Protein AF-0000000083552388 (afdb_homodimer)

Nearest PDB structures (foldseek):
  1rzv-assembly2_B  TM=9.692E-01  e=1.363E-58  Agrobacterium tumefaciens
  2r4t-assembly1_A  TM=9.369E-01  e=6.723E-56  unclassified
  3d1j-assembly1_A  TM=9.715E-01  e=8.612E-54  Escherichia coli
  3cx4-assembly1_A  TM=9.319E-01  e=1.803E-54  Escherichia coli
  3vuf-assembly1_A  TM=8.318E-01  e=1.193E-36  Oryza sativa Japonica Group

Solvent-accessible surface area (backbone atoms only — not comparable to full-atom values): 47084 Å² total; per-residue (Å²): 120,46,35,32,38,35,34,30,79,38,28,42,91,76,34,72,91,53,71,58,7,51,50,58,39,47,46,33,67,41,20,44,88,66,47,30,47,39,36,37,34,32,63,32,36,76,64,42,51,70,66,23,58,46,53,70,64,63,44,74,41,71,81,44,92,88,33,52,31,32,30,23,45,26,39,51,89,89,32,39,31,38,28,41,41,28,56,93,70,42,57,52,93,48,59,98,61,26,45,96,91,40,68,48,90,55,50,64,42,46,28,33,47,53,13,49,54,50,36,51,38,49,73,70,32,44,90,90,46,57,45,60,33,37,36,25,36,38,26,49,15,7,44,24,33,28,52,35,53,76,63,66,63,81,67,39,24,33,30,30,43,68,56,70,88,54,36,50,72,40,61,59,82,45,34,64,75,44,71,47,65,74,88,41,64,34,82,79,30,28,32,51,96,78,23,32,19,27,26,48,19,9,64,60,42,25,68,30,36,36,26,34,8,52,50,27,49,57,41,29,45,31,67,93,58,19,73,81,42,12,65,59,41,52,74,45,44,90,38,53,44,34,46,47,74,50,46,63,59,82,72,65,26,49,61,73,29,87,65,45,56,46,26,49,78,89,45,56,64,22,35,56,53,24,27,54,51,43,27,58,74,47,56,31,47,86,78,64,81,46,53,37,32,28,34,77,45,64,25,35,71,54,44,21,41,67,35,48,61,67,23,44,63,62,35,43,74,71,44,28,32,41,40,38,39,23,44,65,41,66,69,43,50,50,46,49,50,49,46,23,67,76,32,70,39,36,28,23,70,44,81,42,88,53,70,58,60,50,50,27,43,33,39,19,21,48,24,32,54,46,49,28,73,61,36,47,28,68,58,64,54,56,49,12,21,52,38,36,4,32,25,37,27,20,67,28,20,17,42,44,31,62,43,32,39,62,32,65,34,24,52,73,67,72,53,25,31,27,40,59,31,68,63,88,45,41,69,30,51,35,51,47,44,53,49,48,53,55,47,57,68,38,56,71,63,33,54,51,27,29,38,51,22,35,66,53,83,53,43,37,59,62,37,26,48,51,50,44,50,52,53,31,58,66,69,75,100,120,47,36,32,36,35,33,31,80,38,28,42,90,78,34,73,92,54,71,59,7,52,49,59,38,46,46,34,67,41,20,45,88,65,48,32,46,40,35,37,34,31,64,32,36,74,65,41,51,69,67,23,59,47,54,71,64,62,44,73,41,71,83,45,93,88,31,51,30,31,28,23,46,26,41,51,89,90,33,40,31,36,27,42,40,30,56,93,70,41,59,50,93,49,57,98,63,26,45,96,90,40,69,47,92,54,50,62,41,44,29,34,47,52,13,49,53,51,36,50,38,49,75,71,33,45,91,89,45,57,47,62,34,37,36,25,35,36,26,52,14,8,44,23,32,28,52,35,52,77,63,66,62,80,68,39,25,35,29,32,44,68,54,70,89,55,37,49,73,41,60,57,83,47,34,64,75,42,70,47,67,71,89,42,64,32,82,80,30,28,32,49,95,78,23,32,17,26,26,48,18,9,64,59,42,26,69,29,35,35,25,34,7,51,50,27,49,57,41,29,45,31,67,95,56,19,73,81,41,11,64,58,42,53,74,45,43,92,39,53,42,34,47,47,74,49,46,63,59,82,72,64,26,49,60,73,30,87,65,44,54,47,28,49,80,90,45,55,65,22,35,57,52,25,27,54,50,43,27,58,74,48,56,31,48,87,78,64,81,47,52,36,33,27,36,78,43,64,24,34,72,53,44,22,41,66,35,48,60,66,23,43,63,62,35,43,74,71,43,28,32,41,39,37,38,24,45,65,42,66,71,44,50,50,46,48,50,48,46,22,68,76,32,70,39,35,28,24,70,44,81,41,86,52,70,59,56,49,51,28,44,33,38,20,22,48,23,30,55,47,50,28,72,63,37,48,28,68,59,64,53,56,51,12,21,52,36,37,4,31,25,37,26,20,69,29,19,17,43,43,31,61,43,32,39,62,31,66,34,24,52,74,67,72,52,25,31,27,42,58,31,66,65,88,44,41,67,31,50,33,53,48,45,53,49,48,53,55,47,56,69,37,57,70,64,34,53,52,26,29,38,51,22,35,67,55,82,52,43,37,60,63,36,27,49,51,50,44,50,50,54,31,59,65,68,76,99

Sequence (954 aa):
MKRVLSVASEAVPLVKTGGLADVVGALPGALLPQGWHMRVMIPAYPGVLDRIGAGDPVWGADNFFGGTARVCLGQVGETSVLALDAPHLYDRPGGPYGDSRGEYWDNAERFAALSWAAAVIAREGVEGWKPEVVHAHDWQAGLLPAFLRYWNSGIPTVMTIHNIAFQGRFGPMKMGPMRLPPEWFQREGYEFWGDISTLKAGLMAADAITTVSPRYAEELMRGEFGLGLEGVMQLRSGVVEGILNGVDTAVWDPAGDRGAYPYSVSRLAGKARNRKALLAEFGLDPDLTGPLAVVVSRLTAQKGIDLVHQAIPDFVAGGGALAVLGTGDAWAEDQMRELAWRYPGRVGVRIGYDEALSHQMFAGGDAVLVPSRFEPCGLTQMYGLRYGCVPVVSAVGGLADTVIGATPASEAAGAATGIVFHPVDALGLRQALHKLLALHADRAGWQAMVRRGMKADWSWNRSAARYAALYDRLIGAMKRVLSVASEAVPLVKTGGLADVVGALPGALLPQGWHMRVMIPAYPGVLDRIGAGDPVWGADNFFGGTARVCLGQVGETSVLALDAPHLYDRPGGPYGDSRGEYWDNAERFAALSWAAAVIAREGVEGWKPEVVHAHDWQAGLLPAFLRYWNSGIPTVMTIHNIAFQGRFGPMKMGPMRLPPEWFQREGYEFWGDISTLKAGLMAADAITTVSPRYAEELMRGEFGLGLEGVMQLRSGVVEGILNGVDTAVWDPAGDRGAYPYSVSRLAGKARNRKALLAEFGLDPDLTGPLAVVVSRLTAQKGIDLVHQAIPDFVAGGGALAVLGTGDAWAEDQMRELAWRYPGRVGVRIGYDEALSHQMFAGGDAVLVPSRFEPCGLTQMYGLRYGCVPVVSAVGGLADTVIGATPASEAAGAATGIVFHPVDALGLRQALHKLLALHADRAGWQAMVRRGMKADWSWNRSAARYAALYDRLIGA

Organism: NCBI:txid2306993

Secondary structure (DSSP, 8-state):
-EEEEEE-S-BTTTB-SSHHHHHHHHHHHHHGGGTEEEEEEEE--TTHHHHTT--SEEEEEEEETTEEEEEEEEEETTEEEEEEE-HHHH--SS-SSEETTEE-TTHHHHHHHHHHHHHHHHHH-BTTB--SEEEEETGGGTHHHHHHHHTT----EEEEES-TT---EE-GGGTTTTT--GGG-STTTTEETTEEEHHHHHHHH-SEEEES-HHHHHHTTSHHHHTT-HHHHHHTGGGEEE------TTTS-TTT-TTS----SS-THHHHHHHHHHHHHTT--TT--S-EEEEES-BSTTTTHHHHHHHHHHHHHTT-EEEEEE-B-HHHHHHHHHHHHHSTTTEEEEES--HHHHHHHHHH-SEEEE--S--SS-SHHHHHHHHT-EEEEESSHHHHHH--B--HHHHHTT---BEEE-SSSHHHHHHHHHHHHHHHHSHHHHHHHHHHHHHS--SHHHHHHHHHHHHHHHTT-/-EEEEEE-S-BTTTB-SSHHHHHHHHHHHHHGGGTEEEEEEEE--TTHHHHTT--SEEEEEEEETTEEEEEEEEEETTEEEEEEE-HHHH--SS-SSEETTEE-TTHHHHHHHHHHHHHHHHHH-BTTB--SEEEEETGGGTHHHHHHHHTT----EEEEES-TT---EE-GGGTTTTT--GGG-STTTTEETTEEEHHHHHHHH-SEEEES-HHHHHHTTSHHHHTT-HHHHHHTGGGEEE------TTTS-TTT-TTS----SS-THHHHHHHHHHHHHTT--TT--S-EEEEES-BSTTTTHHHHHHHHHHHHHTT-EEEEEE-B-HHHHHHHHHHHHHSTTTEEEEES--HHHHHHHHHH-SEEEE--S--SS-SHHHHHHHHT-EEEEESSHHHHHH--B--HHHHHTT---BEEE-SSSHHHHHHHHHHHHHHHHSHHHHHHHHHHHHHS--SHHHHHHHHHHHHHHHHT-

InterPro domains:
  IPR001296 Glycosyl transferase, family 1 [PF00534] (287-443)
  IPR011835 Bacterial/plant glycogen synthase [MF_00484] (2-474)
  IPR011835 Bacterial/plant glycogen synthase [TIGR02095] (3-473)
  IPR013534 Starch synthase, catalytic domain [PF08323] (3-234)

pLDDT: mean 96.19, std 3.36, range [67.0, 98.94]

Foldseek 3Di:
DAEEEEEDAAAPPQADDDDVNVCLHALQVLQVVVPYHYAYEHEPAPPNCVQFVWDDFQDWDADQLNGIWTWTWGHDVPHIYTYIDDCVQHHDPAGSADHPVDGDPCLLLNLLRRLVVVLCCQLPNTPPDHHQEYEYEALSNLCNLLVCQVVVSLRAYEYEYAALVHFQKAAPVCCVSSVHDPVQCDPLAQPAPRIGTSNLRNLSRHPAYEYAFQQLLVVCLDCVRVVRCNVSSVVSVVRYGYFHAFDDCVALPQQPHPLFQHDALVGLVRLQVLQQVLLVVQQADSPQPFFEEEEEDAQDVQQVLVLCLLQVVLLVVLRAAYEYEYYYDPVSLVSLVVVCVVDPNRYGYDYDDDPSVLSSCLSNGQAYERLGQEDQADDSCLSNLQNLHAYAYECYHNVVVLFAADDPVCLVVLNGQHHYFDDSHNVGSNVRSVVSRVCVVPPVSSSSSSSNSNPDGRHCNRSSNVVSVSSCVSSVD/DAEEEEEDAAAPPQADDDDVNVCLHALQVLQVVVPYHYAYEHAPAPPNCVQFVWDDFQDWDADQLNGIWTWTWGHDVPHIYTYIDDCVQHHDPAGSADHPVDGDPVLLLNLLSRLVVVLCCQLPNTPPDHHQEYEYEALSNLCNLLVCQVVVSLRAYEYEYAALVQFQKAAPVCCVSSVHDPVQCDPLAQPAPRIGTSNLRNLSRHPAYEYAFQQLLVVCLDCVRVVRCNVSSVVSVVRYGYFHAFDDCVALPQQPHPLFQHDALVGLVRLQVLQQVLLVVQQADSPQPFFEEEEEDAQDVQQVLVLCLLQVVLLVVLRAAYEYEYYYDPVSLVSLVVVCVVDPNRYGYDYDDDPSVLSSCLSNGQAYERLGPEDQADCSCLSNLQNLHAYAYECYHNVVVLFAADDPVCLVVLRGQHHYFDDSHNVGSNVRSVVSRVCVVPPVSSSSSSSNSNPDGRHCNRSSNVVSVVSCVSSVD

Radius of gyration: 31.78 Å; Cα contacts (8 Å, |Δi|>4): 2124; chains: 2; bounding box: 70×100×70 Å

Structure (mmCIF, N/CA/C/O backbone):
data_AF-0000000083552388-model_v1
#
loop_
_entity.id
_entity.type
_entity.pdbx_description
1 polymer 'Glycogen synthase'
#
loop_
_atom_site.group_PDB
_atom_site.id
_atom_site.type_symbol
_atom_site.label_atom_id
_atom_site.label_alt_id
_atom_site.label_comp_id
_atom_site.label_asym_id
_atom_site.label_entity_id
_atom_site.label_seq_id
_atom_site.pdbx_PDB_ins_code
_atom_site.Cartn_x
_atom_site.Cartn_y
_atom_site.Cartn_z
_atom_site.occupancy
_atom_site.B_iso_or_equiv
_atom_site.auth_seq_id
_atom_site.auth_comp_id
_atom_site.auth_asym_id
_atom_site.auth_atom_id
_atom_site.pdbx_PDB_model_num
ATOM 1 N N . MET A 1 1 ? -1.38 -41.844 0.262 1 88.06 1 MET A N 1
ATOM 2 C CA . MET A 1 1 ? -1.103 -40.438 -0.008 1 88.06 1 MET A CA 1
ATOM 3 C C . MET A 1 1 ? -1.68 -40.031 -1.355 1 88.06 1 MET A C 1
ATOM 5 O O . MET A 1 1 ? -1.675 -40.812 -2.309 1 88.06 1 MET A O 1
ATOM 9 N N . LYS A 1 2 ? -2.203 -38.844 -1.423 1 96.25 2 LYS A N 1
ATOM 10 C CA . LYS A 1 2 ? -2.746 -38.281 -2.668 1 96.25 2 LYS A CA 1
ATOM 11 C C . LYS A 1 2 ? -1.631 -37.938 -3.645 1 96.25 2 LYS A C 1
ATOM 13 O O . LYS A 1 2 ? -0.502 -37.656 -3.232 1 96.25 2 LYS A O 1
ATOM 18 N N . ARG A 1 3 ? -1.924 -38.062 -4.848 1 97.62 3 ARG A N 1
ATOM 19 C CA . ARG A 1 3 ? -0.858 -38 -5.84 1 97.62 3 ARG A CA 1
ATOM 20 C C . ARG A 1 3 ? -1.058 -36.812 -6.773 1 97.62 3 ARG A C 1
ATOM 22 O O . ARG A 1 3 ? -2.172 -36.562 -7.234 1 97.62 3 ARG A O 1
ATOM 29 N N . VAL A 1 4 ? 0.029 -36.062 -7.008 1 98.19 4 VAL A N 1
ATOM 30 C CA . VAL A 1 4 ? -0.004 -34.938 -7.941 1 98.19 4 VAL A CA 1
ATOM 31 C C . VAL A 1 4 ? 1.194 -35 -8.883 1 98.19 4 VAL A C 1
ATOM 33 O O . VAL A 1 4 ? 2.301 -35.344 -8.469 1 98.19 4 VAL A O 1
ATOM 36 N N . LEU A 1 5 ? 0.952 -34.812 -10.172 1 98.62 5 LEU A N 1
ATOM 37 C CA . LEU A 1 5 ? 2.008 -34.719 -11.172 1 98.62 5 LEU A CA 1
ATOM 38 C C . LEU A 1 5 ? 2.314 -33.25 -11.492 1 98.62 5 LEU A C 1
ATOM 40 O O . LEU A 1 5 ? 1.433 -32.531 -11.93 1 98.62 5 LEU A O 1
ATOM 44 N N . SER A 1 6 ? 3.488 -32.875 -11.195 1 98.69 6 SER A N 1
ATOM 45 C CA . SER A 1 6 ? 3.973 -31.531 -11.5 1 98.69 6 SER A CA 1
ATOM 46 C C . SER A 1 6 ? 4.84 -31.531 -12.758 1 98.69 6 SER A C 1
ATOM 48 O O . SER A 1 6 ? 5.816 -32.281 -12.844 1 98.69 6 SER A O 1
ATOM 50 N N . VAL A 1 7 ? 4.453 -30.703 -13.727 1 98.88 7 VAL A N 1
ATOM 51 C CA . VAL A 1 7 ? 5.16 -30.719 -15 1 98.88 7 VAL A CA 1
ATOM 52 C C . VAL A 1 7 ? 5.762 -29.344 -15.273 1 98.88 7 VAL A C 1
ATOM 54 O O . VAL A 1 7 ? 5.055 -28.328 -15.25 1 98.88 7 VAL A O 1
ATOM 57 N N . ALA A 1 8 ? 7.023 -29.297 -15.5 1 98.56 8 ALA A N 1
ATOM 58 C CA . ALA A 1 8 ? 7.742 -28.047 -15.711 1 98.56 8 ALA A CA 1
ATOM 59 C C . ALA A 1 8 ? 8.953 -28.266 -16.625 1 98.56 8 ALA A C 1
ATOM 61 O O . ALA A 1 8 ? 9.32 -29.406 -16.922 1 98.56 8 ALA A O 1
ATOM 62 N N . SER A 1 9 ? 9.5 -27.156 -17.109 1 98.06 9 SER A N 1
ATOM 63 C CA . SER A 1 9 ? 10.688 -27.234 -17.953 1 98.06 9 SER A CA 1
ATOM 64 C C . SER A 1 9 ? 11.961 -27.25 -17.094 1 98.06 9 SER A C 1
ATOM 66 O O . SER A 1 9 ? 13.023 -27.656 -17.578 1 98.06 9 SER A O 1
ATOM 68 N N . GLU A 1 10 ? 11.844 -26.797 -15.867 1 96.75 10 GLU A N 1
ATOM 69 C CA . GLU A 1 10 ? 12.984 -26.641 -14.969 1 96.75 10 GLU A CA 1
ATOM 70 C C . GLU A 1 10 ? 12.648 -27.125 -13.562 1 96.75 10 GLU A C 1
ATOM 72 O O . GLU A 1 10 ? 11.5 -27.062 -13.133 1 96.75 10 GLU A O 1
ATOM 77 N N . ALA A 1 11 ? 13.703 -27.594 -12.883 1 96.44 11 ALA A N 1
ATOM 78 C CA . ALA A 1 11 ? 13.555 -28 -11.492 1 96.44 11 ALA A CA 1
ATOM 79 C C . ALA A 1 11 ? 14.906 -28.047 -10.781 1 96.44 11 ALA A C 1
ATOM 81 O O . ALA A 1 11 ? 15.805 -28.781 -11.211 1 96.44 11 ALA A O 1
ATOM 82 N N . VAL A 1 12 ? 14.945 -27.297 -9.719 1 91.69 12 VAL A N 1
ATOM 83 C CA . VAL A 1 12 ? 16.141 -27.391 -8.891 1 91.69 12 VAL A CA 1
ATOM 84 C C . VAL A 1 12 ? 16.156 -28.734 -8.164 1 91.69 12 VAL A C 1
ATOM 86 O O . VAL A 1 12 ? 15.125 -29.203 -7.695 1 91.69 12 VAL A O 1
ATOM 89 N N . PRO A 1 13 ? 17.328 -29.344 -8.164 1 92.75 13 PRO A N 1
ATOM 90 C CA . PRO A 1 13 ? 18.672 -28.875 -8.516 1 92.75 13 PRO A CA 1
ATOM 91 C C . PRO A 1 13 ? 19.109 -29.297 -9.922 1 92.75 13 PRO A C 1
ATOM 93 O O . PRO A 1 13 ? 20.281 -29.172 -10.273 1 92.75 13 PRO A O 1
ATOM 96 N N . LEU A 1 14 ? 18.266 -29.797 -10.711 1 94.88 14 LEU A N 1
ATOM 97 C CA . LEU A 1 14 ? 18.609 -30.438 -11.969 1 94.88 14 LEU A CA 1
ATOM 98 C C . LEU A 1 14 ? 18.859 -29.391 -13.062 1 94.88 14 LEU A C 1
ATOM 100 O O . LEU A 1 14 ? 19.844 -29.469 -13.789 1 94.88 14 LEU A O 1
ATOM 104 N N . VAL A 1 15 ? 17.906 -28.547 -13.188 1 94.56 15 VAL A N 1
ATOM 105 C CA . VAL A 1 15 ? 17.953 -27.516 -14.211 1 94.56 15 VAL A CA 1
ATOM 106 C C . VAL A 1 15 ? 17.344 -26.219 -13.664 1 94.56 15 VAL A C 1
ATOM 108 O O . VAL A 1 15 ? 16.25 -26.234 -13.102 1 94.56 15 VAL A O 1
ATOM 111 N N . LYS A 1 16 ? 18.094 -25.125 -13.797 1 91.12 16 LYS A N 1
ATOM 112 C CA . LYS A 1 16 ? 17.562 -23.859 -13.305 1 91.12 16 LYS A CA 1
ATOM 113 C C . LYS A 1 16 ? 17.906 -22.719 -14.25 1 91.12 16 LYS A C 1
ATOM 115 O O . LYS A 1 16 ? 19.078 -22.516 -14.602 1 91.12 16 LYS A O 1
ATOM 120 N N . THR A 1 17 ? 16.891 -22.031 -14.664 1 85.88 17 THR A N 1
ATOM 121 C CA . THR A 1 17 ? 17.078 -20.766 -15.375 1 85.88 17 THR A CA 1
ATOM 122 C C . THR A 1 17 ? 16.453 -19.609 -14.602 1 85.88 17 THR A C 1
ATOM 124 O O . THR A 1 17 ? 16.828 -18.453 -14.789 1 85.88 17 THR A O 1
ATOM 127 N N . GLY A 1 18 ? 15.438 -19.984 -13.734 1 80.88 18 GLY A N 1
ATOM 128 C CA . GLY A 1 18 ? 14.758 -18.953 -12.992 1 80.88 18 GLY A CA 1
ATOM 129 C C . GLY A 1 18 ? 14.008 -19.469 -11.773 1 80.88 18 GLY A C 1
ATOM 130 O O . GLY A 1 18 ? 14.281 -20.578 -11.305 1 80.88 18 GLY A O 1
ATOM 131 N N . GLY A 1 19 ? 13.07 -18.641 -11.289 1 83.06 19 GLY A N 1
ATOM 132 C CA . GLY A 1 19 ? 12.375 -18.922 -10.047 1 83.06 19 GLY A CA 1
ATOM 133 C C . GLY A 1 19 ? 11.445 -20.125 -10.141 1 83.06 19 GLY A C 1
ATOM 134 O O . GLY A 1 19 ? 11.18 -20.781 -9.133 1 83.06 19 GLY A O 1
ATOM 135 N N . LEU A 1 20 ? 11 -20.391 -11.312 1 91.25 20 LEU A N 1
ATOM 136 C CA . LEU A 1 20 ? 10.133 -21.547 -11.523 1 91.25 20 LEU A CA 1
ATOM 137 C C . LEU A 1 20 ? 10.812 -22.828 -11.039 1 91.25 20 LEU A C 1
ATOM 139 O O . LEU A 1 20 ? 10.164 -23.688 -10.43 1 91.25 20 LEU A O 1
ATOM 143 N N . ALA A 1 21 ? 12.141 -22.906 -11.281 1 92.5 21 ALA A N 1
ATOM 144 C CA . ALA A 1 21 ? 12.891 -24.109 -10.914 1 92.5 21 ALA A CA 1
ATOM 145 C C . ALA A 1 21 ? 12.883 -24.312 -9.406 1 92.5 21 ALA A C 1
ATOM 147 O O . ALA A 1 21 ? 12.805 -25.453 -8.93 1 92.5 21 ALA A O 1
ATOM 148 N N . ASP A 1 22 ? 12.914 -23.266 -8.688 1 89.44 22 ASP A N 1
ATOM 149 C CA . ASP A 1 22 ? 12.93 -23.328 -7.227 1 89.44 22 ASP A CA 1
ATOM 150 C C . ASP A 1 22 ? 11.617 -23.875 -6.684 1 89.44 22 ASP A C 1
ATOM 152 O O . ASP A 1 22 ? 11.609 -24.688 -5.758 1 89.44 22 ASP A O 1
ATOM 156 N N . VAL A 1 23 ? 10.57 -23.438 -7.258 1 92.12 23 VAL A N 1
ATOM 157 C CA . VAL A 1 23 ? 9.25 -23.891 -6.824 1 92.12 23 VAL A CA 1
ATOM 158 C C . VAL A 1 23 ? 9.086 -25.375 -7.109 1 92.12 23 VAL A C 1
ATOM 160 O O . VAL A 1 23 ? 8.68 -26.141 -6.23 1 92.12 23 VAL A O 1
ATOM 163 N N . VAL A 1 24 ? 9.445 -25.734 -8.305 1 95.38 24 VAL A N 1
ATOM 164 C CA . VAL A 1 24 ? 9.25 -27.125 -8.734 1 95.38 24 VAL A CA 1
ATOM 165 C C . VAL A 1 24 ? 10.125 -28.047 -7.898 1 95.38 24 VAL A C 1
ATOM 167 O O . VAL A 1 24 ? 9.734 -29.188 -7.602 1 95.38 24 VAL A O 1
ATOM 170 N N . GLY A 1 25 ? 11.25 -27.547 -7.484 1 93.69 25 GLY A N 1
ATOM 171 C CA . GLY A 1 25 ? 12.156 -28.359 -6.688 1 93.69 25 GLY A CA 1
ATOM 172 C C . GLY A 1 25 ? 11.766 -28.422 -5.227 1 93.69 25 GLY A C 1
ATOM 173 O O . GLY A 1 25 ? 12.008 -29.438 -4.562 1 93.69 25 GLY A O 1
ATOM 174 N N . ALA A 1 26 ? 11.125 -27.422 -4.711 1 92.62 26 ALA A N 1
ATOM 175 C CA . ALA A 1 26 ? 10.891 -27.312 -3.275 1 92.62 26 ALA A CA 1
ATOM 176 C C . ALA A 1 26 ? 9.516 -27.859 -2.9 1 92.62 26 ALA A C 1
ATOM 178 O O . ALA A 1 26 ? 9.344 -28.406 -1.809 1 92.62 26 ALA A O 1
ATOM 179 N N . LEU A 1 27 ? 8.602 -27.797 -3.76 1 94.62 27 LEU A N 1
ATOM 180 C CA . LEU A 1 27 ? 7.199 -28.062 -3.436 1 94.62 27 LEU A CA 1
ATOM 181 C C . LEU A 1 27 ? 6.992 -29.531 -3.088 1 94.62 27 LEU A C 1
ATOM 183 O O . LEU A 1 27 ? 6.23 -29.859 -2.172 1 94.62 27 LEU A O 1
ATOM 187 N N . PRO A 1 28 ? 7.688 -30.516 -3.824 1 95.75 28 PRO A N 1
ATOM 188 C CA . PRO A 1 28 ? 7.469 -31.922 -3.496 1 95.75 28 PRO A CA 1
ATOM 189 C C . PRO A 1 28 ? 7.758 -32.25 -2.029 1 95.75 28 PRO A C 1
ATOM 191 O O . PRO A 1 28 ? 6.941 -32.875 -1.357 1 95.75 28 PRO A O 1
ATOM 194 N N . GLY A 1 29 ? 8.875 -31.766 -1.533 1 94 29 GLY A N 1
ATOM 195 C CA . GLY A 1 29 ? 9.219 -32 -0.138 1 94 29 GLY A CA 1
ATOM 196 C C . GLY A 1 29 ? 8.258 -31.328 0.829 1 94 29 GLY A C 1
ATOM 197 O O . GLY A 1 29 ? 7.914 -31.891 1.864 1 94 29 GLY A O 1
ATOM 198 N N . ALA A 1 30 ? 7.801 -30.156 0.535 1 94.56 30 ALA A N 1
ATOM 199 C CA . ALA A 1 30 ? 6.941 -29.375 1.411 1 94.56 30 ALA A CA 1
ATOM 200 C C . ALA A 1 30 ? 5.523 -29.938 1.444 1 94.56 30 ALA A C 1
ATOM 202 O O . ALA A 1 30 ? 4.785 -29.719 2.406 1 94.56 30 ALA A O 1
ATOM 203 N N . LEU A 1 31 ? 5.133 -30.688 0.418 1 96.31 31 LEU A N 1
ATOM 204 C CA . LEU A 1 31 ? 3.77 -31.188 0.299 1 96.31 31 LEU A CA 1
ATOM 205 C C . LEU A 1 31 ? 3.613 -32.5 1.045 1 96.31 31 LEU A C 1
ATOM 207 O O . LEU A 1 31 ? 2.496 -32.906 1.374 1 96.31 31 LEU A O 1
ATOM 211 N N . LEU A 1 32 ? 4.727 -33.188 1.313 1 95.19 32 LEU A N 1
ATOM 212 C CA . LEU A 1 32 ? 4.691 -34.5 1.92 1 95.19 32 LEU A CA 1
ATOM 213 C C . LEU A 1 32 ? 3.965 -34.469 3.26 1 95.19 32 LEU A C 1
ATOM 215 O O . LEU A 1 32 ? 3.047 -35.25 3.494 1 95.19 32 LEU A O 1
ATOM 219 N N . PRO A 1 33 ? 4.359 -33.469 4.129 1 95.06 33 PRO A N 1
ATOM 220 C CA . PRO A 1 33 ? 3.66 -33.406 5.414 1 95.06 33 PRO A CA 1
ATOM 221 C C . PRO A 1 33 ? 2.188 -33.031 5.266 1 95.06 33 PRO A C 1
ATOM 223 O O . PRO A 1 33 ? 1.409 -33.188 6.211 1 95.06 33 PRO A O 1
ATOM 226 N N . GLN A 1 34 ? 1.783 -32.594 4.121 1 95.81 34 GLN A N 1
ATOM 227 C CA . GLN A 1 34 ? 0.404 -32.188 3.875 1 95.81 34 GLN A CA 1
ATOM 228 C C . GLN A 1 34 ? -0.411 -33.312 3.285 1 95.81 34 GLN A C 1
ATOM 230 O O . GLN A 1 34 ? -1.579 -33.156 2.934 1 95.81 34 GLN A O 1
ATOM 235 N N . GLY A 1 35 ? 0.242 -34.469 3.039 1 95.88 35 GLY A N 1
ATOM 236 C CA . GLY A 1 35 ? -0.474 -35.656 2.594 1 95.88 35 GLY A CA 1
ATOM 237 C C . GLY A 1 35 ? -0.469 -35.812 1.086 1 95.88 35 GLY A C 1
ATOM 238 O O . GLY A 1 35 ? -1.272 -36.562 0.537 1 95.88 35 GLY A O 1
ATOM 239 N N . TRP A 1 36 ? 0.403 -35.062 0.415 1 97.06 36 TRP A N 1
ATOM 240 C CA . TRP A 1 36 ? 0.473 -35.156 -1.04 1 97.06 36 TRP A CA 1
ATOM 241 C C . TRP A 1 36 ? 1.854 -35.625 -1.491 1 97.06 36 TRP A C 1
ATOM 243 O O . TRP A 1 36 ? 2.871 -35.156 -0.98 1 97.06 36 TRP A O 1
ATOM 253 N N . HIS A 1 37 ? 1.874 -36.562 -2.352 1 96.56 37 HIS A N 1
ATOM 254 C CA . HIS A 1 37 ? 3.092 -37.031 -3.02 1 96.56 37 HIS A CA 1
ATOM 255 C C . HIS A 1 37 ? 3.168 -36.469 -4.441 1 96.56 37 HIS A C 1
ATOM 257 O O . HIS A 1 37 ? 2.348 -36.844 -5.293 1 96.56 37 HIS A O 1
ATOM 263 N N . MET A 1 38 ? 4.164 -35.688 -4.629 1 97.19 38 MET A N 1
ATOM 264 C CA . MET A 1 38 ? 4.32 -35.031 -5.93 1 97.19 38 MET A CA 1
ATOM 265 C C . MET A 1 38 ? 5.449 -35.688 -6.723 1 97.19 38 MET A C 1
ATOM 267 O O . MET A 1 38 ? 6.562 -35.844 -6.211 1 97.19 38 MET A O 1
ATOM 271 N N . ARG A 1 39 ? 5.184 -36.125 -7.918 1 97.75 39 ARG A N 1
ATOM 272 C CA . ARG A 1 39 ? 6.215 -36.438 -8.898 1 97.75 39 ARG A CA 1
ATOM 273 C C . ARG A 1 39 ? 6.426 -35.281 -9.875 1 97.75 39 ARG A C 1
ATOM 275 O O . ARG A 1 39 ? 5.461 -34.625 -10.281 1 97.75 39 ARG A O 1
ATOM 282 N N . VAL A 1 40 ? 7.652 -35.062 -10.188 1 98.38 40 VAL A N 1
ATOM 283 C CA . VAL A 1 40 ? 7.996 -33.969 -11.102 1 98.38 40 VAL A CA 1
ATOM 284 C C . VAL A 1 40 ? 8.398 -34.531 -12.453 1 98.38 40 VAL A C 1
ATOM 286 O O . VAL A 1 40 ? 9.172 -35.5 -12.531 1 98.38 40 VAL A O 1
ATOM 289 N N . MET A 1 41 ? 7.805 -34 -13.469 1 98.56 41 MET A N 1
ATOM 290 C CA . MET A 1 41 ? 8.188 -34.406 -14.82 1 98.56 41 MET A CA 1
ATOM 291 C C . MET A 1 41 ? 8.891 -33.281 -15.547 1 98.56 41 MET A C 1
ATOM 293 O O . MET A 1 41 ? 8.375 -32.156 -15.602 1 98.56 41 MET A O 1
ATOM 297 N N . ILE A 1 42 ? 10.055 -33.5 -16.047 1 98.56 42 ILE A N 1
ATOM 298 C CA . ILE A 1 42 ? 10.828 -32.531 -16.812 1 98.56 42 ILE A CA 1
ATOM 299 C C . ILE A 1 42 ? 11.477 -33.219 -18.016 1 98.56 42 ILE A C 1
ATOM 301 O O . ILE A 1 42 ? 11.539 -34.438 -18.078 1 98.56 42 ILE A O 1
ATOM 305 N N . PRO A 1 43 ? 11.906 -32.438 -19.016 1 98.62 43 PRO A N 1
ATOM 306 C CA . PRO A 1 43 ? 12.695 -33.031 -20.094 1 98.62 43 PRO A CA 1
ATOM 307 C C . PRO A 1 43 ? 14.031 -33.594 -19.594 1 98.62 43 PRO A C 1
ATOM 309 O O . PRO A 1 43 ? 14.617 -33.062 -18.656 1 98.62 43 PRO A O 1
ATOM 312 N N . ALA A 1 44 ? 14.445 -34.625 -20.234 1 98 44 ALA A N 1
ATOM 313 C CA . ALA A 1 44 ? 15.773 -35.156 -19.953 1 98 44 ALA A CA 1
ATOM 314 C C . ALA A 1 44 ? 16.859 -34.375 -20.703 1 98 44 ALA A C 1
ATOM 316 O O . ALA A 1 44 ? 17.469 -34.906 -21.641 1 98 44 ALA A O 1
ATOM 317 N N . TYR A 1 45 ? 17.094 -33.188 -20.266 1 97.81 45 TYR A N 1
ATOM 318 C CA . TYR A 1 45 ? 18.219 -32.438 -20.797 1 97.81 45 TYR A CA 1
ATOM 319 C C . TYR A 1 45 ? 19.531 -33.188 -20.531 1 97.81 45 TYR A C 1
ATOM 321 O O . TYR A 1 45 ? 19.562 -34.125 -19.75 1 97.81 45 TYR A O 1
ATOM 329 N N . PRO A 1 46 ? 20.578 -32.75 -21.203 1 96.31 46 PRO A N 1
ATOM 330 C CA . PRO A 1 46 ? 21.859 -33.438 -20.969 1 96.31 46 PRO A CA 1
ATOM 331 C C . PRO A 1 46 ? 22.234 -33.469 -19.484 1 96.31 46 PRO A C 1
ATOM 333 O O . PRO A 1 46 ? 22.188 -32.469 -18.797 1 96.31 46 PRO A O 1
ATOM 336 N N . GLY A 1 47 ? 22.516 -34.719 -19.016 1 95.38 47 GLY A N 1
ATOM 337 C CA . GLY A 1 47 ? 22.984 -34.875 -17.641 1 95.38 47 GLY A CA 1
ATOM 338 C C . GLY A 1 47 ? 21.859 -35.219 -16.672 1 95.38 47 GLY A C 1
ATOM 339 O O . GLY A 1 47 ? 22.125 -35.719 -15.578 1 95.38 47 GLY A O 1
ATOM 340 N N . VAL A 1 48 ? 20.641 -34.969 -17.031 1 96.81 48 VAL A N 1
ATOM 341 C CA . VAL A 1 48 ? 19.516 -35.125 -16.109 1 96.81 48 VAL A CA 1
ATOM 342 C C . VAL A 1 48 ? 19.328 -36.594 -15.758 1 96.81 48 VAL A C 1
ATOM 344 O O . VAL A 1 48 ? 19.172 -36.969 -14.586 1 96.81 48 VAL A O 1
ATOM 347 N N . LEU A 1 49 ? 19.375 -37.469 -16.734 1 97 49 LEU A N 1
ATOM 348 C CA . LEU A 1 49 ? 19.141 -38.906 -16.516 1 97 49 LEU A CA 1
ATOM 349 C C . LEU A 1 49 ? 20.172 -39.469 -15.523 1 97 49 LEU A C 1
ATOM 351 O O . LEU A 1 49 ? 19.812 -40.25 -14.648 1 97 49 LEU A O 1
ATOM 355 N N . ASP A 1 50 ? 21.391 -39.031 -15.633 1 96.56 50 ASP A N 1
ATOM 356 C CA . ASP A 1 50 ? 22.453 -39.469 -14.734 1 96.56 50 ASP A CA 1
ATOM 357 C C . ASP A 1 50 ? 22.219 -38.969 -13.312 1 96.56 50 ASP A C 1
ATOM 359 O O . ASP A 1 50 ? 22.375 -39.719 -12.352 1 96.56 50 ASP A O 1
ATOM 363 N N . ARG A 1 51 ? 21.797 -37.812 -13.219 1 96.56 51 ARG A N 1
ATOM 364 C CA . ARG A 1 51 ? 21.672 -37.156 -11.922 1 96.56 51 ARG A CA 1
ATOM 365 C C . ARG A 1 51 ? 20.5 -37.719 -11.133 1 96.56 51 ARG A C 1
ATOM 367 O O . ARG A 1 51 ? 20.531 -37.719 -9.898 1 96.56 51 ARG A O 1
ATOM 374 N N . ILE A 1 52 ? 19.469 -38.219 -11.859 1 96.38 52 ILE A N 1
ATOM 375 C CA . ILE A 1 52 ? 18.312 -38.719 -11.133 1 96.38 52 ILE A CA 1
ATOM 376 C C . ILE A 1 52 ? 18.438 -40.219 -10.938 1 96.38 52 ILE A C 1
ATOM 378 O O . ILE A 1 52 ? 17.547 -40.875 -10.359 1 96.38 52 ILE A O 1
ATOM 382 N N . GLY A 1 53 ? 19.469 -40.812 -11.391 1 94.56 53 GLY A N 1
ATOM 383 C CA . GLY A 1 53 ? 19.609 -42.25 -11.297 1 94.56 53 GLY A CA 1
ATOM 384 C C . GLY A 1 53 ? 18.484 -43 -12.008 1 94.56 53 GLY A C 1
ATOM 385 O O . GLY A 1 53 ? 17.859 -43.875 -11.422 1 94.56 53 GLY A O 1
ATOM 386 N N . ALA A 1 54 ? 18.312 -42.625 -13.211 1 89.94 54 ALA A N 1
ATOM 387 C CA . ALA A 1 54 ? 17.172 -43.156 -13.969 1 89.94 54 ALA A CA 1
ATOM 388 C C . ALA A 1 54 ? 17.297 -44.656 -14.18 1 89.94 54 ALA A C 1
ATOM 390 O O . ALA A 1 54 ? 18.375 -45.156 -14.484 1 89.94 54 ALA A O 1
ATOM 391 N N . GLY A 1 55 ? 16.141 -45.312 -13.875 1 86.19 55 GLY A N 1
ATOM 392 C CA . GLY A 1 55 ? 16.047 -46.75 -14.156 1 86.19 55 GLY A CA 1
ATOM 393 C C . GLY A 1 55 ? 15.422 -47.031 -15.508 1 86.19 55 GLY A C 1
ATOM 394 O O . GLY A 1 55 ? 15.57 -46.25 -16.453 1 86.19 55 GLY A O 1
ATOM 395 N N . ASP A 1 56 ? 14.766 -48.156 -15.539 1 86.88 56 ASP A N 1
ATOM 396 C CA . ASP A 1 56 ? 14.094 -48.562 -16.766 1 86.88 56 ASP A CA 1
ATOM 397 C C . ASP A 1 56 ? 12.945 -47.625 -17.094 1 86.88 56 ASP A C 1
ATOM 399 O O . ASP A 1 56 ? 12.281 -47.094 -16.188 1 86.88 56 ASP A O 1
ATOM 403 N N . PRO A 1 57 ? 12.812 -47.469 -18.406 1 95.12 57 PRO A N 1
ATOM 404 C CA . PRO A 1 57 ? 11.703 -46.594 -18.797 1 95.12 57 PRO A CA 1
ATOM 405 C C . PRO A 1 57 ? 10.344 -47.125 -18.328 1 95.12 57 PRO A C 1
ATOM 407 O O . PRO A 1 57 ? 10.102 -48.312 -18.328 1 95.12 57 PRO A O 1
ATOM 410 N N . VAL A 1 58 ? 9.547 -46.188 -17.953 1 95.31 58 VAL A N 1
ATOM 411 C CA . VAL A 1 58 ? 8.219 -46.531 -17.453 1 95.31 58 VAL A CA 1
ATOM 412 C C . VAL A 1 58 ? 7.172 -46.25 -18.531 1 95.31 58 VAL A C 1
ATOM 414 O O . VAL A 1 58 ? 6.016 -46.688 -18.406 1 95.31 58 VAL A O 1
ATOM 417 N N . TRP A 1 59 ? 7.52 -45.562 -19.547 1 95.25 59 TRP A N 1
ATOM 418 C CA . TRP A 1 59 ? 6.699 -45.25 -20.703 1 95.25 59 TRP A CA 1
ATOM 419 C C . TRP A 1 59 ? 7.562 -45.062 -21.953 1 95.25 59 TRP A C 1
ATOM 421 O O . TRP A 1 59 ? 8.75 -44.75 -21.844 1 95.25 59 TRP A O 1
ATOM 431 N N . GLY A 1 60 ? 6.934 -45.312 -23.156 1 95.5 60 GLY A N 1
ATOM 432 C CA . GLY A 1 60 ? 7.676 -45.094 -24.391 1 95.5 60 GLY A CA 1
ATOM 433 C C . GLY A 1 60 ? 6.781 -44.938 -25.609 1 95.5 60 GLY A C 1
ATOM 434 O O . GLY A 1 60 ? 5.605 -45.312 -25.578 1 95.5 60 GLY A O 1
ATOM 435 N N . ALA A 1 61 ? 7.348 -44.344 -26.594 1 95.5 61 ALA A N 1
ATOM 436 C CA . ALA A 1 61 ? 6.691 -44.188 -27.891 1 95.5 61 ALA A CA 1
ATOM 437 C C . ALA A 1 61 ? 7.715 -44.156 -29.016 1 95.5 61 ALA A C 1
ATOM 439 O O . ALA A 1 61 ? 8.766 -43.531 -28.906 1 95.5 61 ALA A O 1
ATOM 440 N N . ASP A 1 62 ? 7.41 -44.844 -30.062 1 94.75 62 ASP A N 1
ATOM 441 C CA . ASP A 1 62 ? 8.344 -44.938 -31.188 1 94.75 62 ASP A CA 1
ATOM 442 C C . ASP A 1 62 ? 8.219 -43.75 -32.125 1 94.75 62 ASP A C 1
ATOM 444 O O . ASP A 1 62 ? 9.211 -43.281 -32.688 1 94.75 62 ASP A O 1
ATOM 448 N N . ASN A 1 63 ? 7.055 -43.25 -32.344 1 93.56 63 ASN A N 1
ATOM 449 C CA . ASN A 1 63 ? 6.812 -42.062 -33.125 1 93.56 63 ASN A CA 1
ATOM 450 C C . ASN A 1 63 ? 6.27 -40.906 -32.281 1 93.56 63 ASN A C 1
ATOM 452 O O . ASN A 1 63 ? 5.059 -40.688 -32.25 1 93.56 63 ASN A O 1
ATOM 456 N N . PHE A 1 64 ? 7.23 -40.281 -31.719 1 97.12 64 PHE A N 1
ATOM 457 C CA . PHE A 1 64 ? 6.914 -39.219 -30.766 1 97.12 64 PHE A CA 1
ATOM 458 C C . PHE A 1 64 ? 7.523 -37.906 -31.219 1 97.12 64 PHE A C 1
ATOM 460 O O . PHE A 1 64 ? 8.68 -37.594 -30.906 1 97.12 64 PHE A O 1
ATOM 467 N N . PHE A 1 65 ? 6.68 -37.062 -31.938 1 97.38 65 PHE A N 1
ATOM 468 C CA . PHE A 1 65 ? 7.07 -35.75 -32.438 1 97.38 65 PHE A CA 1
ATOM 469 C C . PHE A 1 65 ? 8.352 -35.844 -33.25 1 97.38 65 PHE A C 1
ATOM 471 O O . PHE A 1 65 ? 9.281 -35.062 -33.062 1 97.38 65 PHE A O 1
ATOM 478 N N . GLY A 1 66 ? 8.508 -36.875 -34.031 1 95.56 66 GLY A N 1
ATOM 479 C CA . GLY A 1 66 ? 9.594 -36.938 -35 1 95.56 66 GLY A CA 1
ATOM 480 C C . GLY A 1 66 ? 10.68 -37.938 -34.594 1 95.56 66 GLY A C 1
ATOM 481 O O . GLY A 1 66 ? 11.672 -38.094 -35.312 1 95.56 66 GLY A O 1
ATOM 482 N N . GLY A 1 67 ? 10.5 -38.625 -33.469 1 97.12 67 GLY A N 1
ATOM 483 C CA . GLY A 1 67 ? 11.484 -39.594 -33 1 97.12 67 GLY A CA 1
ATOM 484 C C . GLY A 1 67 ? 10.953 -40.5 -31.906 1 97.12 67 GLY A C 1
ATOM 485 O O . GLY A 1 67 ? 9.75 -40.531 -31.641 1 97.12 67 GLY A O 1
ATOM 486 N N . THR A 1 68 ? 11.906 -41.25 -31.359 1 97.19 68 THR A N 1
ATOM 487 C CA . THR A 1 68 ? 11.539 -42.125 -30.266 1 97.19 68 THR A CA 1
ATOM 488 C C . THR A 1 68 ? 11.641 -41.406 -28.922 1 97.19 68 THR A C 1
ATOM 490 O O . THR A 1 68 ? 12.492 -40.531 -28.734 1 97.19 68 THR A O 1
ATOM 493 N N . ALA A 1 69 ? 10.773 -41.719 -28.047 1 98 69 ALA A N 1
ATOM 494 C CA . ALA A 1 69 ? 10.805 -41.125 -26.719 1 98 69 ALA A CA 1
ATOM 495 C C . ALA A 1 69 ? 10.539 -42.156 -25.641 1 98 69 ALA A C 1
ATOM 497 O O . ALA A 1 69 ? 9.844 -43.156 -25.875 1 98 69 ALA A O 1
ATOM 498 N N . ARG A 1 70 ? 11.148 -41.969 -24.516 1 97.75 70 ARG A N 1
ATOM 499 C CA . ARG A 1 70 ? 10.922 -42.75 -23.312 1 97.75 70 ARG A CA 1
ATOM 500 C C . ARG A 1 70 ? 10.805 -41.812 -22.094 1 97.75 70 ARG A C 1
ATOM 502 O O . ARG A 1 70 ? 11.297 -40.688 -22.094 1 97.75 70 ARG A O 1
ATOM 509 N N . VAL A 1 71 ? 10.047 -42.25 -21.141 1 98.06 71 VAL A N 1
ATOM 510 C CA . VAL A 1 71 ? 10.016 -41.594 -19.844 1 98.06 71 VAL A CA 1
ATOM 511 C C . VAL A 1 71 ? 10.664 -42.5 -18.797 1 98.06 71 VAL A C 1
ATOM 513 O O . VAL A 1 71 ? 10.266 -43.656 -18.625 1 98.06 71 VAL A O 1
ATOM 516 N N . CYS A 1 72 ? 11.672 -41.906 -18.125 1 97.69 72 CYS A N 1
ATOM 517 C CA . CYS A 1 72 ? 12.398 -42.656 -17.094 1 97.69 72 CYS A CA 1
ATOM 518 C C . CYS A 1 72 ? 12.086 -42.094 -15.711 1 97.69 72 CYS A C 1
ATOM 520 O O . CYS A 1 72 ? 11.945 -40.906 -15.539 1 97.69 72 CYS A O 1
ATOM 522 N N . LEU A 1 73 ? 11.914 -43.031 -14.812 1 96.88 73 LEU A N 1
ATOM 523 C CA . LEU A 1 73 ? 11.688 -42.656 -13.422 1 96.88 73 LEU A CA 1
ATOM 524 C C . LEU A 1 73 ? 12.992 -42.656 -12.641 1 96.88 73 LEU A C 1
ATOM 526 O O . LEU A 1 73 ? 13.82 -43.562 -12.797 1 96.88 73 LEU A O 1
ATOM 530 N N . GLY A 1 74 ? 13.25 -41.562 -11.914 1 96.31 74 GLY A N 1
ATOM 531 C CA . GLY A 1 74 ? 14.391 -41.438 -11.016 1 96.31 74 GLY A CA 1
ATOM 532 C C . GLY A 1 74 ? 14.078 -40.656 -9.758 1 96.31 74 GLY A C 1
ATOM 533 O O . GLY A 1 74 ? 12.914 -40.5 -9.391 1 96.31 74 GLY A O 1
ATOM 534 N N . GLN A 1 75 ? 15.18 -40.375 -9.055 1 95.06 75 GLN A N 1
ATOM 535 C CA . GLN A 1 75 ? 15 -39.688 -7.789 1 95.06 75 GLN A CA 1
ATOM 536 C C . GLN A 1 75 ? 16.109 -38.656 -7.566 1 95.06 75 GLN A C 1
ATOM 538 O O . GLN A 1 75 ? 17.281 -38.938 -7.879 1 95.06 75 GLN A O 1
ATOM 543 N N . VAL A 1 76 ? 15.742 -37.562 -7.094 1 92.5 76 VAL A N 1
ATOM 544 C CA . VAL A 1 76 ? 16.688 -36.594 -6.594 1 92.5 76 VAL A CA 1
ATOM 545 C C . VAL A 1 76 ? 16.281 -36.125 -5.191 1 92.5 76 VAL A C 1
ATOM 547 O O . VAL A 1 76 ? 15.234 -35.5 -5.012 1 92.5 76 VAL A O 1
ATOM 550 N N . GLY A 1 77 ? 17.094 -36.469 -4.219 1 84.69 77 GLY A N 1
ATOM 551 C CA . GLY A 1 77 ? 16.609 -36.281 -2.855 1 84.69 77 GLY A CA 1
ATOM 552 C C . GLY A 1 77 ? 15.328 -37.031 -2.564 1 84.69 77 GLY A C 1
ATOM 553 O O . GLY A 1 77 ? 15.242 -38.219 -2.793 1 84.69 77 GLY A O 1
ATOM 554 N N . GLU A 1 78 ? 14.383 -36.281 -2.111 1 82.69 78 GLU A N 1
ATOM 555 C CA . GLU A 1 78 ? 13.102 -36.906 -1.787 1 82.69 78 GLU A CA 1
ATOM 556 C C . GLU A 1 78 ? 12.094 -36.719 -2.914 1 82.69 78 GLU A C 1
ATOM 558 O O . GLU A 1 78 ? 10.945 -37.156 -2.807 1 82.69 78 GLU A O 1
ATOM 563 N N . THR A 1 79 ? 12.562 -36.25 -4.035 1 92.19 79 THR A N 1
ATOM 564 C CA . THR A 1 79 ? 11.648 -35.938 -5.133 1 92.19 79 THR A CA 1
ATOM 565 C C . THR A 1 79 ? 11.719 -37.031 -6.219 1 92.19 79 THR A C 1
ATOM 567 O O . THR A 1 79 ? 12.805 -37.312 -6.734 1 92.19 79 THR A O 1
ATOM 570 N N . SER A 1 80 ? 10.625 -37.625 -6.484 1 95.31 80 SER A N 1
ATOM 571 C CA . SER A 1 80 ? 10.516 -38.531 -7.637 1 95.31 80 SER A CA 1
ATOM 572 C C . SER A 1 80 ? 10.414 -37.719 -8.938 1 95.31 80 SER A C 1
ATOM 574 O O . SER A 1 80 ? 9.609 -36.812 -9.047 1 95.31 80 SER A O 1
ATOM 576 N N . VAL A 1 81 ? 11.25 -38.156 -9.898 1 97.62 81 VAL A N 1
ATOM 577 C CA . VAL A 1 81 ? 11.336 -37.406 -11.133 1 97.62 81 VAL A CA 1
ATOM 578 C C . VAL A 1 81 ? 11.039 -38.281 -12.328 1 97.62 81 VAL A C 1
ATOM 580 O O . VAL A 1 81 ? 11.602 -39.375 -12.438 1 97.62 81 VAL A O 1
ATOM 583 N N . LEU A 1 82 ? 10.125 -37.906 -13.102 1 98.06 82 LEU A N 1
ATOM 584 C CA . LEU A 1 82 ? 9.906 -38.469 -14.43 1 98.06 82 LEU A CA 1
ATOM 585 C C . LEU A 1 82 ? 10.617 -37.625 -15.492 1 98.06 82 LEU A C 1
ATOM 587 O O . LEU A 1 82 ? 10.289 -36.469 -15.688 1 98.06 82 LEU A O 1
ATOM 591 N N . ALA A 1 83 ? 11.562 -38.25 -16.172 1 98.38 83 ALA A N 1
ATOM 592 C CA . ALA A 1 83 ? 12.328 -37.531 -17.188 1 98.38 83 ALA A CA 1
ATOM 593 C C . ALA A 1 83 ? 11.945 -38 -18.594 1 98.38 83 ALA A C 1
ATOM 595 O O . ALA A 1 83 ? 12.016 -39.188 -18.906 1 98.38 83 ALA A O 1
ATOM 596 N N . LEU A 1 84 ? 11.484 -37.062 -19.406 1 98.62 84 LEU A N 1
ATOM 597 C CA . LEU A 1 84 ? 11.156 -37.375 -20.781 1 98.62 84 LEU A CA 1
ATOM 598 C C . LEU A 1 84 ? 12.414 -37.406 -21.641 1 98.62 84 LEU A C 1
ATOM 600 O O . LEU A 1 84 ? 12.969 -36.375 -22 1 98.62 84 LEU A O 1
ATOM 604 N N . ASP A 1 85 ? 12.773 -38.625 -21.969 1 98.31 85 ASP A N 1
ATOM 605 C CA . ASP A 1 85 ? 13.945 -38.844 -22.797 1 98.31 85 ASP A CA 1
ATOM 606 C C . ASP A 1 85 ? 13.562 -38.906 -24.281 1 98.31 85 ASP A C 1
ATOM 608 O O . ASP A 1 85 ? 13.164 -39.969 -24.781 1 98.31 85 ASP A O 1
ATOM 612 N N . ALA A 1 86 ? 13.719 -37.812 -24.922 1 98.38 86 ALA A N 1
ATOM 613 C CA . ALA A 1 86 ? 13.57 -37.625 -26.359 1 98.38 86 ALA A CA 1
ATOM 614 C C . ALA A 1 86 ? 14.773 -36.906 -26.953 1 98.38 86 ALA A C 1
ATOM 616 O O . ALA A 1 86 ? 14.719 -35.688 -27.203 1 98.38 86 ALA A O 1
ATOM 617 N N . PRO A 1 87 ? 15.766 -37.594 -27.25 1 97.25 87 PRO A N 1
ATOM 618 C CA . PRO A 1 87 ? 17.047 -36.969 -27.578 1 97.25 87 PRO A CA 1
ATOM 619 C C . PRO A 1 87 ? 16.953 -36.031 -28.797 1 97.25 87 PRO A C 1
ATOM 621 O O . PRO A 1 87 ? 17.641 -35.031 -28.844 1 97.25 87 PRO A O 1
ATOM 624 N N . HIS A 1 88 ? 16.109 -36.375 -29.75 1 97 88 HIS A N 1
ATOM 625 C CA . HIS A 1 88 ? 15.984 -35.531 -30.938 1 97 88 HIS A CA 1
ATOM 626 C C . HIS A 1 88 ? 15.398 -34.156 -30.609 1 97 88 HIS A C 1
ATOM 628 O O . HIS A 1 88 ? 15.484 -33.25 -31.406 1 97 88 HIS A O 1
ATOM 634 N N . LEU A 1 89 ? 14.867 -34.031 -29.422 1 98 89 LEU A N 1
ATOM 635 C CA . LEU A 1 89 ? 14.258 -32.781 -29 1 98 89 LEU A CA 1
ATOM 636 C C . LEU A 1 89 ? 15.102 -32.062 -27.938 1 98 89 LEU A C 1
ATOM 638 O O . LEU A 1 89 ? 15.219 -30.844 -27.938 1 98 89 LEU A O 1
ATOM 642 N N . TYR A 1 90 ? 15.719 -32.812 -27 1 97.94 90 TYR A N 1
ATOM 643 C CA . TYR A 1 90 ? 16.188 -32.188 -25.781 1 97.94 90 TYR A CA 1
ATOM 644 C C . TYR A 1 90 ? 17.688 -32.375 -25.594 1 97.94 90 TYR A C 1
ATOM 646 O O . TYR A 1 90 ? 18.312 -31.719 -24.766 1 97.94 90 TYR A O 1
ATOM 654 N N . ASP A 1 91 ? 18.281 -33.312 -26.297 1 96.06 91 ASP A N 1
ATOM 655 C CA . ASP A 1 91 ? 19.719 -33.5 -26.188 1 96.06 91 ASP A CA 1
ATOM 656 C C . ASP A 1 91 ? 20.5 -32.469 -26.984 1 96.06 91 ASP A C 1
ATOM 658 O O . ASP A 1 91 ? 20.922 -32.75 -28.109 1 96.06 91 ASP A O 1
ATOM 662 N N . ARG A 1 92 ? 20.719 -31.391 -26.344 1 94.38 92 ARG A N 1
ATOM 663 C CA . ARG A 1 92 ? 21.391 -30.25 -26.969 1 94.38 92 ARG A CA 1
ATOM 664 C C . ARG A 1 92 ? 22.359 -29.578 -26.016 1 94.38 92 ARG A C 1
ATOM 666 O O . ARG A 1 92 ? 22.094 -29.484 -24.812 1 94.38 92 ARG A O 1
ATOM 673 N N . PRO A 1 93 ? 23.438 -29.062 -26.516 1 88.5 93 PRO A N 1
ATOM 674 C CA . PRO A 1 93 ? 24.469 -28.484 -25.641 1 88.5 93 PRO A CA 1
ATOM 675 C C . PRO A 1 93 ? 24.016 -27.172 -25.016 1 88.5 93 PRO A C 1
ATOM 677 O O . PRO A 1 93 ? 24.516 -26.781 -23.953 1 88.5 93 PRO A O 1
ATOM 680 N N . GLY A 1 94 ? 23.031 -26.516 -25.547 1 90 94 GLY A N 1
ATOM 681 C CA . GLY A 1 94 ? 22.625 -25.219 -25.031 1 90 94 GLY A CA 1
ATOM 682 C C . GLY A 1 94 ? 21.719 -25.328 -23.812 1 90 94 GLY A C 1
ATOM 683 O O . GLY A 1 94 ? 21.781 -26.312 -23.078 1 90 94 GLY A O 1
ATOM 684 N N . GLY A 1 95 ? 21.141 -24.281 -23.438 1 91.06 95 GLY A N 1
ATOM 685 C CA . GLY A 1 95 ? 20.203 -24.266 -22.328 1 91.06 95 GLY A CA 1
ATOM 686 C C . GLY A 1 95 ? 18.859 -24.875 -22.672 1 91.06 95 GLY A C 1
ATOM 687 O O . GLY A 1 95 ? 18.672 -25.391 -23.781 1 91.06 95 GLY A O 1
ATOM 688 N N . PRO A 1 96 ? 17.984 -24.828 -21.734 1 94.69 96 PRO A N 1
ATOM 689 C CA . PRO A 1 96 ? 16.688 -25.453 -21.938 1 94.69 96 PRO A CA 1
ATOM 690 C C . PRO A 1 96 ? 15.891 -24.812 -23.078 1 94.69 96 PRO A C 1
ATOM 692 O O . PRO A 1 96 ? 15.047 -25.484 -23.688 1 94.69 96 PRO A O 1
ATOM 695 N N . TYR A 1 97 ? 16.234 -23.547 -23.375 1 94.81 97 TYR A N 1
ATOM 696 C CA . TYR A 1 97 ? 15.344 -22.844 -24.297 1 94.81 97 TYR A CA 1
ATOM 697 C C . TYR A 1 97 ? 16.109 -22.359 -25.531 1 94.81 97 TYR A C 1
ATOM 699 O O . TYR A 1 97 ? 15.508 -21.891 -26.5 1 94.81 97 TYR A O 1
ATOM 707 N N . GLY A 1 98 ? 17.391 -22.406 -25.453 1 93.75 98 GLY A N 1
ATOM 708 C CA . GLY A 1 98 ? 18.219 -21.922 -26.547 1 93.75 98 GLY A CA 1
ATOM 709 C C . GLY A 1 98 ? 19.703 -22 -26.25 1 93.75 98 GLY A C 1
ATOM 710 O O . GLY A 1 98 ? 20.109 -22.594 -25.25 1 93.75 98 GLY A O 1
ATOM 711 N N . ASP A 1 99 ? 20.422 -21.469 -27.266 1 91.5 99 ASP A N 1
ATOM 712 C CA . ASP A 1 99 ? 21.875 -21.422 -27.141 1 91.5 99 ASP A CA 1
ATOM 713 C C . ASP A 1 99 ? 22.406 -20.031 -27.5 1 91.5 99 ASP A C 1
ATOM 715 O O . ASP A 1 99 ? 21.688 -19.047 -27.391 1 91.5 99 ASP A O 1
ATOM 719 N N . SER A 1 100 ? 23.625 -19.953 -27.703 1 86.44 100 SER A N 1
ATOM 720 C CA . SER A 1 100 ? 24.281 -18.672 -27.969 1 86.44 100 SER A CA 1
ATOM 721 C C . SER A 1 100 ? 23.672 -18 -29.188 1 86.44 100 SER A C 1
ATOM 723 O O . SER A 1 100 ? 23.812 -16.781 -29.359 1 86.44 100 SER A O 1
ATOM 725 N N . ARG A 1 101 ? 23.109 -18.703 -30.031 1 84.69 101 ARG A N 1
ATOM 726 C CA . ARG A 1 101 ? 22.562 -18.156 -31.266 1 84.69 101 ARG A CA 1
ATOM 727 C C . ARG A 1 101 ? 21.125 -17.719 -31.078 1 84.69 101 ARG A C 1
ATOM 729 O O . ARG A 1 101 ? 20.5 -17.172 -31.984 1 84.69 101 ARG A O 1
ATOM 736 N N . GLY A 1 102 ? 20.516 -18.016 -29.875 1 89.31 102 GLY A N 1
ATOM 737 C CA . GLY A 1 102 ? 19.156 -17.609 -29.594 1 89.31 102 GLY A CA 1
ATOM 738 C C . GLY A 1 102 ? 18.266 -18.766 -29.188 1 89.31 102 GLY A C 1
ATOM 739 O O . GLY A 1 102 ? 18.75 -19.828 -28.812 1 89.31 102 GLY A O 1
ATOM 740 N N . GLU A 1 103 ? 16.922 -18.531 -29.266 1 92.94 103 GLU A N 1
ATOM 741 C CA . GLU A 1 103 ? 15.938 -19.547 -28.891 1 92.94 103 GLU A CA 1
ATOM 742 C C . GLU A 1 103 ? 15.898 -20.688 -29.922 1 92.94 103 GLU A C 1
ATOM 744 O O . GLU A 1 103 ? 16.109 -20.453 -31.109 1 92.94 103 GLU A O 1
ATOM 749 N N . TYR A 1 104 ? 15.602 -21.859 -29.484 1 95.62 104 TYR A N 1
ATOM 750 C CA . TYR A 1 104 ? 15.461 -22.969 -30.406 1 95.62 104 TYR A CA 1
ATOM 751 C C . TYR A 1 104 ? 14.219 -22.797 -31.281 1 95.62 104 TYR A C 1
ATOM 753 O O . TYR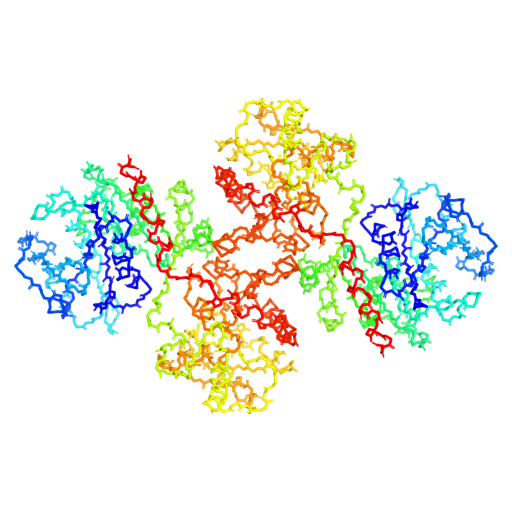 A 1 104 ? 13.148 -22.453 -30.797 1 95.62 104 TYR A O 1
ATOM 761 N N . TRP A 1 105 ? 14.336 -23.094 -32.531 1 92.75 105 TRP A N 1
ATOM 762 C CA . TRP A 1 105 ? 13.289 -22.859 -33.5 1 92.75 105 TRP A CA 1
ATOM 763 C C . TRP A 1 105 ? 12.102 -23.797 -33.281 1 92.75 105 TRP A C 1
ATOM 765 O O . TRP A 1 105 ? 10.977 -23.484 -33.688 1 92.75 105 TRP A O 1
ATOM 775 N N . ASP A 1 106 ? 12.383 -24.938 -32.594 1 96.69 106 ASP A N 1
ATOM 776 C CA . ASP A 1 106 ? 11.344 -25.953 -32.438 1 96.69 106 ASP A CA 1
ATOM 777 C C . ASP A 1 106 ? 10.867 -26.031 -31 1 96.69 106 ASP A C 1
ATOM 779 O O . ASP A 1 106 ? 10.469 -27.094 -30.516 1 96.69 106 ASP A O 1
ATOM 783 N N . ASN A 1 107 ? 11.055 -24.906 -30.234 1 97.94 107 ASN A N 1
ATOM 784 C CA . ASN A 1 107 ? 10.555 -24.875 -28.875 1 97.94 107 ASN A CA 1
ATOM 785 C C . ASN A 1 107 ? 9.07 -25.219 -28.797 1 97.94 107 ASN A C 1
ATOM 787 O O . ASN A 1 107 ? 8.609 -25.828 -27.844 1 97.94 107 ASN A O 1
ATOM 791 N N . ALA A 1 108 ? 8.359 -24.828 -29.859 1 97.88 108 ALA A N 1
ATOM 792 C CA . ALA A 1 108 ? 6.938 -25.156 -29.922 1 97.88 108 ALA A CA 1
ATOM 793 C C . ALA A 1 108 ? 6.719 -26.672 -29.828 1 97.88 108 ALA A C 1
ATOM 795 O O . ALA A 1 108 ? 5.957 -27.141 -28.984 1 97.88 108 ALA A O 1
ATOM 796 N N . GLU A 1 109 ? 7.43 -27.422 -30.641 1 98.19 109 GLU A N 1
ATOM 797 C CA . GLU A 1 109 ? 7.316 -28.875 -30.656 1 98.19 109 GLU A CA 1
ATOM 798 C C . GLU A 1 109 ? 7.871 -29.5 -29.375 1 98.19 109 GLU A C 1
ATOM 800 O O . GLU A 1 109 ? 7.301 -30.453 -28.844 1 98.19 109 GLU A O 1
ATOM 805 N N . ARG A 1 110 ? 8.938 -28.938 -28.922 1 98.56 110 ARG A N 1
ATOM 806 C CA . ARG A 1 110 ? 9.625 -29.469 -27.75 1 98.56 110 ARG A CA 1
ATOM 807 C C . ARG A 1 110 ? 8.703 -29.469 -26.531 1 98.56 110 ARG A C 1
ATOM 809 O O . ARG A 1 110 ? 8.57 -30.5 -25.859 1 98.56 110 ARG A O 1
ATOM 816 N N . PHE A 1 111 ? 8.062 -28.391 -26.359 1 98.69 111 PHE A N 1
ATOM 817 C CA . PHE A 1 111 ? 7.285 -28.281 -25.125 1 98.69 111 PHE A CA 1
ATOM 818 C C . PHE A 1 111 ? 5.859 -28.781 -25.344 1 98.69 111 PHE A C 1
ATOM 820 O O . PHE A 1 111 ? 5.18 -29.156 -24.391 1 98.69 111 PHE A O 1
ATOM 827 N N . ALA A 1 112 ? 5.406 -28.812 -26.609 1 98.75 112 ALA A N 1
ATOM 828 C CA . ALA A 1 112 ? 4.199 -29.578 -26.906 1 98.75 112 ALA A CA 1
ATOM 829 C C . ALA A 1 112 ? 4.398 -31.062 -26.578 1 98.75 112 ALA A C 1
ATOM 831 O O . ALA A 1 112 ? 3.5 -31.719 -26.047 1 98.75 112 ALA A O 1
ATOM 832 N N . ALA A 1 113 ? 5.574 -31.562 -26.906 1 98.81 113 ALA A N 1
ATOM 833 C CA . ALA A 1 113 ? 5.914 -32.938 -26.641 1 98.81 113 ALA A CA 1
ATOM 834 C C . ALA A 1 113 ? 5.906 -33.25 -25.141 1 98.81 113 ALA A C 1
ATOM 836 O O . ALA A 1 113 ? 5.379 -34.281 -24.703 1 98.81 113 ALA A O 1
ATOM 837 N N . LEU A 1 114 ? 6.504 -32.375 -24.375 1 98.81 114 LEU A N 1
ATOM 838 C CA . LEU A 1 114 ? 6.484 -32.531 -22.922 1 98.81 114 LEU A CA 1
ATOM 839 C C . LEU A 1 114 ? 5.055 -32.594 -22.391 1 98.81 114 LEU A C 1
ATOM 841 O O . LEU A 1 114 ? 4.719 -33.5 -21.625 1 98.81 114 LEU A O 1
ATOM 845 N N . SER A 1 115 ? 4.23 -31.656 -22.812 1 98.81 115 SER A N 1
ATOM 846 C CA . SER A 1 115 ? 2.84 -31.578 -22.359 1 98.81 115 SER A CA 1
ATOM 847 C C . SER A 1 115 ? 2.053 -32.812 -22.797 1 98.81 115 SER A C 1
ATOM 849 O O . SER A 1 115 ? 1.225 -33.312 -22.047 1 98.81 115 SER A O 1
ATOM 851 N N . TRP A 1 116 ? 2.311 -33.25 -24.016 1 98.56 116 TRP A N 1
ATOM 852 C CA . TRP A 1 116 ? 1.602 -34.406 -24.562 1 98.56 116 TRP A CA 1
ATOM 853 C C . TRP A 1 116 ? 1.928 -35.656 -23.766 1 98.56 116 TRP A C 1
ATOM 855 O O . TRP A 1 116 ? 1.027 -36.406 -23.391 1 98.56 116 TRP A O 1
ATOM 865 N N . ALA A 1 117 ? 3.193 -35.906 -23.594 1 98.56 117 ALA A N 1
ATOM 866 C CA . ALA A 1 117 ? 3.613 -37.094 -22.828 1 98.56 117 ALA A CA 1
ATOM 867 C C . ALA A 1 117 ? 3.031 -37.062 -21.406 1 98.56 117 ALA A C 1
ATOM 869 O O . ALA A 1 117 ? 2.576 -38.062 -20.906 1 98.56 117 ALA A O 1
ATOM 870 N N . ALA A 1 118 ? 3.107 -35.906 -20.797 1 98.75 118 ALA A N 1
ATOM 871 C CA . ALA A 1 118 ? 2.551 -35.75 -19.453 1 98.75 118 ALA A CA 1
ATOM 872 C C . ALA A 1 118 ? 1.054 -36.031 -19.438 1 98.75 118 ALA A C 1
ATOM 874 O O . ALA A 1 118 ? 0.542 -36.656 -18.5 1 98.75 118 ALA A O 1
ATOM 875 N N . ALA A 1 119 ? 0.356 -35.562 -20.453 1 98.56 119 ALA A N 1
ATOM 876 C CA . ALA A 1 119 ? -1.083 -35.781 -20.547 1 98.56 119 ALA A CA 1
ATOM 877 C C . ALA A 1 119 ? -1.391 -37.281 -20.672 1 98.56 119 ALA A C 1
ATOM 879 O O . ALA A 1 119 ? -2.322 -37.781 -20.031 1 98.56 119 ALA A O 1
ATOM 880 N N . VAL A 1 120 ? -0.621 -37.969 -21.453 1 97.75 120 VAL A N 1
ATOM 881 C CA . VAL A 1 120 ? -0.801 -39.406 -21.641 1 97.75 120 VAL A CA 1
ATOM 882 C C . VAL A 1 120 ? -0.556 -40.125 -20.312 1 97.75 120 VAL A C 1
ATOM 884 O O . VAL A 1 120 ? -1.35 -40.969 -19.906 1 97.75 120 VAL A O 1
ATOM 887 N N . ILE A 1 121 ? 0.485 -39.719 -19.703 1 97.25 121 ILE A N 1
ATOM 888 C CA . ILE A 1 121 ? 0.851 -40.344 -18.438 1 97.25 121 ILE A CA 1
ATOM 889 C C . ILE A 1 121 ? -0.225 -40.062 -17.391 1 97.25 121 ILE A C 1
ATOM 891 O O . ILE A 1 121 ? -0.577 -40.938 -16.594 1 97.25 121 ILE A O 1
ATOM 895 N N . ALA A 1 122 ? -0.714 -38.875 -17.328 1 97.88 122 ALA A N 1
ATOM 896 C CA . ALA A 1 122 ? -1.77 -38.5 -16.391 1 97.88 122 ALA A CA 1
ATOM 897 C C . ALA A 1 122 ? -3.029 -39.344 -16.641 1 97.88 122 ALA A C 1
ATOM 899 O O . ALA A 1 122 ? -3.674 -39.781 -15.688 1 97.88 122 ALA A O 1
ATOM 900 N N . ARG A 1 123 ? -3.395 -39.469 -17.859 1 96.31 123 ARG A N 1
ATOM 901 C CA . ARG A 1 123 ? -4.633 -40.156 -18.219 1 96.31 123 ARG A CA 1
ATOM 902 C C . ARG A 1 123 ? -4.516 -41.656 -18.016 1 96.31 123 ARG A C 1
ATOM 904 O O . ARG A 1 123 ? -5.434 -42.281 -17.5 1 96.31 123 ARG A O 1
ATOM 911 N N . GLU A 1 124 ? -3.354 -42.25 -18.391 1 95.44 124 GLU A N 1
ATOM 912 C CA . GLU A 1 124 ? -3.221 -43.688 -18.453 1 95.44 124 GLU A CA 1
ATOM 913 C C . GLU A 1 124 ? -2.484 -44.25 -17.219 1 95.44 124 GLU A C 1
ATOM 915 O O . GLU A 1 124 ? -2.619 -45.406 -16.875 1 95.44 124 GLU A O 1
ATOM 920 N N . GLY A 1 125 ? -1.703 -43.438 -16.625 1 94.94 125 GLY A N 1
ATOM 921 C CA . GLY A 1 125 ? -0.857 -43.844 -15.523 1 94.94 125 GLY A CA 1
ATOM 922 C C . GLY A 1 125 ? 0.424 -44.531 -15.984 1 94.94 125 GLY A C 1
ATOM 923 O O . GLY A 1 125 ? 0.612 -44.781 -17.172 1 94.94 125 GLY A O 1
ATOM 924 N N . VAL A 1 126 ? 1.322 -44.656 -15 1 92.56 126 VAL A N 1
ATOM 925 C CA . VAL A 1 126 ? 2.574 -45.344 -15.258 1 92.56 126 VAL A CA 1
ATOM 926 C C . VAL A 1 126 ? 2.885 -46.281 -14.094 1 92.56 126 VAL A C 1
ATOM 928 O O . VAL A 1 126 ? 2.975 -45.844 -12.938 1 92.56 126 VAL A O 1
ATOM 931 N N . GLU A 1 127 ? 3.023 -47.531 -14.328 1 89.62 127 GLU A N 1
ATOM 932 C CA . GLU A 1 127 ? 3.385 -48.531 -13.336 1 89.62 127 GLU A CA 1
ATOM 933 C C . GLU A 1 127 ? 2.475 -48.469 -12.117 1 89.62 127 GLU A C 1
ATOM 935 O O . GLU A 1 127 ? 2.953 -48.406 -10.984 1 89.62 127 GLU A O 1
ATOM 940 N N . GLY A 1 128 ? 1.301 -48.375 -12.297 1 89.44 128 GLY A N 1
ATOM 941 C CA . GLY A 1 128 ? 0.313 -48.375 -11.234 1 89.44 128 GLY A CA 1
ATOM 942 C C . GLY A 1 128 ? 0.168 -47.031 -10.547 1 89.44 128 GLY A C 1
ATOM 943 O O . GLY A 1 128 ? -0.683 -46.844 -9.672 1 89.44 128 GLY A O 1
ATOM 944 N N . TRP A 1 129 ? 0.972 -46.094 -10.945 1 94.69 129 TRP A N 1
ATOM 945 C CA . TRP A 1 129 ? 0.89 -44.75 -10.398 1 94.69 129 TRP A CA 1
ATOM 946 C C . TRP A 1 129 ? 0.081 -43.812 -11.32 1 94.69 129 TRP A C 1
ATOM 948 O O . TRP A 1 129 ? 0.381 -43.719 -12.516 1 94.69 129 TRP A O 1
ATOM 958 N N . LYS A 1 130 ? -0.959 -43.219 -10.75 1 96.31 130 LYS A N 1
ATOM 959 C CA . LYS A 1 130 ? -1.792 -42.281 -11.492 1 96.31 130 LYS A CA 1
ATOM 960 C C . LYS A 1 130 ? -2.082 -41.031 -10.656 1 96.31 130 LYS A C 1
ATOM 962 O O . LYS A 1 130 ? -2.547 -41.125 -9.516 1 96.31 130 LYS A O 1
ATOM 967 N N . PRO A 1 131 ? -1.796 -39.906 -11.188 1 97.88 131 PRO A N 1
ATOM 968 C CA . PRO A 1 131 ? -2.053 -38.688 -10.398 1 97.88 131 PRO A CA 1
ATOM 969 C C . PRO A 1 131 ? -3.539 -38.375 -10.281 1 97.88 131 PRO A C 1
ATOM 971 O O . PRO A 1 131 ? -4.316 -38.688 -11.18 1 97.88 131 PRO A O 1
ATOM 974 N N . GLU A 1 132 ? -3.908 -37.781 -9.188 1 97.75 132 GLU A N 1
ATOM 975 C CA . GLU A 1 132 ? -5.27 -37.312 -8.969 1 97.75 132 GLU A CA 1
ATOM 976 C C . GLU A 1 132 ? -5.414 -35.844 -9.414 1 97.75 132 GLU A C 1
ATOM 978 O O . GLU A 1 132 ? -6.523 -35.375 -9.68 1 97.75 132 GLU A O 1
ATOM 983 N N . VAL A 1 133 ? -4.32 -35.094 -9.438 1 98.5 133 VAL A N 1
ATOM 984 C CA . VAL A 1 133 ? -4.23 -33.719 -9.906 1 98.5 133 VAL A CA 1
ATOM 985 C C . VAL A 1 133 ? -2.984 -33.562 -10.773 1 98.5 133 VAL A C 1
ATOM 987 O O . VAL A 1 133 ? -1.975 -34.219 -10.555 1 98.5 133 VAL A O 1
ATOM 990 N N . VAL A 1 134 ? -3.111 -32.719 -11.758 1 98.69 134 VAL A N 1
ATOM 991 C CA . VAL A 1 134 ? -1.967 -32.344 -12.586 1 98.69 134 VAL A CA 1
ATOM 992 C C . VAL A 1 134 ? -1.675 -30.875 -12.43 1 98.69 134 VAL A C 1
ATOM 994 O O . VAL A 1 134 ? -2.592 -30.047 -12.445 1 98.69 134 VAL A O 1
ATOM 997 N N . HIS A 1 135 ? -0.429 -30.547 -12.219 1 98.88 135 HIS A N 1
ATOM 998 C CA . HIS A 1 135 ? 0.017 -29.172 -12.008 1 98.88 135 HIS A CA 1
ATOM 999 C C . HIS A 1 135 ? 1.03 -28.766 -13.07 1 98.88 135 HIS A C 1
ATOM 1001 O O . HIS A 1 135 ? 2.164 -29.25 -13.078 1 98.88 135 HIS A O 1
ATOM 1007 N N . ALA A 1 136 ? 0.571 -27.875 -13.938 1 98.81 136 ALA A N 1
ATOM 1008 C CA . ALA A 1 136 ? 1.41 -27.391 -15.031 1 98.81 136 ALA A CA 1
ATOM 1009 C C . ALA A 1 136 ? 2.014 -26.031 -14.703 1 98.81 136 ALA A C 1
ATOM 1011 O O . ALA A 1 136 ? 1.351 -25.188 -14.102 1 98.81 136 ALA A O 1
ATOM 1012 N N . HIS A 1 137 ? 3.268 -25.844 -15.109 1 98.56 137 HIS A N 1
ATOM 1013 C CA . HIS A 1 137 ? 3.961 -24.594 -14.82 1 98.56 137 HIS A CA 1
ATOM 1014 C C . HIS A 1 137 ? 4.344 -23.859 -16.094 1 98.56 137 HIS A C 1
ATOM 1016 O O . HIS A 1 137 ? 5.121 -24.375 -16.906 1 98.56 137 HIS A O 1
ATOM 1022 N N . ASP A 1 138 ? 3.807 -22.641 -16.281 1 98.06 138 ASP A N 1
ATOM 1023 C CA . ASP A 1 138 ? 4.156 -21.688 -17.328 1 98.06 138 ASP A CA 1
ATOM 1024 C C . ASP A 1 138 ? 3.871 -22.266 -18.719 1 98.06 138 ASP A C 1
ATOM 1026 O O . ASP A 1 138 ? 3.209 -23.297 -18.844 1 98.06 138 ASP A O 1
ATOM 1030 N N . TRP A 1 139 ? 4.363 -21.531 -19.75 1 98.06 139 TRP A N 1
ATOM 1031 C CA . TRP A 1 139 ? 3.982 -21.812 -21.125 1 98.06 139 TRP A CA 1
ATOM 1032 C C . TRP A 1 139 ? 4.539 -23.156 -21.578 1 98.06 139 TRP A C 1
ATOM 1034 O O . TRP A 1 139 ? 3.971 -23.812 -22.469 1 98.06 139 TRP A O 1
ATOM 1044 N N . GLN A 1 140 ? 5.562 -23.578 -20.922 1 98.44 140 GLN A N 1
ATOM 1045 C CA . GLN A 1 140 ? 6.223 -24.812 -21.344 1 98.44 140 GLN A CA 1
ATOM 1046 C C . GLN A 1 140 ? 5.34 -26.031 -21.094 1 98.44 140 GLN A C 1
ATOM 1048 O O . GLN A 1 140 ? 5.441 -27.047 -21.797 1 98.44 140 GLN A O 1
ATOM 1053 N N . ALA A 1 141 ? 4.535 -25.938 -20.062 1 98.56 141 ALA A N 1
ATOM 1054 C CA . ALA A 1 141 ? 3.604 -27.016 -19.766 1 98.56 141 ALA A CA 1
ATOM 1055 C C . ALA A 1 141 ? 2.16 -26.578 -19.984 1 98.56 141 ALA A C 1
ATOM 1057 O O . ALA A 1 141 ? 1.223 -27.25 -19.547 1 98.56 141 ALA A O 1
ATOM 1058 N N . GLY A 1 142 ? 2.006 -25.516 -20.656 1 98.31 142 GLY A N 1
ATOM 1059 C CA . GLY A 1 142 ? 0.699 -24.906 -20.812 1 98.31 142 GLY A CA 1
ATOM 1060 C C . GLY A 1 142 ? -0.281 -25.766 -21.594 1 98.31 142 GLY A C 1
ATOM 1061 O O . GLY A 1 142 ? -1.487 -25.719 -21.344 1 98.31 142 GLY A O 1
ATOM 1062 N N . LEU A 1 143 ? 0.182 -26.562 -22.5 1 98.69 143 LEU A N 1
ATOM 1063 C CA . LEU A 1 143 ? -0.69 -27.375 -23.344 1 98.69 143 LEU A CA 1
ATOM 1064 C C . LEU A 1 143 ? -1.194 -28.594 -22.578 1 98.69 143 LEU A C 1
ATOM 1066 O O . LEU A 1 143 ? -2.129 -29.266 -23.016 1 98.69 143 LEU A O 1
ATOM 1070 N N . LEU A 1 144 ? -0.621 -28.859 -21.438 1 98.81 144 LEU A N 1
ATOM 1071 C CA . LEU A 1 144 ? -1.006 -30.031 -20.656 1 98.81 144 LEU A CA 1
ATOM 1072 C C . LEU A 1 144 ? -2.467 -29.953 -20.219 1 98.81 144 LEU A C 1
ATOM 1074 O O . LEU A 1 144 ? -3.271 -30.812 -20.562 1 98.81 144 LEU A O 1
ATOM 1078 N N . PRO A 1 145 ? -2.854 -28.875 -19.516 1 98.75 145 PRO A N 1
ATOM 1079 C CA . PRO A 1 145 ? -4.281 -28.75 -19.203 1 98.75 145 PRO A CA 1
ATOM 1080 C C . PRO A 1 145 ? -5.152 -28.734 -20.469 1 98.75 145 PRO A C 1
ATOM 1082 O O . PRO A 1 145 ? -6.266 -29.281 -20.453 1 98.75 145 PRO A O 1
ATOM 1085 N N . ALA A 1 146 ? -4.668 -28.188 -21.547 1 98.38 146 ALA A N 1
ATOM 1086 C CA . ALA A 1 146 ? -5.414 -28.094 -22.797 1 98.38 146 ALA A CA 1
ATOM 1087 C C . ALA A 1 146 ? -5.676 -29.469 -23.375 1 98.38 146 ALA A C 1
ATOM 1089 O O . ALA A 1 146 ? -6.816 -29.812 -23.703 1 98.38 146 ALA A O 1
ATOM 1090 N N . PHE A 1 147 ? -4.598 -30.266 -23.516 1 98.56 147 PHE A N 1
ATOM 1091 C CA . PHE A 1 147 ? -4.742 -31.625 -24.047 1 98.56 147 PHE A CA 1
ATOM 1092 C C . PHE A 1 147 ? -5.738 -32.438 -23.219 1 98.56 147 PHE A C 1
ATOM 1094 O O . PHE A 1 147 ? -6.621 -33.094 -23.781 1 98.56 147 PHE A O 1
ATOM 1101 N N . LEU A 1 148 ? -5.605 -32.344 -21.938 1 98.38 148 LEU A N 1
ATOM 1102 C CA . LEU A 1 148 ? -6.488 -33.125 -21.078 1 98.38 148 LEU A CA 1
ATOM 1103 C C . LEU A 1 148 ? -7.938 -32.688 -21.234 1 98.38 148 LEU A C 1
ATOM 1105 O O . LEU A 1 148 ? -8.852 -33.5 -21.219 1 98.38 148 LEU A O 1
ATOM 1109 N N . ARG A 1 149 ? -8.133 -31.391 -21.375 1 97 149 ARG A N 1
ATOM 1110 C CA . ARG A 1 149 ? -9.469 -30.859 -21.609 1 97 149 ARG A CA 1
ATOM 1111 C C . ARG A 1 149 ? -10.016 -31.344 -22.953 1 97 149 ARG A C 1
ATOM 1113 O O . ARG A 1 149 ? -11.164 -31.766 -23.062 1 97 149 ARG A O 1
ATOM 1120 N N . TYR A 1 150 ? -9.156 -31.25 -23.984 1 95.62 150 TYR A N 1
ATOM 1121 C CA . TYR A 1 150 ? -9.57 -31.625 -25.328 1 95.62 150 TYR A CA 1
ATOM 1122 C C . TYR A 1 150 ? -9.906 -33.125 -25.391 1 95.62 150 TYR A C 1
ATOM 1124 O O . TYR A 1 150 ? -10.75 -33.531 -26.203 1 95.62 150 TYR A O 1
ATOM 1132 N N . TRP A 1 151 ? -9.242 -33.875 -24.516 1 96.31 151 TRP A N 1
ATOM 1133 C CA . TRP A 1 151 ? -9.453 -35.312 -24.484 1 96.31 151 TRP A CA 1
ATOM 1134 C C . TRP A 1 151 ? -10.586 -35.688 -23.531 1 96.31 151 TRP A C 1
ATOM 1136 O O . TRP A 1 151 ? -10.883 -36.844 -23.328 1 96.31 151 TRP A O 1
ATOM 1146 N N . ASN A 1 152 ? -11.234 -34.719 -22.891 1 95.94 152 ASN A N 1
ATOM 1147 C CA . ASN A 1 152 ? -12.281 -34.938 -21.891 1 95.94 152 ASN A CA 1
ATOM 1148 C C . ASN A 1 152 ? -11.844 -35.906 -20.828 1 95.94 152 ASN A C 1
ATOM 1150 O O . ASN A 1 152 ? -12.562 -36.875 -20.516 1 95.94 152 ASN A O 1
ATOM 1154 N N . SER A 1 153 ? -10.617 -35.75 -20.359 1 95.31 153 SER A N 1
ATOM 1155 C CA . SER A 1 153 ? -10.023 -36.688 -19.422 1 95.31 153 SER A CA 1
ATOM 1156 C C . SER A 1 153 ? -10.672 -36.594 -18.047 1 95.31 153 SER A C 1
ATOM 1158 O O . SER A 1 153 ? -10.664 -37.562 -17.281 1 95.31 153 SER A O 1
ATOM 1160 N N . GLY A 1 154 ? -11.133 -35.406 -17.656 1 94.81 154 GLY A N 1
ATOM 1161 C CA . GLY A 1 154 ? -11.773 -35.188 -16.359 1 94.81 154 GLY A CA 1
ATOM 1162 C C . GLY A 1 154 ? -10.781 -35.062 -15.219 1 94.81 154 GLY A C 1
ATOM 1163 O O . GLY A 1 154 ? -11.172 -34.812 -14.078 1 94.81 154 GLY A O 1
ATOM 1164 N N . ILE A 1 155 ? -9.516 -35.188 -15.461 1 97.06 155 ILE A N 1
ATOM 1165 C CA . ILE A 1 155 ? -8.492 -35.031 -14.438 1 97.06 155 ILE A CA 1
ATOM 1166 C C . ILE A 1 155 ? -8.344 -33.562 -14.055 1 97.06 155 ILE A C 1
ATOM 1168 O O . ILE A 1 155 ? -8.133 -32.719 -14.922 1 97.06 155 ILE A O 1
ATOM 1172 N N . PRO A 1 156 ? -8.438 -33.188 -12.742 1 98.38 156 PRO A N 1
ATOM 1173 C CA . PRO A 1 156 ? -8.281 -31.797 -12.328 1 98.38 156 PRO A CA 1
ATOM 1174 C C . PRO A 1 156 ? -6.891 -31.234 -12.648 1 98.38 156 PRO A C 1
ATOM 1176 O O . PRO A 1 156 ? -5.891 -31.938 -12.477 1 98.38 156 PRO A O 1
ATOM 1179 N N . THR A 1 157 ? -6.859 -30 -13.133 1 98.69 157 THR A N 1
ATOM 1180 C CA . THR A 1 157 ? -5.594 -29.406 -13.57 1 98.69 157 THR A CA 1
ATOM 1181 C C . THR A 1 157 ? -5.379 -28.047 -12.914 1 98.69 157 THR A C 1
ATOM 1183 O O . THR A 1 157 ? -6.336 -27.297 -12.711 1 98.69 157 THR A O 1
ATOM 1186 N N . VAL A 1 158 ? -4.113 -27.75 -12.562 1 98.81 158 VAL A N 1
ATOM 1187 C CA . VAL A 1 158 ? -3.668 -26.453 -12.07 1 98.81 158 VAL A CA 1
ATOM 1188 C C . VAL A 1 158 ? -2.627 -25.859 -13.023 1 98.81 158 VAL A C 1
ATOM 1190 O O . VAL A 1 158 ? -1.713 -26.562 -13.461 1 98.81 158 VAL A O 1
ATOM 1193 N N . MET A 1 159 ? -2.811 -24.656 -13.422 1 98.69 159 MET A N 1
ATOM 1194 C CA . MET A 1 159 ? -1.835 -23.906 -14.211 1 98.69 159 MET A CA 1
ATOM 1195 C C . MET A 1 159 ? -1.219 -22.781 -13.383 1 98.69 159 MET A C 1
ATOM 1197 O O . MET A 1 159 ? -1.93 -21.891 -12.906 1 98.69 159 MET A O 1
ATOM 1201 N N . THR A 1 160 ? 0.085 -22.781 -13.219 1 98.44 160 THR A N 1
ATOM 1202 C CA . THR A 1 160 ? 0.748 -21.734 -12.453 1 98.44 160 THR A CA 1
ATOM 1203 C C . THR A 1 160 ? 1.527 -20.797 -13.375 1 98.44 160 THR A C 1
ATOM 1205 O O . THR A 1 160 ? 2.303 -21.266 -14.219 1 98.44 160 THR A O 1
ATOM 1208 N N . ILE A 1 161 ? 1.287 -19.516 -13.227 1 98 161 ILE A N 1
ATOM 1209 C CA . ILE A 1 161 ? 2.047 -18.469 -13.906 1 98 161 ILE A CA 1
ATOM 1210 C C . ILE A 1 161 ? 3.197 -18 -13.016 1 98 161 ILE A C 1
ATOM 1212 O O . ILE A 1 161 ? 2.977 -17.375 -11.984 1 98 161 ILE A O 1
ATOM 1216 N N . HIS A 1 162 ? 4.375 -18.297 -13.422 1 95.38 162 HIS A N 1
ATOM 1217 C CA . HIS A 1 162 ? 5.527 -17.781 -12.703 1 95.38 162 HIS A CA 1
ATOM 1218 C C . HIS A 1 162 ? 5.965 -16.422 -13.258 1 95.38 162 HIS A C 1
ATOM 1220 O O . HIS A 1 162 ? 6.402 -15.547 -12.5 1 95.38 162 HIS A O 1
ATOM 1226 N N . ASN A 1 163 ? 5.871 -16.266 -14.5 1 89.19 163 ASN A N 1
ATOM 1227 C CA . ASN A 1 163 ? 6.164 -15.023 -15.203 1 89.19 163 ASN A CA 1
ATOM 1228 C C . ASN A 1 163 ? 5.348 -14.906 -16.484 1 89.19 163 ASN A C 1
ATOM 1230 O O . ASN A 1 163 ? 5.641 -15.57 -17.484 1 89.19 163 ASN A O 1
ATOM 1234 N N . ILE A 1 164 ? 4.449 -13.992 -16.516 1 94.12 164 ILE A N 1
ATOM 1235 C CA . ILE A 1 164 ? 3.479 -13.922 -17.609 1 94.12 164 ILE A CA 1
ATOM 1236 C C . ILE A 1 164 ? 4.145 -13.359 -18.859 1 94.12 164 ILE A C 1
ATOM 1238 O O . ILE A 1 164 ? 3.594 -13.445 -19.953 1 94.12 164 ILE A O 1
ATOM 1242 N N . ALA A 1 165 ? 5.336 -12.789 -18.672 1 88.62 165 ALA A N 1
ATOM 1243 C CA . ALA A 1 165 ? 6.023 -12.18 -19.812 1 88.62 165 ALA A CA 1
ATOM 1244 C C . ALA A 1 165 ? 6.344 -13.227 -20.891 1 88.62 165 ALA A C 1
ATOM 1246 O O . ALA A 1 165 ? 6.488 -12.891 -22.062 1 88.62 165 ALA A O 1
ATOM 1247 N N . PHE A 1 166 ? 6.449 -14.484 -20.484 1 91.12 166 PHE A N 1
ATOM 1248 C CA . PHE A 1 166 ? 6.691 -15.586 -21.406 1 91.12 166 PHE A CA 1
ATOM 1249 C C . PHE A 1 166 ? 5.418 -16.375 -21.656 1 91.12 166 PHE A C 1
ATOM 1251 O O . PHE A 1 166 ? 4.914 -17.047 -20.75 1 91.12 166 PHE A O 1
ATOM 1258 N N . GLN A 1 167 ? 4.992 -16.328 -22.891 1 95.5 167 GLN A N 1
ATOM 1259 C CA . GLN A 1 167 ? 3.627 -16.812 -23.094 1 95.5 167 GLN A CA 1
ATOM 1260 C C . GLN A 1 167 ? 3.592 -17.969 -24.078 1 95.5 167 GLN A C 1
ATOM 1262 O O . GLN A 1 167 ? 2.521 -18.5 -24.391 1 95.5 167 GLN A O 1
ATOM 1267 N N . GLY A 1 168 ? 4.762 -18.406 -24.625 1 97.25 168 GLY A N 1
ATOM 1268 C CA . GLY A 1 168 ? 4.762 -19.484 -25.609 1 97.25 168 GLY A CA 1
ATOM 1269 C C . GLY A 1 168 ? 3.949 -19.172 -26.844 1 97.25 168 GLY A C 1
ATOM 1270 O O . GLY A 1 168 ? 3.033 -19.922 -27.203 1 97.25 168 GLY A O 1
ATOM 1271 N N . ARG A 1 169 ? 4.336 -18.062 -27.5 1 97.12 169 ARG A N 1
ATOM 1272 C CA . ARG A 1 169 ? 3.641 -17.594 -28.703 1 97.12 169 ARG A CA 1
ATOM 1273 C C . ARG A 1 169 ? 4.289 -18.172 -29.953 1 97.12 169 ARG A C 1
ATOM 1275 O O . ARG A 1 169 ? 5.508 -18.078 -30.125 1 97.12 169 ARG A O 1
ATOM 1282 N N . PHE A 1 170 ? 3.465 -18.75 -30.797 1 97.88 170 PHE A N 1
ATOM 1283 C CA . PHE A 1 170 ? 3.941 -19.375 -32.031 1 97.88 170 PHE A CA 1
ATOM 1284 C C . PHE A 1 170 ? 2.969 -19.109 -33.188 1 97.88 170 PHE A C 1
ATOM 1286 O O . PHE A 1 170 ? 1.78 -18.875 -32.938 1 97.88 170 PHE A O 1
ATOM 1293 N N . GLY A 1 171 ? 3.48 -19.188 -34.375 1 97.12 171 GLY A N 1
ATOM 1294 C CA . GLY A 1 171 ? 2.633 -19 -35.562 1 97.12 171 GLY A CA 1
ATOM 1295 C C . GLY A 1 171 ? 1.61 -20.109 -35.719 1 97.12 171 GLY A C 1
ATOM 1296 O O . GLY A 1 171 ? 1.828 -21.234 -35.281 1 97.12 171 GLY A O 1
ATOM 1297 N N . PRO A 1 172 ? 0.55 -19.797 -36.375 1 96.81 172 PRO A N 1
ATOM 1298 C CA . PRO A 1 172 ? -0.541 -20.766 -36.562 1 96.81 172 PRO A CA 1
ATOM 1299 C C . PRO A 1 172 ? -0.114 -22 -37.312 1 96.81 172 PRO A C 1
ATOM 1301 O O . PRO A 1 172 ? -0.752 -23.062 -37.219 1 96.81 172 PRO A O 1
ATOM 1304 N N . MET A 1 173 ? 0.955 -21.922 -38.062 1 96.5 173 MET A N 1
ATOM 1305 C CA . MET A 1 173 ? 1.432 -23.062 -38.844 1 96.5 173 MET A CA 1
ATOM 1306 C C . MET A 1 173 ? 1.93 -24.188 -37.906 1 96.5 173 MET A C 1
ATOM 1308 O O . MET A 1 173 ? 2.1 -25.312 -38.375 1 96.5 173 MET A O 1
ATOM 1312 N N . LYS A 1 174 ? 2.105 -23.844 -36.656 1 97.5 174 LYS A N 1
ATOM 1313 C CA . LYS A 1 174 ? 2.629 -24.828 -35.719 1 97.5 174 LYS A CA 1
ATOM 1314 C C . LYS A 1 174 ? 1.508 -25.688 -35.125 1 97.5 174 LYS A C 1
ATOM 1316 O O . LYS A 1 174 ? 1.766 -26.625 -34.375 1 97.5 174 LYS A O 1
ATOM 1321 N N . MET A 1 175 ? 0.315 -25.469 -35.5 1 97.5 175 MET A N 1
ATOM 1322 C CA . MET A 1 175 ? -0.816 -26.219 -34.969 1 97.5 175 MET A CA 1
ATOM 1323 C C . MET A 1 175 ? -0.641 -27.719 -35.188 1 97.5 175 MET A C 1
ATOM 1325 O O . MET A 1 175 ? -0.767 -28.5 -34.25 1 97.5 175 MET A O 1
ATOM 1329 N N . GLY A 1 176 ? -0.36 -28.078 -36.344 1 96.44 176 GLY A N 1
ATOM 1330 C CA . GLY A 1 176 ? -0.16 -29.484 -36.688 1 96.44 176 GLY A CA 1
ATOM 1331 C C . GLY A 1 176 ? 1.004 -30.109 -35.938 1 96.44 176 GLY A C 1
ATOM 1332 O O . GLY A 1 176 ? 0.819 -31.062 -35.188 1 96.44 176 GLY A O 1
ATOM 1333 N N . PRO A 1 177 ? 2.154 -29.547 -36.094 1 96.94 177 PRO A N 1
ATOM 1334 C CA . PRO A 1 177 ? 3.348 -30.062 -35.406 1 96.94 177 PRO A CA 1
ATOM 1335 C C . PRO A 1 177 ? 3.16 -30.188 -33.906 1 96.94 177 PRO A C 1
ATOM 1337 O O . PRO A 1 177 ? 3.768 -31.047 -33.281 1 96.94 177 PRO A O 1
ATOM 1340 N N . MET A 1 178 ? 2.287 -29.375 -33.312 1 98.06 178 MET A N 1
ATOM 1341 C CA . MET A 1 178 ? 2.074 -29.391 -31.891 1 98.06 178 MET A CA 1
ATOM 1342 C C . MET A 1 178 ? 0.895 -30.281 -31.516 1 98.06 178 MET A C 1
ATOM 1344 O O . MET A 1 178 ? 0.541 -30.391 -30.328 1 98.06 178 MET A O 1
ATOM 1348 N N . ARG A 1 179 ? 0.328 -30.906 -32.5 1 97.38 179 ARG A N 1
ATOM 1349 C CA . ARG A 1 179 ? -0.794 -31.812 -32.312 1 97.38 179 ARG A CA 1
ATOM 1350 C C . ARG A 1 179 ? -1.99 -31.094 -31.703 1 97.38 179 ARG A C 1
ATOM 1352 O O . ARG A 1 179 ? -2.666 -31.641 -30.828 1 97.38 179 ARG A O 1
ATOM 1359 N N . LEU A 1 180 ? -2.195 -29.859 -32.156 1 97.94 180 LEU A N 1
ATOM 1360 C CA . LEU A 1 180 ? -3.312 -29.078 -31.625 1 97.94 180 LEU A CA 1
ATOM 1361 C C . LEU A 1 180 ? -4.531 -29.203 -32.531 1 97.94 180 LEU A C 1
ATOM 1363 O O . LEU A 1 180 ? -4.422 -29.062 -33.75 1 97.94 180 LEU A O 1
ATOM 1367 N N . PRO A 1 181 ? -5.68 -29.484 -31.922 1 96.88 181 PRO A N 1
ATOM 1368 C CA . PRO A 1 181 ? -6.887 -29.547 -32.75 1 96.88 181 PRO A CA 1
ATOM 1369 C C . PRO A 1 181 ? -7.309 -28.188 -33.281 1 96.88 181 PRO A C 1
ATOM 1371 O O . PRO A 1 181 ? -7.469 -27.234 -32.5 1 96.88 181 PRO A O 1
ATOM 1374 N N . PRO A 1 182 ? -7.539 -28.078 -34.562 1 95.88 182 PRO A N 1
ATOM 1375 C CA . PRO A 1 182 ? -7.84 -26.781 -35.156 1 95.88 182 PRO A CA 1
ATOM 1376 C C . PRO A 1 182 ? -9.117 -26.156 -34.625 1 95.88 182 PRO A C 1
ATOM 1378 O O . PRO A 1 182 ? -9.258 -24.922 -34.625 1 95.88 182 PRO A O 1
ATOM 1381 N N . GLU A 1 183 ? -10.023 -26.938 -34.094 1 95.31 183 GLU A N 1
ATOM 1382 C CA . GLU A 1 183 ? -11.312 -26.422 -33.625 1 95.31 183 GLU A CA 1
ATOM 1383 C C . GLU A 1 183 ? -11.141 -25.531 -32.406 1 95.31 183 GLU A C 1
ATOM 1385 O O . GLU A 1 183 ? -12.031 -24.75 -32.062 1 95.31 183 GLU A O 1
ATOM 1390 N N . TRP A 1 184 ? -10.055 -25.656 -31.766 1 95.88 184 TRP A N 1
ATOM 1391 C CA . TRP A 1 184 ? -9.836 -24.875 -30.547 1 95.88 184 TRP A CA 1
ATOM 1392 C C . TRP A 1 184 ? -8.977 -23.656 -30.844 1 95.88 184 TRP A C 1
ATOM 1394 O O . TRP A 1 184 ? -8.617 -22.906 -29.922 1 95.88 184 TRP A O 1
ATOM 1404 N N . PHE A 1 185 ? -8.648 -23.422 -32.094 1 97.12 185 PHE A N 1
ATOM 1405 C CA . PHE A 1 185 ? -7.984 -22.188 -32.5 1 97.12 185 PHE A CA 1
ATOM 1406 C C . PHE A 1 185 ? -8.977 -21.031 -32.562 1 97.12 185 PHE A C 1
ATOM 1408 O O . PHE A 1 185 ? -9.297 -20.547 -33.656 1 97.12 185 PHE A O 1
ATOM 1415 N N . GLN A 1 186 ? -9.43 -20.625 -31.438 1 95.81 186 GLN A N 1
ATOM 1416 C CA . GLN A 1 186 ? -10.406 -19.562 -31.234 1 95.81 186 GLN A CA 1
ATOM 1417 C C . GLN A 1 186 ? -10.148 -18.812 -29.938 1 95.81 186 GLN A C 1
ATOM 1419 O O . GLN A 1 186 ? -9.266 -19.203 -29.156 1 95.81 186 GLN A O 1
ATOM 1424 N N . ARG A 1 187 ? -10.922 -17.781 -29.719 1 92.69 187 ARG A N 1
ATOM 1425 C CA . ARG A 1 187 ? -10.695 -16.875 -28.609 1 92.69 187 ARG A CA 1
ATOM 1426 C C . ARG A 1 187 ? -10.797 -17.594 -27.266 1 92.69 187 ARG A C 1
ATOM 1428 O O . ARG A 1 187 ? -10.039 -17.297 -26.344 1 92.69 187 ARG A O 1
ATOM 1435 N N . GLU A 1 188 ? -11.602 -18.531 -27.172 1 93.75 188 GLU A N 1
ATOM 1436 C CA . GLU A 1 188 ? -11.82 -19.266 -25.922 1 93.75 188 GLU A CA 1
ATOM 1437 C C . GLU A 1 188 ? -10.828 -20.422 -25.781 1 93.75 188 GLU A C 1
ATOM 1439 O O . GLU A 1 188 ? -10.82 -21.109 -24.766 1 93.75 188 GLU A O 1
ATOM 1444 N N . GLY A 1 189 ? -10.055 -20.594 -26.812 1 96.31 189 GLY A N 1
ATOM 1445 C CA . GLY A 1 189 ? -9.047 -21.641 -26.797 1 96.31 189 GLY A CA 1
ATOM 1446 C C . GLY A 1 189 ? -7.629 -21.094 -26.766 1 96.31 189 GLY A C 1
ATOM 1447 O O . GLY A 1 189 ? -7.297 -20.25 -25.922 1 96.31 189 GLY A O 1
ATOM 1448 N N . TYR A 1 190 ? -6.809 -21.562 -27.719 1 97.44 190 TYR A N 1
ATOM 1449 C CA . TYR A 1 190 ? -5.391 -21.25 -27.625 1 97.44 190 TYR A CA 1
ATOM 1450 C C . TYR A 1 190 ? -5.008 -20.172 -28.625 1 97.44 190 TYR A C 1
ATOM 1452 O O . TYR A 1 190 ? -3.844 -19.766 -28.719 1 97.44 190 TYR A O 1
ATOM 1460 N N . GLU A 1 191 ? -6.012 -19.594 -29.375 1 97.69 191 GLU A N 1
ATOM 1461 C CA . GLU A 1 191 ? -5.742 -18.5 -30.297 1 97.69 191 GLU A CA 1
ATOM 1462 C C . GLU A 1 191 ? -5.449 -17.203 -29.547 1 97.69 191 GLU A C 1
ATOM 1464 O O . GLU A 1 191 ? -6.125 -16.891 -28.578 1 97.69 191 GLU A O 1
ATOM 1469 N N . PHE A 1 192 ? -4.469 -16.547 -29.906 1 96.69 192 PHE A N 1
ATOM 1470 C CA . PHE A 1 192 ? -4.043 -15.305 -29.281 1 96.69 192 PHE A CA 1
ATOM 1471 C C . PHE A 1 192 ? -3.535 -14.32 -30.344 1 96.69 192 PHE A C 1
ATOM 1473 O O . PHE A 1 192 ? -2.344 -14.312 -30.656 1 96.69 192 PHE A O 1
ATOM 1480 N N . TRP A 1 193 ? -4.434 -13.414 -30.844 1 95.19 193 TRP A N 1
ATOM 1481 C CA . TRP A 1 193 ? -4.148 -12.406 -31.859 1 95.19 193 TRP A CA 1
ATOM 1482 C C . TRP A 1 193 ? -3.588 -13.047 -33.125 1 95.19 193 TRP A C 1
ATOM 1484 O O . TRP A 1 193 ? -2.594 -12.57 -33.688 1 95.19 193 TRP A O 1
ATOM 1494 N N . GLY A 1 194 ? -4.125 -14.125 -33.531 1 96.38 194 GLY A N 1
ATOM 1495 C CA . GLY A 1 194 ? -3.744 -14.797 -34.75 1 96.38 194 GLY A CA 1
ATOM 1496 C C . GLY A 1 194 ? -2.627 -15.805 -34.562 1 96.38 194 GLY A C 1
ATOM 1497 O O . GLY A 1 194 ? -2.316 -16.578 -35.469 1 96.38 194 GLY A O 1
ATOM 1498 N N . ASP A 1 195 ? -2.082 -15.789 -33.375 1 98 195 ASP A N 1
ATOM 1499 C CA . ASP A 1 195 ? -1.024 -16.734 -33.031 1 98 195 ASP A CA 1
ATOM 1500 C C . ASP A 1 195 ? -1.535 -17.812 -32.062 1 98 195 ASP A C 1
ATOM 1502 O O . ASP A 1 195 ? -2.713 -17.812 -31.703 1 98 195 ASP A O 1
ATOM 1506 N N . ILE A 1 196 ? -0.625 -18.781 -31.828 1 97.81 196 ILE A N 1
ATOM 1507 C CA . ILE A 1 196 ? -0.824 -19.75 -30.75 1 97.81 196 ILE A CA 1
ATOM 1508 C C . ILE A 1 196 ? -0.149 -19.25 -29.469 1 97.81 196 ILE A C 1
ATOM 1510 O O . ILE A 1 196 ? 0.981 -18.766 -29.516 1 97.81 196 ILE A O 1
ATOM 1514 N N . SER A 1 197 ? -0.88 -19.219 -28.406 1 98.38 197 SER A N 1
ATOM 1515 C CA . SER A 1 197 ? -0.259 -19.062 -27.094 1 98.38 197 SER A CA 1
ATOM 1516 C C . SER A 1 197 ? -0.471 -20.297 -26.234 1 98.38 197 SER A C 1
ATOM 1518 O O . SER A 1 197 ? -1.602 -20.609 -25.844 1 98.38 197 SER A O 1
ATOM 1520 N N . THR A 1 198 ? 0.668 -20.953 -25.875 1 98.56 198 THR A N 1
ATOM 1521 C CA . THR A 1 198 ? 0.537 -22.156 -25.078 1 98.56 198 THR A CA 1
ATOM 1522 C C . THR A 1 198 ? 0.168 -21.812 -23.625 1 98.56 198 THR A C 1
ATOM 1524 O O . THR A 1 198 ? -0.54 -22.578 -22.969 1 98.56 198 THR A O 1
ATOM 1527 N N . LEU A 1 199 ? 0.631 -20.688 -23.156 1 98.56 199 LEU A N 1
ATOM 1528 C CA . LEU A 1 199 ? 0.209 -20.234 -21.844 1 98.56 199 LEU A CA 1
ATOM 1529 C C . LEU A 1 199 ? -1.294 -19.969 -21.797 1 98.56 199 LEU A C 1
ATOM 1531 O O . LEU A 1 199 ? -1.985 -20.438 -20.891 1 98.56 199 LEU A O 1
ATOM 1535 N N . LYS A 1 200 ? -1.751 -19.25 -22.812 1 98.5 200 LYS A N 1
ATOM 1536 C CA . LYS A 1 200 ? -3.184 -18.984 -22.875 1 98.5 200 LYS A CA 1
ATOM 1537 C C . LYS A 1 200 ? -3.988 -20.281 -22.922 1 98.5 200 LYS A C 1
ATOM 1539 O O . 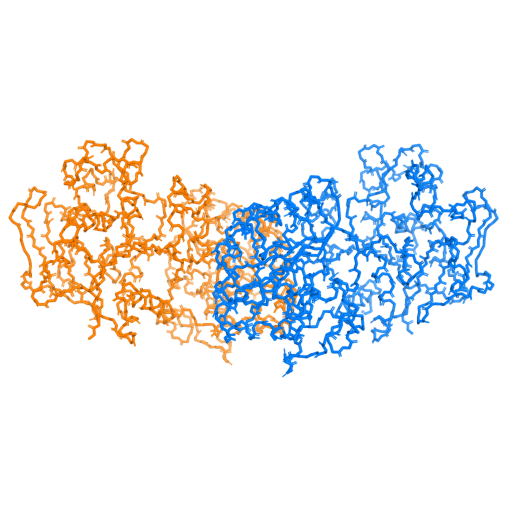LYS A 1 200 ? -5.039 -20.375 -22.281 1 98.5 200 LYS A O 1
ATOM 1544 N N . ALA A 1 201 ? -3.512 -21.25 -23.719 1 98.62 201 ALA A N 1
ATOM 1545 C CA . ALA A 1 201 ? -4.191 -22.531 -23.812 1 98.62 201 ALA A CA 1
ATOM 1546 C C . ALA A 1 201 ? -4.391 -23.156 -22.438 1 98.62 201 ALA A C 1
ATOM 1548 O O . ALA A 1 201 ? -5.484 -23.625 -22.125 1 98.62 201 ALA A O 1
ATOM 1549 N N . GLY A 1 202 ? -3.326 -23.125 -21.703 1 98.56 202 GLY A N 1
ATOM 1550 C CA . GLY A 1 202 ? -3.395 -23.672 -20.359 1 98.56 202 GLY A CA 1
ATOM 1551 C C . GLY A 1 202 ? -4.324 -22.891 -19.453 1 98.56 202 GLY A C 1
ATOM 1552 O O . GLY A 1 202 ? -5.098 -23.469 -18.688 1 98.56 202 GLY A O 1
ATOM 1553 N N . LEU A 1 203 ? -4.266 -21.547 -19.5 1 98.62 203 LEU A N 1
ATOM 1554 C CA . LEU A 1 203 ? -5.078 -20.688 -18.656 1 98.62 203 LEU A CA 1
ATOM 1555 C C . LEU A 1 203 ? -6.562 -20.875 -18.938 1 98.62 203 LEU A C 1
ATOM 1557 O O . LEU A 1 203 ? -7.383 -20.875 -18.016 1 98.62 203 LEU A O 1
ATOM 1561 N N . MET A 1 204 ? -6.875 -21.062 -20.203 1 98.31 204 MET A N 1
ATOM 1562 C CA . MET A 1 204 ? -8.273 -21.219 -20.609 1 98.31 204 MET A CA 1
ATOM 1563 C C . MET A 1 204 ? -8.797 -22.609 -20.234 1 98.31 204 MET A C 1
ATOM 1565 O O . MET A 1 204 ? -9.984 -22.766 -19.938 1 98.31 204 MET A O 1
ATOM 1569 N N . ALA A 1 205 ? -7.91 -23.562 -20.141 1 98.19 205 ALA A N 1
ATOM 1570 C CA . ALA A 1 205 ? -8.344 -24.938 -20.016 1 98.19 205 ALA A CA 1
ATOM 1571 C C . ALA A 1 205 ? -8.289 -25.406 -18.562 1 98.19 205 ALA A C 1
ATOM 1573 O O . ALA A 1 205 ? -9.016 -26.312 -18.156 1 98.19 205 ALA A O 1
ATOM 1574 N N . ALA A 1 206 ? -7.426 -24.812 -17.75 1 98.5 206 ALA A N 1
ATOM 1575 C CA . ALA A 1 206 ? -7.129 -25.328 -16.422 1 98.5 206 ALA A CA 1
ATOM 1576 C C . ALA A 1 206 ? -8.336 -25.188 -15.5 1 98.5 206 ALA A C 1
ATOM 1578 O O . ALA A 1 206 ? -9.125 -24.25 -15.648 1 98.5 206 ALA A O 1
ATOM 1579 N N . ASP A 1 207 ? -8.43 -26.078 -14.539 1 98.44 207 ASP A N 1
ATOM 1580 C CA . ASP A 1 207 ? -9.5 -26.016 -13.539 1 98.44 207 ASP A CA 1
ATOM 1581 C C . ASP A 1 207 ? -9.18 -24.984 -12.461 1 98.44 207 ASP A C 1
ATOM 1583 O O . ASP A 1 207 ? -10.094 -24.453 -11.828 1 98.44 207 ASP A O 1
ATOM 1587 N N . ALA A 1 208 ? -7.938 -24.734 -12.203 1 98.69 208 ALA A N 1
ATOM 1588 C CA . ALA A 1 208 ? -7.441 -23.703 -11.297 1 98.69 208 ALA A CA 1
ATOM 1589 C C . ALA A 1 208 ? -6.199 -23.031 -11.867 1 98.69 208 ALA A C 1
ATOM 1591 O O . ALA A 1 208 ? -5.398 -23.656 -12.555 1 98.69 208 ALA A O 1
ATOM 1592 N N . ILE A 1 209 ? -6.129 -21.766 -11.633 1 98.75 209 ILE A N 1
ATOM 1593 C CA . ILE A 1 209 ? -4.973 -20.969 -12.031 1 98.75 209 ILE A CA 1
ATOM 1594 C C . ILE A 1 209 ? -4.297 -20.391 -10.797 1 98.75 209 ILE A C 1
ATOM 1596 O O . ILE A 1 209 ? -4.961 -19.812 -9.938 1 98.75 209 ILE A O 1
ATOM 1600 N N . THR A 1 210 ? -2.982 -20.625 -10.68 1 98.38 210 THR A N 1
ATOM 1601 C CA . THR A 1 210 ? -2.246 -20.016 -9.578 1 98.38 210 THR A CA 1
ATOM 1602 C C . THR A 1 210 ? -1.112 -19.141 -10.102 1 98.38 210 THR A C 1
ATOM 1604 O O . THR A 1 210 ? -0.704 -19.266 -11.258 1 98.38 210 THR A O 1
ATOM 1607 N N . THR A 1 211 ? -0.774 -18.203 -9.367 1 97.81 211 THR A N 1
ATOM 1608 C CA . THR A 1 211 ? 0.456 -17.438 -9.547 1 97.81 211 THR A CA 1
ATOM 1609 C C . THR A 1 211 ? 1.179 -17.25 -8.219 1 97.81 211 THR A C 1
ATOM 1611 O O . THR A 1 211 ? 0.821 -17.875 -7.219 1 97.81 211 THR A O 1
ATOM 1614 N N . VAL A 1 212 ? 2.195 -16.469 -8.188 1 96.62 212 VAL A N 1
ATOM 1615 C CA . VAL A 1 212 ? 3.184 -16.609 -7.117 1 96.62 212 VAL A CA 1
ATOM 1616 C C . VAL A 1 212 ? 2.963 -15.516 -6.074 1 96.62 212 VAL A C 1
ATOM 1618 O O . VAL A 1 212 ? 3.82 -15.281 -5.219 1 96.62 212 VAL A O 1
ATOM 1621 N N . SER A 1 213 ? 1.839 -14.828 -6.07 1 96.38 213 SER A N 1
ATOM 1622 C CA . SER A 1 213 ? 1.425 -13.898 -5.027 1 96.38 213 SER A CA 1
ATOM 1623 C C . SER A 1 213 ? -0.005 -13.414 -5.25 1 96.38 213 SER A C 1
ATOM 1625 O O . SER A 1 213 ? -0.438 -13.242 -6.391 1 96.38 213 SER A O 1
ATOM 1627 N N . PRO A 1 214 ? -0.751 -13.164 -4.16 1 97.12 214 PRO A N 1
ATOM 1628 C CA . PRO A 1 214 ? -2.105 -12.625 -4.301 1 97.12 214 PRO A CA 1
ATOM 1629 C C . PRO A 1 214 ? -2.133 -11.289 -5.039 1 97.12 214 PRO A C 1
ATOM 1631 O O . PRO A 1 214 ? -2.957 -11.094 -5.934 1 97.12 214 PRO A O 1
ATOM 1634 N N . ARG A 1 215 ? -1.223 -10.438 -4.68 1 97.25 215 ARG A N 1
ATOM 1635 C CA . ARG A 1 215 ? -1.173 -9.148 -5.359 1 97.25 215 ARG A CA 1
ATOM 1636 C C . ARG A 1 215 ? -0.85 -9.32 -6.84 1 97.25 215 ARG A C 1
ATOM 1638 O O . ARG A 1 215 ? -1.407 -8.617 -7.688 1 97.25 215 ARG A O 1
ATOM 1645 N N . TYR A 1 216 ? 0.044 -10.141 -7.152 1 97.44 216 TYR A N 1
ATOM 1646 C CA . TYR A 1 216 ? 0.375 -10.375 -8.555 1 97.44 216 TYR A CA 1
ATOM 1647 C C . TYR A 1 216 ? -0.832 -10.906 -9.32 1 97.44 216 TYR A C 1
ATOM 1649 O O . TYR A 1 216 ? -1.065 -10.523 -10.469 1 97.44 216 TYR A O 1
ATOM 1657 N N . ALA A 1 217 ? -1.59 -11.828 -8.68 1 98 217 ALA A N 1
ATOM 1658 C CA . ALA A 1 217 ? -2.816 -12.328 -9.289 1 98 217 ALA A CA 1
ATOM 1659 C C . ALA A 1 217 ? -3.754 -11.18 -9.664 1 98 217 ALA A C 1
ATOM 1661 O O . ALA A 1 217 ? -4.34 -11.172 -10.742 1 98 217 ALA A O 1
ATOM 1662 N N . GLU A 1 218 ? -3.852 -10.227 -8.789 1 97.38 218 GLU A N 1
ATOM 1663 C CA . GLU A 1 218 ? -4.68 -9.055 -9.039 1 97.38 218 GLU A CA 1
ATOM 1664 C C . GLU A 1 218 ? -4.094 -8.195 -10.156 1 97.38 218 GLU A C 1
ATOM 1666 O O . GLU A 1 218 ? -4.828 -7.691 -11.016 1 97.38 218 GLU A O 1
ATOM 1671 N N . GLU A 1 219 ? -2.805 -8.039 -10.102 1 97.5 219 GLU A N 1
ATOM 1672 C CA . GLU A 1 219 ? -2.102 -7.199 -11.07 1 97.5 219 GLU A CA 1
ATOM 1673 C C . GLU A 1 219 ? -2.23 -7.766 -12.477 1 97.5 219 GLU A C 1
ATOM 1675 O O . GLU A 1 219 ? -2.34 -7.008 -13.445 1 97.5 219 GLU A O 1
ATOM 1680 N N . LEU A 1 220 ? -2.271 -9.07 -12.586 1 97.69 220 LEU A N 1
ATOM 1681 C CA . LEU A 1 220 ? -2.336 -9.734 -13.883 1 97.69 220 LEU A CA 1
ATOM 1682 C C . LEU A 1 220 ? -3.639 -9.398 -14.602 1 97.69 220 LEU A C 1
ATOM 1684 O O . LEU A 1 220 ? -3.768 -9.641 -15.805 1 97.69 220 LEU A O 1
ATOM 1688 N N . MET A 1 221 ? -4.566 -8.836 -13.914 1 97.75 221 MET A N 1
ATOM 1689 C CA . MET A 1 221 ? -5.859 -8.492 -14.492 1 97.75 221 MET A CA 1
ATOM 1690 C C . MET A 1 221 ? -5.836 -7.09 -15.086 1 97.75 221 MET A C 1
ATOM 1692 O O . MET A 1 221 ? -6.84 -6.621 -15.625 1 97.75 221 MET A O 1
ATOM 1696 N N . ARG A 1 222 ? -4.684 -6.5 -15.016 1 97 222 ARG A N 1
ATOM 1697 C CA . ARG A 1 222 ? -4.48 -5.164 -15.562 1 97 222 ARG A CA 1
ATOM 1698 C C . ARG A 1 222 ? -3.562 -5.211 -16.781 1 97 222 ARG A C 1
ATOM 1700 O O . ARG A 1 222 ? -2.617 -6.004 -16.828 1 97 222 ARG A O 1
ATOM 1707 N N . GLY A 1 223 ? -3.805 -4.27 -17.703 1 95.25 223 GLY A N 1
ATOM 1708 C CA . GLY A 1 223 ? -3.041 -4.238 -18.953 1 95.25 223 GLY A CA 1
ATOM 1709 C C . GLY A 1 223 ? -1.554 -4.039 -18.719 1 95.25 223 GLY A C 1
ATOM 1710 O O . GLY A 1 223 ? -0.733 -4.641 -19.422 1 95.25 223 GLY A O 1
ATOM 1711 N N . GLU A 1 224 ? -1.19 -3.248 -17.703 1 92.56 224 GLU A N 1
ATOM 1712 C CA . GLU A 1 224 ? 0.203 -2.932 -17.406 1 92.56 224 GLU A CA 1
ATOM 1713 C C . GLU A 1 224 ? 0.974 -4.18 -16.984 1 92.56 224 GLU A C 1
ATOM 1715 O O . GLU A 1 224 ? 2.193 -4.246 -17.141 1 92.56 224 GLU A O 1
ATOM 1720 N N . PHE A 1 225 ? 0.253 -5.238 -16.516 1 94 225 PHE A N 1
ATOM 1721 C CA . PHE A 1 225 ? 0.908 -6.41 -15.945 1 94 225 PHE A CA 1
ATOM 1722 C C . PHE A 1 225 ? 0.561 -7.664 -16.734 1 94 225 PHE A C 1
ATOM 1724 O O . PHE A 1 225 ? 1.392 -8.562 -16.891 1 94 225 PHE A O 1
ATOM 1731 N N . GLY A 1 226 ? -0.581 -7.684 -17.312 1 94.81 226 GLY A N 1
ATOM 1732 C CA . GLY A 1 226 ? -1.094 -8.875 -17.953 1 94.81 226 GLY A CA 1
ATOM 1733 C C . GLY A 1 226 ? -0.491 -9.117 -19.328 1 94.81 226 GLY A C 1
ATOM 1734 O O . GLY A 1 226 ? -0.554 -10.234 -19.859 1 94.81 226 GLY A O 1
ATOM 1735 N N . LEU A 1 227 ? 0.054 -8.086 -19.922 1 94.75 227 LEU A N 1
ATOM 1736 C CA . LEU A 1 227 ? 0.749 -8.156 -21.203 1 94.75 227 LEU A CA 1
ATOM 1737 C C . LEU A 1 227 ? -0.13 -8.82 -22.25 1 94.75 227 LEU A C 1
ATOM 1739 O O . LEU A 1 227 ? 0.307 -9.742 -22.953 1 94.75 227 LEU A O 1
ATOM 1743 N N . GLY A 1 228 ? -1.316 -8.453 -22.344 1 95.38 228 GLY A N 1
ATOM 1744 C CA . GLY A 1 228 ? -2.248 -8.93 -23.344 1 95.38 228 GLY A CA 1
ATOM 1745 C C . GLY A 1 228 ? -3.195 -10 -22.828 1 95.38 228 GLY A C 1
ATOM 1746 O O . GLY A 1 228 ? -4.227 -10.273 -23.453 1 95.38 228 GLY A O 1
ATOM 1747 N N . LEU A 1 229 ? -2.857 -10.578 -21.734 1 97.25 229 LEU A N 1
ATOM 1748 C CA . LEU A 1 229 ? -3.664 -11.68 -21.219 1 97.25 229 LEU A CA 1
ATOM 1749 C C . LEU A 1 229 ? -4.551 -11.211 -20.062 1 97.25 229 LEU A C 1
ATOM 1751 O O . LEU A 1 229 ? -5.172 -12.023 -19.375 1 97.25 229 LEU A O 1
ATOM 1755 N N . GLU A 1 230 ? -4.621 -9.883 -19.781 1 97.25 230 GLU A N 1
ATOM 1756 C CA . GLU A 1 230 ? -5.414 -9.359 -18.672 1 97.25 230 GLU A CA 1
ATOM 1757 C C . GLU A 1 230 ? -6.887 -9.727 -18.828 1 97.25 230 GLU A C 1
ATOM 1759 O O . GLU A 1 230 ? -7.578 -9.977 -17.844 1 97.25 230 GLU A O 1
ATOM 1764 N N . GLY A 1 231 ? -7.348 -9.711 -20.109 1 96.56 231 GLY A N 1
ATOM 1765 C CA 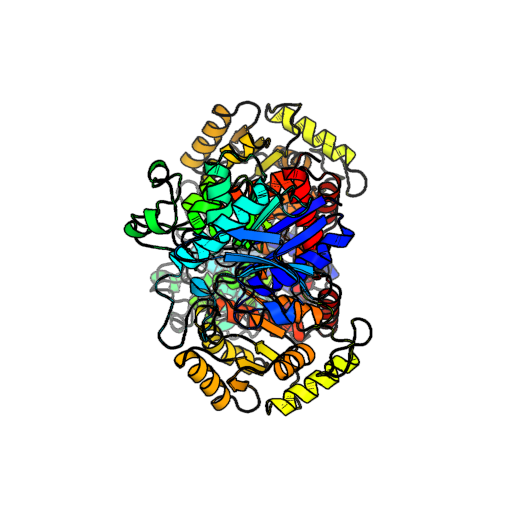. GLY A 1 231 ? -8.719 -10.117 -20.344 1 96.56 231 GLY A CA 1
ATOM 1766 C C . GLY A 1 231 ? -8.992 -11.555 -19.953 1 96.56 231 GLY A C 1
ATOM 1767 O O . GLY A 1 231 ? -10.039 -11.859 -19.375 1 96.56 231 GLY A O 1
ATOM 1768 N N . VAL A 1 232 ? -8.055 -12.461 -20.297 1 97.69 232 VAL A N 1
ATOM 1769 C CA . VAL A 1 232 ? -8.156 -13.875 -19.922 1 97.69 232 VAL A CA 1
ATOM 1770 C C . VAL A 1 232 ? -8.172 -14.008 -18.406 1 97.69 232 VAL A C 1
ATOM 1772 O O . VAL A 1 232 ? -8.984 -14.742 -17.844 1 97.69 232 VAL A O 1
ATOM 1775 N N . MET A 1 233 ? -7.312 -13.258 -17.766 1 97.88 233 MET A N 1
ATOM 1776 C CA . MET A 1 233 ? -7.215 -13.32 -16.312 1 97.88 233 MET A CA 1
ATOM 1777 C C . MET A 1 233 ? -8.492 -12.805 -15.656 1 97.88 233 MET A C 1
ATOM 1779 O O . MET A 1 233 ? -8.938 -13.344 -14.641 1 97.88 233 MET A O 1
ATOM 1783 N N . GLN A 1 234 ? -9.062 -11.797 -16.203 1 96.5 234 GLN A N 1
ATOM 1784 C CA . GLN A 1 234 ? -10.328 -11.273 -15.695 1 96.5 234 GLN A CA 1
ATOM 1785 C C . GLN A 1 234 ? -11.461 -12.289 -15.891 1 96.5 234 GLN A C 1
ATOM 1787 O O . GLN A 1 234 ? -12.25 -12.523 -14.977 1 96.5 234 GLN A O 1
ATOM 1792 N N . LEU A 1 235 ? -11.477 -12.852 -17.109 1 96.38 235 LEU A N 1
ATOM 1793 C CA . LEU A 1 235 ? -12.516 -13.828 -17.438 1 96.38 235 LEU A CA 1
ATOM 1794 C C . LEU A 1 235 ? -12.453 -15.023 -16.484 1 96.38 235 LEU A C 1
ATOM 1796 O O . LEU A 1 235 ? -13.492 -15.539 -16.062 1 96.38 235 LEU A O 1
ATOM 1800 N N . ARG A 1 236 ? -11.227 -15.406 -16.141 1 97.44 236 ARG A N 1
ATOM 1801 C CA . ARG A 1 236 ? -11.008 -16.609 -15.352 1 97.44 236 ARG A CA 1
ATOM 1802 C C . ARG A 1 236 ? -10.812 -16.266 -13.875 1 97.44 236 ARG A C 1
ATOM 1804 O O . ARG A 1 236 ? -10.367 -17.109 -13.094 1 97.44 236 ARG A O 1
ATOM 1811 N N . SER A 1 237 ? -11.148 -15.086 -13.438 1 96.12 237 SER A N 1
ATOM 1812 C CA . SER A 1 237 ? -10.812 -14.555 -12.117 1 96.12 237 SER A CA 1
ATOM 1813 C C . SER A 1 237 ? -11.375 -15.445 -11.016 1 96.12 237 SER A C 1
ATOM 1815 O O . SER A 1 237 ? -10.797 -15.531 -9.93 1 96.12 237 SER A O 1
ATOM 1817 N N . GLY A 1 238 ? -12.43 -16.203 -11.273 1 94.69 238 GLY A N 1
ATOM 1818 C CA . GLY A 1 238 ? -13.078 -17.031 -10.273 1 94.69 238 GLY A CA 1
ATOM 1819 C C . GLY A 1 238 ? -12.234 -18.219 -9.852 1 94.69 238 GLY A C 1
ATOM 1820 O O . GLY A 1 238 ? -12.469 -18.812 -8.797 1 94.69 238 GLY A O 1
ATOM 1821 N N . VAL A 1 239 ? -11.188 -18.562 -10.695 1 97.31 239 VAL A N 1
ATOM 1822 C CA . VAL A 1 239 ? -10.375 -19.734 -10.375 1 97.31 239 VAL A CA 1
ATOM 1823 C C . VAL A 1 239 ? -8.906 -19.344 -10.266 1 97.31 239 VAL A C 1
ATOM 1825 O O . VAL A 1 239 ? -8.023 -20.188 -10.375 1 97.31 239 VAL A O 1
ATOM 1828 N N . VAL A 1 240 ? -8.656 -18.016 -10.164 1 97.75 240 VAL A N 1
ATOM 1829 C CA . VAL A 1 240 ? -7.289 -17.516 -10.039 1 97.75 240 VAL A CA 1
ATOM 1830 C C . VAL A 1 240 ? -6.957 -17.281 -8.57 1 97.75 240 VAL A C 1
ATOM 1832 O O . VAL A 1 240 ? -7.742 -16.688 -7.832 1 97.75 240 VAL A O 1
ATOM 1835 N N . GLU A 1 241 ? -5.836 -17.812 -8.18 1 96.44 241 GLU A N 1
ATOM 1836 C CA . GLU A 1 241 ? -5.367 -17.578 -6.816 1 96.44 241 GLU A CA 1
ATOM 1837 C C . GLU A 1 241 ? -3.857 -17.344 -6.789 1 96.44 241 GLU A C 1
ATOM 1839 O O . GLU A 1 241 ? -3.109 -18 -7.523 1 96.44 241 GLU A O 1
ATOM 1844 N N . GLY A 1 242 ? -3.447 -16.406 -5.961 1 97.31 242 GLY A N 1
ATOM 1845 C CA . GLY A 1 242 ? -2.025 -16.203 -5.738 1 97.31 242 GLY A CA 1
ATOM 1846 C C . GLY A 1 242 ? -1.5 -16.922 -4.512 1 97.31 242 GLY A C 1
ATOM 1847 O O . GLY A 1 242 ? -2.023 -16.734 -3.41 1 97.31 242 GLY A O 1
ATOM 1848 N N . ILE A 1 243 ? -0.458 -17.719 -4.648 1 97.19 243 ILE A N 1
ATOM 1849 C CA . ILE A 1 243 ? 0.191 -18.438 -3.559 1 97.19 243 ILE A CA 1
ATOM 1850 C C . ILE A 1 243 ? 1.678 -18.094 -3.525 1 97.19 243 ILE A C 1
ATOM 1852 O O . ILE A 1 243 ? 2.42 -18.422 -4.453 1 97.19 243 ILE A O 1
ATOM 1856 N N . LEU A 1 244 ? 2.08 -17.5 -2.436 1 96.62 244 LEU A N 1
ATOM 1857 C CA . LEU A 1 244 ? 3.457 -17.047 -2.322 1 96.62 244 LEU A CA 1
ATOM 1858 C C . LEU A 1 244 ? 4.434 -18.203 -2.402 1 96.62 244 LEU A C 1
ATOM 1860 O O . LEU A 1 244 ? 4.125 -19.312 -1.947 1 96.62 244 LEU A O 1
ATOM 1864 N N . ASN A 1 245 ? 5.613 -17.875 -2.961 1 93.75 245 ASN A N 1
ATOM 1865 C CA . ASN A 1 245 ? 6.719 -18.812 -2.855 1 93.75 245 ASN A CA 1
ATOM 1866 C C . ASN A 1 245 ? 7.293 -18.844 -1.442 1 93.75 245 ASN A C 1
ATOM 1868 O O . ASN A 1 245 ? 7.047 -17.953 -0.643 1 93.75 245 ASN A O 1
ATOM 1872 N N . GLY A 1 246 ? 8.023 -19.922 -1.137 1 92.38 246 GLY A N 1
ATOM 1873 C CA . GLY A 1 246 ? 8.797 -20 0.091 1 92.38 246 GLY A CA 1
ATOM 1874 C C . GLY A 1 246 ? 10.289 -19.812 -0.13 1 92.38 246 GLY A C 1
ATOM 1875 O O . GLY A 1 246 ? 10.75 -19.797 -1.271 1 92.38 246 GLY A O 1
ATOM 1876 N N . VAL A 1 247 ? 10.883 -19.578 0.974 1 90.69 247 VAL A N 1
ATOM 1877 C CA . VAL A 1 247 ? 12.344 -19.484 0.973 1 90.69 247 VAL A CA 1
ATOM 1878 C C . VAL A 1 247 ? 12.945 -20.781 1.488 1 90.69 247 VAL A C 1
ATOM 1880 O O . VAL A 1 247 ? 12.352 -21.453 2.336 1 90.69 247 VAL A O 1
ATOM 1883 N N . ASP A 1 248 ? 14.07 -21.203 0.844 1 87.31 248 ASP A N 1
ATOM 1884 C CA . ASP A 1 248 ? 14.828 -22.328 1.385 1 87.31 248 ASP A CA 1
ATOM 1885 C C . ASP A 1 248 ? 15.547 -21.938 2.674 1 87.31 248 ASP A C 1
ATOM 1887 O O . ASP A 1 248 ? 16.656 -21.406 2.633 1 87.31 248 ASP A O 1
ATOM 1891 N N . THR A 1 249 ? 15.039 -22.391 3.75 1 89.19 249 THR A N 1
ATOM 1892 C CA . THR A 1 249 ? 15.516 -21.922 5.047 1 89.19 249 THR A CA 1
ATOM 1893 C C . THR A 1 249 ? 16.797 -22.641 5.441 1 89.19 249 THR A C 1
ATOM 1895 O O . THR A 1 249 ? 17.484 -22.234 6.383 1 89.19 249 THR A O 1
ATOM 1898 N N . ALA A 1 250 ? 17.109 -23.625 4.691 1 85.81 250 ALA A N 1
ATOM 1899 C CA . ALA A 1 250 ? 18.391 -24.281 4.945 1 85.81 250 ALA A CA 1
ATOM 1900 C C . ALA A 1 250 ? 19.547 -23.516 4.312 1 85.81 250 ALA A C 1
ATOM 1902 O O . ALA A 1 250 ? 20.656 -23.5 4.855 1 85.81 250 ALA A O 1
ATOM 1903 N N . VAL A 1 251 ? 19.234 -22.938 3.223 1 87 251 VAL A N 1
ATOM 1904 C CA . VAL A 1 251 ? 20.25 -22.172 2.508 1 87 251 VAL A CA 1
ATOM 1905 C C . VAL A 1 251 ? 20.359 -20.766 3.104 1 87 251 VAL A C 1
ATOM 1907 O O . VAL A 1 251 ? 21.453 -20.25 3.32 1 87 251 VAL A O 1
ATOM 1910 N N . TRP A 1 252 ? 19.266 -20.156 3.365 1 92 252 TRP A N 1
ATOM 1911 C CA . TRP A 1 252 ? 19.203 -18.812 3.914 1 92 252 TRP A CA 1
ATOM 1912 C C . TRP A 1 252 ? 18.906 -18.844 5.41 1 92 252 TRP A C 1
ATOM 1914 O O . TRP A 1 252 ? 17.75 -18.719 5.816 1 92 252 TRP A O 1
ATOM 1924 N N . ASP A 1 253 ? 19.938 -19 6.164 1 94 253 ASP A N 1
ATOM 1925 C CA . ASP A 1 253 ? 19.859 -19.141 7.613 1 94 253 ASP A CA 1
ATOM 1926 C C . ASP A 1 253 ? 20.984 -18.359 8.305 1 94 253 ASP A C 1
ATOM 1928 O O . ASP A 1 253 ? 22.125 -18.828 8.367 1 94 253 ASP A O 1
ATOM 1932 N N . PRO A 1 254 ? 20.594 -17.25 8.883 1 95.44 254 PRO A N 1
ATOM 1933 C CA . PRO A 1 254 ? 21.641 -16.438 9.5 1 95.44 254 PRO A CA 1
ATOM 1934 C C . PRO A 1 254 ? 22.406 -17.188 10.594 1 95.44 254 PRO A C 1
ATOM 1936 O O . PRO A 1 254 ? 23.562 -16.844 10.891 1 95.44 254 PRO A O 1
ATOM 1939 N N . ALA A 1 255 ? 21.875 -18.219 11.148 1 94.69 255 ALA A N 1
ATOM 1940 C CA . ALA A 1 255 ? 22.516 -18.969 12.227 1 94.69 255 ALA A CA 1
ATOM 1941 C C . ALA A 1 255 ? 23.516 -19.984 11.664 1 94.69 255 ALA A C 1
ATOM 1943 O O . ALA A 1 255 ? 24.484 -20.344 12.328 1 94.69 255 ALA A O 1
ATOM 1944 N N . GLY A 1 256 ? 23.281 -20.391 10.477 1 92.12 256 GLY A N 1
ATOM 1945 C CA . GLY A 1 256 ? 24.094 -21.453 9.922 1 92.12 256 GLY A CA 1
ATOM 1946 C C . GLY A 1 256 ? 24.797 -21.062 8.625 1 92.12 256 GLY A C 1
ATOM 1947 O O . GLY A 1 256 ? 25.438 -21.891 7.984 1 92.12 256 GLY A O 1
ATOM 1948 N N . ASP A 1 257 ? 24.719 -19.859 8.266 1 90 257 ASP A N 1
ATOM 1949 C CA . ASP A 1 257 ? 25.281 -19.391 7.008 1 90 257 ASP A CA 1
ATOM 1950 C C . ASP A 1 257 ? 26.797 -19.328 7.074 1 90 257 ASP A C 1
ATOM 1952 O O . ASP A 1 257 ? 27.375 -18.562 7.855 1 90 257 ASP A O 1
ATOM 1956 N N . ARG A 1 258 ? 27.469 -20.016 6.242 1 83.75 258 ARG A N 1
ATOM 1957 C CA . ARG A 1 258 ? 28.922 -20.141 6.285 1 83.75 258 ARG A CA 1
ATOM 1958 C C . ARG A 1 258 ? 29.594 -18.859 5.816 1 83.75 258 ARG A C 1
ATOM 1960 O O . ARG A 1 258 ? 30.766 -18.609 6.141 1 83.75 258 ARG A O 1
ATOM 1967 N N . GLY A 1 259 ? 28.906 -18.047 5.172 1 84.25 259 GLY A N 1
ATOM 1968 C CA . GLY A 1 259 ? 29.469 -16.828 4.633 1 84.25 259 GLY A CA 1
ATOM 1969 C C . GLY A 1 259 ? 29.328 -15.641 5.566 1 84.25 259 GLY A C 1
ATOM 1970 O O . GLY A 1 259 ? 29.734 -14.531 5.234 1 84.25 259 GLY A O 1
ATOM 1971 N N . ALA A 1 260 ? 28.812 -15.898 6.805 1 90.81 260 ALA A N 1
ATOM 1972 C CA . ALA A 1 260 ? 28.531 -14.805 7.734 1 90.81 260 ALA A CA 1
ATOM 1973 C C . ALA A 1 260 ? 28.828 -15.219 9.172 1 90.81 260 ALA A C 1
ATOM 1975 O O . ALA A 1 260 ? 28.891 -16.406 9.484 1 90.81 260 ALA A O 1
ATOM 1976 N N . TYR A 1 261 ? 29.109 -14.25 9.969 1 95.38 261 TYR A N 1
ATOM 1977 C CA . TYR A 1 261 ? 29.109 -14.508 11.406 1 95.38 261 TYR A CA 1
ATOM 1978 C C . TYR A 1 261 ? 27.703 -14.875 11.891 1 95.38 261 TYR A C 1
ATOM 1980 O O . TYR A 1 261 ? 26.75 -14.156 11.617 1 95.38 261 TYR A O 1
ATOM 1988 N N . PRO A 1 262 ? 27.625 -15.977 12.539 1 96.31 262 PRO A N 1
ATOM 1989 C CA . PRO A 1 262 ? 26.297 -16.469 12.914 1 96.31 262 PRO A CA 1
ATOM 1990 C C . PRO A 1 262 ? 25.578 -15.555 13.898 1 96.31 262 PRO A C 1
ATOM 1992 O O . PRO A 1 262 ? 26.219 -14.969 14.773 1 96.31 262 PRO A O 1
ATOM 1995 N N . TYR A 1 263 ? 24.281 -15.516 13.766 1 97.06 263 TYR A N 1
ATOM 1996 C CA . TYR A 1 263 ? 23.422 -14.781 14.688 1 97.06 263 TYR A CA 1
ATOM 1997 C C . TYR A 1 263 ? 21.984 -15.266 14.578 1 97.06 263 TYR A C 1
ATOM 1999 O O . TYR A 1 263 ? 21.672 -16.109 13.742 1 97.06 263 TYR A O 1
ATOM 2007 N N . SER A 1 264 ? 21.141 -14.812 15.469 1 95.69 264 SER A N 1
ATOM 2008 C CA . SER A 1 264 ? 19.734 -15.164 15.523 1 95.69 264 SER A CA 1
ATOM 2009 C C . SER A 1 264 ? 18.891 -14 16.047 1 95.69 264 SER A C 1
ATOM 2011 O O . SER A 1 264 ? 19.422 -12.938 16.359 1 95.69 264 SER A O 1
ATOM 2013 N N . VAL A 1 265 ? 17.594 -14.234 16.109 1 95.19 265 VAL A N 1
ATOM 2014 C CA . VAL A 1 265 ? 16.656 -13.211 16.547 1 95.19 265 VAL A CA 1
ATOM 2015 C C . VAL A 1 265 ? 16.953 -12.828 18 1 95.19 265 VAL A C 1
ATOM 2017 O O . VAL A 1 265 ? 16.797 -11.664 18.391 1 95.19 265 VAL A O 1
ATOM 2020 N N . SER A 1 266 ? 17.438 -13.719 18.734 1 94.38 266 SER A N 1
ATOM 2021 C CA . SER A 1 266 ? 17.688 -13.484 20.156 1 94.38 266 SER A CA 1
ATOM 2022 C C . SER A 1 266 ? 19.094 -12.953 20.391 1 94.38 266 SER A C 1
ATOM 2024 O O . SER A 1 266 ? 19.391 -12.383 21.453 1 94.38 266 SER A O 1
ATOM 2026 N N . ARG A 1 267 ? 20.141 -13.242 19.5 1 92.62 267 ARG A N 1
ATOM 2027 C CA . ARG A 1 267 ? 21.516 -12.805 19.625 1 92.62 267 ARG A CA 1
ATOM 2028 C C . ARG A 1 267 ? 22 -12.109 18.344 1 92.62 267 ARG A C 1
ATOM 2030 O O . ARG A 1 267 ? 22.609 -12.734 17.484 1 92.62 267 ARG A O 1
ATOM 2037 N N . LEU A 1 268 ? 21.922 -10.727 18.359 1 93.75 268 LEU A N 1
ATOM 2038 C CA . LEU A 1 268 ? 22.141 -9.969 17.125 1 93.75 268 LEU A CA 1
ATOM 2039 C C . LEU A 1 268 ? 23.578 -9.492 17.031 1 93.75 268 LEU A C 1
ATOM 2041 O O . LEU A 1 268 ? 23.953 -8.781 16.094 1 93.75 268 LEU A O 1
ATOM 2045 N N . ALA A 1 269 ? 24.406 -9.875 17.938 1 93.06 269 ALA A N 1
ATOM 2046 C CA . ALA A 1 269 ? 25.812 -9.445 17.953 1 93.06 269 ALA A CA 1
ATOM 2047 C C . ALA A 1 269 ? 26.516 -9.828 16.656 1 93.06 269 ALA A C 1
ATOM 2049 O O . ALA A 1 269 ? 27.359 -9.078 16.156 1 93.06 269 ALA A O 1
ATOM 2050 N N . GLY A 1 270 ? 26.234 -10.977 16.203 1 95.81 270 GLY A N 1
ATOM 2051 C CA . GLY A 1 270 ? 26.828 -11.414 14.938 1 95.81 270 GLY A CA 1
ATOM 2052 C C . GLY A 1 270 ? 26.469 -10.508 13.773 1 95.81 270 GLY A C 1
ATOM 2053 O O . GLY A 1 270 ? 27.281 -10.328 12.859 1 95.81 270 GLY A O 1
ATOM 2054 N N . LYS A 1 271 ? 25.281 -9.977 13.836 1 96.38 271 LYS A N 1
ATOM 2055 C CA . LYS A 1 271 ? 24.875 -9.078 12.766 1 96.38 271 LYS A CA 1
ATOM 2056 C C . LYS A 1 271 ? 25.75 -7.828 12.734 1 96.38 271 LYS A C 1
ATOM 2058 O O . LYS A 1 271 ? 26.125 -7.344 11.664 1 96.38 271 LYS A O 1
ATOM 2063 N N . ALA A 1 272 ? 26.094 -7.277 13.844 1 95.62 272 ALA A N 1
ATOM 2064 C CA . ALA A 1 272 ? 26.953 -6.109 13.93 1 95.62 272 ALA A CA 1
ATOM 2065 C C . ALA A 1 272 ? 28.344 -6.41 13.352 1 95.62 272 ALA A C 1
ATOM 2067 O O . ALA A 1 272 ? 28.938 -5.559 12.688 1 95.62 272 ALA A O 1
ATOM 2068 N N . ARG A 1 273 ? 28.797 -7.59 13.633 1 97 273 ARG A N 1
ATOM 2069 C CA . ARG A 1 273 ? 30.078 -8.008 13.086 1 97 273 ARG A CA 1
ATOM 2070 C C . ARG A 1 273 ? 30.031 -8.125 11.57 1 97 273 ARG A C 1
ATOM 2072 O O . ARG A 1 273 ? 30.969 -7.746 10.875 1 97 273 ARG A O 1
ATOM 2079 N N . ASN A 1 274 ? 28.953 -8.68 11.125 1 98.44 274 ASN A N 1
ATOM 2080 C CA . ASN A 1 274 ? 28.766 -8.789 9.68 1 98.44 274 ASN A CA 1
ATOM 2081 C C . ASN A 1 274 ? 28.703 -7.41 9.016 1 98.44 274 ASN A C 1
ATOM 2083 O O . ASN A 1 274 ? 29.188 -7.23 7.902 1 98.44 274 ASN A O 1
ATOM 2087 N N . ARG A 1 275 ? 28.031 -6.469 9.695 1 98.31 275 ARG A N 1
ATOM 2088 C CA . ARG A 1 275 ? 27.938 -5.109 9.164 1 98.31 275 ARG A CA 1
ATOM 2089 C C . ARG A 1 275 ? 29.328 -4.5 9 1 98.31 275 ARG A C 1
ATOM 2091 O O . ARG A 1 275 ? 29.641 -3.906 7.965 1 98.31 275 ARG A O 1
ATOM 2098 N N . LYS A 1 276 ? 30.156 -4.656 9.961 1 97.75 276 LYS A N 1
ATOM 2099 C CA . LYS A 1 276 ? 31.531 -4.141 9.898 1 97.75 276 LYS A CA 1
ATOM 2100 C C . LYS A 1 276 ? 32.312 -4.793 8.758 1 97.75 276 LYS A C 1
ATOM 2102 O O . LYS A 1 276 ? 33.031 -4.113 8.031 1 97.75 276 LYS A O 1
ATOM 2107 N N . ALA A 1 277 ? 32.156 -6.062 8.656 1 97.88 277 ALA A N 1
ATOM 2108 C CA . ALA A 1 277 ? 32.844 -6.801 7.59 1 97.88 277 ALA A CA 1
ATOM 2109 C C . ALA A 1 277 ? 32.375 -6.324 6.215 1 97.88 277 ALA A C 1
ATOM 2111 O O . ALA A 1 277 ? 33.188 -6.227 5.285 1 97.88 277 ALA A O 1
ATOM 2112 N N . LEU A 1 278 ? 31.094 -6.062 6.117 1 98.5 278 LEU A N 1
ATOM 2113 C CA . LEU A 1 278 ? 30.547 -5.629 4.836 1 98.5 278 LEU A CA 1
ATOM 2114 C C . LEU A 1 278 ? 31.062 -4.242 4.469 1 98.5 278 LEU A C 1
ATOM 2116 O O . LEU A 1 278 ? 31.359 -3.973 3.301 1 98.5 278 LEU A O 1
ATOM 2120 N N . LEU A 1 279 ? 31.141 -3.35 5.449 1 98.62 279 LEU A N 1
ATOM 2121 C CA . LEU A 1 279 ? 31.703 -2.025 5.215 1 98.62 279 LEU A CA 1
ATOM 2122 C C . LEU A 1 279 ? 33.125 -2.129 4.648 1 98.62 279 LEU A C 1
ATOM 2124 O O . LEU A 1 279 ? 33.469 -1.448 3.678 1 98.62 279 LEU A O 1
ATOM 2128 N N . ALA A 1 280 ? 33.875 -2.998 5.207 1 98.12 280 ALA A N 1
ATOM 2129 C CA . ALA A 1 280 ? 35.25 -3.199 4.75 1 98.12 280 ALA A CA 1
ATOM 2130 C C . ALA A 1 280 ? 35.281 -3.787 3.344 1 98.12 280 ALA A C 1
ATOM 2132 O O . ALA A 1 280 ? 36.062 -3.35 2.496 1 98.12 280 ALA A O 1
ATOM 2133 N N . GLU A 1 281 ? 34.438 -4.754 3.137 1 97.62 281 GLU A N 1
ATOM 2134 C CA . GLU A 1 281 ? 34.375 -5.453 1.857 1 97.62 281 GLU A CA 1
ATOM 2135 C C . GLU A 1 281 ? 34.094 -4.48 0.71 1 97.62 281 GLU A C 1
ATOM 2137 O O . GLU A 1 281 ? 34.656 -4.641 -0.382 1 97.62 281 GLU A O 1
ATOM 2142 N N . PHE A 1 282 ? 33.312 -3.436 0.925 1 98.44 282 PHE A N 1
ATOM 2143 C CA . PHE A 1 282 ? 32.906 -2.518 -0.134 1 98.44 282 PHE A CA 1
ATOM 2144 C C . PHE A 1 282 ? 33.688 -1.209 -0.042 1 98.44 282 PHE A C 1
ATOM 2146 O O . PHE A 1 282 ? 33.406 -0.263 -0.783 1 98.44 282 PHE A O 1
ATOM 2153 N N . GLY A 1 283 ? 34.625 -1.119 0.899 1 98.12 283 GLY A N 1
ATOM 2154 C CA . GLY A 1 283 ? 35.438 0.085 1.055 1 98.12 283 GLY A CA 1
ATOM 2155 C C . GLY A 1 283 ? 34.625 1.272 1.559 1 98.12 283 GLY A C 1
ATOM 2156 O O . GLY A 1 283 ? 34.844 2.404 1.119 1 98.12 283 GLY A O 1
ATOM 2157 N N . LEU A 1 284 ? 33.688 0.998 2.412 1 98.69 284 LEU A N 1
ATOM 2158 C CA . LEU A 1 284 ? 32.812 2.049 2.961 1 98.69 284 LEU A CA 1
ATOM 2159 C C . LEU A 1 284 ? 33.375 2.551 4.293 1 98.69 284 LEU A C 1
ATOM 2161 O O . LEU A 1 284 ? 34.25 1.909 4.895 1 98.69 284 LEU A O 1
ATOM 2165 N N . ASP A 1 285 ? 32.906 3.678 4.723 1 98.19 285 ASP A N 1
ATOM 2166 C CA . ASP A 1 285 ? 33.344 4.316 5.953 1 98.19 285 ASP A CA 1
ATOM 2167 C C . ASP A 1 285 ? 33.125 3.416 7.164 1 98.19 285 ASP A C 1
ATOM 2169 O O . ASP A 1 285 ? 31.969 3.105 7.496 1 98.19 285 ASP A O 1
ATOM 2173 N N . PRO A 1 286 ? 34.094 3.094 7.832 1 97.31 286 PRO A N 1
ATOM 2174 C CA . PRO A 1 286 ? 33.938 2.217 9 1 97.31 286 PRO A CA 1
ATOM 2175 C C . PRO A 1 286 ? 33.156 2.875 10.125 1 97.31 286 PRO A C 1
ATOM 2177 O O . PRO A 1 286 ? 32.625 2.182 10.992 1 97.31 286 PRO A O 1
ATOM 2180 N N . ASP A 1 287 ? 33.062 4.16 10.109 1 97 287 ASP A N 1
ATOM 2181 C CA . ASP A 1 287 ? 32.375 4.879 11.18 1 97 287 ASP A CA 1
ATOM 2182 C C . ASP A 1 287 ? 30.953 5.258 10.766 1 97 287 ASP A C 1
ATOM 2184 O O . ASP A 1 287 ? 30.344 6.148 11.359 1 97 287 ASP A O 1
ATOM 2188 N N . LEU A 1 288 ? 30.516 4.656 9.766 1 97.75 288 LEU A N 1
ATOM 2189 C CA . LEU A 1 288 ? 29.156 4.922 9.312 1 97.75 288 LEU A CA 1
ATOM 2190 C C . LEU A 1 288 ? 28.141 4.684 10.43 1 97.75 288 LEU A C 1
ATOM 2192 O O . LEU A 1 288 ? 28.078 3.584 10.992 1 97.75 288 LEU A O 1
ATOM 2196 N N . THR A 1 289 ? 27.359 5.699 10.789 1 96.75 289 THR A N 1
ATOM 2197 C CA . THR A 1 289 ? 26.375 5.566 11.852 1 96.75 289 THR A CA 1
ATOM 2198 C C . THR A 1 289 ? 24.969 5.398 11.266 1 96.75 289 THR A C 1
ATOM 2200 O O . THR A 1 289 ? 24.078 4.867 11.93 1 96.75 289 THR A O 1
ATOM 2203 N N . GLY A 1 290 ? 24.766 5.902 10.055 1 98.25 290 GLY A N 1
ATOM 2204 C CA . GLY A 1 290 ? 23.484 5.773 9.391 1 98.25 290 GLY A CA 1
ATOM 2205 C C . GLY A 1 290 ? 23.25 4.395 8.797 1 98.25 290 GLY A C 1
ATOM 2206 O O . GLY A 1 290 ? 24.078 3.494 8.969 1 98.25 290 GLY A O 1
ATOM 2207 N N . PRO A 1 291 ? 22.109 4.184 8.141 1 98.81 291 PRO A N 1
ATOM 2208 C CA . PRO A 1 291 ? 21.781 2.859 7.613 1 98.81 291 PRO A CA 1
ATOM 2209 C C . PRO A 1 291 ? 22.625 2.492 6.387 1 98.81 291 PRO A C 1
ATOM 2211 O O . PRO A 1 291 ? 22.844 3.336 5.512 1 98.81 291 PRO A O 1
ATOM 2214 N N . LEU A 1 292 ? 23.062 1.268 6.336 1 98.94 292 LEU A N 1
ATOM 2215 C CA . LEU A 1 292 ? 23.688 0.673 5.16 1 98.94 292 LEU A CA 1
ATOM 2216 C C . LEU A 1 292 ? 22.672 -0.086 4.324 1 98.94 292 LEU A C 1
ATOM 2218 O O . LEU A 1 292 ? 22.25 -1.182 4.695 1 98.94 292 LEU A O 1
ATOM 2222 N N . ALA A 1 293 ? 22.297 0.496 3.213 1 98.94 293 ALA A N 1
ATOM 2223 C CA . ALA A 1 293 ? 21.375 -0.159 2.297 1 98.94 293 ALA A CA 1
ATOM 2224 C C . ALA A 1 293 ? 22.109 -1.043 1.3 1 98.94 293 ALA A C 1
ATOM 2226 O O . ALA A 1 293 ? 23.234 -0.72 0.887 1 98.94 293 ALA A O 1
ATOM 2227 N N . VAL A 1 294 ? 21.469 -2.121 0.921 1 98.88 294 VAL A N 1
ATOM 2228 C CA . VAL A 1 294 ? 22.094 -3.008 -0.062 1 98.88 294 VAL A CA 1
ATOM 2229 C C . VAL A 1 294 ? 21.125 -3.242 -1.223 1 98.88 294 VAL A C 1
ATOM 2231 O O . VAL A 1 294 ? 19.906 -3.219 -1.04 1 98.88 294 VAL A O 1
ATOM 2234 N N . VAL A 1 295 ? 21.641 -3.393 -2.387 1 98.75 295 VAL A N 1
ATOM 2235 C CA . VAL A 1 295 ? 20.938 -3.826 -3.588 1 98.75 295 VAL A CA 1
ATOM 2236 C C . VAL A 1 295 ? 21.609 -5.07 -4.16 1 98.75 295 VAL A C 1
ATOM 2238 O O . VAL A 1 295 ? 22.797 -5.055 -4.469 1 98.75 295 VAL A O 1
ATOM 2241 N N . VAL A 1 296 ? 20.922 -6.129 -4.172 1 97.44 296 VAL A N 1
ATOM 2242 C CA . VAL A 1 296 ? 21.328 -7.371 -4.812 1 97.44 296 VAL A CA 1
ATOM 2243 C C . VAL A 1 296 ? 20.344 -7.75 -5.91 1 97.44 296 VAL A C 1
ATOM 2245 O O . VAL A 1 296 ? 19.25 -8.266 -5.621 1 97.44 296 VAL A O 1
ATOM 2248 N N . SER A 1 297 ? 20.688 -7.504 -7.113 1 94.62 297 SER A N 1
ATOM 2249 C CA . SER A 1 297 ? 19.703 -7.699 -8.172 1 94.62 297 SER A CA 1
ATOM 2250 C C . SER A 1 297 ? 20.344 -7.605 -9.555 1 94.62 297 SER A C 1
ATOM 2252 O O . SER A 1 297 ? 21.5 -7.199 -9.68 1 94.62 297 SER A O 1
ATOM 2254 N N . ARG A 1 298 ? 19.562 -8.062 -10.555 1 92.31 298 ARG A N 1
ATOM 2255 C CA . ARG A 1 298 ? 19.891 -7.633 -11.906 1 92.31 298 ARG A CA 1
ATOM 2256 C C . ARG A 1 298 ? 19.781 -6.117 -12.039 1 92.31 298 ARG A C 1
ATOM 2258 O O . ARG A 1 298 ? 18.891 -5.504 -11.461 1 92.31 298 ARG A O 1
ATOM 2265 N N . LEU A 1 299 ? 20.703 -5.578 -12.773 1 97.25 299 LEU A N 1
ATOM 2266 C CA . LEU A 1 299 ? 20.703 -4.129 -12.938 1 97.25 299 LEU A CA 1
ATOM 2267 C C . LEU A 1 299 ? 19.969 -3.725 -14.211 1 97.25 299 LEU A C 1
ATOM 2269 O O . LEU A 1 299 ? 20.578 -3.52 -15.258 1 97.25 299 LEU A O 1
ATOM 2273 N N . THR A 1 300 ? 18.641 -3.605 -14.086 1 96.06 300 THR A N 1
ATOM 2274 C CA . THR A 1 300 ? 17.75 -3.307 -15.203 1 96.06 300 THR A CA 1
ATOM 2275 C C . THR A 1 300 ? 16.719 -2.258 -14.805 1 96.06 300 THR A C 1
ATOM 2277 O O . THR A 1 300 ? 16.594 -1.919 -13.625 1 96.06 300 THR A O 1
ATOM 2280 N N . ALA A 1 301 ? 16.016 -1.752 -15.812 1 96.19 301 ALA A N 1
ATOM 2281 C CA . ALA A 1 301 ? 14.953 -0.79 -15.57 1 96.19 301 ALA A CA 1
ATOM 2282 C C . ALA A 1 301 ? 13.82 -1.423 -14.766 1 96.19 301 ALA A C 1
ATOM 2284 O O . ALA A 1 301 ? 13.203 -0.763 -13.922 1 96.19 301 ALA A O 1
ATOM 2285 N N . GLN A 1 302 ? 13.484 -2.656 -15 1 93.5 302 GLN A N 1
ATOM 2286 C CA . GLN A 1 302 ? 12.438 -3.381 -14.289 1 93.5 302 GLN A CA 1
ATOM 2287 C C . GLN A 1 302 ? 12.711 -3.402 -12.789 1 93.5 302 GLN A C 1
ATOM 2289 O O . GLN A 1 302 ? 11.781 -3.318 -11.977 1 93.5 302 GLN A O 1
ATOM 2294 N N . LYS A 1 303 ? 13.969 -3.441 -12.461 1 96.94 303 LYS A N 1
ATOM 2295 C CA . LYS A 1 303 ? 14.359 -3.555 -11.055 1 96.94 303 LYS A CA 1
ATOM 2296 C C . LYS A 1 303 ? 14.523 -2.176 -10.422 1 96.94 303 LYS A C 1
ATOM 2298 O O . LYS A 1 303 ? 14.883 -2.068 -9.25 1 96.94 303 LYS A O 1
ATOM 2303 N N . GLY A 1 304 ? 14.242 -1.143 -11.172 1 98 304 GLY A N 1
ATOM 2304 C CA . GLY A 1 304 ? 14.203 0.211 -10.641 1 98 304 GLY A CA 1
ATOM 2305 C C . GLY A 1 304 ? 15.586 0.794 -10.391 1 98 304 GLY A C 1
ATOM 2306 O O . GLY A 1 304 ? 15.758 1.612 -9.484 1 98 304 GLY A O 1
ATOM 2307 N N . ILE A 1 305 ? 16.578 0.381 -11.133 1 98.56 305 ILE A N 1
ATOM 2308 C CA . ILE A 1 305 ? 17.953 0.817 -10.883 1 98.56 305 ILE A CA 1
ATOM 2309 C C . ILE A 1 305 ? 18.094 2.303 -11.211 1 98.56 305 ILE A C 1
ATOM 2311 O O . ILE A 1 305 ? 18.828 3.027 -10.539 1 98.56 305 ILE A O 1
ATOM 2315 N N . ASP A 1 306 ? 17.359 2.781 -12.219 1 98.69 306 ASP A N 1
ATOM 2316 C CA . ASP A 1 306 ? 17.344 4.207 -12.523 1 98.69 306 ASP A CA 1
ATOM 2317 C C . ASP A 1 306 ? 16.797 5.016 -11.352 1 98.69 306 ASP A C 1
ATOM 2319 O O . ASP A 1 306 ? 17.266 6.125 -11.086 1 98.69 306 ASP A O 1
ATOM 2323 N N . LEU A 1 307 ? 15.789 4.512 -10.664 1 98.75 307 LEU A N 1
ATOM 2324 C CA . LEU A 1 307 ? 15.25 5.172 -9.477 1 98.75 307 LEU A CA 1
ATOM 2325 C C . LEU A 1 307 ? 16.297 5.254 -8.375 1 98.75 307 LEU A C 1
ATOM 2327 O O . LEU A 1 307 ? 16.391 6.262 -7.672 1 98.75 307 LEU A O 1
ATOM 2331 N N . VAL A 1 308 ? 17.078 4.16 -8.188 1 98.81 308 VAL A N 1
ATOM 2332 C CA . VAL A 1 308 ? 18.141 4.137 -7.191 1 98.81 308 VAL A CA 1
ATOM 2333 C C . VAL A 1 308 ? 19.141 5.25 -7.48 1 98.81 308 VAL A C 1
ATOM 2335 O O . VAL A 1 308 ? 19.516 6.008 -6.586 1 98.81 308 VAL A O 1
ATOM 2338 N N . HIS A 1 309 ? 19.516 5.332 -8.703 1 98.75 309 HIS A N 1
ATOM 2339 C CA . HIS A 1 309 ? 20.469 6.355 -9.109 1 98.75 309 HIS A CA 1
ATOM 2340 C C . HIS A 1 309 ? 19.969 7.75 -8.742 1 98.75 309 HIS A C 1
ATOM 2342 O O . HIS A 1 309 ? 20.75 8.586 -8.289 1 98.75 309 HIS A O 1
ATOM 2348 N N . GLN A 1 310 ? 18.719 7.949 -8.922 1 98.44 310 GLN A N 1
ATOM 2349 C CA . GLN A 1 310 ? 18.125 9.266 -8.719 1 98.44 310 GLN A CA 1
ATOM 2350 C C . GLN A 1 310 ? 17.938 9.562 -7.234 1 98.44 310 GLN A C 1
ATOM 2352 O O . GLN A 1 310 ? 18.016 10.719 -6.809 1 98.44 310 GLN A O 1
ATOM 2357 N N . ALA A 1 311 ? 17.703 8.57 -6.445 1 98.5 311 ALA A N 1
ATOM 2358 C CA . ALA A 1 311 ? 17.25 8.781 -5.074 1 98.5 311 ALA A CA 1
ATOM 2359 C C . ALA A 1 311 ? 18.438 8.766 -4.105 1 98.5 311 ALA A C 1
ATOM 2361 O O . ALA A 1 311 ? 18.359 9.352 -3.021 1 98.5 311 ALA A O 1
ATOM 2362 N N . ILE A 1 312 ? 19.562 8.18 -4.434 1 98.56 312 ILE A N 1
ATOM 2363 C CA . ILE A 1 312 ? 20.625 7.816 -3.504 1 98.56 312 ILE A CA 1
ATOM 2364 C C . ILE A 1 312 ? 21.359 9.07 -3.047 1 98.56 312 ILE A C 1
ATOM 2366 O O . ILE A 1 312 ? 21.812 9.148 -1.904 1 98.56 312 ILE A O 1
ATOM 2370 N N . PRO A 1 313 ? 21.531 10.094 -3.891 1 98.31 313 PRO A N 1
ATOM 2371 C CA . PRO A 1 313 ? 22.234 11.289 -3.416 1 98.31 313 PRO A CA 1
ATOM 2372 C C . PRO A 1 313 ? 21.625 11.875 -2.148 1 98.31 313 PRO A C 1
ATOM 2374 O O . PRO A 1 313 ? 22.344 12.195 -1.198 1 98.31 313 PRO A O 1
ATOM 2377 N N . ASP A 1 314 ? 20.297 11.961 -2.098 1 97.12 314 ASP A N 1
ATOM 2378 C CA . ASP A 1 314 ? 19.609 12.469 -0.911 1 97.12 314 ASP A CA 1
ATOM 2379 C C . ASP A 1 314 ? 19.812 11.539 0.281 1 97.12 314 ASP A C 1
ATOM 2381 O O . ASP A 1 314 ? 19.953 11.992 1.417 1 97.12 314 ASP A O 1
ATOM 2385 N N . PHE A 1 315 ? 19.828 10.328 0.042 1 98.56 315 PHE A N 1
ATOM 2386 C CA . PHE A 1 315 ? 20 9.32 1.079 1 98.56 315 PHE A CA 1
ATOM 2387 C C . PHE A 1 315 ? 21.391 9.414 1.701 1 98.56 315 PHE A C 1
ATOM 2389 O O . PHE A 1 315 ? 21.531 9.359 2.924 1 98.56 315 PHE A O 1
ATOM 2396 N N . VAL A 1 316 ? 22.391 9.578 0.862 1 98.75 316 VAL A N 1
ATOM 2397 C CA . VAL A 1 316 ? 23.766 9.734 1.309 1 98.75 316 VAL A CA 1
ATOM 2398 C C . VAL A 1 316 ? 23.906 11.031 2.107 1 98.75 316 VAL A C 1
ATOM 2400 O O . VAL A 1 316 ? 24.562 11.055 3.154 1 98.75 316 VAL A O 1
ATOM 2403 N N . ALA A 1 317 ? 23.266 12.062 1.627 1 97.75 317 ALA A N 1
ATOM 2404 C CA . ALA A 1 317 ? 23.297 13.344 2.324 1 97.75 317 ALA A CA 1
ATOM 2405 C C . ALA A 1 317 ? 22.703 13.227 3.723 1 97.75 317 ALA A C 1
ATOM 2407 O O . ALA A 1 317 ? 23.141 13.914 4.648 1 97.75 317 ALA A O 1
ATOM 2408 N N . GLY A 1 318 ? 21.781 12.328 3.852 1 97.44 318 GLY A N 1
ATOM 2409 C CA . GLY A 1 318 ? 21.141 12.117 5.137 1 97.44 318 GLY A CA 1
ATOM 2410 C C . GLY A 1 318 ? 21.922 11.195 6.051 1 97.44 318 GLY A C 1
ATOM 2411 O O . GLY A 1 318 ? 21.516 10.953 7.191 1 97.44 318 GLY A O 1
ATOM 2412 N N . GLY A 1 319 ? 22.969 10.641 5.559 1 98.25 319 GLY A N 1
ATOM 2413 C CA . GLY A 1 319 ? 23.828 9.828 6.402 1 98.25 319 GLY A CA 1
ATOM 2414 C C . GLY A 1 319 ? 23.812 8.359 6.023 1 98.25 319 GLY A C 1
ATOM 2415 O O . GLY A 1 319 ? 24.453 7.539 6.688 1 98.25 319 GLY A O 1
ATOM 2416 N N . GLY A 1 320 ? 23.125 7.98 4.965 1 98.69 320 GLY A N 1
ATOM 2417 C CA . GLY A 1 320 ? 23.062 6.594 4.539 1 98.69 320 GLY A CA 1
ATOM 2418 C C . GLY A 1 320 ? 24.203 6.188 3.637 1 98.69 320 GLY A C 1
ATOM 2419 O O . GLY A 1 320 ? 25 7.035 3.207 1 98.69 320 GLY A O 1
ATOM 2420 N N . ALA A 1 321 ? 24.328 4.93 3.447 1 98.88 321 ALA A N 1
ATOM 2421 C CA . ALA A 1 321 ? 25.297 4.348 2.52 1 98.88 321 ALA A CA 1
ATOM 2422 C C . ALA A 1 321 ? 24.672 3.23 1.694 1 98.88 321 ALA A C 1
ATOM 2424 O O . ALA A 1 321 ? 23.609 2.701 2.059 1 98.88 321 ALA A O 1
ATOM 2425 N N . LEU A 1 322 ? 25.281 2.926 0.527 1 98.94 322 LEU A N 1
ATOM 2426 C CA . LEU A 1 322 ? 24.719 1.948 -0.395 1 98.94 322 LEU A CA 1
ATOM 2427 C C . LEU A 1 322 ? 25.781 0.967 -0.871 1 98.94 322 LEU A C 1
ATOM 2429 O O . LEU A 1 322 ? 26.891 1.374 -1.242 1 98.94 322 LEU A O 1
ATOM 2433 N N . ALA A 1 323 ? 25.547 -0.286 -0.756 1 98.94 323 ALA A N 1
ATOM 2434 C CA . ALA A 1 323 ? 26.344 -1.344 -1.381 1 98.94 323 ALA A CA 1
ATOM 2435 C C . ALA A 1 323 ? 25.531 -2.064 -2.459 1 98.94 323 ALA A C 1
ATOM 2437 O O . ALA A 1 323 ? 24.422 -2.523 -2.205 1 98.94 323 ALA A O 1
ATOM 2438 N N . VAL A 1 324 ? 26.078 -2.172 -3.646 1 98.81 324 VAL A N 1
ATOM 2439 C CA . VAL A 1 324 ? 25.344 -2.746 -4.773 1 98.81 324 VAL A CA 1
ATOM 2440 C C . VAL A 1 324 ? 26.094 -3.951 -5.32 1 98.81 324 VAL A C 1
ATOM 2442 O O . VAL A 1 324 ? 27.312 -3.887 -5.531 1 98.81 324 VAL A O 1
ATOM 2445 N N . LEU A 1 325 ? 25.391 -5.027 -5.465 1 98.62 325 LEU A N 1
ATOM 2446 C CA . LEU A 1 325 ? 25.875 -6.207 -6.176 1 98.62 325 LEU A CA 1
ATOM 2447 C C . LEU A 1 325 ? 24.906 -6.602 -7.289 1 98.62 325 LEU A C 1
ATOM 2449 O O . LEU A 1 325 ? 23.734 -6.832 -7.035 1 98.62 325 LEU A O 1
ATOM 2453 N N . GLY A 1 326 ? 25.391 -6.602 -8.5 1 96.31 326 GLY A N 1
ATOM 2454 C CA . GLY A 1 326 ? 24.531 -7.039 -9.594 1 96.31 326 GLY A CA 1
ATOM 2455 C C . GLY A 1 326 ? 25.156 -6.809 -10.961 1 96.31 326 GLY A C 1
ATOM 2456 O O . GLY A 1 326 ? 26.234 -6.223 -11.062 1 96.31 326 GLY A O 1
ATOM 2457 N N . THR A 1 327 ? 24.531 -7.367 -11.93 1 95.62 327 THR A N 1
ATOM 2458 C CA . THR A 1 327 ? 24.891 -7.16 -13.328 1 95.62 327 THR A CA 1
ATOM 2459 C C . THR A 1 327 ? 23.641 -7.051 -14.203 1 95.62 327 THR A C 1
ATOM 2461 O O . THR A 1 327 ? 22.562 -7.457 -13.789 1 95.62 327 THR A O 1
ATOM 2464 N N . GLY A 1 328 ? 23.734 -6.312 -15.328 1 95.31 328 GLY A N 1
ATOM 2465 C CA . GLY A 1 328 ? 22.594 -6.137 -16.219 1 95.31 328 GLY A CA 1
ATOM 2466 C C . GLY A 1 328 ? 22.891 -5.195 -17.375 1 95.31 328 GLY A C 1
ATOM 2467 O O . GLY A 1 328 ? 23.906 -5.352 -18.062 1 95.31 328 GLY A O 1
ATOM 2468 N N . ASP A 1 329 ? 22.016 -4.242 -17.609 1 96.56 329 ASP A N 1
ATOM 2469 C CA . ASP A 1 329 ? 22.156 -3.301 -18.719 1 96.56 329 ASP A CA 1
ATOM 2470 C C . ASP A 1 329 ? 23.359 -2.375 -18.5 1 96.56 329 ASP A C 1
ATOM 2472 O O . ASP A 1 329 ? 23.609 -1.937 -17.375 1 96.56 329 ASP A O 1
ATOM 2476 N N . ALA A 1 330 ? 24 -2.1 -19.547 1 97.75 330 ALA A N 1
ATOM 2477 C CA . ALA A 1 330 ? 25.203 -1.269 -19.484 1 97.75 330 ALA A CA 1
ATOM 2478 C C . ALA A 1 330 ? 24.906 0.079 -18.828 1 97.75 330 ALA A C 1
ATOM 2480 O O . ALA A 1 330 ? 25.672 0.558 -18 1 97.75 330 ALA A O 1
ATOM 2481 N N . TRP A 1 331 ? 23.844 0.647 -19.281 1 98.19 331 TRP A N 1
ATOM 2482 C CA . TRP A 1 331 ? 23.5 1.958 -18.734 1 98.19 331 TRP A CA 1
ATOM 2483 C C . TRP A 1 331 ? 23.297 1.89 -17.219 1 98.19 331 TRP A C 1
ATOM 2485 O O . TRP A 1 331 ? 23.672 2.818 -16.5 1 98.19 331 TRP A O 1
ATOM 2495 N N . ALA A 1 332 ? 22.672 0.868 -16.766 1 98.44 332 ALA A N 1
ATOM 2496 C CA . ALA A 1 332 ? 22.391 0.704 -15.344 1 98.44 332 ALA A CA 1
ATOM 2497 C C . ALA A 1 332 ? 23.688 0.476 -14.562 1 98.44 332 ALA A C 1
ATOM 2499 O O . ALA A 1 332 ? 23.859 1.027 -13.469 1 98.44 332 ALA A O 1
ATOM 2500 N N . GLU A 1 333 ? 24.562 -0.364 -15.094 1 98.5 333 GLU A N 1
ATOM 2501 C CA . GLU A 1 333 ? 25.859 -0.57 -14.469 1 98.5 333 GLU A CA 1
ATOM 2502 C C . GLU A 1 333 ? 26.641 0.737 -14.375 1 98.5 333 GLU A C 1
ATOM 2504 O O . GLU A 1 333 ? 27.25 1.032 -13.352 1 98.5 333 GLU A O 1
ATOM 2509 N N . ASP A 1 334 ? 26.609 1.467 -15.422 1 98.56 334 ASP A N 1
ATOM 2510 C CA . ASP A 1 334 ? 27.312 2.744 -15.477 1 98.56 334 ASP A CA 1
ATOM 2511 C C . ASP A 1 334 ? 26.781 3.713 -14.43 1 98.56 334 ASP A C 1
ATOM 2513 O O . ASP A 1 334 ? 27.547 4.445 -13.797 1 98.56 334 ASP A O 1
ATOM 2517 N N . GLN A 1 335 ? 25.484 3.719 -14.266 1 98.62 335 GLN A N 1
ATOM 2518 C CA . GLN A 1 335 ? 24.859 4.594 -13.273 1 98.62 335 GLN A CA 1
ATOM 2519 C C . GLN A 1 335 ? 25.328 4.227 -11.867 1 98.62 335 GLN A C 1
ATOM 2521 O O . GLN A 1 335 ? 25.562 5.109 -11.039 1 98.62 335 GLN A O 1
ATOM 2526 N N . MET A 1 336 ? 25.422 2.992 -11.617 1 98.62 336 MET A N 1
ATOM 2527 C CA . MET A 1 336 ? 25.875 2.555 -10.297 1 98.62 336 MET A CA 1
ATOM 2528 C C . MET A 1 336 ? 27.344 2.893 -10.086 1 98.62 336 MET A C 1
ATOM 2530 O O . MET A 1 336 ? 27.734 3.34 -9.008 1 98.62 336 MET A O 1
ATOM 2534 N N . ARG A 1 337 ? 28.141 2.678 -11.094 1 98.38 337 ARG A N 1
ATOM 2535 C CA . ARG A 1 337 ? 29.562 3.045 -11.023 1 98.38 337 ARG A CA 1
ATOM 2536 C C . ARG A 1 337 ? 29.719 4.543 -10.789 1 98.38 337 ARG A C 1
ATOM 2538 O O . ARG A 1 337 ? 30.609 4.965 -10.047 1 98.38 337 ARG A O 1
ATOM 2545 N N . GLU A 1 338 ? 28.953 5.238 -11.469 1 98.62 338 GLU A N 1
ATOM 2546 C CA . GLU A 1 338 ? 29 6.688 -11.297 1 98.62 338 GLU A CA 1
ATOM 2547 C C . GLU A 1 338 ? 28.719 7.082 -9.852 1 98.62 338 GLU A C 1
ATOM 2549 O O . GLU A 1 338 ? 29.391 7.973 -9.312 1 98.62 338 GLU A O 1
ATOM 2554 N N . LEU A 1 339 ? 27.719 6.477 -9.281 1 98.62 339 LEU A N 1
ATOM 2555 C CA . LEU A 1 339 ? 27.406 6.762 -7.887 1 98.62 339 LEU A CA 1
ATOM 2556 C C . LEU A 1 339 ? 28.609 6.461 -6.992 1 98.62 339 LEU A C 1
ATOM 2558 O O . LEU A 1 339 ? 28.906 7.227 -6.074 1 98.62 339 LEU A O 1
ATOM 2562 N N . ALA A 1 340 ? 29.234 5.332 -7.242 1 98.5 340 ALA A N 1
ATOM 2563 C CA . ALA A 1 340 ? 30.391 4.953 -6.445 1 98.5 340 ALA A CA 1
ATOM 2564 C C . ALA A 1 340 ? 31.516 5.988 -6.578 1 98.5 340 ALA A C 1
ATOM 2566 O O . ALA A 1 340 ? 32.219 6.277 -5.609 1 98.5 340 ALA A O 1
ATOM 2567 N N . TRP A 1 341 ? 31.688 6.43 -7.734 1 98.31 341 TRP A N 1
ATOM 2568 C CA . TRP A 1 341 ? 32.719 7.441 -8.008 1 98.31 341 TRP A CA 1
ATOM 2569 C C . TRP A 1 341 ? 32.375 8.758 -7.309 1 98.31 341 TRP A C 1
ATOM 2571 O O . TRP A 1 341 ? 33.25 9.406 -6.742 1 98.31 341 TRP A O 1
ATOM 2581 N N . ARG A 1 342 ? 31.141 9.172 -7.312 1 98.38 342 ARG A N 1
ATOM 2582 C CA . ARG A 1 342 ? 30.688 10.445 -6.766 1 98.38 342 ARG A CA 1
ATOM 2583 C C . ARG A 1 342 ? 30.719 10.43 -5.242 1 98.38 342 ARG A C 1
ATOM 2585 O O . ARG A 1 342 ? 30.938 11.469 -4.609 1 98.38 342 ARG A O 1
ATOM 2592 N N . TYR A 1 343 ? 30.5 9.242 -4.707 1 98.62 343 TYR A N 1
ATOM 2593 C CA . TYR A 1 343 ? 30.375 9.18 -3.256 1 98.62 343 TYR A CA 1
ATOM 2594 C C . TYR A 1 343 ? 31.297 8.117 -2.67 1 98.62 343 TYR A C 1
ATOM 2596 O O . TYR A 1 343 ? 30.844 7.164 -2.035 1 98.62 343 TYR A O 1
ATOM 2604 N N . PRO A 1 344 ? 32.594 8.32 -2.762 1 98.06 344 PRO A N 1
ATOM 2605 C CA . PRO A 1 344 ? 33.531 7.363 -2.176 1 98.06 344 PRO A CA 1
ATOM 2606 C C . PRO A 1 344 ? 33.344 7.199 -0.669 1 98.06 344 PRO A C 1
ATOM 2608 O O . PRO A 1 344 ? 33.094 8.18 0.037 1 98.06 344 PRO A O 1
ATOM 2611 N N . GLY A 1 345 ? 33.312 5.965 -0.249 1 98.31 345 GLY A N 1
ATOM 2612 C CA . GLY A 1 345 ? 33.125 5.68 1.166 1 98.31 345 GLY A CA 1
ATOM 2613 C C . GLY A 1 345 ? 31.672 5.562 1.571 1 98.31 345 GLY A C 1
ATOM 2614 O O . GLY A 1 345 ? 31.359 5.156 2.693 1 98.31 345 GLY A O 1
ATOM 2615 N N . ARG A 1 346 ? 30.812 5.934 0.662 1 98.81 346 ARG A N 1
ATOM 2616 C CA . ARG A 1 346 ? 29.391 5.887 0.982 1 98.81 346 ARG A CA 1
ATOM 2617 C C . ARG A 1 346 ? 28.641 4.988 0.006 1 98.81 346 ARG A C 1
ATOM 2619 O O . ARG A 1 346 ? 27.547 4.512 0.31 1 98.81 346 ARG A O 1
ATOM 2626 N N . VAL A 1 347 ? 29.188 4.832 -1.183 1 98.88 347 VAL A N 1
ATOM 2627 C CA . VAL A 1 347 ? 28.594 3.926 -2.164 1 98.88 347 VAL A CA 1
ATOM 2628 C C . VAL A 1 347 ? 29.656 2.949 -2.672 1 98.88 347 VAL A C 1
ATOM 2630 O O . VAL A 1 347 ? 30.75 3.361 -3.082 1 98.88 347 VAL A O 1
ATOM 2633 N N . GLY A 1 348 ? 29.422 1.713 -2.541 1 98.75 348 GLY A N 1
ATOM 2634 C CA . GLY A 1 348 ? 30.25 0.66 -3.104 1 98.75 348 GLY A CA 1
ATOM 2635 C C . GLY A 1 348 ? 29.516 -0.211 -4.102 1 98.75 348 GLY A C 1
ATOM 2636 O O . GLY A 1 348 ? 28.344 -0.542 -3.902 1 98.75 348 GLY A O 1
ATOM 2637 N N . VAL A 1 349 ? 30.172 -0.582 -5.227 1 98.69 349 VAL A N 1
ATOM 2638 C CA . VAL A 1 349 ? 29.516 -1.318 -6.293 1 98.69 349 VAL A CA 1
ATOM 2639 C C . VAL A 1 349 ? 30.391 -2.484 -6.75 1 98.69 349 VAL A C 1
ATOM 2641 O O . VAL A 1 349 ? 31.594 -2.328 -6.918 1 98.69 349 VAL A O 1
ATOM 2644 N N . ARG A 1 350 ? 29.797 -3.594 -6.805 1 98.38 350 ARG A N 1
ATOM 2645 C CA . ARG A 1 350 ? 30.391 -4.781 -7.406 1 98.38 350 ARG A CA 1
ATOM 2646 C C . ARG A 1 350 ? 29.531 -5.297 -8.562 1 98.38 350 ARG A C 1
ATOM 2648 O O . ARG A 1 350 ? 28.406 -5.719 -8.352 1 98.38 350 ARG A O 1
ATOM 2655 N N . ILE A 1 351 ? 30.156 -5.293 -9.75 1 97.69 351 ILE A N 1
ATOM 2656 C CA . ILE A 1 351 ? 29.422 -5.75 -10.922 1 97.69 351 ILE A CA 1
ATOM 2657 C C . ILE A 1 351 ? 29.688 -7.234 -11.148 1 97.69 351 ILE A C 1
ATOM 2659 O O . ILE A 1 351 ? 30.844 -7.66 -11.242 1 97.69 351 ILE A O 1
ATOM 2663 N N . GLY A 1 352 ? 28.641 -8.039 -11.148 1 93.5 352 GLY A N 1
ATOM 2664 C CA . GLY A 1 352 ? 28.75 -9.477 -11.344 1 93.5 352 GLY A CA 1
ATOM 2665 C C . GLY A 1 352 ? 27.797 -10.266 -10.461 1 93.5 352 GLY A C 1
ATOM 2666 O O . GLY A 1 352 ? 26.875 -9.695 -9.867 1 93.5 352 GLY A O 1
ATOM 2667 N N . TYR A 1 353 ? 27.969 -11.523 -10.602 1 88.5 353 TYR A N 1
ATOM 2668 C CA . TYR A 1 353 ? 27.219 -12.445 -9.75 1 88.5 353 TYR A CA 1
ATOM 2669 C C . TYR A 1 353 ? 28.125 -13.102 -8.719 1 88.5 353 TYR A C 1
ATOM 2671 O O . TYR A 1 353 ? 29.219 -13.578 -9.055 1 88.5 353 TYR A O 1
ATOM 2679 N N . ASP A 1 354 ? 27.656 -13 -7.445 1 91.06 354 ASP A N 1
ATOM 2680 C CA . ASP A 1 354 ? 28.422 -13.602 -6.352 1 91.06 354 ASP A CA 1
ATOM 2681 C C . ASP A 1 354 ? 27.5 -14.039 -5.219 1 91.06 354 ASP A C 1
ATOM 2683 O O . ASP A 1 354 ? 27.094 -13.227 -4.387 1 91.06 354 ASP A O 1
ATOM 2687 N N . GLU A 1 355 ? 27.266 -15.328 -5.133 1 88.69 355 GLU A N 1
ATOM 2688 C CA . GLU A 1 355 ? 26.312 -15.867 -4.16 1 88.69 355 GLU A CA 1
ATOM 2689 C C . GLU A 1 355 ? 26.812 -15.648 -2.732 1 88.69 355 GLU A C 1
ATOM 2691 O O . GLU A 1 355 ? 26.031 -15.273 -1.854 1 88.69 355 GLU A O 1
ATOM 2696 N N . ALA A 1 356 ? 28.047 -15.93 -2.543 1 92 356 ALA A N 1
ATOM 2697 C CA . ALA A 1 356 ? 28.609 -15.75 -1.207 1 92 356 ALA A CA 1
ATOM 2698 C C . ALA A 1 356 ? 28.516 -14.297 -0.755 1 92 356 ALA A C 1
ATOM 2700 O O . ALA A 1 356 ? 28.156 -14.023 0.393 1 92 356 ALA A O 1
ATOM 2701 N N . LEU A 1 357 ? 28.844 -13.445 -1.661 1 96.06 357 LEU A N 1
ATOM 2702 C CA . LEU A 1 357 ? 28.766 -12.023 -1.342 1 96.06 357 LEU A CA 1
ATOM 2703 C C . LEU A 1 357 ? 27.328 -11.602 -1.086 1 96.06 357 LEU A C 1
ATOM 2705 O O . LEU A 1 357 ? 27.062 -10.734 -0.244 1 96.06 357 LEU A O 1
ATOM 2709 N N . SER A 1 358 ? 26.406 -12.156 -1.82 1 95.62 358 SER A N 1
ATOM 2710 C CA . SER A 1 358 ? 25 -11.883 -1.593 1 95.62 358 SER A CA 1
ATOM 2711 C C . SER A 1 358 ? 24.594 -12.203 -0.158 1 95.62 358 SER A C 1
ATOM 2713 O O . SER A 1 358 ? 23.891 -11.422 0.49 1 95.62 358 SER A O 1
ATOM 2715 N N . HIS A 1 359 ? 25.016 -13.344 0.277 1 95.69 359 HIS A N 1
ATOM 2716 C CA . HIS A 1 359 ? 24.719 -13.734 1.65 1 95.69 359 HIS A CA 1
ATOM 2717 C C . HIS A 1 359 ? 25.312 -12.734 2.646 1 95.69 359 HIS A C 1
ATOM 2719 O O . HIS A 1 359 ? 24.641 -12.344 3.602 1 95.69 359 HIS A O 1
ATOM 2725 N N . GLN A 1 360 ? 26.531 -12.328 2.385 1 97.06 360 GLN A N 1
ATOM 2726 C CA . GLN A 1 360 ? 27.188 -11.359 3.256 1 97.06 360 GLN A CA 1
ATOM 2727 C C . GLN A 1 360 ? 26.438 -10.031 3.27 1 97.06 360 GLN A C 1
ATOM 2729 O O . GLN A 1 360 ? 26.375 -9.359 4.301 1 97.06 360 GLN A O 1
ATOM 2734 N N . MET A 1 361 ? 25.938 -9.695 2.193 1 98.25 361 MET A N 1
ATOM 2735 C CA . MET A 1 361 ? 25.234 -8.422 2.066 1 98.25 361 MET A CA 1
ATOM 2736 C C . MET A 1 361 ? 23.938 -8.422 2.863 1 98.25 361 MET A C 1
ATOM 2738 O O . MET A 1 361 ? 23.609 -7.445 3.531 1 98.25 361 MET A O 1
ATOM 2742 N N . PHE A 1 362 ? 23.203 -9.508 2.793 1 98.06 362 PHE A N 1
ATOM 2743 C CA . PHE A 1 362 ? 21.984 -9.602 3.604 1 98.06 362 PHE A CA 1
ATOM 2744 C C . PHE A 1 362 ? 22.344 -9.664 5.086 1 98.06 362 PHE A C 1
ATOM 2746 O O . PHE A 1 362 ? 21.625 -9.102 5.922 1 98.06 362 PHE A O 1
ATOM 2753 N N . ALA A 1 363 ? 23.422 -10.312 5.406 1 98.19 363 ALA A N 1
ATOM 2754 C CA . ALA A 1 363 ? 23.828 -10.477 6.797 1 98.19 363 ALA A CA 1
ATOM 2755 C C . ALA A 1 363 ? 24.312 -9.156 7.387 1 98.19 363 ALA A C 1
ATOM 2757 O O . ALA A 1 363 ? 24.062 -8.859 8.555 1 98.19 363 ALA A O 1
ATOM 2758 N N . GLY A 1 364 ? 24.969 -8.43 6.594 1 98.31 364 GLY A N 1
ATOM 2759 C CA . GLY A 1 364 ? 25.594 -7.219 7.109 1 98.31 364 GLY A CA 1
ATOM 2760 C C . GLY A 1 364 ? 24.781 -5.965 6.844 1 98.31 364 GLY A C 1
ATOM 2761 O O . GLY A 1 364 ? 24.969 -4.949 7.516 1 98.31 364 GLY A O 1
ATOM 2762 N N . GLY A 1 365 ? 23.922 -5.973 5.863 1 98.62 365 GLY A N 1
ATOM 2763 C CA . GLY A 1 365 ? 23.141 -4.805 5.504 1 98.62 365 GLY A CA 1
ATOM 2764 C C . GLY A 1 365 ? 22.062 -4.477 6.52 1 98.62 365 GLY A C 1
ATOM 2765 O O . GLY A 1 365 ? 21.562 -5.367 7.211 1 98.62 365 GLY A O 1
ATOM 2766 N N . ASP A 1 366 ? 21.75 -3.158 6.652 1 98.81 366 ASP A N 1
ATOM 2767 C CA . ASP A 1 366 ? 20.641 -2.727 7.5 1 98.81 366 ASP A CA 1
ATOM 2768 C C . ASP A 1 366 ? 19.312 -2.805 6.75 1 98.81 366 ASP A C 1
ATOM 2770 O O . ASP A 1 366 ? 18.281 -3.117 7.344 1 98.81 366 ASP A O 1
ATOM 2774 N N . ALA A 1 367 ? 19.375 -2.504 5.473 1 98.88 367 ALA A N 1
ATOM 2775 C CA . ALA A 1 367 ? 18.156 -2.488 4.656 1 98.88 367 ALA A CA 1
ATOM 2776 C C . ALA A 1 367 ? 18.438 -3.008 3.248 1 98.88 367 ALA A C 1
ATOM 2778 O O . ALA A 1 367 ? 19.516 -2.785 2.699 1 98.88 367 ALA A O 1
ATOM 2779 N N . VAL A 1 368 ? 17.516 -3.684 2.682 1 98.88 368 VAL A N 1
ATOM 2780 C CA . VAL A 1 368 ? 17.625 -4.121 1.294 1 98.88 368 VAL A CA 1
ATOM 2781 C C . VAL A 1 368 ? 16.625 -3.354 0.434 1 98.88 368 VAL A C 1
ATOM 2783 O O . VAL A 1 368 ? 15.445 -3.254 0.784 1 98.88 368 VAL A O 1
ATOM 2786 N N . LEU A 1 369 ? 17.094 -2.744 -0.651 1 98.81 369 LEU A N 1
ATOM 2787 C CA . LEU A 1 369 ? 16.25 -1.972 -1.561 1 98.81 369 LEU A CA 1
ATOM 2788 C C . LEU A 1 369 ? 15.758 -2.838 -2.717 1 98.81 369 LEU A C 1
ATOM 2790 O O . LEU A 1 369 ? 16.562 -3.441 -3.43 1 98.81 369 LEU A O 1
ATOM 2794 N N . VAL A 1 370 ? 14.438 -2.924 -2.857 1 98.56 370 VAL A N 1
ATOM 2795 C CA . VAL A 1 370 ? 13.82 -3.641 -3.971 1 98.56 370 VAL A CA 1
ATOM 2796 C C . VAL A 1 370 ? 12.773 -2.754 -4.641 1 98.56 370 VAL A C 1
ATOM 2798 O O . VAL A 1 370 ? 11.578 -3.043 -4.582 1 98.56 370 VAL A O 1
ATOM 2801 N N . PRO A 1 371 ? 13.25 -1.745 -5.332 1 98.44 371 PRO A N 1
ATOM 2802 C CA . PRO A 1 371 ? 12.344 -0.785 -5.965 1 98.44 371 PRO A CA 1
ATOM 2803 C C . PRO A 1 371 ? 11.859 -1.244 -7.34 1 98.44 371 PRO A C 1
ATOM 2805 O O . PRO A 1 371 ? 11.844 -0.454 -8.289 1 98.44 371 PRO A O 1
ATOM 2808 N N . SER A 1 372 ? 11.406 -2.492 -7.453 1 97.44 372 SER A N 1
ATOM 2809 C CA . SER A 1 372 ? 11.047 -3.107 -8.727 1 97.44 372 SER A CA 1
ATOM 2810 C C . SER A 1 372 ? 9.719 -2.553 -9.25 1 97.44 372 SER A C 1
ATOM 2812 O O . SER A 1 372 ? 8.773 -2.359 -8.477 1 97.44 372 SER A O 1
ATOM 2814 N N . ARG A 1 373 ? 9.664 -2.285 -10.539 1 95.88 373 ARG A N 1
ATOM 2815 C CA . ARG A 1 373 ? 8.414 -1.883 -11.18 1 95.88 373 ARG A CA 1
ATOM 2816 C C . ARG A 1 373 ? 7.48 -3.074 -11.352 1 95.88 373 ARG A C 1
ATOM 2818 O O . ARG A 1 373 ? 6.266 -2.906 -11.469 1 95.88 373 ARG A O 1
ATOM 2825 N N . PHE A 1 374 ? 8.062 -4.176 -11.406 1 91.31 374 PHE A N 1
ATOM 2826 C CA . PHE A 1 374 ? 7.363 -5.449 -11.547 1 91.31 374 PHE A CA 1
ATOM 2827 C C . PHE A 1 374 ? 8.102 -6.559 -10.812 1 91.31 374 PHE A C 1
ATOM 2829 O O . PHE A 1 374 ? 9.32 -6.695 -10.953 1 91.31 374 PHE A O 1
ATOM 2836 N N . GLU A 1 375 ? 7.402 -7.223 -9.891 1 93.25 375 GLU A N 1
ATOM 2837 C CA . GLU A 1 375 ? 7.984 -8.328 -9.133 1 93.25 375 GLU A CA 1
ATOM 2838 C C . GLU A 1 375 ? 6.926 -9.359 -8.766 1 93.25 375 GLU A C 1
ATOM 2840 O O . GLU A 1 375 ? 6.188 -9.18 -7.793 1 93.25 375 GLU A O 1
ATOM 2845 N N . PRO A 1 376 ? 6.84 -10.492 -9.492 1 93.69 376 PRO A N 1
ATOM 2846 C CA . PRO A 1 376 ? 5.793 -11.477 -9.203 1 93.69 376 PRO A CA 1
ATOM 2847 C C . PRO A 1 376 ? 5.77 -11.898 -7.734 1 93.69 376 PRO A C 1
ATOM 2849 O O . PRO A 1 376 ? 4.793 -11.641 -7.031 1 93.69 376 PRO A O 1
ATOM 2852 N N . CYS A 1 377 ? 6.785 -12.398 -7.184 1 92.81 377 CYS A N 1
ATOM 2853 C CA . CYS A 1 377 ? 6.875 -12.781 -5.777 1 92.81 377 CYS A CA 1
ATOM 2854 C C . CYS A 1 377 ? 8.047 -12.078 -5.094 1 92.81 377 CYS A C 1
ATOM 2856 O O . CYS A 1 377 ? 7.875 -11.461 -4.047 1 92.81 377 CYS A O 1
ATOM 2858 N N . GLY A 1 378 ? 9.141 -12.102 -5.707 1 88.69 378 GLY A N 1
ATOM 2859 C CA . GLY A 1 378 ? 10.352 -11.594 -5.078 1 88.69 378 GLY A CA 1
ATOM 2860 C C . GLY A 1 378 ? 10.852 -12.477 -3.953 1 88.69 378 GLY A C 1
ATOM 2861 O O . GLY A 1 378 ? 10.062 -13.016 -3.174 1 88.69 378 GLY A O 1
ATOM 2862 N N . LEU A 1 379 ? 12.141 -12.703 -3.922 1 90.44 379 LEU A N 1
ATOM 2863 C CA . LEU A 1 379 ? 12.75 -13.492 -2.857 1 90.44 379 LEU A CA 1
ATOM 2864 C C . LEU A 1 379 ? 13.711 -12.641 -2.027 1 90.44 379 LEU A C 1
ATOM 2866 O O . LEU A 1 379 ? 13.977 -12.953 -0.866 1 90.44 379 LEU A O 1
ATOM 2870 N N . THR A 1 380 ? 14.148 -11.578 -2.637 1 94.56 380 THR A N 1
ATOM 2871 C CA . THR A 1 380 ? 15.156 -10.727 -2.016 1 94.56 380 THR A CA 1
ATOM 2872 C C . THR A 1 380 ? 14.617 -10.094 -0.732 1 94.56 380 THR A C 1
ATOM 2874 O O . THR A 1 380 ? 15.328 -10.031 0.275 1 94.56 380 THR A O 1
ATOM 2877 N N . GLN A 1 381 ? 13.344 -9.633 -0.807 1 97.44 381 GLN A N 1
ATOM 2878 C CA . GLN A 1 381 ? 12.758 -9.039 0.389 1 97.44 381 GLN A CA 1
ATOM 2879 C C . GLN A 1 381 ? 12.57 -10.086 1.487 1 97.44 381 GLN A C 1
ATOM 2881 O O . GLN A 1 381 ? 12.672 -9.773 2.674 1 97.44 381 GLN A O 1
ATOM 2886 N N . MET A 1 382 ? 12.32 -11.305 1.112 1 96.44 382 MET A N 1
ATOM 2887 C CA . MET A 1 382 ? 12.141 -12.367 2.092 1 96.44 382 MET A CA 1
ATOM 2888 C C . MET A 1 382 ? 13.477 -12.75 2.725 1 96.44 382 MET A C 1
ATOM 2890 O O . MET A 1 382 ? 13.547 -13.023 3.924 1 96.44 382 MET A O 1
ATOM 2894 N N . TYR A 1 383 ? 14.57 -12.789 1.877 1 96.06 383 TYR A N 1
ATOM 2895 C CA . TYR A 1 383 ? 15.906 -12.961 2.441 1 96.06 383 TYR A CA 1
ATOM 2896 C C . TYR A 1 383 ? 16.219 -11.859 3.449 1 96.06 383 TYR A C 1
ATOM 2898 O O . TYR A 1 383 ? 16.75 -12.133 4.531 1 96.06 383 TYR A O 1
ATOM 2906 N N . GLY A 1 384 ? 15.906 -10.648 3.02 1 97.81 384 GLY A N 1
ATOM 2907 C CA . GLY A 1 384 ? 16.125 -9.523 3.914 1 97.81 384 GLY A CA 1
ATOM 2908 C C . GLY A 1 384 ? 15.438 -9.695 5.258 1 97.81 384 GLY A C 1
ATOM 2909 O O . GLY A 1 384 ? 16.062 -9.5 6.305 1 97.81 384 GLY A O 1
ATOM 2910 N N . LEU A 1 385 ? 14.18 -10.047 5.195 1 98.06 385 LEU A N 1
ATOM 2911 C CA . LEU A 1 385 ? 13.43 -10.258 6.43 1 98.06 385 LEU A CA 1
ATOM 2912 C C . LEU A 1 385 ? 14.102 -11.32 7.293 1 98.06 385 LEU A C 1
ATOM 2914 O O . LEU A 1 385 ? 14.305 -11.109 8.492 1 98.06 385 LEU A O 1
ATOM 2918 N N . ARG A 1 386 ? 14.516 -12.414 6.691 1 96.69 386 ARG A N 1
ATOM 2919 C CA . ARG A 1 386 ? 15.109 -13.531 7.422 1 96.69 386 ARG A CA 1
ATOM 2920 C C . ARG A 1 386 ? 16.422 -13.117 8.07 1 96.69 386 ARG A C 1
ATOM 2922 O O . ARG A 1 386 ? 16.75 -13.578 9.172 1 96.69 386 ARG A O 1
ATOM 2929 N N . TYR A 1 387 ? 17.141 -12.281 7.469 1 97.88 387 TYR A N 1
ATOM 2930 C CA . TYR A 1 387 ? 18.484 -11.922 7.93 1 97.88 387 TYR A CA 1
ATOM 2931 C C . TYR A 1 387 ? 18.453 -10.641 8.758 1 97.88 387 TYR A C 1
ATOM 2933 O O . TYR A 1 387 ? 19.484 -10.156 9.203 1 97.88 387 TYR A O 1
ATOM 2941 N N . GLY A 1 388 ? 17.297 -10.07 8.953 1 98.19 388 GLY A N 1
ATOM 2942 C CA . GLY A 1 388 ? 17.188 -8.812 9.672 1 98.19 388 GLY A CA 1
ATOM 2943 C C . GLY A 1 388 ? 17.688 -7.625 8.867 1 98.19 388 GLY A C 1
ATOM 2944 O O . GLY A 1 388 ? 18.234 -6.668 9.43 1 98.19 388 GLY A O 1
ATOM 2945 N N . CYS A 1 389 ? 17.719 -7.746 7.66 1 98.56 389 CYS A N 1
ATOM 2946 C CA . CYS A 1 389 ? 17.922 -6.68 6.688 1 98.56 389 CYS A CA 1
ATOM 2947 C C . CYS A 1 389 ? 16.594 -6.102 6.215 1 98.56 389 CYS A C 1
ATOM 2949 O O . CYS A 1 389 ? 15.969 -6.645 5.305 1 98.56 389 CYS A O 1
ATOM 2951 N N . VAL A 1 390 ? 16.141 -4.965 6.734 1 98.81 390 VAL A N 1
ATOM 2952 C CA . VAL A 1 390 ? 14.789 -4.43 6.605 1 98.81 390 VAL A CA 1
ATOM 2953 C C . VAL A 1 390 ? 14.508 -4.09 5.145 1 98.81 390 VAL A C 1
ATOM 2955 O O . VAL A 1 390 ? 15.242 -3.309 4.531 1 98.81 390 VAL A O 1
ATOM 2958 N N . PRO A 1 391 ? 13.453 -4.602 4.602 1 98.88 391 PRO A N 1
ATOM 2959 C CA . PRO A 1 391 ? 13.188 -4.344 3.186 1 98.88 391 PRO A CA 1
ATOM 2960 C C . PRO A 1 391 ? 12.562 -2.973 2.943 1 98.88 391 PRO A C 1
ATOM 2962 O O . PRO A 1 391 ? 11.688 -2.549 3.707 1 98.88 391 PRO A O 1
ATOM 2965 N N . VAL A 1 392 ? 13.023 -2.252 2.02 1 98.94 392 VAL A N 1
ATOM 2966 C CA . VAL A 1 392 ? 12.406 -1.099 1.378 1 98.94 392 VAL A CA 1
ATOM 2967 C C . VAL A 1 392 ? 11.953 -1.473 -0.032 1 98.94 392 VAL A C 1
ATOM 2969 O O . VAL A 1 392 ? 12.773 -1.578 -0.946 1 98.94 392 VAL A O 1
ATOM 2972 N N . VAL A 1 393 ? 10.633 -1.623 -0.185 1 98.88 393 VAL A N 1
ATOM 2973 C CA . VAL A 1 393 ? 10.172 -2.264 -1.413 1 98.88 393 VAL A CA 1
ATOM 2974 C C . VAL A 1 393 ? 9.055 -1.433 -2.043 1 98.88 393 VAL A C 1
ATOM 2976 O O . VAL A 1 393 ? 8.375 -0.674 -1.353 1 98.88 393 VAL A O 1
ATOM 2979 N N . SER A 1 394 ? 8.93 -1.568 -3.4 1 98.31 394 SER A N 1
ATOM 2980 C CA . SER A 1 394 ? 7.77 -1.018 -4.086 1 98.31 394 SER A CA 1
ATOM 2981 C C . SER A 1 394 ? 6.516 -1.84 -3.795 1 98.31 394 SER A C 1
ATOM 2983 O O . SER A 1 394 ? 6.609 -3.029 -3.482 1 98.31 394 SER A O 1
ATOM 2985 N N . ALA A 1 395 ? 5.391 -1.221 -3.902 1 97.62 395 ALA A N 1
ATOM 2986 C CA . ALA A 1 395 ? 4.117 -1.885 -3.635 1 97.62 395 ALA A CA 1
ATOM 2987 C C . ALA A 1 395 ? 3.662 -2.699 -4.84 1 97.62 395 ALA A C 1
ATOM 2989 O O . ALA A 1 395 ? 2.598 -2.438 -5.41 1 97.62 395 ALA A O 1
ATOM 2990 N N . VAL A 1 396 ? 4.453 -3.75 -5.18 1 96.62 396 VAL A N 1
ATOM 2991 C CA . VAL A 1 396 ? 4.102 -4.574 -6.332 1 96.62 396 VAL A CA 1
ATOM 2992 C C . VAL A 1 396 ? 4.262 -6.051 -5.98 1 96.62 396 VAL A C 1
ATOM 2994 O O . VAL A 1 396 ? 5.152 -6.422 -5.215 1 96.62 396 VAL A O 1
ATOM 2997 N N . GLY A 1 397 ? 3.383 -6.848 -6.469 1 96.75 397 GLY A N 1
ATOM 2998 C CA . GLY A 1 397 ? 3.459 -8.297 -6.398 1 96.75 397 GLY A CA 1
ATOM 2999 C C . GLY A 1 397 ? 3.793 -8.812 -5.012 1 96.75 397 GLY A C 1
ATOM 3000 O O . GLY A 1 397 ? 3.178 -8.406 -4.027 1 96.75 397 GLY A O 1
ATOM 3001 N N . GLY A 1 398 ? 4.719 -9.734 -4.988 1 97.12 398 GLY A N 1
ATOM 3002 C CA . GLY A 1 398 ? 5.07 -10.391 -3.738 1 97.12 398 GLY A CA 1
ATOM 3003 C C . GLY A 1 398 ? 5.758 -9.461 -2.752 1 97.12 398 GLY A C 1
ATOM 3004 O O . GLY A 1 398 ? 5.809 -9.75 -1.555 1 97.12 398 GLY A O 1
ATOM 3005 N N . LEU A 1 399 ? 6.312 -8.336 -3.227 1 98.12 399 LEU A N 1
ATOM 3006 C CA . LEU A 1 399 ? 6.914 -7.359 -2.32 1 98.12 399 LEU A CA 1
ATOM 3007 C C . LEU A 1 399 ? 5.871 -6.801 -1.356 1 98.12 399 LEU A C 1
ATOM 3009 O O . LEU A 1 399 ? 6.09 -6.781 -0.143 1 98.12 399 LEU A O 1
ATOM 3013 N N . ALA A 1 400 ? 4.73 -6.461 -1.958 1 97.44 400 ALA A N 1
ATOM 3014 C CA . ALA A 1 400 ? 3.637 -5.895 -1.174 1 97.44 400 ALA A CA 1
ATOM 3015 C C . ALA A 1 400 ? 3.004 -6.949 -0.271 1 97.44 400 ALA A C 1
ATOM 3017 O O . ALA A 1 400 ? 2.443 -6.625 0.777 1 97.44 400 ALA A O 1
ATOM 3018 N N . ASP A 1 401 ? 3.133 -8.172 -0.614 1 98 401 ASP A N 1
ATOM 3019 C CA . ASP A 1 401 ? 2.453 -9.258 0.088 1 98 401 ASP A CA 1
ATOM 3020 C C . ASP A 1 401 ? 3.287 -9.758 1.265 1 98 401 ASP A C 1
ATOM 3022 O O . ASP A 1 401 ? 2.77 -10.438 2.152 1 98 401 ASP A O 1
ATOM 3026 N N . THR A 1 402 ? 4.562 -9.398 1.274 1 98.06 402 THR A N 1
ATOM 3027 C CA . THR 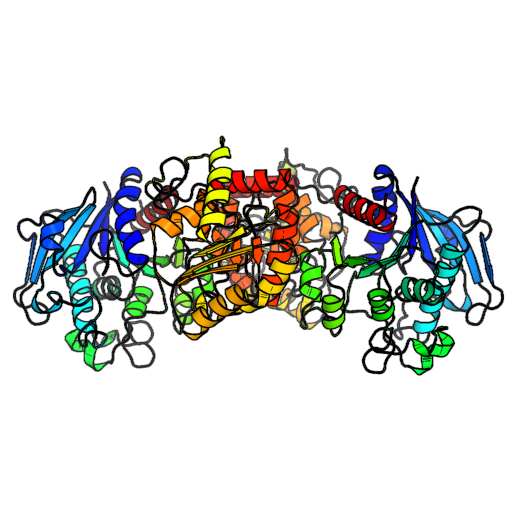A 1 402 ? 5.418 -10.055 2.254 1 98.06 402 THR A CA 1
ATOM 3028 C C . THR A 1 402 ? 5.965 -9.047 3.26 1 98.06 402 THR A C 1
ATOM 3030 O O . THR A 1 402 ? 6.516 -9.422 4.293 1 98.06 402 THR A O 1
ATOM 3033 N N . VAL A 1 403 ? 5.789 -7.754 2.965 1 98.69 403 VAL A N 1
ATOM 3034 C CA . VAL A 1 403 ? 6.324 -6.711 3.83 1 98.69 403 VAL A CA 1
ATOM 3035 C C . VAL A 1 403 ? 5.18 -5.902 4.434 1 98.69 403 VAL A C 1
ATOM 3037 O O . VAL A 1 403 ? 4.266 -5.477 3.721 1 98.69 403 VAL A O 1
ATOM 3040 N N . ILE A 1 404 ? 5.141 -5.801 5.738 1 98.69 404 ILE A N 1
ATOM 3041 C CA . ILE A 1 404 ? 4.219 -4.883 6.391 1 98.69 404 ILE A CA 1
ATOM 3042 C C . ILE A 1 404 ? 4.859 -3.5 6.5 1 98.69 404 ILE A C 1
ATOM 3044 O O . ILE A 1 404 ? 5.738 -3.281 7.336 1 98.69 404 ILE A O 1
ATOM 3048 N N . GLY A 1 405 ? 4.41 -2.607 5.672 1 98.69 405 GLY A N 1
ATOM 3049 C CA . GLY A 1 405 ? 4.996 -1.278 5.617 1 98.69 405 GLY A CA 1
ATOM 3050 C C . GLY A 1 405 ? 4.812 -0.49 6.898 1 98.69 405 GLY A C 1
ATOM 3051 O O . GLY A 1 405 ? 3.773 -0.595 7.555 1 98.69 405 GLY A O 1
ATOM 3052 N N . ALA A 1 406 ? 5.793 0.299 7.195 1 98.5 406 ALA A N 1
ATOM 3053 C CA . ALA A 1 406 ? 5.723 1.179 8.359 1 98.5 406 ALA A CA 1
ATOM 3054 C C . ALA A 1 406 ? 4.75 2.33 8.125 1 98.5 406 ALA A C 1
ATOM 3056 O O . ALA A 1 406 ? 4.945 3.139 7.211 1 98.5 406 ALA A O 1
ATOM 3057 N N . THR A 1 407 ? 3.701 2.416 8.773 1 97.56 407 THR A N 1
ATOM 3058 C CA . THR A 1 407 ? 2.689 3.463 8.867 1 97.56 407 THR A CA 1
ATOM 3059 C C . THR A 1 407 ? 2.346 3.758 10.32 1 97.56 407 THR A C 1
ATOM 3061 O O . THR A 1 407 ? 2.725 3.004 11.219 1 97.56 407 THR A O 1
ATOM 3064 N N . PRO A 1 408 ? 1.644 4.859 10.586 1 96.56 408 PRO A N 1
ATOM 3065 C CA . PRO A 1 408 ? 1.239 5.094 11.969 1 96.56 408 PRO A CA 1
ATOM 3066 C C . PRO A 1 408 ? 0.484 3.914 12.578 1 96.56 408 PRO A C 1
ATOM 3068 O O . PRO A 1 408 ? 0.729 3.543 13.727 1 96.56 408 PRO A O 1
ATOM 3071 N N . ALA A 1 409 ? -0.303 3.264 11.805 1 97.5 409 ALA A N 1
ATOM 3072 C CA . ALA A 1 409 ? -1.097 2.143 12.305 1 97.5 409 ALA A CA 1
ATOM 3073 C C . ALA A 1 409 ? -0.211 0.939 12.617 1 97.5 409 ALA A C 1
ATOM 3075 O O . ALA A 1 409 ? -0.312 0.347 13.695 1 97.5 409 ALA A O 1
ATOM 3076 N N . SER A 1 410 ? 0.662 0.572 11.672 1 98.12 410 SER A N 1
ATOM 3077 C CA . SER A 1 410 ? 1.475 -0.625 11.859 1 98.12 410 SER A CA 1
ATOM 3078 C C . SER A 1 410 ? 2.543 -0.407 12.922 1 98.12 410 SER A C 1
ATOM 3080 O O . SER A 1 410 ? 2.914 -1.34 13.641 1 98.12 410 SER A O 1
ATOM 3082 N N . GLU A 1 411 ? 3.033 0.827 13.031 1 96.38 411 GLU A N 1
ATOM 3083 C CA . GLU A 1 411 ? 3.99 1.143 14.086 1 96.38 411 GLU A CA 1
ATOM 3084 C C . GLU A 1 411 ? 3.334 1.072 15.469 1 96.38 411 GLU A C 1
ATOM 3086 O O . GLU A 1 411 ? 3.904 0.512 16.406 1 96.38 411 GLU A O 1
ATOM 3091 N N . ALA A 1 412 ? 2.148 1.614 15.562 1 94.94 412 ALA A N 1
ATOM 3092 C CA . ALA A 1 412 ? 1.428 1.583 16.844 1 94.94 412 ALA A CA 1
ATOM 3093 C C . ALA A 1 412 ? 1.115 0.149 17.25 1 94.94 412 ALA A C 1
ATOM 3095 O O . ALA A 1 412 ? 1.124 -0.173 18.438 1 94.94 412 ALA A O 1
ATOM 3096 N N . ALA A 1 413 ? 0.875 -0.704 16.297 1 96.69 413 ALA A N 1
ATOM 3097 C CA . ALA A 1 413 ? 0.518 -2.096 16.562 1 96.69 413 ALA A CA 1
ATOM 3098 C C . ALA A 1 413 ? 1.765 -2.951 16.766 1 96.69 413 ALA A C 1
ATOM 3100 O O . ALA A 1 413 ? 1.666 -4.137 17.094 1 96.69 413 ALA A O 1
ATOM 3101 N N . GLY A 1 414 ? 2.949 -2.369 16.578 1 97.06 414 GLY A N 1
ATOM 3102 C CA . GLY A 1 414 ? 4.168 -3.164 16.594 1 97.06 414 GLY A CA 1
ATOM 3103 C C . GLY A 1 414 ? 4.195 -4.246 15.539 1 97.06 414 GLY A C 1
ATOM 3104 O O . GLY A 1 414 ? 4.578 -5.383 15.812 1 97.06 414 GLY A O 1
ATOM 3105 N N . ALA A 1 415 ? 3.787 -3.895 14.336 1 98.12 415 ALA A N 1
ATOM 3106 C CA . ALA A 1 415 ? 3.605 -4.918 13.312 1 98.12 415 ALA A CA 1
ATOM 3107 C C . ALA A 1 415 ? 4.504 -4.656 12.102 1 98.12 415 ALA A C 1
ATOM 3109 O O . ALA A 1 415 ? 4.734 -5.551 11.289 1 98.12 415 ALA A O 1
ATOM 3110 N N . ALA A 1 416 ? 5.059 -3.438 11.93 1 98.62 416 ALA A N 1
ATOM 3111 C CA . ALA A 1 416 ? 5.828 -3.057 10.75 1 98.62 416 ALA A CA 1
ATOM 3112 C C . ALA A 1 416 ? 7.082 -3.914 10.609 1 98.62 416 ALA A C 1
ATOM 3114 O O . ALA A 1 416 ? 7.785 -4.164 11.594 1 98.62 416 ALA A O 1
ATOM 3115 N N . THR A 1 417 ? 7.379 -4.375 9.344 1 98.81 417 THR A N 1
ATOM 3116 C CA . THR A 1 417 ? 8.57 -5.176 9.102 1 98.81 417 THR A CA 1
ATOM 3117 C C . THR A 1 417 ? 9.453 -4.531 8.031 1 98.81 417 THR A C 1
ATOM 3119 O O . THR A 1 417 ? 10.516 -5.051 7.699 1 98.81 417 THR A O 1
ATOM 3122 N N . GLY A 1 418 ? 9.016 -3.461 7.52 1 98.81 418 GLY A N 1
ATOM 3123 C CA . GLY A 1 418 ? 9.773 -2.76 6.496 1 98.81 418 GLY A CA 1
ATOM 3124 C C . GLY A 1 418 ? 9.086 -1.507 5.992 1 98.81 418 GLY A C 1
ATOM 3125 O O . GLY A 1 418 ? 8.344 -0.858 6.734 1 98.81 418 GLY A O 1
ATOM 3126 N N . ILE A 1 419 ? 9.484 -1.062 4.812 1 98.81 419 ILE A N 1
ATOM 3127 C CA . ILE A 1 419 ? 8.938 0.132 4.18 1 98.81 419 ILE A CA 1
ATOM 3128 C C . ILE A 1 419 ? 8.391 -0.222 2.797 1 98.81 419 ILE A C 1
ATOM 3130 O O . ILE A 1 419 ? 9.07 -0.894 2.012 1 98.81 419 ILE A O 1
ATOM 3134 N N . VAL A 1 420 ? 7.164 0.067 2.531 1 98.69 420 VAL A N 1
ATOM 3135 C CA . VAL A 1 420 ? 6.52 -0.134 1.24 1 98.69 420 VAL A CA 1
ATOM 3136 C C . VAL A 1 420 ? 6.133 1.216 0.638 1 98.69 420 VAL A C 1
ATOM 3138 O O . VAL A 1 420 ? 5.523 2.051 1.311 1 98.69 420 VAL A O 1
ATOM 3141 N N . PHE A 1 421 ? 6.523 1.444 -0.642 1 98 421 PHE A N 1
ATOM 3142 C CA . PHE A 1 421 ? 6.23 2.766 -1.187 1 98 421 PHE A CA 1
ATOM 3143 C C . PHE A 1 421 ? 5.5 2.65 -2.52 1 98 421 PHE A C 1
ATOM 3145 O O . PHE A 1 421 ? 5.598 1.627 -3.201 1 98 421 PHE A O 1
ATOM 3152 N N . HIS A 1 422 ? 4.785 3.592 -2.863 1 96.25 422 HIS A N 1
ATOM 3153 C CA . HIS A 1 422 ? 4.082 3.834 -4.117 1 96.25 422 HIS A CA 1
ATOM 3154 C C . HIS A 1 422 ? 3.77 5.316 -4.293 1 96.25 422 HIS A C 1
ATOM 3156 O O . HIS A 1 422 ? 3.652 6.055 -3.312 1 96.25 422 HIS A O 1
ATOM 3162 N N . PRO A 1 423 ? 3.709 5.801 -5.539 1 95.88 423 PRO A N 1
ATOM 3163 C CA . PRO A 1 423 ? 3.973 5.16 -6.828 1 95.88 423 PRO A CA 1
ATOM 3164 C C . PRO A 1 423 ? 5.438 4.773 -7.008 1 95.88 423 PRO A C 1
ATOM 3166 O O . PRO A 1 423 ? 6.305 5.262 -6.273 1 95.88 423 PRO A O 1
ATOM 3169 N N . VAL A 1 424 ? 5.688 3.955 -7.953 1 97.06 424 VAL A N 1
ATOM 3170 C CA . VAL A 1 424 ? 7.035 3.445 -8.18 1 97.06 424 VAL A CA 1
ATOM 3171 C C . VAL A 1 424 ? 7.812 4.414 -9.07 1 97.06 424 VAL A C 1
ATOM 3173 O O . VAL A 1 424 ? 8 4.156 -10.266 1 97.06 424 VAL A O 1
ATOM 3176 N N . ASP A 1 425 ? 8.289 5.465 -8.445 1 97.56 425 ASP A N 1
ATOM 3177 C CA . ASP A 1 425 ? 9.086 6.48 -9.125 1 97.56 425 ASP A CA 1
ATOM 3178 C C . ASP A 1 425 ? 10.156 7.055 -8.195 1 97.56 425 ASP A C 1
ATOM 3180 O O . ASP A 1 425 ? 10.305 6.602 -7.059 1 97.56 425 ASP A O 1
ATOM 3184 N N . ALA A 1 426 ? 10.93 7.949 -8.711 1 97.88 426 ALA A N 1
ATOM 3185 C CA . ALA A 1 426 ? 12.086 8.453 -7.977 1 97.88 426 ALA A CA 1
ATOM 3186 C C . ALA A 1 426 ? 11.656 9.172 -6.699 1 97.88 426 ALA A C 1
ATOM 3188 O O . ALA A 1 426 ? 12.281 9.008 -5.648 1 97.88 426 ALA A O 1
ATOM 3189 N N . LEU A 1 427 ? 10.633 9.984 -6.742 1 97.62 427 LEU A N 1
ATOM 3190 C CA . LEU A 1 427 ? 10.141 10.688 -5.559 1 97.62 427 LEU A CA 1
ATOM 3191 C C . LEU A 1 427 ? 9.688 9.703 -4.488 1 97.62 427 LEU A C 1
ATOM 3193 O O . LEU A 1 427 ? 9.984 9.883 -3.307 1 97.62 427 LEU A O 1
ATOM 3197 N N . GLY A 1 428 ? 8.93 8.703 -4.957 1 98 428 GLY A N 1
ATOM 3198 C CA . GLY A 1 428 ? 8.492 7.676 -4.023 1 98 428 GLY A CA 1
ATOM 3199 C C . GLY A 1 428 ? 9.648 6.996 -3.312 1 98 428 GLY A C 1
ATOM 3200 O O . GLY A 1 428 ? 9.602 6.793 -2.096 1 98 428 GLY A O 1
ATOM 3201 N N . LEU A 1 429 ? 10.664 6.621 -4.059 1 98.75 429 LEU A N 1
ATOM 3202 C CA . LEU A 1 429 ? 11.812 5.969 -3.453 1 98.75 429 LEU A CA 1
ATOM 3203 C C . LEU A 1 429 ? 12.555 6.922 -2.52 1 98.75 429 LEU A C 1
ATOM 3205 O O . LEU A 1 429 ? 13.016 6.52 -1.448 1 98.75 429 LEU A O 1
ATOM 3209 N N . ARG A 1 430 ? 12.703 8.211 -2.906 1 98.25 430 ARG A N 1
ATOM 3210 C CA . ARG A 1 430 ? 13.336 9.203 -2.045 1 98.25 430 ARG A CA 1
ATOM 3211 C C . ARG A 1 430 ? 12.609 9.32 -0.709 1 98.25 430 ARG A C 1
ATOM 3213 O O . ARG A 1 430 ? 13.242 9.367 0.346 1 98.25 430 ARG A O 1
ATOM 3220 N N . GLN A 1 431 ? 11.312 9.375 -0.784 1 98.06 431 GLN A N 1
ATOM 3221 C CA . GLN A 1 431 ? 10.5 9.477 0.427 1 98.06 431 GLN A CA 1
ATOM 3222 C C . GLN A 1 431 ? 10.648 8.227 1.289 1 98.06 431 GLN A C 1
ATOM 3224 O O . GLN A 1 431 ? 10.719 8.312 2.518 1 98.06 431 GLN A O 1
ATOM 3229 N N . ALA A 1 432 ? 10.703 7.051 0.66 1 98.69 432 ALA A N 1
ATOM 3230 C CA . ALA A 1 432 ? 10.914 5.801 1.381 1 98.69 432 ALA A CA 1
ATOM 3231 C C . ALA A 1 432 ? 12.266 5.789 2.088 1 98.69 432 ALA A C 1
ATOM 3233 O O . ALA A 1 432 ? 12.375 5.309 3.219 1 98.69 432 ALA A O 1
ATOM 3234 N N . LEU A 1 433 ? 13.273 6.32 1.437 1 98.69 433 LEU A N 1
ATOM 3235 C CA . LEU A 1 433 ? 14.609 6.336 2.012 1 98.69 433 LEU A CA 1
ATOM 3236 C C . LEU A 1 433 ? 14.703 7.348 3.152 1 98.69 433 LEU A C 1
ATOM 3238 O O . LEU A 1 433 ? 15.43 7.129 4.125 1 98.69 433 LEU A O 1
ATOM 3242 N N . HIS A 1 434 ? 13.992 8.453 3.023 1 97.75 434 HIS A N 1
ATOM 3243 C CA . HIS A 1 434 ? 13.898 9.383 4.145 1 97.75 434 HIS A CA 1
ATOM 3244 C C . HIS A 1 434 ? 13.266 8.711 5.359 1 97.75 434 HIS A C 1
ATOM 3246 O O . HIS A 1 434 ? 13.711 8.922 6.492 1 97.75 434 HIS A O 1
ATOM 3252 N N . LYS A 1 435 ? 12.25 7.98 5.098 1 97.94 435 LYS A N 1
ATOM 3253 C CA . LYS A 1 435 ? 11.625 7.215 6.168 1 97.94 435 LYS A CA 1
ATOM 3254 C C . LYS A 1 435 ? 12.594 6.207 6.773 1 97.94 435 LYS A C 1
ATOM 3256 O O . LYS A 1 435 ? 12.602 5.988 7.984 1 97.94 435 LYS A O 1
ATOM 3261 N N . LEU A 1 436 ? 13.391 5.578 5.906 1 98.75 436 LEU A N 1
ATOM 3262 C CA . LEU A 1 436 ? 14.391 4.625 6.375 1 98.75 436 LEU A CA 1
ATOM 3263 C C . LEU A 1 436 ? 15.359 5.289 7.348 1 98.75 436 LEU A C 1
ATOM 3265 O O . LEU A 1 436 ? 15.68 4.73 8.398 1 98.75 436 LEU A O 1
ATOM 3269 N N . LEU A 1 437 ? 15.836 6.492 7 1 98.5 437 LEU A N 1
ATOM 3270 C CA . LEU A 1 437 ? 16.75 7.238 7.859 1 98.5 437 LEU A CA 1
ATOM 3271 C C . LEU A 1 437 ? 16.109 7.52 9.219 1 98.5 437 LEU A C 1
ATOM 3273 O O . LEU A 1 437 ? 16.75 7.32 10.258 1 98.5 437 LEU A O 1
ATOM 3277 N N . ALA A 1 438 ? 14.883 7.891 9.219 1 97 438 ALA A N 1
ATOM 3278 C CA . ALA A 1 438 ? 14.18 8.234 10.453 1 97 438 ALA A CA 1
ATOM 3279 C C . ALA A 1 438 ? 13.969 6.996 11.32 1 97 438 ALA A C 1
ATOM 3281 O O . ALA A 1 438 ? 14.164 7.043 12.539 1 97 438 ALA A O 1
ATOM 3282 N N . LEU A 1 439 ? 13.516 5.91 10.719 1 98.31 439 LEU A N 1
ATOM 3283 C CA . LEU A 1 439 ? 13.266 4.676 11.461 1 98.31 439 LEU A CA 1
ATOM 3284 C C . LEU A 1 439 ? 14.562 4.137 12.062 1 98.31 439 LEU A C 1
ATOM 3286 O O . LEU A 1 439 ? 14.57 3.668 13.203 1 98.31 439 LEU A O 1
ATOM 3290 N N . HIS A 1 440 ? 15.633 4.227 11.289 1 98.62 440 HIS A N 1
ATOM 3291 C CA . HIS A 1 440 ? 16.922 3.713 11.742 1 98.62 440 HIS A CA 1
ATOM 3292 C C . HIS A 1 440 ? 17.453 4.531 12.914 1 98.62 440 HIS A C 1
ATOM 3294 O O . HIS A 1 440 ? 18.125 3.99 13.797 1 98.62 440 HIS A O 1
ATOM 3300 N N . ALA A 1 441 ? 17.141 5.797 12.953 1 97.38 441 ALA A N 1
ATOM 3301 C CA . ALA A 1 441 ? 17.625 6.688 14.008 1 97.38 441 ALA A CA 1
ATOM 3302 C C . ALA A 1 441 ? 16.984 6.34 15.352 1 97.38 441 ALA A C 1
ATOM 3304 O O . ALA A 1 441 ? 17.562 6.598 16.406 1 97.38 441 ALA A O 1
ATOM 3305 N N . ASP A 1 442 ? 15.812 5.785 15.32 1 96.31 442 ASP A N 1
ATOM 3306 C CA . ASP A 1 442 ? 15.164 5.27 16.531 1 96.31 442 ASP A CA 1
ATOM 3307 C C . ASP A 1 442 ? 15.664 3.863 16.859 1 96.31 442 ASP A C 1
ATOM 3309 O O . ASP A 1 442 ? 15.047 2.871 16.469 1 96.31 442 ASP A O 1
ATOM 3313 N N . ARG A 1 443 ? 16.625 3.762 17.688 1 96 443 ARG A N 1
ATOM 3314 C CA . ARG A 1 443 ? 17.375 2.523 17.906 1 96 443 ARG A CA 1
ATOM 3315 C C . ARG A 1 443 ? 16.453 1.425 18.438 1 96 443 ARG A C 1
ATOM 3317 O O . ARG A 1 443 ? 16.453 0.303 17.922 1 96 443 ARG A O 1
ATOM 3324 N N . ALA A 1 444 ? 15.68 1.751 19.422 1 96.56 444 ALA A N 1
ATOM 3325 C CA . ALA A 1 444 ? 14.805 0.748 20.031 1 96.56 444 ALA A CA 1
ATOM 3326 C C . ALA A 1 444 ? 13.75 0.264 19.031 1 96.56 444 ALA A C 1
ATOM 3328 O O . ALA A 1 444 ? 13.523 -0.94 18.906 1 96.56 444 ALA A O 1
ATOM 3329 N N . GLY A 1 445 ? 13.094 1.208 18.344 1 97.19 445 GLY A N 1
ATOM 3330 C CA . GLY A 1 445 ? 12.094 0.858 17.359 1 97.19 445 GLY A CA 1
ATOM 3331 C C . GLY A 1 445 ? 12.664 0.07 16.188 1 97.19 445 GLY A C 1
ATOM 3332 O O . GLY A 1 445 ? 12.023 -0.851 15.68 1 97.19 445 GLY A O 1
ATOM 3333 N N . TRP A 1 446 ? 13.875 0.402 15.828 1 97.88 446 TRP A N 1
ATOM 3334 C CA . TRP A 1 446 ? 14.547 -0.259 14.711 1 97.88 446 TRP A CA 1
ATOM 3335 C C . TRP A 1 446 ? 14.844 -1.718 15.039 1 97.88 446 TRP A C 1
ATOM 3337 O O . TRP A 1 446 ? 14.531 -2.613 14.258 1 97.88 446 TRP A O 1
ATOM 3347 N N . GLN A 1 447 ? 15.383 -1.943 16.203 1 97.56 447 GLN A N 1
ATOM 3348 C CA . GLN A 1 447 ? 15.719 -3.305 16.609 1 97.56 447 GLN A CA 1
ATOM 3349 C C . GLN A 1 447 ? 14.469 -4.172 16.703 1 97.56 447 GLN A C 1
ATOM 3351 O O . GLN A 1 447 ? 14.492 -5.348 16.344 1 97.56 447 GLN A O 1
ATOM 3356 N N . ALA A 1 448 ? 13.43 -3.572 17.203 1 97.94 448 ALA A N 1
ATOM 3357 C CA . ALA A 1 448 ? 12.164 -4.305 17.297 1 97.94 448 ALA A CA 1
ATOM 3358 C C . ALA A 1 448 ? 11.664 -4.699 15.914 1 97.94 448 ALA A C 1
ATOM 3360 O O . ALA A 1 448 ? 11.164 -5.812 15.719 1 97.94 448 ALA A O 1
ATOM 3361 N N . MET A 1 449 ? 11.75 -3.799 14.953 1 98.31 449 MET A N 1
ATOM 3362 C CA . MET A 1 449 ? 11.32 -4.07 13.578 1 98.31 449 MET A CA 1
ATOM 3363 C C . MET A 1 449 ? 12.164 -5.18 12.961 1 98.31 449 MET A C 1
ATOM 3365 O O . MET A 1 449 ? 11.633 -6.07 12.297 1 98.31 449 MET A O 1
ATOM 3369 N N . VAL A 1 450 ? 13.484 -5.148 13.18 1 98.38 450 VAL A N 1
ATOM 3370 C CA . VAL A 1 450 ? 14.414 -6.172 12.703 1 98.38 450 VAL A CA 1
ATOM 3371 C C . VAL A 1 450 ? 14 -7.535 13.25 1 98.38 450 VAL A C 1
ATOM 3373 O O . VAL A 1 450 ? 13.875 -8.508 12.5 1 98.38 450 VAL A O 1
ATOM 3376 N N . ARG A 1 451 ? 13.719 -7.602 14.523 1 98.12 451 ARG A N 1
ATOM 3377 C CA . ARG A 1 451 ? 13.367 -8.859 15.172 1 98.12 451 ARG A CA 1
ATOM 3378 C C . ARG A 1 451 ? 12.047 -9.398 14.633 1 98.12 451 ARG A C 1
ATOM 3380 O O . ARG A 1 451 ? 11.891 -10.609 14.438 1 98.12 451 ARG A O 1
ATOM 3387 N N . ARG A 1 452 ? 11.078 -8.516 14.43 1 97.81 452 ARG A N 1
ATOM 3388 C CA . ARG A 1 452 ? 9.805 -8.945 13.867 1 97.81 452 ARG A CA 1
ATOM 3389 C C . ARG A 1 452 ? 9.992 -9.586 12.5 1 97.81 452 ARG A C 1
ATOM 3391 O O . ARG A 1 452 ? 9.383 -10.617 12.203 1 97.81 452 ARG A O 1
ATOM 3398 N N . GLY A 1 453 ? 10.82 -8.93 11.672 1 97.88 453 GLY A N 1
ATOM 3399 C CA . GLY A 1 453 ? 11.109 -9.492 10.359 1 97.88 453 GLY A CA 1
ATOM 3400 C C . GLY A 1 453 ? 11.75 -10.867 10.438 1 97.88 453 GLY A C 1
ATOM 3401 O O . GLY A 1 453 ? 11.344 -11.781 9.711 1 97.88 453 GLY A O 1
ATOM 3402 N N . MET A 1 454 ? 12.664 -11.031 11.312 1 97.44 454 MET A N 1
ATOM 3403 C CA . MET A 1 454 ? 13.414 -12.273 11.43 1 97.44 454 MET A CA 1
ATOM 3404 C C . MET A 1 454 ? 12.531 -13.398 11.961 1 97.44 454 MET A C 1
ATOM 3406 O O . MET A 1 454 ? 12.797 -14.57 11.727 1 97.44 454 MET A O 1
ATOM 3410 N N . LYS A 1 455 ? 11.469 -13.047 12.656 1 96.38 455 LYS A N 1
ATOM 3411 C CA . LYS A 1 455 ? 10.594 -14.039 13.281 1 96.38 455 LYS A CA 1
ATOM 3412 C C . LYS A 1 455 ? 9.562 -14.555 12.281 1 96.38 455 LYS A C 1
ATOM 3414 O O . LYS A 1 455 ? 8.953 -15.602 12.508 1 96.38 455 LYS A O 1
ATOM 3419 N N . ALA A 1 456 ? 9.328 -13.82 11.219 1 94.12 456 ALA A N 1
ATOM 3420 C CA . ALA A 1 456 ? 8.328 -14.227 10.234 1 94.12 456 ALA A CA 1
ATOM 3421 C C . ALA A 1 456 ? 8.719 -15.539 9.555 1 94.12 456 ALA A C 1
ATOM 3423 O O . ALA A 1 456 ? 9.898 -15.758 9.258 1 94.12 456 ALA A O 1
ATOM 3424 N N . ASP A 1 457 ? 7.793 -16.391 9.32 1 91.88 457 ASP A N 1
ATOM 3425 C CA . ASP A 1 457 ? 8.047 -17.672 8.656 1 91.88 457 ASP A CA 1
ATOM 3426 C C . ASP A 1 457 ? 7.719 -17.594 7.168 1 91.88 457 ASP A C 1
ATOM 3428 O O . ASP A 1 457 ? 6.547 -17.641 6.781 1 91.88 457 ASP A O 1
ATOM 3432 N N . TRP A 1 458 ? 8.742 -17.578 6.391 1 91.88 458 TRP A N 1
ATOM 3433 C CA . TRP A 1 458 ? 8.547 -17.547 4.941 1 91.88 458 TRP A CA 1
ATOM 3434 C C . TRP A 1 458 ? 9.039 -18.844 4.305 1 91.88 458 TRP A C 1
ATOM 3436 O O . TRP A 1 458 ? 9.477 -18.844 3.152 1 91.88 458 TRP A O 1
ATOM 3446 N N . SER A 1 459 ? 9.023 -19.922 5.117 1 92.25 459 SER A N 1
ATOM 3447 C CA . SER A 1 459 ? 9.328 -21.234 4.562 1 92.25 459 SER A CA 1
ATOM 3448 C C . SER A 1 459 ? 8.227 -21.703 3.619 1 92.25 459 SER A C 1
ATOM 3450 O O . SER A 1 459 ? 7.23 -21 3.424 1 92.25 459 SER A O 1
ATOM 3452 N N . TRP A 1 460 ? 8.406 -22.844 3.053 1 93.38 460 TRP A N 1
ATOM 3453 C CA . TRP A 1 460 ? 7.449 -23.406 2.104 1 93.38 460 TRP A CA 1
ATOM 3454 C C . TRP A 1 460 ? 6.25 -24 2.826 1 93.38 460 TRP A C 1
ATOM 3456 O O . TRP A 1 460 ? 5.262 -24.391 2.195 1 93.38 460 TRP A O 1
ATOM 3466 N N . ASN A 1 461 ? 6.242 -24.016 4.113 1 91.94 461 ASN A N 1
ATOM 3467 C CA . ASN A 1 461 ? 5.188 -24.672 4.871 1 91.94 461 ASN A CA 1
ATOM 3468 C C . ASN A 1 461 ? 3.822 -24.047 4.586 1 91.94 461 ASN A C 1
ATOM 3470 O O . ASN A 1 461 ? 2.857 -24.766 4.305 1 91.94 461 ASN A O 1
ATOM 3474 N N . ARG A 1 462 ? 3.76 -22.844 4.57 1 90.88 462 ARG A N 1
ATOM 3475 C CA . ARG A 1 462 ? 2.488 -22.172 4.344 1 90.88 462 ARG A CA 1
ATOM 3476 C C . ARG A 1 462 ? 2.035 -22.312 2.896 1 90.88 462 ARG A C 1
ATOM 3478 O O . ARG A 1 462 ? 0.848 -22.516 2.627 1 90.88 462 ARG A O 1
ATOM 3485 N N . SER A 1 463 ? 2.945 -22.094 2.004 1 94.06 463 SER A N 1
ATOM 3486 C CA . SER A 1 463 ? 2.633 -22.234 0.587 1 94.06 463 SER A CA 1
ATOM 3487 C C . SER A 1 463 ? 2.148 -23.656 0.267 1 94.06 463 SER A C 1
ATOM 3489 O O . SER A 1 463 ? 1.175 -23.828 -0.468 1 94.06 463 SER A O 1
ATOM 3491 N N . ALA A 1 464 ? 2.82 -24.625 0.84 1 96.44 464 ALA A N 1
ATOM 3492 C CA . ALA A 1 464 ? 2.455 -26.016 0.608 1 96.44 464 ALA A CA 1
ATOM 3493 C C . ALA A 1 464 ? 1.055 -26.312 1.14 1 96.44 464 ALA A C 1
ATOM 3495 O O . ALA A 1 464 ? 0.29 -27.062 0.517 1 96.44 464 ALA A O 1
ATOM 3496 N N . ALA A 1 465 ? 0.808 -25.781 2.262 1 96.31 465 ALA A N 1
ATOM 3497 C CA . ALA A 1 465 ? -0.522 -25.969 2.836 1 96.31 465 ALA A CA 1
ATOM 3498 C C . ALA A 1 465 ? -1.601 -25.391 1.922 1 96.31 465 ALA A C 1
ATOM 3500 O O . ALA A 1 465 ? -2.676 -25.969 1.773 1 96.31 465 ALA A O 1
ATOM 3501 N N . ARG A 1 466 ? -1.324 -24.312 1.329 1 96.12 466 ARG A N 1
ATOM 3502 C CA . ARG A 1 466 ? -2.277 -23.672 0.423 1 96.12 466 ARG A CA 1
ATOM 3503 C C . ARG A 1 466 ? -2.459 -24.5 -0.846 1 96.12 466 ARG A C 1
ATOM 3505 O O . ARG A 1 466 ? -3.582 -24.672 -1.329 1 96.12 466 ARG A O 1
ATOM 3512 N N . TYR A 1 467 ? -1.395 -24.984 -1.378 1 97.75 467 TYR A N 1
ATOM 3513 C CA . TYR A 1 467 ? -1.484 -25.859 -2.549 1 97.75 467 TYR A CA 1
ATOM 3514 C C . TYR A 1 467 ? -2.264 -27.125 -2.229 1 97.75 467 TYR A C 1
ATOM 3516 O O . TYR A 1 467 ? -3.109 -27.547 -3.016 1 97.75 467 TYR A O 1
ATOM 3524 N N . ALA A 1 468 ? -1.923 -27.688 -1.053 1 98.06 468 ALA A N 1
ATOM 3525 C CA . ALA A 1 468 ? -2.621 -28.891 -0.643 1 98.06 468 ALA A CA 1
ATOM 3526 C C . ALA A 1 468 ? -4.125 -28.656 -0.552 1 98.06 468 ALA A C 1
ATOM 3528 O O . ALA A 1 468 ? -4.918 -29.484 -1.017 1 98.06 468 ALA A O 1
ATOM 3529 N N . ALA A 1 469 ? -4.48 -27.562 0.027 1 97.25 469 ALA A N 1
ATOM 3530 C CA . ALA A 1 469 ? -5.895 -27.219 0.145 1 97.25 469 ALA A CA 1
ATOM 3531 C C . ALA A 1 469 ? -6.535 -27.047 -1.229 1 97.25 469 ALA A C 1
ATOM 3533 O O . ALA A 1 469 ? -7.684 -27.453 -1.439 1 97.25 469 ALA A O 1
ATOM 3534 N N . LEU A 1 470 ? -5.82 -26.422 -2.117 1 97.88 470 LEU A N 1
ATOM 3535 C CA . LEU A 1 470 ? -6.305 -26.25 -3.482 1 97.88 470 LEU A CA 1
ATOM 3536 C C . LEU A 1 470 ? -6.527 -27.594 -4.16 1 97.88 470 LEU A C 1
ATOM 3538 O O . LEU A 1 470 ? -7.574 -27.828 -4.773 1 97.88 470 LEU A O 1
ATOM 3542 N N . TYR A 1 471 ? -5.539 -28.484 -4.035 1 98.38 471 TYR A N 1
ATOM 3543 C CA . TYR A 1 471 ? -5.66 -29.828 -4.613 1 98.38 471 TYR A CA 1
ATOM 3544 C C . TYR A 1 471 ? -6.859 -30.562 -4.031 1 98.38 471 TYR A C 1
ATOM 3546 O O . TYR A 1 471 ? -7.625 -31.188 -4.766 1 98.38 471 TYR A O 1
ATOM 3554 N N . ASP A 1 472 ? -7 -30.438 -2.734 1 98.12 472 ASP A N 1
ATOM 3555 C CA . ASP A 1 472 ? -8.109 -31.094 -2.057 1 98.12 472 ASP A CA 1
ATOM 3556 C C . ASP A 1 472 ? -9.453 -30.594 -2.588 1 98.12 472 ASP A C 1
ATOM 3558 O O . ASP A 1 472 ? -10.367 -31.391 -2.82 1 98.12 472 ASP A O 1
ATOM 3562 N N . ARG A 1 473 ? -9.531 -29.312 -2.779 1 97 473 ARG A N 1
ATOM 3563 C CA . ARG A 1 473 ? -10.758 -28.734 -3.307 1 97 473 ARG A CA 1
ATOM 3564 C C . ARG A 1 473 ? -11.055 -29.25 -4.711 1 97 473 ARG A C 1
ATOM 3566 O O . ARG A 1 473 ? -12.211 -29.5 -5.059 1 97 473 ARG A O 1
ATOM 3573 N N . LEU A 1 474 ? -10.062 -29.406 -5.492 1 97.56 474 LEU A N 1
ATOM 3574 C CA . LEU A 1 474 ? -10.211 -29.812 -6.887 1 97.56 474 LEU A CA 1
ATOM 3575 C C . LEU A 1 474 ? -10.672 -31.266 -6.977 1 97.56 474 LEU A C 1
ATOM 3577 O O . LEU A 1 474 ? -11.383 -31.641 -7.91 1 97.56 474 LEU A O 1
ATOM 3581 N N . ILE A 1 475 ? -10.32 -32.094 -6 1 96.5 475 ILE A N 1
ATOM 3582 C CA . ILE A 1 475 ? -10.68 -33.5 -6.086 1 96.5 475 ILE A CA 1
ATOM 3583 C C . ILE A 1 475 ? -11.906 -33.781 -5.211 1 96.5 475 ILE A C 1
ATOM 3585 O O . ILE A 1 475 ? -12.359 -34.938 -5.109 1 96.5 475 ILE A O 1
ATOM 3589 N N . GLY A 1 476 ? -12.656 -32.719 -4.602 1 88 476 GLY A N 1
ATOM 3590 C CA . GLY A 1 476 ? -13.836 -32.875 -3.777 1 88 476 GLY A CA 1
ATOM 3591 C C . GLY A 1 476 ? -13.547 -33.5 -2.426 1 88 476 GLY A C 1
ATOM 3592 O O . GLY A 1 476 ? -14.367 -34.25 -1.885 1 88 476 GLY A O 1
ATOM 3593 N N . ALA A 1 477 ? -12.398 -33.375 -1.873 1 67.5 477 ALA A N 1
ATOM 3594 C CA . ALA A 1 477 ? -12.008 -34.062 -0.636 1 67.5 477 ALA A CA 1
ATOM 3595 C C . ALA A 1 477 ? -12.008 -33.094 0.54 1 67.5 477 ALA A C 1
ATOM 3597 O O . ALA A 1 477 ? -11.812 -31.891 0.358 1 67.5 477 ALA A O 1
ATOM 3598 N N . MET B 1 1 ? 3.613 26.078 32.375 1 87.88 1 MET B N 1
ATOM 3599 C CA . MET B 1 1 ? 3.234 25.391 31.156 1 87.88 1 MET B CA 1
ATOM 3600 C C . MET B 1 1 ? 3.629 26.188 29.922 1 87.88 1 MET B C 1
ATOM 3602 O O . MET B 1 1 ? 3.564 27.422 29.938 1 87.88 1 MET B O 1
ATOM 3606 N N . LYS B 1 2 ? 4.082 25.516 28.922 1 96.06 2 LYS B N 1
ATOM 3607 C CA . LYS B 1 2 ? 4.449 26.172 27.672 1 96.06 2 LYS B CA 1
ATOM 3608 C C . LYS B 1 2 ? 3.213 26.641 26.906 1 96.06 2 LYS B C 1
ATOM 3610 O O . LYS B 1 2 ? 2.127 26.078 27.078 1 96.06 2 LYS B O 1
ATOM 3615 N N . ARG B 1 3 ? 3.377 27.688 26.234 1 97.62 3 ARG B N 1
ATOM 3616 C CA . ARG B 1 3 ? 2.205 28.359 25.688 1 97.62 3 ARG B CA 1
ATOM 3617 C C . ARG B 1 3 ? 2.236 28.344 24.156 1 97.62 3 ARG B C 1
ATOM 3619 O O . ARG B 1 3 ? 3.279 28.594 23.547 1 97.62 3 ARG B O 1
ATOM 3626 N N . VAL B 1 4 ? 1.077 28 23.547 1 98.19 4 VAL B N 1
ATOM 3627 C CA . VAL B 1 4 ? 0.948 28.016 22.094 1 98.19 4 VAL B CA 1
ATOM 3628 C C . VAL B 1 4 ? -0.342 28.734 21.703 1 98.19 4 VAL B C 1
ATOM 3630 O O . VAL B 1 4 ? -1.376 28.562 22.344 1 98.19 4 VAL B O 1
ATOM 3633 N N . LEU B 1 5 ? -0.25 29.625 20.719 1 98.62 5 LEU B N 1
ATOM 3634 C CA . LEU B 1 5 ? -1.413 30.281 20.141 1 98.62 5 LEU B CA 1
ATOM 3635 C C . LEU B 1 5 ? -1.832 29.609 18.844 1 98.62 5 LEU B C 1
ATOM 3637 O O . LEU B 1 5 ? -1.043 29.516 17.906 1 98.62 5 LEU B O 1
ATOM 3641 N N . SER B 1 6 ? -2.99 29.062 18.859 1 98.69 6 SER B N 1
ATOM 3642 C CA . SER B 1 6 ? -3.576 28.438 17.688 1 98.69 6 SER B CA 1
ATOM 3643 C C . SER B 1 6 ? -4.578 29.359 17 1 98.69 6 SER B C 1
ATOM 3645 O O . SER B 1 6 ? -5.516 29.859 17.641 1 98.69 6 SER B O 1
ATOM 3647 N N . VAL B 1 7 ? -4.348 29.609 15.711 1 98.88 7 VAL B N 1
ATOM 3648 C CA . VAL B 1 7 ? -5.184 30.578 15.008 1 98.88 7 VAL B CA 1
ATOM 3649 C C . VAL B 1 7 ? -5.891 29.891 13.836 1 98.88 7 VAL B C 1
ATOM 3651 O O . VAL B 1 7 ? -5.242 29.281 12.992 1 98.88 7 VAL B O 1
ATOM 3654 N N . ALA B 1 8 ? -7.168 29.984 13.797 1 98.56 8 ALA B N 1
ATOM 3655 C CA . ALA B 1 8 ? -7.973 29.328 12.781 1 98.56 8 ALA B CA 1
ATOM 3656 C C . ALA B 1 8 ? -9.266 30.094 12.516 1 98.56 8 ALA B C 1
ATOM 3658 O O . ALA B 1 8 ? -9.602 31.016 13.258 1 98.56 8 ALA B O 1
ATOM 3659 N N . SER B 1 9 ? -9.922 29.75 11.414 1 98.06 9 SER B N 1
ATOM 3660 C CA . SER B 1 9 ? -11.195 30.391 11.078 1 98.06 9 SER B CA 1
ATOM 3661 C C . SER B 1 9 ? -12.359 29.672 11.766 1 98.06 9 SER B C 1
ATOM 3663 O O . SER B 1 9 ? -13.445 30.25 11.898 1 98.06 9 SER B O 1
ATOM 3665 N N . GLU B 1 10 ? -12.133 28.438 12.172 1 96.75 10 GLU B N 1
ATOM 3666 C CA . GLU B 1 10 ? -13.172 27.594 12.742 1 96.75 10 GLU B CA 1
ATOM 3667 C C . GLU B 1 10 ? -12.656 26.812 13.953 1 96.75 10 GLU B C 1
ATOM 3669 O O . GLU B 1 10 ? -11.469 26.484 14.023 1 96.75 10 GLU B O 1
ATOM 3674 N N . ALA B 1 11 ? -13.602 26.531 14.852 1 96.44 11 ALA B N 1
ATOM 3675 C CA . ALA B 1 11 ? -13.273 25.703 16.016 1 96.44 11 ALA B CA 1
ATOM 3676 C C . ALA B 1 11 ? -14.539 25.109 16.641 1 96.44 11 ALA B C 1
ATOM 3678 O O . ALA B 1 11 ? -15.445 25.859 17.031 1 96.44 11 ALA B O 1
ATOM 3679 N N . VAL B 1 12 ? -14.5 23.828 16.719 1 91.81 12 VAL B N 1
ATOM 3680 C CA . VAL B 1 12 ? -15.594 23.188 17.438 1 91.81 12 VAL B CA 1
ATOM 3681 C C . VAL B 1 12 ? -15.453 23.453 18.938 1 91.81 12 VAL B C 1
ATOM 3683 O O . VAL B 1 12 ? -14.352 23.438 19.469 1 91.81 12 VAL B O 1
ATOM 3686 N N . PRO B 1 13 ? -16.594 23.781 19.531 1 92.75 13 PRO B N 1
ATOM 3687 C CA . PRO B 1 13 ? -17.984 23.672 19.094 1 92.75 13 PRO B CA 1
ATOM 3688 C C . PRO B 1 13 ? -18.547 25.016 18.609 1 92.75 13 PRO B C 1
ATOM 3690 O O . PRO B 1 13 ? -19.75 25.156 18.422 1 92.75 13 PRO B O 1
ATOM 3693 N N . LEU B 1 14 ? -17.781 25.984 18.422 1 94.81 14 LEU B N 1
ATOM 3694 C CA . LEU B 1 14 ? -18.234 27.344 18.172 1 94.81 14 LEU B CA 1
ATOM 3695 C C . LEU B 1 14 ? -18.641 27.516 16.703 1 94.81 14 LEU B C 1
ATOM 3697 O O . LEU B 1 14 ? -19.703 28.078 16.422 1 94.81 14 LEU B O 1
ATOM 3701 N N . VAL B 1 15 ? -17.766 27.156 15.875 1 94.62 15 VAL B N 1
ATOM 3702 C CA . VAL B 1 15 ? -17.969 27.281 14.438 1 94.62 15 VAL B CA 1
ATOM 3703 C C . VAL B 1 15 ? -17.375 26.078 13.711 1 94.62 15 VAL B C 1
ATOM 3705 O O . VAL B 1 15 ? -16.219 25.703 13.953 1 94.62 15 VAL B O 1
ATOM 3708 N N . LYS B 1 16 ? -18.188 25.453 12.859 1 90.75 16 LYS B N 1
ATOM 3709 C CA . LYS B 1 16 ? -17.672 24.297 12.125 1 90.75 16 LYS B CA 1
ATOM 3710 C C . LYS B 1 16 ? -18.188 24.297 10.688 1 90.75 16 LYS B C 1
ATOM 3712 O O . LYS B 1 16 ? -19.391 24.391 10.445 1 90.75 16 LYS B O 1
ATOM 3717 N N . THR B 1 17 ? -17.25 24.234 9.789 1 86 17 THR B N 1
ATOM 3718 C CA . THR B 1 17 ? -17.594 23.984 8.391 1 86 17 THR B CA 1
ATOM 3719 C C . THR B 1 17 ? -16.938 22.703 7.898 1 86 17 THR B C 1
ATOM 3721 O O . THR B 1 17 ? -17.406 22.094 6.926 1 86 17 THR B O 1
ATOM 3724 N N . GLY B 1 18 ? -15.828 22.312 8.609 1 81.06 18 GLY B N 1
ATOM 3725 C CA . GLY B 1 18 ? -15.125 21.109 8.18 1 81.06 18 GLY B CA 1
ATOM 3726 C C . GLY B 1 18 ? -14.219 20.547 9.258 1 81.06 18 GLY B C 1
ATOM 3727 O O . GLY B 1 18 ? -14.375 20.844 10.438 1 81.06 18 GLY B O 1
ATOM 3728 N N . GLY B 1 19 ? -13.266 19.703 8.812 1 83.06 19 GLY B N 1
ATOM 3729 C CA . GLY B 1 19 ? -12.422 18.953 9.727 1 83.06 19 GLY B CA 1
ATOM 3730 C C . GLY B 1 19 ? -11.445 19.828 10.492 1 83.06 19 GLY B C 1
ATOM 3731 O O . GLY B 1 19 ? -11.031 19.484 11.602 1 83.06 19 GLY B O 1
ATOM 3732 N N . LEU B 1 20 ? -11.125 20.938 9.922 1 91.44 20 LEU B N 1
ATOM 3733 C CA . LEU B 1 20 ? -10.227 21.875 10.594 1 91.44 20 LEU B CA 1
ATOM 3734 C C . LEU B 1 20 ? -10.773 22.266 11.969 1 91.44 20 LEU B C 1
ATOM 3736 O O . LEU B 1 20 ? -10.016 22.359 12.938 1 91.44 20 LEU B O 1
ATOM 3740 N N . ALA B 1 21 ? -12.117 22.438 12.031 1 92.62 21 ALA B N 1
ATOM 3741 C CA . ALA B 1 21 ? -12.75 22.859 13.273 1 92.62 21 ALA B CA 1
ATOM 3742 C C . ALA B 1 21 ? -12.57 21.812 14.367 1 92.62 21 ALA B C 1
ATOM 3744 O O . ALA B 1 21 ? -12.375 22.156 15.539 1 92.62 21 ALA B O 1
ATOM 3745 N N . ASP B 1 22 ? -12.578 20.594 14.008 1 89.56 22 ASP B N 1
ATOM 3746 C CA . ASP B 1 22 ? -12.43 19.5 14.953 1 89.56 22 ASP B CA 1
ATOM 3747 C C . ASP B 1 22 ? -11.031 19.484 15.57 1 89.56 22 ASP B C 1
ATOM 3749 O O . ASP B 1 22 ? -10.883 19.266 16.781 1 89.56 22 ASP B O 1
ATOM 3753 N N . VAL B 1 23 ? -10.078 19.719 14.773 1 92.19 23 VAL B N 1
ATOM 3754 C CA . VAL B 1 23 ? -8.703 19.734 15.242 1 92.19 23 VAL B CA 1
ATOM 3755 C C . VAL B 1 23 ? -8.492 20.891 16.203 1 92.19 23 VAL B C 1
ATOM 3757 O O . VAL B 1 23 ? -7.945 20.719 17.297 1 92.19 23 VAL B O 1
ATOM 3760 N N . VAL B 1 24 ? -8.953 22.031 15.781 1 95.5 24 VAL B N 1
ATOM 3761 C CA . VAL B 1 24 ? -8.734 23.25 16.562 1 95.5 24 VAL B CA 1
ATOM 3762 C C . VAL B 1 24 ? -9.461 23.141 17.891 1 95.5 24 VAL B C 1
ATOM 3764 O O . VAL B 1 24 ? -8.984 23.641 18.922 1 95.5 24 VAL B O 1
ATOM 3767 N N . GLY B 1 25 ? -10.562 22.438 17.891 1 93.75 25 GLY B N 1
ATOM 3768 C CA . GLY B 1 25 ? -11.336 22.281 19.109 1 93.75 25 GLY B CA 1
ATOM 3769 C C . GLY B 1 25 ? -10.781 21.219 20.031 1 93.75 25 GLY B C 1
ATOM 3770 O O . GLY B 1 25 ? -10.898 21.328 21.266 1 93.75 25 GLY B O 1
ATOM 3771 N N . ALA B 1 26 ? -10.141 20.219 19.5 1 92.75 26 ALA B N 1
ATOM 3772 C CA . ALA B 1 26 ? -9.75 19.047 20.281 1 92.75 26 ALA B CA 1
ATOM 3773 C C . ALA B 1 26 ? -8.32 19.172 20.797 1 92.75 26 ALA B C 1
ATOM 3775 O O . ALA B 1 26 ? -7.996 18.688 21.875 1 92.75 26 ALA B O 1
ATOM 3776 N N . LEU B 1 27 ? -7.5 19.844 20.109 1 94.75 27 LEU B N 1
ATOM 3777 C CA . LEU B 1 27 ? -6.066 19.828 20.359 1 94.75 27 LEU B CA 1
ATOM 3778 C C . LEU B 1 27 ? -5.746 20.5 21.703 1 94.75 27 LEU B C 1
ATOM 3780 O O . LEU B 1 27 ? -4.875 20.031 22.438 1 94.75 27 LEU B O 1
ATOM 3784 N N . PRO B 1 28 ? -6.473 21.656 22.078 1 95.81 28 PRO B N 1
ATOM 3785 C CA . PRO B 1 28 ? -6.145 22.297 23.344 1 95.81 28 PRO B CA 1
ATOM 3786 C C . PRO B 1 28 ? -6.254 21.344 24.531 1 95.81 28 PRO B C 1
ATOM 3788 O O . PRO B 1 28 ? -5.336 21.266 25.359 1 95.81 28 PRO B O 1
ATOM 3791 N N . GLY B 1 29 ? -7.336 20.609 24.594 1 94.06 29 GLY B N 1
ATOM 3792 C CA . GLY B 1 29 ? -7.508 19.656 25.672 1 94.06 29 GLY B CA 1
ATOM 3793 C C . GLY B 1 29 ? -6.488 18.531 25.656 1 94.06 29 GLY B C 1
ATOM 3794 O O . GLY B 1 29 ? -6.004 18.094 26.703 1 94.06 29 GLY B O 1
ATOM 3795 N N . ALA B 1 30 ? -6.121 18.031 24.516 1 94.56 30 ALA B N 1
ATOM 3796 C CA . ALA B 1 30 ? -5.215 16.906 24.359 1 94.56 30 ALA B CA 1
ATOM 3797 C C . ALA B 1 30 ? -3.773 17.312 24.656 1 94.56 30 ALA B C 1
ATOM 3799 O O . ALA B 1 30 ? -2.945 16.469 25.016 1 94.56 30 ALA B O 1
ATOM 3800 N N . LEU B 1 31 ? -3.457 18.594 24.562 1 96.31 31 LEU B N 1
ATOM 3801 C CA . LEU B 1 31 ? -2.092 19.078 24.734 1 96.31 31 LEU B CA 1
ATOM 3802 C C . LEU B 1 31 ? -1.784 19.328 26.203 1 96.31 31 LEU B C 1
ATOM 3804 O O . LEU B 1 31 ? -0.617 19.391 26.609 1 96.31 31 LEU B O 1
ATOM 3808 N N . LEU B 1 32 ? -2.82 19.484 27.016 1 95.19 32 LEU B N 1
ATOM 3809 C CA . LEU B 1 32 ? -2.646 19.844 28.422 1 95.19 32 LEU B CA 1
ATOM 3810 C C . LEU B 1 32 ? -1.777 18.828 29.141 1 95.19 32 LEU B C 1
ATOM 3812 O O . LEU B 1 32 ? -0.801 19.188 29.797 1 95.19 32 LEU B O 1
ATOM 3816 N N . PRO B 1 33 ? -2.123 17.516 28.953 1 95.06 33 PRO B N 1
ATOM 3817 C CA . PRO B 1 33 ? -1.287 16.516 29.625 1 95.06 33 PRO B CA 1
ATOM 3818 C C . PRO B 1 33 ? 0.137 16.469 29.062 1 95.06 33 PRO B C 1
ATOM 3820 O O . PRO B 1 33 ? 1.023 15.875 29.688 1 95.06 33 PRO B O 1
ATOM 3823 N N . GLN B 1 34 ? 0.379 17.094 27.969 1 95.75 34 GLN B N 1
ATOM 3824 C CA . GLN B 1 34 ? 1.696 17.109 27.344 1 95.75 34 GLN B CA 1
ATOM 3825 C C . GLN B 1 34 ? 2.504 18.328 27.766 1 95.75 34 GLN B C 1
ATOM 3827 O O . GLN B 1 34 ? 3.613 18.547 27.281 1 95.75 34 GLN B O 1
ATOM 3832 N N . GLY B 1 35 ? 1.896 19.203 28.578 1 95.81 35 GLY B N 1
ATOM 3833 C CA . GLY B 1 35 ? 2.623 20.328 29.141 1 95.81 35 GLY B CA 1
ATOM 3834 C C . GLY B 1 35 ? 2.461 21.594 28.328 1 95.81 35 GLY B C 1
ATOM 3835 O O . GLY B 1 35 ? 3.24 22.547 28.484 1 95.81 35 GLY B O 1
ATOM 3836 N N . TRP B 1 36 ? 1.476 21.594 27.438 1 97.06 36 TRP B N 1
ATOM 3837 C CA . TRP B 1 36 ? 1.25 22.781 26.625 1 97.06 36 TRP B CA 1
ATOM 3838 C C . TRP B 1 36 ? -0.146 23.359 26.859 1 97.06 36 TRP B C 1
ATOM 3840 O O . TRP B 1 36 ? -1.125 22.609 26.922 1 97.06 36 TRP B O 1
ATOM 3850 N N . HIS B 1 37 ? -0.205 24.609 27.047 1 96.62 37 HIS B N 1
ATOM 3851 C CA . HIS B 1 37 ? -1.462 25.359 27.109 1 96.62 37 HIS B CA 1
ATOM 3852 C C . HIS B 1 37 ? -1.726 26.109 25.812 1 96.62 37 HIS B C 1
ATOM 3854 O O . HIS B 1 37 ? -0.987 27.031 25.469 1 96.62 37 HIS B O 1
ATOM 3860 N N . MET B 1 38 ? -2.781 25.703 25.203 1 97.25 38 MET B N 1
ATOM 3861 C CA . MET B 1 38 ? -3.115 26.297 23.906 1 97.25 38 MET B CA 1
ATOM 3862 C C . MET B 1 38 ? -4.289 27.266 24.047 1 97.25 38 MET B C 1
ATOM 3864 O O . MET B 1 38 ? -5.328 26.906 24.609 1 97.25 38 MET B O 1
ATOM 3868 N N . ARG B 1 39 ? -4.133 28.469 23.594 1 97.75 39 ARG B N 1
ATOM 3869 C CA . ARG B 1 39 ? -5.25 29.375 23.359 1 97.75 39 ARG B CA 1
ATOM 3870 C C . ARG B 1 39 ? -5.625 29.391 21.875 1 97.75 39 ARG B C 1
ATOM 3872 O O . ARG B 1 39 ? -4.75 29.344 21 1 97.75 39 ARG B O 1
ATOM 3879 N N . VAL B 1 40 ? -6.895 29.438 21.641 1 98.38 40 VAL B N 1
ATOM 3880 C CA . VAL B 1 40 ? -7.391 29.438 20.266 1 98.38 40 VAL B CA 1
ATOM 3881 C C . VAL B 1 40 ? -7.91 30.828 19.922 1 98.38 40 VAL B C 1
ATOM 3883 O O . VAL B 1 40 ? -8.633 31.453 20.703 1 98.38 40 VAL B O 1
ATOM 3886 N N . MET B 1 41 ? -7.457 31.312 18.812 1 98.56 41 MET B N 1
ATOM 3887 C CA . MET B 1 41 ? -7.969 32.594 18.328 1 98.56 41 MET B CA 1
ATOM 3888 C C . MET B 1 41 ? -8.805 32.406 17.062 1 98.56 41 MET B C 1
ATOM 3890 O O . MET B 1 41 ? -8.359 31.781 16.109 1 98.56 41 MET B O 1
ATOM 3894 N N . ILE B 1 42 ? -10.008 32.875 17.062 1 98.56 42 ILE B N 1
ATOM 3895 C CA . ILE B 1 42 ? -10.914 32.812 15.922 1 98.56 42 ILE B CA 1
ATOM 3896 C C . ILE B 1 42 ? -11.648 34.156 15.773 1 98.56 42 ILE B C 1
ATOM 3898 O O . ILE B 1 42 ? -11.648 34.969 16.688 1 98.56 42 ILE B O 1
ATOM 3902 N N . PRO B 1 43 ? -12.242 34.406 14.594 1 98.62 43 PRO B N 1
ATOM 3903 C CA . PRO B 1 43 ? -13.109 35.594 14.484 1 98.62 43 PRO B CA 1
ATOM 3904 C C . PRO B 1 43 ? -14.344 35.5 15.375 1 98.62 43 PRO B C 1
ATOM 3906 O O . PRO B 1 43 ? -14.859 34.375 15.609 1 98.62 43 PRO B O 1
ATOM 3909 N N . ALA B 1 44 ? -14.773 36.594 15.805 1 98 44 ALA B N 1
ATOM 3910 C CA . ALA B 1 44 ? -16.031 36.656 16.547 1 98 44 ALA B CA 1
ATOM 3911 C C . ALA B 1 44 ? -17.234 36.688 15.602 1 98 44 ALA B C 1
ATOM 3913 O O . ALA B 1 44 ? -17.922 37.719 15.516 1 98 44 ALA B O 1
ATOM 3914 N N . TYR B 1 45 ? -17.469 35.594 14.969 1 97.81 45 TYR B N 1
ATOM 3915 C CA . TYR B 1 45 ? -18.703 35.469 14.188 1 97.81 45 TYR B CA 1
ATOM 3916 C C . TYR B 1 45 ? -19.922 35.656 15.07 1 97.81 45 TYR B C 1
ATOM 3918 O O . TYR B 1 45 ? -19.828 35.656 16.297 1 97.81 45 TYR B O 1
ATOM 3926 N N . PRO B 1 46 ? -21.062 35.844 14.438 1 96.31 46 PRO B N 1
ATOM 3927 C CA . PRO B 1 46 ? -22.266 36.031 15.258 1 96.31 46 PRO B CA 1
ATOM 3928 C C . PRO B 1 46 ? -22.469 34.906 16.25 1 96.31 46 PRO B C 1
ATOM 3930 O O . PRO B 1 46 ? -22.406 33.719 15.883 1 96.31 46 PRO B O 1
ATOM 3933 N N . GLY B 1 47 ? -22.625 35.312 17.547 1 95.38 47 GLY B N 1
ATOM 3934 C CA . GLY B 1 47 ? -22.938 34.312 18.578 1 95.38 47 GLY B CA 1
ATOM 3935 C C . GLY B 1 47 ? -21.703 33.812 19.312 1 95.38 47 GLY B C 1
ATOM 3936 O O . GLY B 1 47 ? -21.812 33.281 20.406 1 95.38 47 GLY B O 1
ATOM 3937 N N . VAL B 1 48 ? -20.531 34.031 18.766 1 96.81 48 VAL B N 1
ATOM 3938 C CA . VAL B 1 48 ? -19.312 33.469 19.344 1 96.81 48 VAL B CA 1
ATOM 3939 C C . VAL B 1 48 ? -19 34.125 20.672 1 96.81 48 VAL B C 1
ATOM 3941 O O . VAL B 1 48 ? -18.703 33.438 21.656 1 96.81 48 VAL B O 1
ATOM 3944 N N . LEU B 1 49 ? -19.125 35.438 20.75 1 97.06 49 LEU B N 1
ATOM 3945 C CA . LEU B 1 49 ? -18.797 36.156 21.969 1 97.06 49 LEU B CA 1
ATOM 3946 C C . LEU B 1 49 ? -19.672 35.719 23.141 1 97.06 49 LEU B C 1
ATOM 3948 O O . LEU B 1 49 ? -19.188 35.562 24.266 1 97.06 49 LEU B O 1
ATOM 3952 N N . ASP B 1 50 ? -20.922 35.438 22.859 1 96.56 50 ASP B N 1
ATOM 3953 C CA . ASP B 1 50 ? -21.844 34.969 23.891 1 96.56 50 ASP B CA 1
ATOM 3954 C C . ASP B 1 50 ? -21.484 33.562 24.344 1 96.56 50 ASP B C 1
ATOM 3956 O O . ASP B 1 50 ? -21.484 33.281 25.547 1 96.56 50 ASP B O 1
ATOM 3960 N N . ARG B 1 51 ? -21.125 32.781 23.469 1 96.56 51 ARG B N 1
ATOM 3961 C CA . ARG B 1 51 ? -20.891 31.359 23.75 1 96.56 51 ARG B CA 1
ATOM 3962 C C . ARG B 1 51 ? -19.609 31.172 24.547 1 96.56 51 ARG B C 1
ATOM 3964 O O . ARG B 1 51 ? -19.5 30.219 25.312 1 96.56 51 ARG B O 1
ATOM 3971 N N . ILE B 1 52 ? -18.656 32.125 24.375 1 96.38 52 ILE B N 1
ATOM 3972 C CA . ILE B 1 52 ? -17.391 31.922 25.078 1 96.38 52 ILE B CA 1
ATOM 3973 C C . ILE B 1 52 ? -17.406 32.719 26.391 1 96.38 52 ILE B C 1
ATOM 3975 O O . ILE B 1 52 ? -16.438 32.719 27.141 1 96.38 52 ILE B O 1
ATOM 3979 N N . GLY B 1 53 ? -18.453 33.375 26.672 1 94.56 53 GLY B N 1
ATOM 3980 C CA . GLY B 1 53 ? -18.5 34.219 27.875 1 94.56 53 GLY B CA 1
ATOM 3981 C C . GLY B 1 53 ? -17.422 35.281 27.891 1 94.56 53 GLY B C 1
ATOM 3982 O O . GLY B 1 53 ? -16.688 35.406 28.859 1 94.56 53 GLY B O 1
ATOM 3983 N N . ALA B 1 54 ? -17.391 35.969 26.812 1 89.94 54 ALA B N 1
ATOM 3984 C CA . ALA B 1 54 ? -16.328 36.938 26.625 1 89.94 54 ALA B CA 1
ATOM 3985 C C . ALA B 1 54 ? -16.391 38.062 27.672 1 89.94 54 ALA B C 1
ATOM 3987 O O . ALA B 1 54 ? -17.484 38.562 27.984 1 89.94 54 ALA B O 1
ATOM 3988 N N . GLY B 1 55 ? -15.18 38.312 28.266 1 86.06 55 GLY B N 1
ATOM 3989 C CA . GLY B 1 55 ? -15.055 39.438 29.172 1 86.06 55 GLY B CA 1
ATOM 3990 C C . GLY B 1 55 ? -14.562 40.719 28.5 1 86.06 55 GLY B C 1
ATOM 3991 O O . GLY B 1 55 ? -14.859 40.938 27.328 1 86.06 55 GLY B O 1
ATOM 3992 N N . ASP B 1 56 ? -13.859 41.469 29.281 1 86.88 56 ASP B N 1
ATOM 3993 C CA . ASP B 1 56 ? -13.305 42.719 28.734 1 86.88 56 ASP B CA 1
ATOM 3994 C C . ASP B 1 56 ? -12.242 42.406 27.672 1 86.88 56 ASP B C 1
ATOM 3996 O O . ASP B 1 56 ? -11.523 41.438 27.766 1 86.88 56 ASP B O 1
ATOM 4000 N N . PRO B 1 57 ? -12.258 43.344 26.734 1 95.19 57 PRO B N 1
ATOM 4001 C CA . PRO B 1 57 ? -11.242 43.156 25.688 1 95.19 57 PRO B CA 1
ATOM 4002 C C . PRO B 1 57 ? -9.82 43.188 26.234 1 95.19 57 PRO B C 1
ATOM 4004 O O . PRO B 1 57 ? -9.516 43.969 27.141 1 95.19 57 PRO B O 1
ATOM 4007 N N . VAL B 1 58 ? -9.039 42.344 25.656 1 95.25 58 VAL B N 1
ATOM 4008 C CA . VAL B 1 58 ? -7.652 42.25 26.094 1 95.25 58 VAL B CA 1
ATOM 4009 C C . VAL B 1 58 ? -6.746 42.969 25.109 1 95.25 58 VAL B C 1
ATOM 4011 O O . VAL B 1 58 ? -5.566 43.188 25.375 1 95.25 58 VAL B O 1
ATOM 4014 N N . TRP B 1 59 ? -7.242 43.312 23.969 1 95.19 59 TRP B N 1
ATOM 4015 C CA . TRP B 1 59 ? -6.574 44.062 22.922 1 95.19 59 TRP B CA 1
ATOM 4016 C C . TRP B 1 59 ? -7.578 44.844 22.094 1 95.19 59 TRP B C 1
ATOM 4018 O O . TRP B 1 59 ? -8.758 44.5 22.047 1 95.19 59 TRP B O 1
ATOM 4028 N N . GLY B 1 60 ? -7.07 46 21.453 1 95.44 60 GLY B N 1
ATOM 4029 C CA . GLY B 1 60 ? -7.953 46.781 20.609 1 95.44 60 GLY B CA 1
ATOM 4030 C C . GLY B 1 60 ? -7.207 47.688 19.641 1 95.44 60 GLY B C 1
ATOM 4031 O O . GLY B 1 60 ? -6.016 47.938 19.828 1 95.44 60 GLY B O 1
ATOM 4032 N N . ALA B 1 61 ? -7.906 48.031 18.625 1 95.5 61 ALA B N 1
ATOM 4033 C CA . ALA B 1 61 ? -7.406 48.969 17.609 1 95.5 61 ALA B CA 1
ATOM 4034 C C . ALA B 1 61 ? -8.547 49.75 17 1 95.5 61 ALA B C 1
ATOM 4036 O O . ALA B 1 61 ? -9.609 49.219 16.688 1 95.5 61 ALA B O 1
ATOM 4037 N N . ASP B 1 62 ? -8.328 51.031 16.844 1 94.75 62 ASP B N 1
ATOM 4038 C CA . ASP B 1 62 ? -9.367 51.906 16.328 1 94.75 62 ASP B CA 1
ATOM 4039 C C . ASP B 1 62 ? -9.414 51.875 14.805 1 94.75 62 ASP B C 1
ATOM 4041 O O . ASP B 1 62 ? -10.484 51.969 14.203 1 94.75 62 ASP B O 1
ATOM 4045 N N . ASN B 1 63 ? -8.305 51.812 14.164 1 93.69 63 ASN B N 1
ATOM 4046 C CA . ASN B 1 63 ? -8.219 51.688 12.711 1 93.69 63 ASN B CA 1
ATOM 4047 C C . ASN B 1 63 ? -7.645 50.344 12.289 1 93.69 63 ASN B C 1
ATOM 4049 O O . ASN B 1 63 ? -6.453 50.219 12 1 93.69 63 ASN B O 1
ATOM 4053 N N . PHE B 1 64 ? -8.57 49.438 12.266 1 97.12 64 PHE B N 1
ATOM 4054 C CA . PHE B 1 64 ? -8.211 48.062 11.992 1 97.12 64 PHE B CA 1
ATOM 4055 C C . PHE B 1 64 ? -8.938 47.531 10.75 1 97.12 64 PHE B C 1
ATOM 4057 O O . PHE B 1 64 ? -10.07 47.062 10.844 1 97.12 64 PHE B O 1
ATOM 4064 N N . PHE B 1 65 ? -8.227 47.625 9.578 1 97.38 65 PHE B N 1
ATOM 4065 C CA . PHE B 1 65 ? -8.742 47.156 8.289 1 97.38 65 PHE B CA 1
ATOM 4066 C C . PHE B 1 65 ? -10.094 47.781 7.992 1 97.38 65 PHE B C 1
ATOM 4068 O O . PHE B 1 65 ? -11.031 47.094 7.594 1 97.38 65 PHE B O 1
ATOM 4075 N N . GLY B 1 66 ? -10.273 49.031 8.32 1 95.62 66 GLY B N 1
ATOM 4076 C CA . GLY B 1 66 ? -11.453 49.781 7.902 1 95.62 66 GLY B CA 1
ATOM 4077 C C . GLY B 1 66 ? -12.438 50.031 9.031 1 95.62 66 GLY B C 1
ATOM 4078 O O . GLY B 1 66 ? -13.492 50.625 8.828 1 95.62 66 GLY B O 1
ATOM 4079 N N . GLY B 1 67 ? -12.094 49.594 10.258 1 97.12 67 GLY B N 1
ATOM 4080 C CA . GLY B 1 67 ? -12.969 49.781 11.406 1 97.12 67 GLY B CA 1
ATOM 4081 C C . GLY B 1 67 ? -12.281 49.531 12.734 1 97.12 67 GLY B C 1
ATOM 4082 O O . GLY B 1 67 ? -11.055 49.406 12.781 1 97.12 67 GLY B O 1
ATOM 4083 N N . THR B 1 68 ? -13.125 49.531 13.742 1 97.25 68 THR B N 1
ATOM 4084 C CA . THR B 1 68 ? -12.602 49.25 15.078 1 97.25 68 THR B CA 1
ATOM 4085 C C . THR B 1 68 ? -12.594 47.75 15.367 1 97.25 68 THR B C 1
ATOM 4087 O O . THR B 1 68 ? -13.469 47.031 14.898 1 97.25 68 THR B O 1
ATOM 4090 N N . ALA B 1 69 ? -11.609 47.344 16.062 1 98 69 ALA B N 1
ATOM 4091 C CA . ALA B 1 69 ? -11.531 45.906 16.422 1 98 69 ALA B CA 1
ATOM 4092 C C . ALA B 1 69 ? -11.094 45.75 17.875 1 98 69 ALA B C 1
ATOM 4094 O O . ALA B 1 69 ? -10.375 46.594 18.422 1 98 69 ALA B O 1
ATOM 4095 N N . ARG B 1 70 ? -11.578 44.719 18.469 1 97.75 70 ARG B N 1
ATOM 4096 C CA . ARG B 1 70 ? -11.172 44.281 19.797 1 97.75 70 ARG B CA 1
ATOM 4097 C C . ARG B 1 70 ? -10.977 42.75 19.844 1 97.75 70 ARG B C 1
ATOM 4099 O O . ARG B 1 70 ? -11.523 42.031 19.016 1 97.75 70 ARG B O 1
ATOM 4106 N N . VAL B 1 71 ? -10.094 42.344 20.688 1 98.06 71 VAL B N 1
ATOM 4107 C CA . VAL B 1 71 ? -9.961 40.906 20.969 1 98.06 71 VAL B CA 1
ATOM 4108 C C . VAL B 1 71 ? -10.438 40.625 22.391 1 98.06 71 VAL B C 1
ATOM 4110 O O . VAL B 1 71 ? -9.969 41.25 23.344 1 98.06 71 VAL B O 1
ATOM 4113 N N . CYS B 1 72 ? -11.391 39.688 22.469 1 97.69 72 CYS B N 1
ATOM 4114 C CA . CYS B 1 72 ? -11.961 39.312 23.766 1 97.69 72 CYS B CA 1
ATOM 4115 C C . CYS B 1 72 ? -11.531 37.906 24.156 1 97.69 72 CYS B C 1
ATOM 4117 O O . CYS B 1 72 ? -11.43 37.031 23.312 1 97.69 72 CYS B O 1
ATOM 4119 N N . LEU B 1 73 ? -11.211 37.812 25.422 1 96.88 73 LEU B N 1
ATOM 4120 C CA . LEU B 1 73 ? -10.852 36.5 25.969 1 96.88 73 LEU B CA 1
ATOM 4121 C C . LEU B 1 73 ? -12.062 35.844 26.594 1 96.88 73 LEU B C 1
ATOM 4123 O O . LEU B 1 73 ? -12.852 36.469 27.297 1 96.88 73 LEU B O 1
ATOM 4127 N N . GLY B 1 74 ? -12.289 34.562 26.234 1 96.31 74 GLY B N 1
ATOM 4128 C CA . GLY B 1 74 ? -13.328 33.75 26.828 1 96.31 74 GLY B CA 1
ATOM 4129 C C . GLY B 1 74 ? -12.922 32.281 26.953 1 96.31 74 GLY B C 1
ATOM 4130 O O . GLY B 1 74 ? -11.734 31.953 26.938 1 96.31 74 GLY B O 1
ATOM 4131 N N . GLN B 1 75 ? -13.953 31.516 27.312 1 95.12 75 GLN B N 1
ATOM 4132 C CA . GLN B 1 75 ? -13.68 30.109 27.531 1 95.12 75 GLN B CA 1
ATOM 4133 C C . GLN B 1 75 ? -14.82 29.234 27 1 95.12 75 GLN B C 1
ATOM 4135 O O . GLN B 1 75 ? -15.992 29.578 27.141 1 95.12 75 GLN B O 1
ATOM 4140 N N . VAL B 1 76 ? -14.453 28.203 26.406 1 92.56 76 VAL B N 1
ATOM 4141 C CA . VAL B 1 76 ? -15.383 27.141 26.047 1 92.56 76 VAL B CA 1
ATOM 4142 C C . VAL B 1 76 ? -14.852 25.797 26.531 1 92.56 76 VAL B C 1
ATOM 4144 O O . VAL B 1 76 ? -13.836 25.297 26.031 1 92.56 76 VAL B O 1
ATOM 4147 N N . GLY B 1 77 ? -15.539 25.203 27.469 1 85.19 77 GLY B N 1
ATOM 4148 C CA . GLY B 1 77 ? -14.93 24.047 28.125 1 85.19 77 GLY B CA 1
ATOM 4149 C C . GLY B 1 77 ? -13.586 24.359 28.75 1 85.19 77 GLY B C 1
ATOM 4150 O O . GLY B 1 77 ? -13.461 25.297 29.531 1 85.19 77 GLY B O 1
ATOM 4151 N N . GLU B 1 78 ? -12.633 23.594 28.359 1 83.06 78 GLU B N 1
ATOM 4152 C CA . GLU B 1 78 ? -11.305 23.812 28.906 1 83.06 78 GLU B CA 1
ATOM 4153 C C . GLU B 1 78 ? -10.43 24.609 27.953 1 83.06 78 GLU B C 1
ATOM 4155 O O . GLU B 1 78 ? -9.258 24.859 28.234 1 83.06 78 GLU B O 1
ATOM 4160 N N . THR B 1 79 ? -11.031 25.156 26.938 1 92.31 79 THR B N 1
ATOM 4161 C CA . THR B 1 79 ? -10.258 25.859 25.922 1 92.31 79 THR B CA 1
ATOM 4162 C C . THR B 1 79 ? -10.398 27.375 26.078 1 92.31 79 THR B C 1
ATOM 4164 O O . THR B 1 79 ? -11.508 27.891 26.109 1 92.31 79 THR B O 1
ATOM 4167 N N . SER B 1 80 ? -9.305 28.016 26.266 1 95.38 80 SER B N 1
ATOM 4168 C CA . SER B 1 80 ? -9.273 29.484 26.234 1 95.38 80 SER B CA 1
ATOM 4169 C C . SER B 1 80 ? -9.359 30 24.797 1 95.38 80 SER B C 1
ATOM 4171 O O . SER B 1 80 ? -8.617 29.547 23.922 1 95.38 80 SER B O 1
ATOM 4173 N N . VAL B 1 81 ? -10.273 30.969 24.641 1 97.69 81 VAL B N 1
ATOM 4174 C CA . VAL B 1 81 ? -10.531 31.438 23.281 1 97.69 81 VAL B CA 1
ATOM 4175 C C . VAL B 1 81 ? -10.328 32.938 23.203 1 97.69 81 VAL B C 1
ATOM 4177 O O . VAL B 1 81 ? -10.836 33.688 24.047 1 97.69 81 VAL B O 1
ATOM 4180 N N . LEU B 1 82 ? -9.523 33.344 22.312 1 98.06 82 LEU B N 1
ATOM 4181 C CA . LEU B 1 82 ? -9.422 34.75 21.891 1 98.06 82 LEU B CA 1
ATOM 4182 C C . LEU B 1 82 ? -10.289 35 20.672 1 98.06 82 LEU B C 1
ATOM 4184 O O . LEU B 1 82 ? -10.047 34.438 19.609 1 98.06 82 LEU B O 1
ATOM 4188 N N . ALA B 1 83 ? -11.266 35.875 20.828 1 98.38 83 ALA B N 1
ATOM 4189 C CA . ALA B 1 83 ? -12.18 36.156 19.719 1 98.38 83 ALA B CA 1
ATOM 4190 C C . ALA B 1 83 ? -11.93 37.562 19.172 1 98.38 83 ALA B C 1
ATOM 4192 O O . ALA B 1 83 ? -11.969 38.562 19.906 1 98.38 83 ALA B O 1
ATOM 4193 N N . LEU B 1 84 ? -11.609 37.625 17.906 1 98.62 84 LEU B N 1
ATOM 4194 C CA . LEU B 1 84 ? -11.422 38.906 17.234 1 98.62 84 LEU B CA 1
ATOM 4195 C C . LEU B 1 84 ? -12.766 39.562 16.891 1 98.62 84 LEU B C 1
ATOM 4197 O O . LEU B 1 84 ? -13.414 39.156 15.922 1 98.62 84 LEU B O 1
ATOM 4201 N N . ASP B 1 85 ? -13.094 40.531 17.656 1 98.31 85 ASP B N 1
ATOM 4202 C CA . ASP B 1 85 ? -14.336 41.281 17.453 1 98.31 85 ASP B CA 1
ATOM 4203 C C . ASP B 1 85 ? -14.109 42.469 16.531 1 98.31 85 ASP B C 1
ATOM 4205 O O . ASP B 1 85 ? -13.703 43.562 16.984 1 98.31 85 ASP B O 1
ATOM 4209 N N . ALA B 1 86 ? -14.391 42.281 15.289 1 98.38 86 ALA B N 1
ATOM 4210 C CA . ALA B 1 86 ? -14.406 43.281 14.242 1 98.38 86 ALA B CA 1
ATOM 4211 C C . ALA B 1 86 ? -15.703 43.219 13.438 1 98.38 86 ALA B C 1
ATOM 4213 O O . ALA B 1 86 ? -15.742 42.656 12.344 1 98.38 86 ALA B O 1
ATOM 4214 N N . PRO B 1 87 ? -16.688 43.844 13.914 1 97.25 87 PRO B N 1
ATOM 4215 C CA . PRO B 1 87 ? -18.031 43.656 13.359 1 97.25 87 PRO B CA 1
ATOM 4216 C C . PRO B 1 87 ? -18.109 44 11.875 1 97.25 87 PRO B C 1
ATOM 4218 O O . PRO B 1 87 ? -18.875 43.375 11.133 1 97.25 87 PRO B O 1
ATOM 4221 N N . HIS B 1 88 ? -17.375 45 11.445 1 97 88 HIS B N 1
ATOM 4222 C CA . HIS B 1 88 ? -17.406 45.406 10.047 1 97 88 HIS B CA 1
ATOM 4223 C C . HIS B 1 88 ? -16.875 44.312 9.133 1 97 88 HIS B C 1
ATOM 4225 O O . HIS B 1 88 ? -17.094 44.344 7.918 1 97 88 HIS B O 1
ATOM 4231 N N . LEU B 1 89 ? -16.219 43.344 9.688 1 98 89 LEU B N 1
ATOM 4232 C CA . LEU B 1 89 ? -15.641 42.25 8.898 1 98 89 LEU B CA 1
ATOM 4233 C C . LEU B 1 89 ? -16.391 40.938 9.125 1 98 89 LEU B C 1
ATOM 4235 O O . LEU B 1 89 ? -16.578 40.156 8.188 1 98 89 LEU B O 1
ATOM 4239 N N . TYR B 1 90 ? -16.875 40.656 10.352 1 97.94 90 TYR B N 1
ATOM 4240 C CA . TYR B 1 90 ? -17.234 39.281 10.664 1 97.94 90 TYR B CA 1
ATOM 4241 C C . TYR B 1 90 ? -18.688 39.188 11.109 1 97.94 90 TYR B C 1
ATOM 4243 O O . TYR B 1 90 ? -19.25 38.094 11.195 1 97.94 90 TYR B O 1
ATOM 4251 N N . ASP B 1 91 ? -19.312 40.281 11.438 1 96.06 91 ASP B N 1
ATOM 4252 C CA . ASP B 1 91 ? -20.719 40.25 11.844 1 96.06 91 ASP B CA 1
ATOM 4253 C C . ASP B 1 91 ? -21.641 40.188 10.625 1 96.06 91 ASP B C 1
ATOM 4255 O O . ASP B 1 91 ? -22.172 41.188 10.18 1 96.06 91 ASP B O 1
ATOM 4259 N N . ARG B 1 92 ? -21.844 38.969 10.219 1 94.31 92 ARG B N 1
ATOM 4260 C CA . ARG B 1 92 ? -22.625 38.719 9.016 1 94.31 92 ARG B CA 1
ATOM 4261 C C . ARG B 1 92 ? -23.516 37.5 9.195 1 94.31 92 ARG B C 1
ATOM 4263 O O . ARG B 1 92 ? -23.125 36.531 9.844 1 94.31 92 ARG B O 1
ATOM 4270 N N . PRO B 1 93 ? -24.688 37.5 8.625 1 88.44 93 PRO B N 1
ATOM 4271 C CA . PRO B 1 93 ? -25.625 36.406 8.82 1 88.44 93 PRO B CA 1
ATOM 4272 C C . PRO B 1 93 ? -25.188 35.094 8.141 1 88.44 93 PRO B C 1
ATOM 4274 O O . PRO B 1 93 ? -25.578 34.031 8.57 1 88.44 93 PRO B O 1
ATOM 4277 N N . GLY B 1 94 ? -24.328 35.188 7.207 1 89.81 94 GLY B N 1
ATOM 4278 C CA . GLY B 1 94 ? -23.922 33.969 6.48 1 89.81 94 GLY B CA 1
ATOM 4279 C C . GLY B 1 94 ? -22.875 33.156 7.215 1 89.81 94 GLY B C 1
ATOM 4280 O O . GLY B 1 94 ? -22.797 33.188 8.445 1 89.81 94 GLY B O 1
ATOM 4281 N N . GLY B 1 95 ? -22.312 32.219 6.562 1 91.06 95 GLY B N 1
ATOM 4282 C CA . GLY B 1 95 ? -21.25 31.406 7.125 1 91.06 95 GLY B CA 1
ATOM 4283 C C . GLY B 1 95 ? -19.922 32.125 7.234 1 91.06 95 GLY B C 1
ATOM 4284 O O . GLY B 1 95 ? -19.844 33.312 6.93 1 91.06 95 GLY B O 1
ATOM 4285 N N . PRO B 1 96 ? -18.969 31.422 7.691 1 94.75 96 PRO B N 1
ATOM 4286 C CA . PRO B 1 96 ? -17.656 32.031 7.906 1 94.75 96 PRO B CA 1
ATOM 4287 C C . PRO B 1 96 ? -17.031 32.562 6.617 1 94.75 96 PRO B C 1
ATOM 4289 O O . PRO B 1 96 ? -16.234 33.5 6.652 1 94.75 96 PRO B O 1
ATOM 4292 N N . TYR B 1 97 ? -17.469 31.969 5.484 1 94.81 97 TYR B N 1
ATOM 4293 C CA . TYR B 1 97 ? -16.734 32.281 4.266 1 94.81 97 TYR B CA 1
ATOM 4294 C C . TYR B 1 97 ? -17.656 32.906 3.219 1 94.81 97 TYR B C 1
ATOM 4296 O O . TYR B 1 97 ? -17.203 33.406 2.184 1 94.81 97 TYR B O 1
ATOM 4304 N N . GLY B 1 98 ? -18.922 32.812 3.439 1 93.75 98 GLY B N 1
ATOM 4305 C CA . GLY B 1 98 ? -19.891 33.312 2.473 1 93.75 98 GLY B CA 1
ATOM 4306 C C . GLY B 1 98 ? -21.328 33.062 2.879 1 93.75 98 GLY B C 1
ATOM 4307 O O . GLY B 1 98 ? -21.594 32.625 4.008 1 93.75 98 GLY B O 1
ATOM 4308 N N . ASP B 1 99 ? -22.172 33.5 1.917 1 91.25 99 ASP B N 1
ATOM 4309 C CA . ASP B 1 99 ? -23.609 33.281 2.117 1 91.25 99 ASP B CA 1
ATOM 4310 C C . ASP B 1 99 ? -24.25 32.656 0.88 1 91.25 99 ASP B C 1
ATOM 4312 O O . ASP B 1 99 ? -23.578 31.969 0.104 1 91.25 99 ASP B O 1
ATOM 4316 N N . SER B 1 100 ? -25.484 32.688 0.821 1 86.25 100 SER B N 1
ATOM 4317 C CA . SER B 1 100 ? -26.234 32.062 -0.262 1 86.25 100 SER B CA 1
ATOM 4318 C C . SER B 1 100 ? -25.812 32.594 -1.62 1 86.25 100 SER B C 1
ATOM 4320 O O . SER B 1 100 ? -26.031 31.953 -2.65 1 86.25 100 SER B O 1
ATOM 4322 N N . ARG B 1 101 ? -25.312 33.719 -1.647 1 84.5 101 ARG B N 1
ATOM 4323 C CA . ARG B 1 101 ? -24.938 34.375 -2.9 1 84.5 101 ARG B CA 1
ATOM 4324 C C . ARG B 1 101 ? -23.5 34.031 -3.285 1 84.5 101 ARG B C 1
ATOM 4326 O O . ARG B 1 101 ? -23.031 34.406 -4.355 1 84.5 101 ARG B O 1
ATOM 4333 N N . GLY B 1 102 ? -22.75 33.312 -2.377 1 89.06 102 GLY B N 1
ATOM 4334 C CA . GLY B 1 102 ? -21.391 32.906 -2.664 1 89.06 102 GLY B CA 1
ATOM 4335 C C . GLY B 1 102 ? -20.391 33.375 -1.611 1 89.06 102 GLY B C 1
ATOM 4336 O O . GLY B 1 102 ? -20.781 33.719 -0.496 1 89.06 102 GLY B O 1
ATOM 4337 N N . GLU B 1 103 ? -19.062 33.344 -1.991 1 92.88 103 GLU B N 1
ATOM 4338 C CA . GLU B 1 103 ? -18 33.75 -1.08 1 92.88 103 GLU B CA 1
ATOM 4339 C C . GLU B 1 103 ? -18.016 35.281 -0.849 1 92.88 103 GLU B C 1
ATOM 4341 O O . GLU B 1 103 ? -18.359 36.031 -1.748 1 92.88 103 GLU B O 1
ATOM 4346 N N . TYR B 1 104 ? -17.625 35.688 0.299 1 95.56 104 TYR B N 1
ATOM 4347 C CA . TYR B 1 104 ? -17.516 37.125 0.569 1 95.56 104 TYR B CA 1
ATOM 4348 C C . TYR B 1 104 ? -16.391 37.75 -0.248 1 95.56 104 TYR B C 1
ATOM 4350 O O . TYR B 1 104 ? -15.297 37.188 -0.329 1 95.56 104 TYR B O 1
ATOM 4358 N N . TRP B 1 105 ? -16.625 38.906 -0.768 1 92.69 105 TRP B N 1
ATOM 4359 C CA . TRP B 1 105 ? -15.711 39.562 -1.68 1 92.69 105 TRP B CA 1
ATOM 4360 C C . TRP B 1 105 ? -14.461 40.031 -0.943 1 92.69 105 TRP B C 1
ATOM 4362 O O . TRP B 1 105 ? -13.406 40.219 -1.554 1 92.69 105 TRP B O 1
ATOM 4372 N N . ASP B 1 106 ? -14.609 40.219 0.396 1 96.62 106 ASP B N 1
ATOM 4373 C CA . ASP B 1 106 ? -13.5 40.781 1.161 1 96.62 106 ASP B CA 1
ATOM 4374 C C . ASP B 1 106 ? -12.867 39.719 2.068 1 96.62 106 ASP B C 1
ATOM 4376 O O . ASP B 1 106 ? -12.359 40.062 3.146 1 96.62 106 ASP B O 1
ATOM 4380 N N . ASN B 1 107 ? -13.023 38.438 1.691 1 97.94 107 ASN B N 1
ATOM 4381 C CA . ASN B 1 107 ? -12.383 37.375 2.463 1 97.94 107 ASN B CA 1
ATOM 4382 C C . ASN B 1 107 ? -10.883 37.625 2.598 1 97.94 107 ASN B C 1
ATOM 4384 O O . ASN B 1 107 ? -10.289 37.281 3.619 1 97.94 107 ASN B O 1
ATOM 4388 N N . ALA B 1 108 ? -10.32 38.219 1.562 1 97.88 108 ALA B N 1
ATOM 4389 C CA . ALA B 1 108 ? -8.898 38.562 1.617 1 97.88 108 ALA B CA 1
ATOM 4390 C C . ALA B 1 108 ? -8.586 39.438 2.828 1 97.88 108 ALA B C 1
ATOM 4392 O O . ALA B 1 108 ? -7.711 39.125 3.631 1 97.88 108 ALA B O 1
ATOM 4393 N N . GLU B 1 109 ? -9.336 40.5 2.992 1 98.19 109 GLU B N 1
ATOM 4394 C CA . GLU B 1 109 ? -9.148 41.438 4.094 1 98.19 109 GLU B CA 1
ATOM 4395 C C . GLU B 1 109 ? -9.531 40.812 5.43 1 98.19 109 GLU B C 1
ATOM 4397 O O . GLU B 1 109 ? -8.852 41.031 6.438 1 98.19 109 GLU B O 1
ATOM 4402 N N . ARG B 1 110 ? -10.57 40.062 5.395 1 98.56 110 ARG B N 1
ATOM 4403 C CA . ARG B 1 110 ? -11.086 39.438 6.613 1 98.56 110 ARG B CA 1
ATOM 4404 C C . ARG B 1 110 ? -10.039 38.562 7.27 1 98.56 110 ARG B C 1
ATOM 4406 O O . ARG B 1 110 ? -9.781 38.688 8.469 1 98.56 110 ARG B O 1
ATOM 4413 N N . PHE B 1 111 ? -9.438 37.75 6.469 1 98.69 111 PHE B N 1
ATOM 4414 C CA . PHE B 1 111 ? -8.539 36.781 7.059 1 98.69 111 PHE B CA 1
ATOM 4415 C C . PHE B 1 111 ? -7.121 37.344 7.152 1 98.69 111 PHE B C 1
ATOM 4417 O O . PHE B 1 111 ? -6.32 36.875 7.969 1 98.69 111 PHE B O 1
ATOM 4424 N N . ALA B 1 112 ? -6.809 38.375 6.344 1 98.75 112 ALA B N 1
ATOM 4425 C CA . ALA B 1 112 ? -5.602 39.125 6.621 1 98.75 112 ALA B CA 1
ATOM 4426 C C . ALA B 1 112 ? -5.684 39.812 7.992 1 98.75 112 ALA B C 1
ATOM 4428 O O . ALA B 1 112 ? -4.695 39.844 8.734 1 98.75 112 ALA B O 1
ATOM 4429 N N . ALA B 1 113 ? -6.863 40.312 8.305 1 98.81 113 ALA B N 1
ATOM 4430 C CA . ALA B 1 113 ? -7.094 40.969 9.594 1 98.81 113 ALA B CA 1
ATOM 4431 C C . ALA B 1 113 ? -6.91 40 10.75 1 98.81 113 ALA B C 1
ATOM 4433 O O . ALA B 1 113 ? -6.281 40.312 11.758 1 98.81 113 ALA B O 1
ATOM 4434 N N . LEU B 1 114 ? -7.457 38.812 10.617 1 98.81 114 LEU B N 1
ATOM 4435 C CA . LEU B 1 114 ? -7.273 37.781 11.633 1 98.81 114 LEU B CA 1
ATOM 4436 C C . LEU B 1 114 ? -5.793 37.5 11.852 1 98.81 114 LEU B C 1
ATOM 4438 O O . LEU B 1 114 ? -5.324 37.469 12.992 1 98.81 114 LEU B O 1
ATOM 4442 N N . SER B 1 115 ? -5.066 37.25 10.773 1 98.81 115 SER B N 1
ATOM 4443 C CA . SER B 1 115 ? -3.645 36.938 10.836 1 98.81 115 SER B CA 1
ATOM 4444 C C . SER B 1 115 ? -2.846 38.094 11.438 1 98.81 115 SER B C 1
ATOM 4446 O O . SER B 1 115 ? -1.912 37.875 12.211 1 98.81 115 SER B O 1
ATOM 4448 N N . TRP B 1 116 ? -3.215 39.281 11.039 1 98.56 116 TRP B N 1
ATOM 4449 C CA . TRP B 1 116 ? -2.512 40.469 11.523 1 98.56 116 TRP B CA 1
ATOM 4450 C C . TRP B 1 116 ? -2.682 40.625 13.031 1 98.56 116 TRP B C 1
ATOM 4452 O O . TRP B 1 116 ? -1.706 40.875 13.75 1 98.56 116 TRP B O 1
ATOM 4462 N N . ALA B 1 117 ? -3.898 40.594 13.477 1 98.56 117 ALA B N 1
ATOM 4463 C CA . ALA B 1 117 ? -4.172 40.719 14.914 1 98.56 117 ALA B CA 1
ATOM 4464 C C . ALA B 1 117 ? -3.439 39.625 15.695 1 98.56 117 ALA B C 1
ATOM 4466 O O . ALA B 1 117 ? -2.877 39.906 16.766 1 98.56 117 ALA B O 1
ATOM 4467 N N . ALA B 1 118 ? -3.508 38.406 15.203 1 98.75 118 ALA B N 1
ATOM 4468 C CA . ALA B 1 118 ? -2.818 3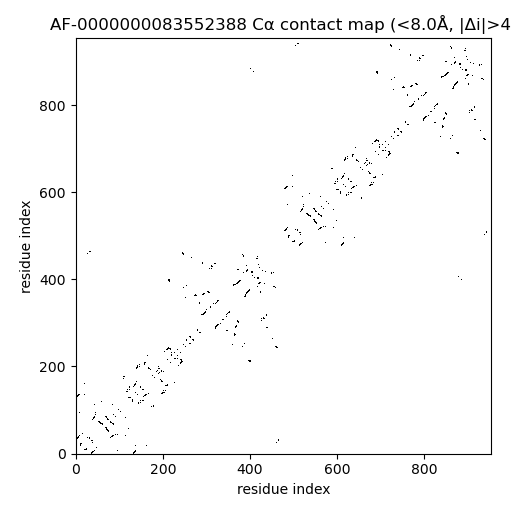7.312 15.844 1 98.75 118 ALA B CA 1
ATOM 4469 C C . ALA B 1 118 ? -1.314 37.562 15.914 1 98.75 118 ALA B C 1
ATOM 4471 O O . ALA B 1 118 ? -0.672 37.25 16.922 1 98.75 118 ALA B O 1
ATOM 4472 N N . ALA B 1 119 ? -0.76 38.094 14.828 1 98.56 119 ALA B N 1
ATOM 4473 C CA . ALA B 1 119 ? 0.67 38.375 14.797 1 98.56 119 ALA B CA 1
ATOM 4474 C C . ALA B 1 119 ? 1.04 39.406 15.844 1 98.56 119 ALA B C 1
ATOM 4476 O O . ALA B 1 119 ? 2.062 39.281 16.516 1 98.56 119 ALA B O 1
ATOM 4477 N N . VAL B 1 120 ? 0.227 40.438 15.969 1 97.69 120 VAL B N 1
ATOM 4478 C CA . VAL B 1 120 ? 0.461 41.469 16.953 1 97.69 120 VAL B CA 1
ATOM 4479 C C . VAL B 1 120 ? 0.401 40.906 18.359 1 97.69 120 VAL B C 1
ATOM 4481 O O . VAL B 1 120 ? 1.278 41.156 19.188 1 97.69 120 VAL B O 1
ATOM 4484 N N . ILE B 1 121 ? -0.581 40.125 18.562 1 97.25 121 ILE B N 1
ATOM 4485 C CA . ILE B 1 121 ? -0.771 39.5 19.875 1 97.25 121 ILE B CA 1
ATOM 4486 C C . ILE B 1 121 ? 0.396 38.562 20.172 1 97.25 121 ILE B C 1
ATOM 4488 O O . ILE B 1 121 ? 0.879 38.531 21.312 1 97.25 121 ILE B O 1
ATOM 4492 N N . ALA B 1 122 ? 0.829 37.812 19.234 1 97.88 122 ALA B N 1
ATOM 4493 C CA . ALA B 1 122 ? 1.961 36.906 19.422 1 97.88 122 ALA B CA 1
ATOM 4494 C C . ALA B 1 122 ? 3.229 37.688 19.766 1 97.88 122 ALA B C 1
ATOM 4496 O O . ALA B 1 122 ? 3.998 37.25 20.641 1 97.88 122 ALA B O 1
ATOM 4497 N N . ARG B 1 123 ? 3.467 38.719 19.078 1 96.31 123 ARG B N 1
ATOM 4498 C CA . ARG B 1 123 ? 4.691 39.5 19.25 1 96.31 123 ARG B CA 1
ATOM 4499 C C . ARG B 1 123 ? 4.672 40.281 20.562 1 96.31 123 ARG B C 1
ATOM 4501 O O . ARG B 1 123 ? 5.672 40.344 21.266 1 96.31 123 ARG B O 1
ATOM 4508 N N . GLU B 1 124 ? 3.506 40.875 20.906 1 95.38 124 GLU B N 1
ATOM 4509 C CA . GLU B 1 124 ? 3.439 41.844 22.016 1 95.38 124 GLU B CA 1
ATOM 4510 C C . GLU B 1 124 ? 2.873 41.188 23.281 1 95.38 124 GLU B C 1
ATOM 4512 O O . GLU B 1 124 ? 3.102 41.656 24.391 1 95.38 124 GLU B O 1
ATOM 4517 N N . GLY B 1 125 ? 2.117 40.156 23.109 1 94.88 125 GLY B N 1
ATOM 4518 C CA . GLY B 1 125 ? 1.423 39.531 24.219 1 94.88 125 GLY B CA 1
ATOM 4519 C C . GLY B 1 125 ? 0.135 40.25 24.594 1 94.88 125 GLY B C 1
ATOM 4520 O O . GLY B 1 125 ? -0.175 41.312 24.047 1 94.88 125 GLY B O 1
ATOM 4521 N N . VAL B 1 126 ? -0.636 39.5 25.391 1 92.5 126 VAL B N 1
ATOM 4522 C CA . VAL B 1 126 ? -1.87 40.062 25.922 1 92.5 126 VAL B CA 1
ATOM 4523 C C . VAL B 1 126 ? -1.992 39.75 27.406 1 92.5 126 VAL B C 1
ATOM 4525 O O . VAL B 1 126 ? -1.977 38.562 27.797 1 92.5 126 VAL B O 1
ATOM 4528 N N . GLU B 1 127 ? -2.092 40.688 28.234 1 89.44 127 GLU B N 1
ATOM 4529 C CA . GLU B 1 127 ? -2.277 40.562 29.672 1 89.44 127 GLU B CA 1
ATOM 4530 C C . GLU B 1 127 ? -1.238 39.594 30.266 1 89.44 127 GLU B C 1
ATOM 4532 O O . GLU B 1 127 ? -1.585 38.656 30.984 1 89.44 127 GLU B O 1
ATOM 4537 N N . GLY B 1 128 ? -0.095 39.75 29.938 1 89.44 128 GLY B N 1
ATOM 4538 C CA . GLY B 1 128 ? 1.008 38.969 30.484 1 89.44 128 GLY B CA 1
ATOM 4539 C C . GLY B 1 128 ? 1.155 37.594 29.859 1 89.44 128 GLY B C 1
ATOM 4540 O O . GLY B 1 128 ? 2.096 36.875 30.156 1 89.44 128 GLY B O 1
ATOM 4541 N N . TRP B 1 129 ? 0.254 37.281 28.969 1 94.62 129 TRP B N 1
ATOM 4542 C CA . TRP B 1 129 ? 0.323 36 28.25 1 94.62 129 TRP B CA 1
ATOM 4543 C C . TRP B 1 129 ? 0.972 36.188 26.891 1 94.62 129 TRP B C 1
ATOM 4545 O O . TRP B 1 129 ? 0.532 37.031 26.094 1 94.62 129 TRP B O 1
ATOM 4555 N N . LYS B 1 130 ? 2.033 35.438 26.656 1 96.31 130 LYS B N 1
ATOM 4556 C CA . LYS B 1 130 ? 2.727 35.469 25.375 1 96.31 130 LYS B CA 1
ATOM 4557 C C . LYS B 1 130 ? 3.043 34.031 24.891 1 96.31 130 LYS B C 1
ATOM 4559 O O . LYS B 1 130 ? 3.637 33.25 25.625 1 96.31 130 LYS B O 1
ATOM 4564 N N . PRO B 1 131 ? 2.641 33.75 23.734 1 97.88 131 PRO B N 1
ATOM 4565 C CA . PRO B 1 131 ? 2.918 32.375 23.25 1 97.88 131 PRO B CA 1
ATOM 4566 C C . PRO B 1 131 ? 4.391 32.156 22.906 1 97.88 131 PRO B C 1
ATOM 4568 O O . PRO B 1 131 ? 5.078 33.094 22.5 1 97.88 131 PRO B O 1
ATOM 4571 N N . GLU B 1 132 ? 4.852 30.969 23.094 1 97.75 132 GLU B N 1
ATOM 4572 C CA . GLU B 1 132 ? 6.199 30.578 22.703 1 97.75 132 GLU B CA 1
ATOM 4573 C C . GLU B 1 132 ? 6.215 30.016 21.281 1 97.75 132 GLU B C 1
ATOM 4575 O O . GLU B 1 132 ? 7.262 29.984 20.625 1 97.75 132 GLU B O 1
ATOM 4580 N N . VAL B 1 133 ? 5.082 29.5 20.812 1 98.44 133 VAL B N 1
ATOM 4581 C CA . VAL B 1 133 ? 4.863 29 19.453 1 98.44 133 VAL B CA 1
ATOM 4582 C C . VAL B 1 133 ? 3.523 29.5 18.922 1 98.44 133 VAL B C 1
ATOM 4584 O O . VAL B 1 133 ? 2.582 29.703 19.703 1 98.44 133 VAL B O 1
ATOM 4587 N N . VAL B 1 134 ? 3.496 29.75 17.656 1 98.69 134 VAL B N 1
ATOM 4588 C CA . VAL B 1 134 ? 2.25 30.094 17 1 98.69 134 VAL B CA 1
ATOM 4589 C C . VAL B 1 134 ? 1.895 29.031 15.961 1 98.69 134 VAL B C 1
ATOM 4591 O O . VAL B 1 134 ? 2.76 28.562 15.211 1 98.69 134 VAL B O 1
ATOM 4594 N N . HIS B 1 135 ? 0.664 28.609 15.984 1 98.88 135 HIS B N 1
ATOM 4595 C CA . HIS B 1 135 ? 0.169 27.562 15.102 1 98.88 135 HIS B CA 1
ATOM 4596 C C . HIS B 1 135 ? -0.973 28.062 14.227 1 98.88 135 HIS B C 1
ATOM 4598 O O . HIS B 1 135 ? -2.072 28.312 14.727 1 98.88 135 HIS B O 1
ATOM 4604 N N . ALA B 1 136 ? -0.655 28.219 12.961 1 98.81 136 ALA B N 1
ATOM 4605 C CA . ALA B 1 136 ? -1.634 28.719 12 1 98.81 136 ALA B CA 1
ATOM 4606 C C . ALA B 1 136 ? -2.27 27.562 11.211 1 98.81 136 ALA B C 1
ATOM 4608 O O . ALA B 1 136 ? -1.593 26.609 10.852 1 98.81 136 ALA B O 1
ATOM 4609 N N . HIS B 1 137 ? -3.578 27.688 10.953 1 98.56 137 HIS B N 1
ATOM 4610 C CA . HIS B 1 137 ? -4.301 26.641 10.242 1 98.56 137 HIS B CA 1
ATOM 4611 C C . HIS B 1 137 ? -4.859 27.156 8.922 1 98.56 137 HIS B C 1
ATOM 4613 O O . HIS B 1 137 ? -5.695 28.062 8.906 1 98.56 137 HIS B O 1
ATOM 4619 N N . ASP B 1 138 ? -4.414 26.578 7.812 1 98.06 138 ASP B N 1
ATOM 4620 C CA . ASP B 1 138 ? -4.926 26.766 6.461 1 98.06 138 ASP B CA 1
ATOM 4621 C C . ASP B 1 138 ? -4.77 28.219 6.012 1 98.06 138 ASP B C 1
ATOM 4623 O O . ASP B 1 138 ? -4.078 29 6.664 1 98.06 138 ASP B O 1
ATOM 4627 N N . TRP B 1 139 ? -5.398 28.531 4.855 1 98.06 139 TRP B N 1
ATOM 4628 C CA . TRP B 1 139 ? -5.16 29.797 4.172 1 98.06 139 TRP B CA 1
ATOM 4629 C C . TRP B 1 139 ? -5.691 30.969 4.992 1 98.06 139 TRP B C 1
ATOM 4631 O O . TRP B 1 139 ? -5.188 32.094 4.883 1 98.06 139 TRP B O 1
ATOM 4641 N N . GLN B 1 140 ? -6.609 30.656 5.836 1 98.44 140 GLN B N 1
ATOM 4642 C CA . GLN B 1 140 ? -7.25 31.719 6.598 1 98.44 140 GLN B CA 1
ATOM 4643 C C . GLN B 1 140 ? -6.281 32.344 7.609 1 98.44 140 GLN B C 1
ATOM 4645 O O . GLN B 1 140 ? -6.41 33.5 7.973 1 98.44 140 GLN B O 1
ATOM 4650 N N . ALA B 1 141 ? -5.375 31.531 8.086 1 98.56 141 ALA B N 1
ATOM 4651 C CA . ALA B 1 141 ? -4.355 32.031 9.008 1 98.56 141 ALA B CA 1
ATOM 4652 C C . ALA B 1 141 ? -2.973 32 8.367 1 98.56 141 ALA B C 1
ATOM 4654 O O . ALA B 1 141 ? -1.958 32.125 9.055 1 98.56 141 ALA B O 1
ATOM 4655 N N . GLY B 1 142 ? -2.955 31.859 7.117 1 98.31 142 GLY B N 1
ATOM 4656 C CA . GLY B 1 142 ? -1.711 31.656 6.395 1 98.31 142 GLY B CA 1
ATOM 4657 C C . GLY B 1 142 ? -0.775 32.844 6.473 1 98.31 142 GLY B C 1
ATOM 4658 O O . GLY B 1 142 ? 0.447 32.688 6.453 1 98.31 142 GLY B O 1
ATOM 4659 N N . LEU B 1 143 ? -1.285 34.031 6.574 1 98.69 143 LEU B N 1
ATOM 4660 C CA . LEU B 1 143 ? -0.466 35.25 6.59 1 98.69 143 LEU B CA 1
ATOM 4661 C C . LEU B 1 143 ? 0.185 35.438 7.953 1 98.69 143 LEU B C 1
ATOM 4663 O O . LEU B 1 143 ? 1.103 36.25 8.094 1 98.69 143 LEU B O 1
ATOM 4667 N N . LEU B 1 144 ? -0.25 34.688 8.93 1 98.81 144 LEU B N 1
ATOM 4668 C CA . LEU B 1 144 ? 0.28 34.844 10.281 1 98.81 144 LEU B CA 1
ATOM 4669 C C . LEU B 1 144 ? 1.771 34.531 10.32 1 98.81 144 LEU B C 1
ATOM 4671 O O . LEU B 1 144 ? 2.578 35.375 10.695 1 98.81 144 LEU B O 1
ATOM 4675 N N . PRO B 1 145 ? 2.18 33.312 9.883 1 98.75 145 PRO B N 1
ATOM 4676 C CA . PRO B 1 145 ? 3.625 33.094 9.828 1 98.75 145 PRO B CA 1
ATOM 4677 C C . PRO B 1 145 ? 4.352 34.094 8.938 1 98.75 145 PRO B C 1
ATOM 4679 O O . PRO B 1 145 ? 5.484 34.469 9.234 1 98.75 145 PRO B O 1
ATOM 4682 N N . ALA B 1 146 ? 3.721 34.562 7.895 1 98.38 146 ALA B N 1
ATOM 4683 C CA . ALA B 1 146 ? 4.32 35.5 6.961 1 98.38 146 ALA B CA 1
ATOM 4684 C C . ALA B 1 146 ? 4.586 36.844 7.641 1 98.38 146 ALA B C 1
ATOM 4686 O O . ALA B 1 146 ? 5.703 37.375 7.582 1 98.38 146 ALA B O 1
ATOM 4687 N N . PHE B 1 147 ? 3.545 37.406 8.289 1 98.56 147 PHE B N 1
ATOM 4688 C CA . PHE B 1 147 ? 3.701 38.656 8.984 1 98.56 147 PHE B CA 1
ATOM 4689 C C . PHE B 1 147 ? 4.824 38.594 10.008 1 98.56 147 PHE B C 1
ATOM 4691 O O . PHE B 1 147 ? 5.672 39.469 10.078 1 98.56 147 PHE B O 1
ATOM 4698 N N . LEU B 1 148 ? 4.828 37.531 10.773 1 98.38 148 LEU B N 1
ATOM 4699 C CA . LEU B 1 148 ? 5.844 37.375 11.812 1 98.38 148 LEU B CA 1
ATOM 4700 C C . LEU B 1 148 ? 7.238 37.312 11.203 1 98.38 148 LEU B C 1
ATOM 4702 O O . LEU B 1 148 ? 8.195 37.875 11.758 1 98.38 148 LEU B O 1
ATOM 4706 N N . ARG B 1 149 ? 7.344 36.625 10.094 1 96.94 149 ARG B N 1
ATOM 4707 C CA . ARG B 1 149 ? 8.625 36.562 9.398 1 96.94 149 ARG B CA 1
ATOM 4708 C C . ARG B 1 149 ? 9.039 37.906 8.875 1 96.94 149 ARG B C 1
ATOM 4710 O O . ARG B 1 149 ? 10.195 38.312 9.016 1 96.94 149 ARG B O 1
ATOM 4717 N N . TYR B 1 150 ? 8.07 38.625 8.266 1 95.56 150 TYR B N 1
ATOM 4718 C CA . TYR B 1 150 ? 8.359 39.906 7.676 1 95.56 150 TYR B CA 1
ATOM 4719 C C . TYR B 1 150 ? 8.766 40.906 8.75 1 95.56 150 TYR B C 1
ATOM 4721 O O . TYR B 1 150 ? 9.531 41.844 8.477 1 95.56 150 TYR B O 1
ATOM 4729 N N . TRP B 1 151 ? 8.25 40.656 9.953 1 96.38 151 TRP B N 1
ATOM 4730 C CA . TRP B 1 151 ? 8.531 41.562 11.07 1 96.38 151 TRP B CA 1
ATOM 4731 C C . TRP B 1 151 ? 9.781 41.125 11.82 1 96.38 151 TRP B C 1
ATOM 4733 O O . TRP B 1 151 ? 10.148 41.719 12.836 1 96.38 151 TRP B O 1
ATOM 4743 N N . ASN B 1 152 ? 10.445 40.062 11.398 1 95.94 152 ASN B N 1
ATOM 4744 C CA . ASN B 1 152 ? 11.602 39.469 12.07 1 95.94 152 ASN B CA 1
ATOM 4745 C C . ASN B 1 152 ? 11.336 39.25 13.547 1 95.94 152 ASN B C 1
ATOM 4747 O O . ASN B 1 152 ? 12.125 39.656 14.398 1 95.94 152 ASN B O 1
ATOM 4751 N N . SER B 1 153 ? 10.164 38.719 13.836 1 95.38 153 SER B N 1
ATOM 4752 C CA . SER B 1 153 ? 9.727 38.531 15.211 1 95.38 153 SER B CA 1
ATOM 4753 C C . SER B 1 153 ? 10.516 37.438 15.914 1 95.38 153 SER B C 1
ATOM 4755 O O . SER B 1 153 ? 10.648 37.469 17.141 1 95.38 153 SER B O 1
ATOM 4757 N N . GLY B 1 154 ? 10.953 36.406 15.195 1 94.88 154 GLY B N 1
ATOM 4758 C CA . GLY B 1 154 ? 11.719 35.312 15.766 1 94.88 154 GLY B CA 1
ATOM 4759 C C . GLY B 1 154 ? 10.852 34.281 16.469 1 94.88 154 GLY B C 1
ATOM 4760 O O . GLY B 1 154 ? 11.352 33.281 16.953 1 94.88 154 GLY B O 1
ATOM 4761 N N . ILE B 1 155 ? 9.57 34.5 16.547 1 97.12 155 ILE B N 1
ATOM 4762 C CA . ILE B 1 155 ? 8.656 33.562 17.188 1 97.12 155 ILE B CA 1
ATOM 4763 C C . ILE B 1 155 ? 8.477 32.312 16.297 1 97.12 155 ILE B C 1
ATOM 4765 O O . ILE B 1 155 ? 8.125 32.438 15.125 1 97.12 155 ILE B O 1
ATOM 4769 N N . PRO B 1 156 ? 8.703 31.078 16.828 1 98.38 156 PRO B N 1
ATOM 4770 C CA . PRO B 1 156 ? 8.508 29.875 16.016 1 98.38 156 PRO B CA 1
ATOM 4771 C C . PRO B 1 156 ? 7.066 29.703 15.539 1 98.38 156 PRO B C 1
ATOM 4773 O O . PRO B 1 156 ? 6.129 29.953 16.297 1 98.38 156 PRO B O 1
ATOM 4776 N N . THR B 1 157 ? 6.914 29.297 14.273 1 98.69 157 THR B N 1
ATOM 4777 C CA . THR B 1 157 ? 5.578 29.203 13.695 1 98.69 157 THR B CA 1
ATOM 4778 C C . THR B 1 157 ? 5.367 27.828 13.062 1 98.69 157 THR B C 1
ATOM 4780 O O . THR B 1 157 ? 6.297 27.25 12.5 1 98.69 157 THR B O 1
ATOM 4783 N N . VAL B 1 158 ? 4.137 27.297 13.195 1 98.81 158 VAL B N 1
ATOM 4784 C CA . VAL B 1 158 ? 3.676 26.078 12.539 1 98.81 158 VAL B CA 1
ATOM 4785 C C . VAL B 1 158 ? 2.508 26.391 11.609 1 98.81 158 VAL B C 1
ATOM 4787 O O . VAL B 1 158 ? 1.591 27.125 11.984 1 98.81 158 VAL B O 1
ATOM 4790 N N . MET B 1 159 ? 2.584 25.953 10.398 1 98.69 159 MET B N 1
ATOM 4791 C CA . MET B 1 159 ? 1.489 26.047 9.438 1 98.69 159 MET B CA 1
ATOM 4792 C C . MET B 1 159 ? 0.907 24.672 9.148 1 98.69 159 MET B C 1
ATOM 4794 O O . MET B 1 159 ? 1.617 23.766 8.68 1 98.69 159 MET B O 1
ATOM 4798 N N . THR B 1 160 ? -0.369 24.469 9.406 1 98.44 160 THR B N 1
ATOM 4799 C CA . THR B 1 160 ? -0.999 23.188 9.141 1 98.44 160 THR B CA 1
ATOM 4800 C C . THR B 1 160 ? -1.927 23.281 7.93 1 98.44 160 THR B C 1
ATOM 4802 O O . THR B 1 160 ? -2.764 24.172 7.848 1 98.44 160 THR B O 1
ATOM 4805 N N . ILE B 1 161 ? -1.742 22.359 7.004 1 98 161 ILE B N 1
ATOM 4806 C CA . ILE B 1 161 ? -2.627 22.203 5.855 1 98 161 ILE B CA 1
ATOM 4807 C C . ILE B 1 161 ? -3.695 21.156 6.172 1 98 161 ILE B C 1
ATOM 4809 O O . ILE B 1 161 ? -3.395 19.969 6.301 1 98 161 ILE B O 1
ATOM 4813 N N . HIS B 1 162 ? -4.898 21.594 6.266 1 95.44 162 HIS B N 1
ATOM 4814 C CA . HIS B 1 162 ? -5.988 20.641 6.441 1 95.44 162 HIS B CA 1
ATOM 4815 C C . HIS B 1 162 ? -6.551 20.188 5.098 1 95.44 162 HIS B C 1
ATOM 4817 O O . HIS B 1 162 ? -6.945 19.031 4.938 1 95.44 162 HIS B O 1
ATOM 4823 N N . ASN B 1 163 ? -6.609 21.062 4.191 1 89.19 163 ASN B N 1
ATOM 4824 C CA . ASN B 1 163 ? -7.043 20.812 2.82 1 89.19 163 ASN B CA 1
ATOM 4825 C C . ASN B 1 163 ? -6.379 21.766 1.839 1 89.19 163 ASN B C 1
ATOM 4827 O O . ASN B 1 163 ? -6.746 22.953 1.772 1 89.19 163 ASN B O 1
ATOM 4831 N N . ILE B 1 164 ? -5.539 21.266 1.019 1 94.12 164 ILE B N 1
ATOM 4832 C CA . ILE B 1 164 ? -4.699 22.109 0.182 1 94.12 164 ILE B CA 1
ATOM 4833 C C . ILE B 1 164 ? -5.527 22.688 -0.965 1 94.12 164 ILE B C 1
ATOM 4835 O O . ILE B 1 164 ? -5.098 23.641 -1.635 1 94.12 164 ILE B O 1
ATOM 4839 N N . ALA B 1 165 ? -6.719 22.141 -1.159 1 88.69 165 ALA B N 1
ATOM 4840 C CA . ALA B 1 165 ? -7.559 22.609 -2.258 1 88.69 165 ALA B CA 1
ATOM 4841 C C . ALA B 1 165 ? -7.938 24.078 -2.08 1 88.69 165 ALA B C 1
ATOM 4843 O O . ALA B 1 165 ? -8.227 24.766 -3.057 1 88.69 165 ALA B O 1
ATOM 4844 N N . PHE B 1 166 ? -7.926 24.547 -0.845 1 91.19 166 PHE B N 1
ATOM 4845 C CA . PHE B 1 166 ? -8.211 25.953 -0.543 1 91.19 166 PHE B CA 1
ATOM 4846 C C . PHE B 1 166 ? -6.93 26.703 -0.219 1 91.19 166 PHE B C 1
ATOM 4848 O O . PHE B 1 166 ? -6.297 26.453 0.806 1 91.19 166 PHE B O 1
ATOM 4855 N N . GLN B 1 167 ? -6.648 27.656 -1.065 1 95.44 167 GLN B N 1
ATOM 4856 C CA . GLN B 1 167 ? -5.293 28.188 -0.971 1 95.44 167 GLN B CA 1
ATOM 4857 C C . GLN B 1 167 ? -5.305 29.688 -0.687 1 95.44 167 GLN B C 1
ATOM 4859 O O . GLN B 1 167 ? -4.246 30.312 -0.605 1 95.44 167 GLN B O 1
ATOM 4864 N N . GLY B 1 168 ? -6.504 30.3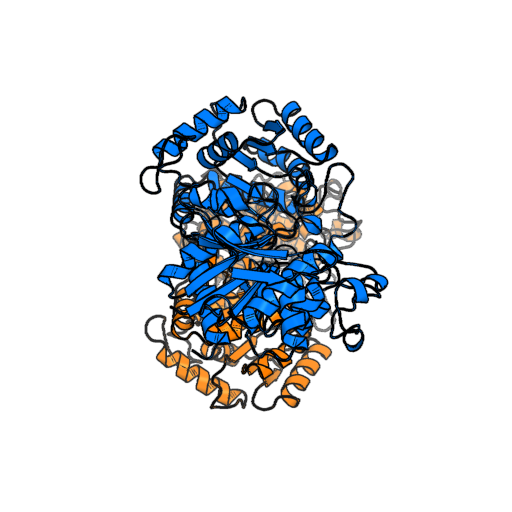28 -0.562 1 97.19 168 GLY B N 1
ATOM 4865 C CA . GLY B 1 168 ? -6.555 31.766 -0.331 1 97.19 168 GLY B CA 1
ATOM 4866 C C . GLY B 1 168 ? -5.902 32.562 -1.438 1 97.19 168 GLY B C 1
ATOM 4867 O O . GLY B 1 168 ? -4.992 33.344 -1.183 1 97.19 168 GLY B O 1
ATOM 4868 N N . ARG B 1 169 ? -6.418 32.344 -2.666 1 97.06 169 ARG B N 1
ATOM 4869 C CA . ARG B 1 169 ? -5.887 33.031 -3.844 1 97.06 169 ARG B CA 1
ATOM 4870 C C . ARG B 1 169 ? -6.641 34.312 -4.121 1 97.06 169 ARG B C 1
ATOM 4872 O O . ARG B 1 169 ? -7.871 34.312 -4.16 1 97.06 169 ARG B O 1
ATOM 4879 N N . PHE B 1 170 ? -5.887 35.375 -4.27 1 97.88 170 PHE B N 1
ATOM 4880 C CA . PHE B 1 170 ? -6.461 36.719 -4.512 1 97.88 170 PHE B CA 1
ATOM 4881 C C . PHE B 1 170 ? -5.637 37.469 -5.531 1 97.88 170 PHE B C 1
ATOM 4883 O O . PHE B 1 170 ? -4.441 37.219 -5.695 1 97.88 170 PHE B O 1
ATOM 4890 N N . GLY B 1 171 ? -6.273 38.438 -6.172 1 97.12 171 GLY B N 1
ATOM 4891 C CA . GLY B 1 171 ? -5.57 39.281 -7.137 1 97.12 171 GLY B CA 1
ATOM 4892 C C . GLY B 1 171 ? -4.52 40.156 -6.504 1 97.12 171 GLY B C 1
ATOM 4893 O O . GLY B 1 171 ? -4.625 40.5 -5.328 1 97.12 171 GLY B O 1
ATOM 4894 N N . PRO B 1 172 ? -3.557 40.531 -7.266 1 96.75 172 PRO B N 1
ATOM 4895 C CA . PRO B 1 172 ? -2.441 41.312 -6.742 1 96.75 172 PRO B CA 1
ATOM 4896 C C . PRO B 1 172 ? -2.883 42.688 -6.207 1 96.75 172 PRO B C 1
ATOM 4898 O O . PRO B 1 172 ? -2.18 43.281 -5.398 1 96.75 172 PRO B O 1
ATOM 4901 N N . MET B 1 173 ? -4.023 43.125 -6.605 1 96.5 173 MET B N 1
ATOM 4902 C CA . MET B 1 173 ? -4.523 44.438 -6.156 1 96.5 173 MET B CA 1
ATOM 4903 C C . MET B 1 173 ? -4.855 44.406 -4.668 1 96.5 173 MET B C 1
ATOM 4905 O O . MET B 1 173 ? -5.012 45.469 -4.043 1 96.5 173 MET B O 1
ATOM 4909 N N . LYS B 1 174 ? -4.914 43.219 -4.125 1 97.44 174 LYS B N 1
ATOM 4910 C CA . LYS B 1 174 ? -5.277 43.062 -2.717 1 97.44 174 LYS B CA 1
ATOM 4911 C C . LYS B 1 174 ? -4.055 43.219 -1.816 1 97.44 174 LYS B C 1
ATOM 4913 O O . LYS B 1 174 ? -4.18 43.219 -0.589 1 97.44 174 LYS B O 1
ATOM 4918 N N . MET B 1 175 ? -2.922 43.438 -2.352 1 97.5 175 MET B N 1
ATOM 4919 C CA . MET B 1 175 ? -1.698 43.531 -1.561 1 97.5 175 MET B CA 1
ATOM 4920 C C . MET B 1 175 ? -1.814 44.625 -0.512 1 97.5 175 MET B C 1
ATOM 4922 O O . MET B 1 175 ? -1.539 44.406 0.667 1 97.5 175 MET B O 1
ATOM 4926 N N . GLY B 1 176 ? -2.201 45.75 -0.909 1 96.38 176 GLY B N 1
ATOM 4927 C CA . GLY B 1 176 ? -2.361 46.875 -0.009 1 96.38 176 GLY B CA 1
ATOM 4928 C C . GLY B 1 176 ? -3.4 46.625 1.07 1 96.38 176 GLY B C 1
ATOM 4929 O O . GLY B 1 176 ? -3.082 46.656 2.262 1 96.38 176 GLY B O 1
ATOM 4930 N N . PRO B 1 177 ? -4.59 46.344 0.657 1 96.94 177 PRO B N 1
ATOM 4931 C CA . PRO B 1 177 ? -5.672 46.094 1.608 1 96.94 177 PRO B CA 1
ATOM 4932 C C . PRO B 1 177 ? -5.312 45 2.619 1 96.94 177 PRO B C 1
ATOM 4934 O O . PRO B 1 177 ? -5.797 45.031 3.754 1 96.94 177 PRO B O 1
ATOM 4937 N N . MET B 1 178 ? -4.426 44.094 2.264 1 98.06 178 MET B N 1
ATOM 4938 C CA . MET B 1 178 ? -4.055 42.969 3.139 1 98.06 178 MET B CA 1
ATOM 4939 C C . MET B 1 178 ? -2.793 43.312 3.928 1 98.06 178 MET B C 1
ATOM 4941 O O . MET B 1 178 ? -2.303 42.5 4.699 1 98.06 178 MET B O 1
ATOM 4945 N N . ARG B 1 179 ? -2.305 44.5 3.74 1 97.31 179 ARG B N 1
ATOM 4946 C CA . ARG B 1 179 ? -1.12 45 4.434 1 97.31 179 ARG B CA 1
ATOM 4947 C C . ARG B 1 179 ? 0.096 44.125 4.129 1 97.31 179 ARG B C 1
ATOM 4949 O O . ARG B 1 179 ? 0.892 43.844 5.02 1 97.31 179 ARG B O 1
ATOM 4956 N N . LEU B 1 180 ? 0.184 43.719 2.861 1 97.94 180 LEU B N 1
ATOM 4957 C CA . LEU B 1 180 ? 1.307 42.875 2.455 1 97.94 180 LEU B CA 1
ATOM 4958 C C . LEU B 1 180 ? 2.426 43.719 1.857 1 97.94 180 LEU B C 1
ATOM 4960 O O . LEU B 1 180 ? 2.178 44.562 1.005 1 97.94 180 LEU B O 1
ATOM 4964 N N . PRO B 1 181 ? 3.645 43.469 2.328 1 96.81 181 PRO B N 1
ATOM 4965 C CA . PRO B 1 181 ? 4.758 44.219 1.729 1 96.81 181 PRO B CA 1
ATOM 4966 C C . PRO B 1 181 ? 5.043 43.812 0.291 1 96.81 181 PRO B C 1
ATOM 4968 O O . PRO B 1 181 ? 5.234 42.625 0.019 1 96.81 181 PRO B O 1
ATOM 4971 N N . PRO B 1 182 ? 5.129 44.719 -0.606 1 95.88 182 PRO B N 1
ATOM 4972 C CA . PRO B 1 182 ? 5.293 44.406 -2.027 1 95.88 182 PRO B CA 1
ATOM 4973 C C . PRO B 1 182 ? 6.586 43.656 -2.316 1 95.88 182 PRO B C 1
ATOM 4975 O O . PRO B 1 182 ? 6.652 42.875 -3.283 1 95.88 182 PRO B O 1
ATOM 4978 N N . GLU B 1 183 ? 7.59 43.781 -1.479 1 95.25 183 GLU B N 1
ATOM 4979 C CA . GLU B 1 183 ? 8.891 43.156 -1.726 1 95.25 183 GLU B CA 1
ATOM 4980 C C . GLU B 1 183 ? 8.805 41.656 -1.627 1 95.25 183 GLU B C 1
ATOM 4982 O O . GLU B 1 183 ? 9.672 40.938 -2.129 1 95.25 183 GLU B O 1
ATOM 4987 N N . TRP B 1 184 ? 7.793 41.156 -1.038 1 95.75 184 TRP B N 1
ATOM 4988 C CA . TRP B 1 184 ? 7.668 39.719 -0.858 1 95.75 184 TRP B CA 1
ATOM 4989 C C . TRP B 1 184 ? 6.719 39.125 -1.892 1 95.75 184 TRP B C 1
ATOM 4991 O O . TRP B 1 184 ? 6.43 37.938 -1.859 1 95.75 184 TRP B O 1
ATOM 5001 N N . PHE B 1 185 ? 6.23 39.969 -2.805 1 97.12 185 PHE B N 1
ATOM 5002 C CA . PHE B 1 185 ? 5.465 39.469 -3.938 1 97.12 185 PHE B CA 1
ATOM 5003 C C . PHE B 1 185 ? 6.387 38.844 -4.98 1 97.12 185 PHE B C 1
ATOM 5005 O O . PHE B 1 185 ? 6.562 39.375 -6.066 1 97.12 185 PHE B O 1
ATOM 5012 N N . GLN B 1 186 ? 6.934 37.719 -4.656 1 95.75 186 GLN B N 1
ATOM 5013 C CA . GLN B 1 186 ? 7.863 36.969 -5.465 1 95.75 186 GLN B CA 1
ATOM 5014 C C . GLN B 1 186 ? 7.715 35.469 -5.199 1 95.75 186 GLN B C 1
ATOM 5016 O O . GLN B 1 186 ? 6.949 35.062 -4.324 1 95.75 186 GLN B O 1
ATOM 5021 N N . ARG B 1 187 ? 8.445 34.688 -5.953 1 92.62 187 ARG B N 1
ATOM 5022 C CA . ARG B 1 187 ? 8.305 33.219 -5.945 1 92.62 187 ARG B CA 1
ATOM 5023 C C . ARG B 1 187 ? 8.586 32.656 -4.559 1 92.62 187 ARG B C 1
ATOM 5025 O O . ARG B 1 187 ? 7.926 31.719 -4.125 1 92.62 187 ARG B O 1
ATOM 5032 N N . GLU B 1 188 ? 9.453 33.219 -3.859 1 93.75 188 GLU B N 1
ATOM 5033 C CA . GLU B 1 188 ? 9.844 32.719 -2.543 1 93.75 188 GLU B CA 1
ATOM 5034 C C . GLU B 1 188 ? 8.945 33.281 -1.449 1 93.75 188 GLU B C 1
ATOM 5036 O O . GLU B 1 188 ? 9.078 32.938 -0.278 1 93.75 188 GLU B O 1
ATOM 5041 N N . GLY B 1 189 ? 8.07 34.156 -1.873 1 96.31 189 GLY B N 1
ATOM 5042 C CA . GLY B 1 189 ? 7.129 34.75 -0.939 1 96.31 189 GLY B CA 1
ATOM 5043 C C . GLY B 1 189 ? 5.695 34.312 -1.183 1 96.31 189 GLY B C 1
ATOM 5044 O O . GLY B 1 189 ? 5.414 33.094 -1.277 1 96.31 189 GLY B O 1
ATOM 5045 N N . TYR B 1 190 ? 4.809 35.312 -1.316 1 97.44 190 TYR B N 1
ATOM 5046 C CA . TYR B 1 190 ? 3.391 34.969 -1.347 1 97.44 190 TYR B CA 1
ATOM 5047 C C . TYR B 1 190 ? 2.842 35.031 -2.768 1 97.44 190 TYR B C 1
ATOM 5049 O O . TYR B 1 190 ? 1.655 34.781 -2.994 1 97.44 190 TYR B O 1
ATOM 5057 N N . GLU B 1 191 ? 3.717 35.312 -3.783 1 97.69 191 GLU B N 1
ATOM 5058 C CA . GLU B 1 191 ? 3.285 35.312 -5.18 1 97.69 191 GLU B CA 1
ATOM 5059 C C . GLU B 1 191 ? 3.008 33.906 -5.68 1 97.69 191 GLU B C 1
ATOM 5061 O O . GLU B 1 191 ? 3.773 33 -5.395 1 97.69 191 GLU B O 1
ATOM 5066 N N . PHE B 1 192 ? 1.964 33.719 -6.305 1 96.75 192 PHE B N 1
ATOM 5067 C CA . PHE B 1 192 ? 1.543 32.438 -6.84 1 96.75 192 PHE B CA 1
ATOM 5068 C C . PHE B 1 192 ? 0.869 32.594 -8.195 1 96.75 192 PHE B C 1
ATOM 5070 O O . PHE B 1 192 ? -0.348 32.781 -8.273 1 96.75 192 PHE B O 1
ATOM 5077 N N . TRP B 1 193 ? 1.654 32.469 -9.328 1 95.19 193 TRP B N 1
ATOM 5078 C CA . TRP B 1 193 ? 1.202 32.594 -10.711 1 95.19 193 TRP B CA 1
ATOM 5079 C C . TRP B 1 193 ? 0.543 33.969 -10.938 1 95.19 193 TRP B C 1
ATOM 5081 O O . TRP B 1 193 ? -0.531 34.031 -11.539 1 95.19 193 TRP B O 1
ATOM 5091 N N . GLY B 1 194 ? 1.096 34.969 -10.398 1 96.38 194 GLY B N 1
ATOM 5092 C CA . GLY B 1 194 ? 0.622 36.344 -10.602 1 96.38 194 GLY B CA 1
ATOM 5093 C C . GLY B 1 194 ? -0.412 36.75 -9.578 1 96.38 194 GLY B C 1
ATOM 5094 O O . GLY B 1 194 ? -0.779 37.938 -9.516 1 96.38 194 GLY B O 1
ATOM 5095 N N . ASP B 1 195 ? -0.827 35.812 -8.789 1 98 195 ASP B N 1
ATOM 5096 C CA . ASP B 1 195 ? -1.786 36.094 -7.727 1 98 195 ASP B CA 1
ATOM 5097 C C . ASP B 1 195 ? -1.115 36.031 -6.355 1 98 195 ASP B C 1
ATOM 5099 O O . ASP B 1 195 ? 0.095 35.844 -6.258 1 98 195 ASP B O 1
ATOM 5103 N N . ILE B 1 196 ? -1.933 36.406 -5.336 1 97.81 196 ILE B N 1
ATOM 5104 C CA . ILE B 1 196 ? -1.565 36.188 -3.939 1 97.81 196 ILE B CA 1
ATOM 5105 C C . ILE B 1 196 ? -2.121 34.875 -3.457 1 97.81 196 ILE B C 1
ATOM 5107 O O . ILE B 1 196 ? -3.273 34.531 -3.736 1 97.81 196 ILE B O 1
ATOM 5111 N N . SER B 1 197 ? -1.286 34.062 -2.904 1 98.38 197 SER B N 1
ATOM 5112 C CA . SER B 1 197 ? -1.767 32.906 -2.15 1 98.38 197 SER B CA 1
ATOM 5113 C C . SER B 1 197 ? -1.392 33 -0.676 1 98.38 197 SER B C 1
ATOM 5115 O O . SER B 1 197 ? -0.21 32.969 -0.327 1 98.38 197 SER B O 1
ATOM 5117 N N . THR B 1 198 ? -2.447 33.094 0.182 1 98.56 198 THR B N 1
ATOM 5118 C CA . THR B 1 198 ? -2.16 33.25 1.605 1 98.56 198 THR B CA 1
ATOM 5119 C C . THR B 1 198 ? -1.654 31.938 2.193 1 98.56 198 THR B C 1
ATOM 5121 O O . THR B 1 198 ? -0.839 31.938 3.117 1 98.56 198 THR B O 1
ATOM 5124 N N . LEU B 1 199 ? -2.119 30.828 1.654 1 98.56 199 LEU B N 1
ATOM 5125 C CA . LEU B 1 199 ? -1.577 29.547 2.08 1 98.56 199 LEU B CA 1
ATOM 5126 C C . LEU B 1 199 ? -0.095 29.438 1.736 1 98.56 199 LEU B C 1
ATOM 5128 O O . LEU B 1 199 ? 0.717 29.047 2.582 1 98.56 199 LEU B O 1
ATOM 5132 N N . LYS B 1 200 ? 0.202 29.781 0.504 1 98.5 200 LYS B N 1
ATOM 5133 C CA . LYS B 1 200 ? 1.604 29.734 0.096 1 98.5 200 LYS B CA 1
ATOM 5134 C C . LYS B 1 200 ? 2.467 30.625 0.981 1 98.5 200 LYS B C 1
ATOM 5136 O O . LYS B 1 200 ? 3.584 30.25 1.345 1 98.5 200 LYS B O 1
ATOM 5141 N N . ALA B 1 201 ? 1.963 31.828 1.286 1 98.62 201 ALA B N 1
ATOM 5142 C CA . ALA B 1 201 ? 2.695 32.75 2.148 1 98.62 201 ALA B CA 1
ATOM 5143 C C . ALA B 1 201 ? 3.078 32.094 3.465 1 98.62 201 ALA B C 1
ATOM 5145 O O . ALA B 1 201 ? 4.223 32.188 3.914 1 98.62 201 ALA B O 1
ATOM 5146 N N . GLY B 1 202 ? 2.1 31.453 4.027 1 98.56 202 GLY B N 1
ATOM 5147 C CA . GLY B 1 202 ? 2.346 30.75 5.273 1 98.56 202 GLY B CA 1
ATOM 5148 C C . GLY B 1 202 ? 3.326 29.594 5.129 1 98.56 202 GLY B C 1
ATOM 5149 O O . GLY B 1 202 ? 4.207 29.422 5.969 1 98.56 202 GLY B O 1
ATOM 5150 N N . LEU B 1 203 ? 3.188 28.797 4.066 1 98.62 203 LEU B N 1
ATOM 5151 C CA . LEU B 1 203 ? 4.039 27.641 3.83 1 98.62 203 LEU B CA 1
ATOM 5152 C C . LEU B 1 203 ? 5.492 28.062 3.633 1 98.62 203 LEU B C 1
ATOM 5154 O O . LEU B 1 203 ? 6.406 27.391 4.113 1 98.62 203 LEU B O 1
ATOM 5158 N N . MET B 1 204 ? 5.676 29.172 2.963 1 98.31 204 MET B N 1
ATOM 5159 C CA . MET B 1 204 ? 7.023 29.656 2.674 1 98.31 204 MET B CA 1
ATOM 5160 C C . MET B 1 204 ? 7.664 30.266 3.918 1 98.31 204 MET B C 1
ATOM 5162 O O . MET B 1 204 ? 8.883 30.203 4.09 1 98.31 204 MET B O 1
ATOM 5166 N N . ALA B 1 205 ? 6.836 30.734 4.82 1 98.19 205 ALA B N 1
ATOM 5167 C CA . ALA B 1 205 ? 7.359 31.531 5.926 1 98.19 205 ALA B CA 1
ATOM 5168 C C . ALA B 1 205 ? 7.484 30.688 7.195 1 98.19 205 ALA B C 1
ATOM 5170 O O . ALA B 1 205 ? 8.297 30.984 8.07 1 98.19 205 ALA B O 1
ATOM 5171 N N . ALA B 1 206 ? 6.691 29.656 7.332 1 98.5 206 ALA B N 1
ATOM 5172 C CA . ALA B 1 206 ? 6.57 28.922 8.586 1 98.5 206 ALA B CA 1
ATOM 5173 C C . ALA B 1 206 ? 7.859 28.172 8.914 1 98.5 206 ALA B C 1
ATOM 5175 O O . ALA B 1 206 ? 8.586 27.75 8.016 1 98.5 206 ALA B O 1
ATOM 5176 N N . ASP B 1 207 ? 8.117 28.016 10.203 1 98.44 207 ASP B N 1
ATOM 5177 C CA . ASP B 1 207 ? 9.281 27.25 10.656 1 98.44 207 ASP B CA 1
ATOM 5178 C C . ASP B 1 207 ? 9.031 25.75 10.562 1 98.44 207 ASP B C 1
ATOM 5180 O O . ASP B 1 207 ? 9.969 24.969 10.438 1 98.44 207 ASP B O 1
ATOM 5184 N N . ALA B 1 208 ? 7.809 25.328 10.664 1 98.69 208 ALA B N 1
ATOM 5185 C CA . ALA B 1 208 ? 7.359 23.953 10.477 1 98.69 208 ALA B CA 1
ATOM 5186 C C . ALA B 1 208 ? 6.027 23.906 9.734 1 98.69 208 ALA B C 1
ATOM 5188 O O . ALA B 1 208 ? 5.191 24.797 9.883 1 98.69 208 ALA B O 1
ATOM 5189 N N . ILE B 1 209 ? 5.91 22.922 8.914 1 98.75 209 ILE B N 1
ATOM 5190 C CA . ILE B 1 209 ? 4.676 22.672 8.18 1 98.75 209 ILE B CA 1
ATOM 5191 C C . ILE B 1 209 ? 4.109 21.312 8.57 1 98.75 209 ILE B C 1
ATOM 5193 O O . ILE B 1 209 ? 4.832 20.312 8.578 1 98.75 209 ILE B O 1
ATOM 5197 N N . THR B 1 210 ? 2.836 21.297 8.969 1 98.38 210 THR B N 1
ATOM 5198 C CA . THR B 1 210 ? 2.191 20.031 9.266 1 98.38 210 THR B CA 1
ATOM 5199 C C . THR B 1 210 ? 0.961 19.828 8.383 1 98.38 210 THR B C 1
ATOM 5201 O O . THR B 1 210 ? 0.436 20.781 7.816 1 98.38 210 THR B O 1
ATOM 5204 N N . THR B 1 211 ? 0.652 18.656 8.148 1 97.88 211 THR B N 1
ATOM 5205 C CA . THR B 1 211 ? -0.63 18.25 7.586 1 97.88 211 THR B CA 1
ATOM 5206 C C . THR B 1 211 ? -1.211 17.062 8.344 1 97.88 211 THR B C 1
ATOM 5208 O O . THR B 1 211 ? -0.718 16.703 9.414 1 97.88 211 THR B O 1
ATOM 5211 N N . VAL B 1 212 ? -2.256 16.5 7.879 1 96.69 212 VAL B N 1
ATOM 5212 C CA . VAL B 1 212 ? -3.115 15.695 8.75 1 96.69 212 VAL B CA 1
ATOM 5213 C C . VAL B 1 212 ? -2.836 14.211 8.531 1 96.69 212 VAL B C 1
ATOM 5215 O O . VAL B 1 212 ? -3.607 13.359 8.977 1 96.69 212 VAL B O 1
ATOM 5218 N N . SER B 1 213 ? -1.754 13.828 7.883 1 96.38 213 SER B N 1
ATOM 5219 C CA . SER B 1 213 ? -1.279 12.453 7.762 1 96.38 213 SER B CA 1
ATOM 5220 C C . SER B 1 213 ? 0.09 12.398 7.094 1 96.38 213 SER B C 1
ATOM 5222 O O . SER B 1 213 ? 0.386 13.203 6.203 1 96.38 213 SER B O 1
ATOM 5224 N N . PRO B 1 214 ? 0.938 11.438 7.496 1 97.19 214 PRO B N 1
ATOM 5225 C CA . PRO B 1 214 ? 2.238 11.281 6.84 1 97.19 214 PRO B CA 1
ATOM 5226 C C . PRO B 1 214 ? 2.113 11.008 5.34 1 97.19 214 PRO B C 1
ATOM 5228 O O . PRO B 1 214 ? 2.82 11.617 4.539 1 97.19 214 PRO B O 1
ATOM 5231 N N . ARG B 1 215 ? 1.202 10.141 5 1 97.31 215 ARG B N 1
ATOM 5232 C CA . ARG B 1 215 ? 1.009 9.852 3.584 1 97.31 215 ARG B CA 1
ATOM 5233 C C . ARG B 1 215 ? 0.533 11.094 2.832 1 97.31 215 ARG B C 1
ATOM 5235 O O . ARG B 1 215 ? 0.954 11.344 1.701 1 97.31 215 ARG B O 1
ATOM 5242 N N . TYR B 1 216 ? -0.344 11.812 3.383 1 97.5 216 TYR B N 1
ATOM 5243 C CA . TYR B 1 216 ? -0.813 13.023 2.729 1 97.5 216 TYR B CA 1
ATOM 5244 C C . TYR B 1 216 ? 0.33 14.016 2.531 1 97.5 216 TYR B C 1
ATOM 5246 O O . TYR B 1 216 ? 0.418 14.672 1.493 1 97.5 216 TYR B O 1
ATOM 5254 N N . ALA B 1 217 ? 1.203 14.133 3.553 1 98 217 ALA B N 1
ATOM 5255 C CA . ALA B 1 217 ? 2.379 14.984 3.424 1 98 217 ALA B CA 1
ATOM 5256 C C . ALA B 1 217 ? 3.209 14.602 2.203 1 98 217 ALA B C 1
ATOM 5258 O O . ALA B 1 217 ? 3.672 15.469 1.458 1 98 217 ALA B O 1
ATOM 5259 N N . GLU B 1 218 ? 3.35 13.328 2.002 1 97.44 218 GLU B N 1
ATOM 5260 C CA . GLU B 1 218 ? 4.078 12.828 0.842 1 97.44 218 GLU B CA 1
ATOM 5261 C C . GLU B 1 218 ? 3.328 13.117 -0.454 1 97.44 218 GLU B C 1
ATOM 5263 O O . GLU B 1 218 ? 3.936 13.508 -1.454 1 97.44 218 GLU B O 1
ATOM 5268 N N . GLU B 1 219 ? 2.047 12.922 -0.401 1 97.56 219 GLU B N 1
ATOM 5269 C CA . GLU B 1 219 ? 1.198 13.109 -1.573 1 97.56 219 GLU B CA 1
ATOM 5270 C C . GLU B 1 219 ? 1.2 14.57 -2.027 1 97.56 219 GLU B C 1
ATOM 5272 O O . GLU B 1 219 ? 1.16 14.852 -3.227 1 97.56 219 GLU B O 1
ATOM 5277 N N . LEU B 1 220 ? 1.297 15.477 -1.086 1 97.75 220 LEU B N 1
ATOM 5278 C CA . LEU B 1 220 ? 1.255 16.906 -1.383 1 97.75 220 LEU B CA 1
ATOM 5279 C C . LEU B 1 220 ? 2.451 17.312 -2.232 1 97.75 220 LEU B C 1
ATOM 5281 O O . LEU B 1 220 ? 2.459 18.406 -2.811 1 97.75 220 LEU B O 1
ATOM 5285 N N . MET B 1 221 ? 3.414 16.469 -2.342 1 97.81 221 MET B N 1
ATOM 5286 C CA . MET B 1 221 ? 4.617 16.781 -3.115 1 97.81 221 MET B CA 1
ATOM 5287 C C . MET B 1 221 ? 4.453 16.344 -4.57 1 97.81 221 MET B C 1
ATOM 5289 O O . MET B 1 221 ? 5.363 16.516 -5.379 1 97.81 221 MET B O 1
ATOM 5293 N N . ARG B 1 222 ? 3.285 15.852 -4.848 1 97.06 222 ARG B N 1
ATOM 5294 C CA . ARG B 1 222 ? 2.945 15.438 -6.203 1 97.06 222 ARG B CA 1
ATOM 5295 C C . ARG B 1 222 ? 1.904 16.359 -6.82 1 97.06 222 ARG B C 1
ATOM 5297 O O . ARG B 1 222 ? 1.006 16.844 -6.129 1 97.06 222 ARG B O 1
ATOM 5304 N N . GLY B 1 223 ? 1.991 16.5 -8.156 1 95.31 223 GLY B N 1
ATOM 5305 C CA . GLY B 1 223 ? 1.096 17.406 -8.867 1 95.31 223 GLY B CA 1
ATOM 5306 C C . GLY B 1 223 ? -0.367 17.031 -8.711 1 95.31 223 GLY B C 1
ATOM 5307 O O . GLY B 1 223 ? -1.226 17.906 -8.586 1 95.31 223 GLY B O 1
ATOM 5308 N N . GLU B 1 224 ? -0.657 15.711 -8.648 1 92.62 224 GLU B N 1
ATOM 5309 C CA . GLU B 1 224 ? -2.025 15.211 -8.555 1 92.62 224 GLU B CA 1
ATOM 5310 C C . GLU B 1 224 ? -2.676 15.625 -7.238 1 92.62 224 GLU B C 1
ATOM 5312 O O . GLU B 1 224 ? -3.9 15.742 -7.156 1 92.62 224 GLU B O 1
ATOM 5317 N N . PHE B 1 225 ? -1.849 15.969 -6.211 1 94.12 225 PHE B N 1
ATOM 5318 C CA . PHE B 1 225 ? -2.371 16.234 -4.875 1 94.12 225 PHE B CA 1
ATOM 5319 C C . PHE B 1 225 ? -2.047 17.656 -4.441 1 94.12 225 PHE B C 1
ATOM 5321 O O . PHE B 1 225 ? -2.84 18.297 -3.746 1 94.12 225 PHE B O 1
ATOM 5328 N N . GLY B 1 226 ? -0.971 18.172 -4.906 1 94.94 226 GLY B N 1
ATOM 5329 C CA . GLY B 1 226 ? -0.47 19.453 -4.445 1 94.94 226 GLY B CA 1
ATOM 5330 C C . GLY B 1 226 ? -1.204 20.641 -5.051 1 94.94 226 GLY B C 1
ATOM 5331 O O . GLY B 1 226 ? -1.143 21.75 -4.527 1 94.94 226 GLY B O 1
ATOM 5332 N N . LEU B 1 227 ? -1.858 20.406 -6.156 1 94.94 227 LEU B N 1
ATOM 5333 C CA . LEU B 1 227 ? -2.688 21.406 -6.824 1 94.94 227 LEU B CA 1
ATOM 5334 C C . LEU B 1 227 ? -1.899 22.688 -7.07 1 94.94 227 LEU B C 1
ATOM 5336 O O . LEU B 1 227 ? -2.365 23.781 -6.738 1 94.94 227 LEU B O 1
ATOM 5340 N N . GLY B 1 228 ? -0.752 22.594 -7.523 1 95.44 228 GLY B N 1
ATOM 5341 C CA . GLY B 1 228 ? 0.084 23.734 -7.887 1 95.44 228 GLY B CA 1
ATOM 5342 C C . GLY B 1 228 ? 1.14 24.047 -6.844 1 95.44 228 GLY B C 1
ATOM 5343 O O . GLY B 1 228 ? 2.109 24.75 -7.129 1 95.44 228 GLY B O 1
ATOM 5344 N N . LEU B 1 229 ? 0.95 23.531 -5.672 1 97.25 229 LEU B N 1
ATOM 5345 C CA . LEU B 1 229 ? 1.866 23.875 -4.586 1 97.25 229 LEU B CA 1
ATOM 5346 C C . LEU B 1 229 ? 2.85 22.734 -4.336 1 97.25 229 LEU B C 1
ATOM 5348 O O . LEU B 1 229 ? 3.584 22.75 -3.346 1 97.25 229 LEU B O 1
ATOM 5352 N N . GLU B 1 230 ? 2.885 21.672 -5.195 1 97.25 230 GLU B N 1
ATOM 5353 C CA . GLU B 1 230 ? 3.771 20.531 -5.004 1 97.25 230 GLU B CA 1
ATOM 5354 C C . GLU B 1 230 ? 5.234 20.969 -4.98 1 97.25 230 GLU B C 1
ATOM 5356 O O . GLU B 1 230 ? 6.043 20.391 -4.246 1 97.25 230 GLU B O 1
ATOM 5361 N N . GLY B 1 231 ? 5.539 21.984 -5.832 1 96.62 231 GLY B N 1
ATOM 5362 C CA . GLY B 1 231 ? 6.898 22.484 -5.816 1 96.62 231 GLY B CA 1
ATOM 5363 C C . GLY B 1 231 ? 7.293 23.094 -4.484 1 96.62 231 GLY B C 1
ATOM 5364 O O . GLY B 1 231 ? 8.406 22.891 -4.008 1 96.62 231 GLY B O 1
ATOM 5365 N N . VAL B 1 232 ? 6.367 23.875 -3.883 1 97.69 232 VAL B N 1
ATOM 5366 C CA . VAL B 1 232 ? 6.59 24.484 -2.574 1 97.69 232 VAL B CA 1
ATOM 5367 C C . VAL B 1 232 ? 6.777 23.391 -1.524 1 97.69 232 VAL B C 1
ATOM 5369 O O . VAL B 1 232 ? 7.688 23.469 -0.696 1 97.69 232 VAL B O 1
ATOM 5372 N N . MET B 1 233 ? 5.957 22.391 -1.622 1 97.94 233 MET B N 1
ATOM 5373 C CA . MET B 1 233 ? 6.023 21.297 -0.657 1 97.94 233 MET B CA 1
ATOM 5374 C C . MET B 1 233 ? 7.336 20.531 -0.792 1 97.94 233 MET B C 1
ATOM 5376 O O . MET B 1 233 ? 7.918 20.094 0.209 1 97.94 233 MET B O 1
ATOM 5380 N N . GLN B 1 234 ? 7.789 20.344 -1.978 1 96.5 234 GLN B N 1
ATOM 5381 C CA . GLN B 1 234 ? 9.07 19.688 -2.205 1 96.5 234 GLN B CA 1
ATOM 5382 C C . GLN B 1 234 ? 10.227 20.531 -1.669 1 96.5 234 GLN B C 1
ATOM 5384 O O . GLN B 1 234 ? 11.125 20.016 -1.001 1 96.5 234 GLN B O 1
ATOM 5389 N N . LEU B 1 235 ? 10.148 21.844 -1.994 1 96.44 235 LEU B N 1
ATOM 5390 C CA . LEU B 1 235 ? 11.188 22.766 -1.554 1 96.44 235 LEU B CA 1
ATOM 5391 C C . LEU B 1 235 ? 11.297 22.766 -0.033 1 96.44 235 LEU B C 1
ATOM 5393 O O . LEU B 1 235 ? 12.406 22.828 0.513 1 96.44 235 LEU B O 1
ATOM 5397 N N . ARG B 1 236 ? 10.141 22.688 0.618 1 97.5 236 ARG B N 1
ATOM 5398 C CA . ARG B 1 236 ? 10.078 22.828 2.07 1 97.5 236 ARG B CA 1
ATOM 5399 C C . ARG B 1 236 ? 10.031 21.453 2.742 1 97.5 236 ARG B C 1
ATOM 5401 O O . ARG B 1 236 ? 9.711 21.344 3.93 1 97.5 236 ARG B O 1
ATOM 5408 N N . SER B 1 237 ? 10.352 20.375 2.059 1 96.25 237 SER B N 1
ATOM 5409 C CA . SER B 1 237 ? 10.133 19 2.508 1 96.25 237 SER B CA 1
ATOM 5410 C C . SER B 1 237 ? 10.859 18.734 3.822 1 96.25 237 SER B C 1
ATOM 5412 O O . SER B 1 237 ? 10.406 17.922 4.629 1 96.25 237 SER B O 1
ATOM 5414 N N . GLY B 1 238 ? 11.914 19.484 4.133 1 94.75 238 GLY B N 1
ATOM 5415 C CA . GLY B 1 238 ? 12.711 19.25 5.328 1 94.75 238 GLY B CA 1
ATOM 5416 C C . GLY B 1 238 ? 11.984 19.641 6.605 1 94.75 238 GLY B C 1
ATOM 5417 O O . GLY B 1 238 ? 12.359 19.203 7.695 1 94.75 238 GLY B O 1
ATOM 5418 N N . VAL B 1 239 ? 10.867 20.438 6.453 1 97.38 239 VAL B N 1
ATOM 5419 C CA . VAL B 1 239 ? 10.164 20.891 7.652 1 97.38 239 VAL B CA 1
ATOM 5420 C C . VAL B 1 239 ? 8.695 20.484 7.574 1 97.38 239 VAL B C 1
ATOM 5422 O O . VAL B 1 239 ? 7.844 21.047 8.266 1 97.38 239 VAL B O 1
ATOM 5425 N N . VAL B 1 240 ? 8.383 19.562 6.637 1 97.81 240 VAL B N 1
ATOM 5426 C CA . VAL B 1 240 ? 7.016 19.078 6.477 1 97.81 240 VAL B CA 1
ATOM 5427 C C . VAL B 1 240 ? 6.832 17.766 7.254 1 97.81 240 VAL B C 1
ATOM 5429 O O . VAL B 1 240 ? 7.66 16.859 7.156 1 97.81 240 VAL B O 1
ATOM 5432 N N . GLU B 1 241 ? 5.789 17.75 8.016 1 96.44 241 GLU B N 1
ATOM 5433 C CA . GLU B 1 241 ? 5.457 16.531 8.742 1 96.44 241 GLU B CA 1
ATOM 5434 C C . GLU B 1 241 ? 3.951 16.281 8.742 1 96.44 241 GLU B C 1
ATOM 5436 O O . GLU B 1 241 ? 3.162 17.219 8.859 1 96.44 241 GLU B O 1
ATOM 5441 N N . GLY B 1 242 ? 3.592 15.016 8.578 1 97.38 242 GLY B N 1
ATOM 5442 C CA . GLY B 1 242 ? 2.193 14.633 8.711 1 97.38 242 GLY B CA 1
ATOM 5443 C C . GLY B 1 242 ? 1.846 14.109 10.086 1 97.38 242 GLY B C 1
ATOM 5444 O O . GLY B 1 242 ? 2.479 13.172 10.578 1 97.38 242 GLY B O 1
ATOM 5445 N N . ILE B 1 243 ? 0.837 14.672 10.734 1 97.25 243 ILE B N 1
ATOM 5446 C CA . ILE B 1 243 ? 0.353 14.242 12.047 1 97.25 243 ILE B CA 1
ATOM 5447 C C . ILE B 1 243 ? -1.138 13.922 11.961 1 97.25 243 ILE B C 1
ATOM 5449 O O . ILE B 1 243 ? -1.958 14.812 11.727 1 97.25 243 ILE B O 1
ATOM 5453 N N . LEU B 1 244 ? -1.446 12.688 12.234 1 96.69 244 LEU B N 1
ATOM 5454 C CA . LEU B 1 244 ? -2.826 12.234 12.094 1 96.69 244 LEU B CA 1
ATOM 5455 C C . LEU B 1 244 ? -3.74 12.984 13.062 1 96.69 244 LEU B C 1
ATOM 5457 O O . LEU B 1 244 ? -3.324 13.352 14.164 1 96.69 244 LEU B O 1
ATOM 5461 N N . ASN B 1 245 ? -4.996 13.148 12.578 1 93.81 245 ASN B N 1
ATOM 5462 C CA . ASN B 1 245 ? -6.027 13.602 13.5 1 93.81 245 ASN B CA 1
ATOM 5463 C C . ASN B 1 245 ? -6.441 12.5 14.477 1 93.81 245 ASN B C 1
ATOM 5465 O O . ASN B 1 245 ? -6.141 11.328 14.25 1 93.81 245 ASN B O 1
ATOM 5469 N N . GLY B 1 246 ? -7.074 12.898 15.562 1 92.44 246 GLY B N 1
ATOM 5470 C CA . GLY B 1 246 ? -7.699 11.953 16.484 1 92.44 246 GLY B CA 1
ATOM 5471 C C . GLY B 1 246 ? -9.211 11.922 16.359 1 92.44 246 GLY B C 1
ATOM 5472 O O . GLY B 1 246 ? -9.805 12.766 15.688 1 92.44 246 GLY B O 1
ATOM 5473 N N . VAL B 1 247 ? -9.695 10.875 16.922 1 90.88 247 VAL B N 1
ATOM 5474 C CA . VAL B 1 247 ? -11.141 10.727 17.016 1 90.88 247 VAL B CA 1
ATOM 5475 C C . VAL B 1 247 ? -11.617 11.117 18.422 1 90.88 247 VAL B C 1
ATOM 5477 O O . VAL B 1 247 ? -10.898 10.914 19.406 1 90.88 247 VAL B O 1
ATOM 5480 N N . ASP B 1 248 ? -12.773 11.828 18.469 1 87.44 248 ASP B N 1
ATOM 5481 C CA . ASP B 1 248 ? -13.406 12.07 19.766 1 87.44 248 ASP B CA 1
ATOM 5482 C C . ASP B 1 248 ? -14 10.789 20.344 1 87.44 248 ASP B C 1
ATOM 5484 O O . ASP B 1 248 ? -15.133 10.422 20.031 1 87.44 248 ASP B O 1
ATOM 5488 N N . THR B 1 249 ? -13.344 10.258 21.297 1 89.31 249 THR B N 1
ATOM 5489 C CA . THR B 1 249 ? -13.695 8.938 21.797 1 89.31 249 THR B CA 1
ATOM 5490 C C . THR B 1 249 ? -14.891 9.016 22.75 1 89.31 249 THR B C 1
ATOM 5492 O O . THR B 1 249 ? -15.484 7.996 23.094 1 89.31 249 THR B O 1
ATOM 5495 N N . ALA B 1 250 ? -15.234 10.195 23.078 1 85.94 250 ALA B N 1
ATOM 5496 C CA . ALA B 1 250 ? -16.438 10.352 23.891 1 85.94 250 ALA B CA 1
ATOM 5497 C C . ALA B 1 250 ? -17.703 10.297 23.031 1 85.94 250 ALA B C 1
ATOM 5499 O O . ALA B 1 250 ? -18.734 9.805 23.484 1 85.94 250 ALA B O 1
ATOM 5500 N N . VAL B 1 251 ? -17.547 10.797 21.875 1 87.12 251 VAL B N 1
ATOM 5501 C CA . VAL B 1 251 ? -18.672 10.812 20.938 1 87.12 251 VAL B CA 1
ATOM 5502 C C . VAL B 1 251 ? -18.781 9.461 20.25 1 87.12 251 VAL B C 1
ATOM 5504 O O . VAL B 1 251 ? -19.875 8.914 20.109 1 87.12 251 VAL B O 1
ATOM 5507 N N . TRP B 1 252 ? -17.703 8.938 19.812 1 92.12 252 TRP B N 1
ATOM 5508 C CA . TRP B 1 252 ? -17.656 7.66 19.109 1 92.12 252 TRP B CA 1
ATOM 5509 C C . TRP B 1 252 ? -17.203 6.539 20.031 1 92.12 252 TRP B C 1
ATOM 5511 O O . TRP B 1 252 ? -16.016 6.207 20.062 1 92.12 252 TRP B O 1
ATOM 5521 N N . ASP B 1 253 ? -18.141 5.996 20.734 1 94 253 ASP B N 1
ATOM 5522 C CA . ASP B 1 253 ? -17.891 4.965 21.734 1 94 253 ASP B CA 1
ATOM 5523 C C . ASP B 1 253 ? -18.969 3.881 21.672 1 94 253 ASP B C 1
ATOM 5525 O O . ASP B 1 253 ? -20.062 4.062 22.203 1 94 253 ASP B O 1
ATOM 5529 N N . PRO B 1 254 ? -18.578 2.76 21.141 1 95.5 254 PRO B N 1
ATOM 5530 C CA . PRO B 1 254 ? -19.594 1.71 21.016 1 95.5 254 PRO B CA 1
ATOM 5531 C C . PRO B 1 254 ? -20.188 1.294 22.344 1 95.5 254 PRO B C 1
ATOM 5533 O O . PRO B 1 254 ? -21.312 0.79 22.406 1 95.5 254 PRO B O 1
ATOM 5536 N N . ALA B 1 255 ? -19.531 1.533 23.438 1 94.81 255 ALA B N 1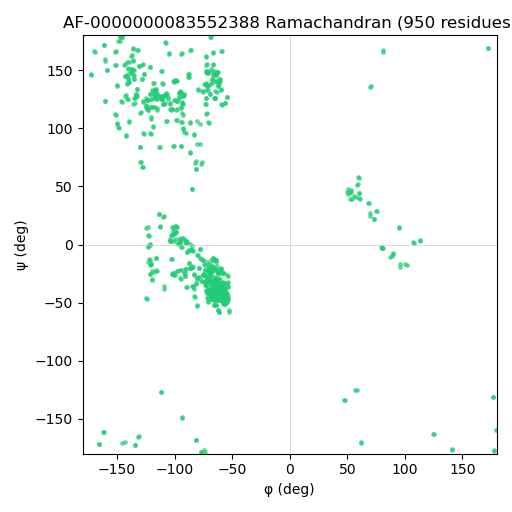
ATOM 5537 C CA . ALA B 1 255 ? -20.016 1.14 24.766 1 94.81 255 ALA B CA 1
ATOM 5538 C C . ALA B 1 255 ? -21 2.164 25.312 1 94.81 255 ALA B C 1
ATOM 5540 O O . ALA B 1 255 ? -21.875 1.825 26.109 1 94.81 255 ALA B O 1
ATOM 5541 N N . GLY B 1 256 ? -20.875 3.354 24.859 1 92.31 256 GLY B N 1
ATOM 5542 C CA . GLY B 1 256 ? -21.703 4.41 25.438 1 92.31 256 GLY B CA 1
ATOM 5543 C C . GLY B 1 256 ? -22.547 5.125 24.406 1 92.31 256 GLY B C 1
ATOM 5544 O O . GLY B 1 256 ? -23.219 6.105 24.719 1 92.31 256 GLY B O 1
ATOM 5545 N N . ASP B 1 257 ? -22.578 4.66 23.234 1 90.31 257 ASP B N 1
ATOM 5546 C CA . ASP B 1 257 ? -23.312 5.305 22.156 1 90.31 257 ASP B CA 1
ATOM 5547 C C . ASP B 1 257 ? -24.812 5.137 22.328 1 90.31 257 ASP B C 1
ATOM 5549 O O . ASP B 1 257 ? -25.328 4.02 22.297 1 90.31 257 ASP B O 1
ATOM 5553 N N . ARG B 1 258 ? -25.531 6.195 22.422 1 84.19 258 ARG B N 1
ATOM 5554 C CA . ARG B 1 258 ? -26.953 6.16 22.719 1 84.19 258 ARG B CA 1
ATOM 5555 C C . ARG B 1 258 ? -27.75 5.684 21.5 1 84.19 258 ARG B C 1
ATOM 5557 O O . ARG B 1 258 ? -28.891 5.211 21.641 1 84.19 258 ARG B O 1
ATOM 5564 N N . GLY B 1 259 ? -27.188 5.707 20.406 1 84.62 259 GLY B N 1
ATOM 5565 C CA . GLY B 1 259 ? -27.891 5.328 19.188 1 84.62 259 GLY B CA 1
ATOM 5566 C C . GLY B 1 259 ? -27.703 3.867 18.828 1 84.62 259 GLY B C 1
ATOM 5567 O O . GLY B 1 259 ? -28.219 3.406 17.797 1 84.62 259 GLY B O 1
ATOM 5568 N N . ALA B 1 260 ? -27.031 3.088 19.719 1 91.06 260 ALA B N 1
ATOM 5569 C CA . ALA B 1 260 ? -26.719 1.692 19.406 1 91.06 260 ALA B CA 1
ATOM 5570 C C . ALA B 1 260 ? -26.828 0.822 20.656 1 91.06 260 ALA B C 1
ATOM 5572 O O . ALA B 1 260 ? -26.781 1.328 21.781 1 91.06 260 ALA B O 1
ATOM 5573 N N . TYR B 1 261 ? -27.062 -0.418 20.438 1 95.5 261 TYR B N 1
ATOM 5574 C CA . TYR B 1 261 ? -26.891 -1.368 21.531 1 95.5 261 TYR B CA 1
ATOM 5575 C C . TYR B 1 261 ? -25.422 -1.44 21.953 1 95.5 261 TYR B C 1
ATOM 5577 O O . TYR B 1 261 ? -24.531 -1.625 21.125 1 95.5 261 TYR B O 1
ATOM 5585 N N . PRO B 1 262 ? -25.203 -1.248 23.203 1 96.38 262 PRO B N 1
ATOM 5586 C CA . PRO B 1 262 ? -23.828 -1.158 23.672 1 96.38 262 PRO B CA 1
ATOM 5587 C C . PRO B 1 262 ? -23.047 -2.463 23.5 1 96.38 262 PRO B C 1
ATOM 5589 O O . PRO B 1 262 ? -23.625 -3.547 23.656 1 96.38 262 PRO B O 1
ATOM 5592 N N . TYR B 1 263 ? -21.781 -2.324 23.234 1 97.06 263 TYR B N 1
ATOM 5593 C CA . TYR B 1 263 ? -20.859 -3.451 23.156 1 97.06 263 TYR B CA 1
ATOM 5594 C C . TYR B 1 263 ? -19.422 -2.99 23.281 1 97.06 263 TYR B C 1
ATOM 5596 O O . TYR B 1 263 ? -19.156 -1.791 23.406 1 97.06 263 TYR B O 1
ATOM 5604 N N . SER B 1 264 ? -18.5 -3.922 23.391 1 95.75 264 SER B N 1
ATOM 5605 C CA . SER B 1 264 ? -17.078 -3.668 23.547 1 95.75 264 SER B CA 1
ATOM 5606 C C . SER B 1 264 ? -16.25 -4.762 22.875 1 95.75 264 SER B C 1
ATOM 5608 O O . SER B 1 264 ? -16.812 -5.703 22.297 1 95.75 264 SER B O 1
ATOM 5610 N N . VAL B 1 265 ? -14.945 -4.598 22.938 1 95.25 265 VAL B N 1
ATOM 5611 C CA . VAL B 1 265 ? -14.023 -5.539 22.312 1 95.25 265 VAL B CA 1
ATOM 5612 C C . VAL B 1 265 ? -14.18 -6.918 22.953 1 95.25 265 VAL B C 1
ATOM 5614 O O . VAL B 1 265 ? -14.047 -7.938 22.266 1 95.25 265 VAL B O 1
ATOM 5617 N N . SER B 1 266 ? -14.539 -6.949 24.156 1 94.38 266 SER B N 1
ATOM 5618 C CA . SER B 1 266 ? -14.641 -8.211 24.891 1 94.38 266 SER B CA 1
ATOM 5619 C C . SER B 1 266 ? -16.047 -8.797 24.781 1 94.38 266 SER B C 1
ATOM 5621 O O . SER B 1 266 ? -16.234 -9.992 25.031 1 94.38 266 SER B O 1
ATOM 5623 N N . ARG B 1 267 ? -17.156 -7.977 24.578 1 92.62 267 ARG B N 1
ATOM 5624 C CA . ARG B 1 267 ? -18.547 -8.422 24.469 1 92.62 267 ARG B CA 1
ATOM 5625 C C . ARG B 1 267 ? -19.203 -7.895 23.203 1 92.62 267 ARG B C 1
ATOM 5627 O O . ARG B 1 267 ? -19.875 -6.867 23.219 1 92.62 267 ARG B O 1
ATOM 5634 N N . LEU B 1 268 ? -19.188 -8.766 22.109 1 93.69 268 LEU B N 1
ATOM 5635 C CA . LEU B 1 268 ? -19.578 -8.305 20.797 1 93.69 268 LEU B CA 1
ATOM 5636 C C . LEU B 1 268 ? -21.047 -8.609 20.531 1 93.69 268 LEU B C 1
ATOM 5638 O O . LEU B 1 268 ? -21.562 -8.344 19.438 1 93.69 268 LEU B O 1
ATOM 5642 N N . ALA B 1 269 ? -21.75 -9.109 21.469 1 92.94 269 ALA B N 1
ATOM 5643 C CA . ALA B 1 269 ? -23.156 -9.469 21.312 1 92.94 269 ALA B CA 1
ATOM 5644 C C . ALA B 1 269 ? -23.984 -8.258 20.875 1 92.94 269 ALA B C 1
ATOM 5646 O O . ALA B 1 269 ? -24.922 -8.383 20.078 1 92.94 269 ALA B O 1
ATOM 5647 N N . GLY B 1 270 ? -23.703 -7.164 21.453 1 95.81 270 GLY B N 1
ATOM 5648 C CA . GLY B 1 270 ? -24.391 -5.945 21.078 1 95.81 270 GLY B CA 1
ATOM 5649 C C . GLY B 1 270 ? -24.219 -5.586 19.609 1 95.81 270 GLY B C 1
ATOM 5650 O O . GLY B 1 270 ? -25.141 -5.031 18.984 1 95.81 270 GLY B O 1
ATOM 5651 N N . LYS B 1 271 ? -23.062 -5.91 19.094 1 96.38 271 LYS B N 1
ATOM 5652 C CA . LYS B 1 271 ? -22.828 -5.621 17.688 1 96.38 271 LYS B CA 1
ATOM 5653 C C . LYS B 1 271 ? -23.766 -6.434 16.797 1 96.38 271 LYS B C 1
ATOM 5655 O O . LYS B 1 271 ? -24.281 -5.922 15.797 1 96.38 271 LYS B O 1
ATOM 5660 N N . ALA B 1 272 ? -24 -7.66 17.094 1 95.62 272 ALA B N 1
ATOM 5661 C CA . ALA B 1 272 ? -24.922 -8.508 16.344 1 95.62 272 ALA B CA 1
ATOM 5662 C C . ALA B 1 272 ? -26.344 -7.938 16.359 1 95.62 272 ALA B C 1
ATOM 5664 O O . ALA B 1 272 ? -27.047 -7.996 15.367 1 95.62 272 ALA B O 1
ATOM 5665 N N . ARG B 1 273 ? -26.688 -7.445 17.516 1 97 273 ARG B N 1
ATOM 5666 C CA . ARG B 1 273 ? -28.016 -6.828 17.641 1 97 273 ARG B CA 1
ATOM 5667 C C . ARG B 1 273 ? -28.109 -5.574 16.781 1 97 273 ARG B C 1
ATOM 5669 O O . ARG B 1 273 ? -29.156 -5.324 16.156 1 97 273 ARG B O 1
ATOM 5676 N N . ASN B 1 274 ? -27.078 -4.82 16.812 1 98.5 274 ASN B N 1
ATOM 5677 C CA . ASN B 1 274 ? -27.047 -3.623 15.977 1 98.5 274 ASN B CA 1
ATOM 5678 C C . ASN B 1 274 ? -27.125 -3.969 14.492 1 98.5 274 ASN B C 1
ATOM 5680 O O . ASN B 1 274 ? -27.75 -3.242 13.711 1 98.5 274 ASN B O 1
ATOM 5684 N N . ARG B 1 275 ? -26.422 -5.055 14.109 1 98.31 275 ARG B N 1
ATOM 5685 C CA . ARG B 1 275 ? -26.469 -5.496 12.719 1 98.31 275 ARG B CA 1
ATOM 5686 C C . ARG B 1 275 ? -27.906 -5.824 12.297 1 98.31 275 ARG B C 1
ATOM 5688 O O . ARG B 1 275 ? -28.359 -5.414 11.227 1 98.31 275 ARG B O 1
ATOM 5695 N N . LYS B 1 276 ? -28.609 -6.508 13.109 1 97.75 276 LYS B N 1
ATOM 5696 C CA . LYS B 1 276 ? -30 -6.859 12.82 1 97.75 276 LYS B CA 1
ATOM 5697 C C . LYS B 1 276 ? -30.875 -5.609 12.703 1 97.75 276 LYS B C 1
ATOM 5699 O O . LYS B 1 276 ? -31.703 -5.508 11.805 1 97.75 276 LYS B O 1
ATOM 5704 N N . ALA B 1 277 ? -30.672 -4.723 13.609 1 97.88 277 ALA B N 1
ATOM 5705 C CA . ALA B 1 277 ? -31.422 -3.473 13.602 1 97.88 277 ALA B CA 1
ATOM 5706 C C . ALA B 1 277 ? -31.156 -2.682 12.32 1 97.88 277 ALA B C 1
ATOM 5708 O O . ALA B 1 277 ? -32.062 -2.066 11.758 1 97.88 277 ALA B O 1
ATOM 5709 N N . LEU B 1 278 ? -29.906 -2.695 11.906 1 98.5 278 LEU B N 1
ATOM 5710 C CA . LEU B 1 278 ? -29.516 -1.946 10.719 1 98.5 278 LEU B CA 1
ATOM 5711 C C . LEU B 1 278 ? -30.141 -2.562 9.469 1 98.5 278 LEU B C 1
ATOM 5713 O O . LEU B 1 278 ? -30.578 -1.844 8.562 1 98.5 278 LEU B O 1
ATOM 5717 N N . LEU B 1 279 ? -30.156 -3.891 9.398 1 98.62 279 LEU B N 1
ATOM 5718 C CA . LEU B 1 279 ? -30.812 -4.57 8.289 1 98.62 279 LEU B CA 1
ATOM 5719 C C . LEU B 1 279 ? -32.281 -4.145 8.172 1 98.62 279 LEU B C 1
ATOM 5721 O O . LEU B 1 279 ? -32.75 -3.836 7.074 1 98.62 279 LEU B O 1
ATOM 5725 N N . ALA B 1 280 ? -32.906 -4.078 9.273 1 98.12 280 ALA B N 1
ATOM 5726 C CA . ALA B 1 280 ? -34.312 -3.666 9.297 1 98.12 280 ALA B CA 1
ATOM 5727 C C . ALA B 1 280 ? -34.469 -2.205 8.883 1 98.12 280 ALA B C 1
ATOM 5729 O O . ALA B 1 280 ? -35.344 -1.862 8.102 1 98.12 280 ALA B O 1
ATOM 5730 N N . GLU B 1 281 ? -33.594 -1.39 9.414 1 97.69 281 GLU B N 1
ATOM 5731 C CA . GLU B 1 281 ? -33.625 0.046 9.148 1 97.69 281 GLU B CA 1
ATOM 5732 C C . GLU B 1 281 ? -33.562 0.338 7.656 1 97.69 281 GLU B C 1
ATOM 5734 O O . GLU B 1 281 ? -34.219 1.255 7.16 1 97.69 281 GLU B O 1
ATOM 5739 N N . PHE B 1 282 ? -32.812 -0.443 6.895 1 98.44 282 PHE B N 1
ATOM 5740 C CA . PHE B 1 282 ? -32.562 -0.178 5.48 1 98.44 282 PHE B CA 1
ATOM 5741 C C . PHE B 1 282 ? -33.406 -1.114 4.605 1 98.44 282 PHE B C 1
ATOM 5743 O O . PHE B 1 282 ? -33.25 -1.12 3.383 1 98.44 282 PHE B O 1
ATOM 5750 N N . GLY B 1 283 ? -34.25 -1.951 5.223 1 98.12 283 GLY B N 1
ATOM 5751 C CA . GLY B 1 283 ? -35.094 -2.871 4.477 1 98.12 283 GLY B CA 1
ATOM 5752 C C . GLY B 1 283 ? -34.281 -3.967 3.779 1 98.12 283 GLY B C 1
ATOM 5753 O O . GLY B 1 283 ? -34.625 -4.352 2.654 1 98.12 283 GLY B O 1
ATOM 5754 N N . LEU B 1 284 ? -33.219 -4.41 4.422 1 98.69 284 LEU B N 1
ATOM 5755 C CA . LEU B 1 284 ? -32.375 -5.453 3.852 1 98.69 284 LEU B CA 1
ATOM 5756 C C . LEU B 1 284 ? -32.812 -6.828 4.352 1 98.69 284 LEU B C 1
ATOM 5758 O O . LEU B 1 284 ? -33.562 -6.938 5.316 1 98.69 284 LEU B O 1
ATOM 5762 N N . ASP B 1 285 ? -32.344 -7.84 3.682 1 98.19 285 ASP B N 1
ATOM 5763 C CA . ASP B 1 285 ? -32.688 -9.219 4 1 98.19 285 ASP B CA 1
ATOM 5764 C C . ASP B 1 285 ? -32.281 -9.578 5.426 1 98.19 285 ASP B C 1
ATOM 5766 O O . ASP B 1 285 ? -31.094 -9.578 5.746 1 98.19 285 ASP B O 1
ATOM 5770 N N . PRO B 1 286 ? -33.188 -9.953 6.215 1 97.31 286 PRO B N 1
ATOM 5771 C CA . PRO B 1 286 ? -32.844 -10.297 7.598 1 97.31 286 PRO B CA 1
ATOM 5772 C C . PRO B 1 286 ? -31.953 -11.547 7.695 1 97.31 286 PRO B C 1
ATOM 5774 O O . PRO B 1 286 ? -31.297 -11.758 8.711 1 97.31 286 PRO B O 1
ATOM 5777 N N . ASP B 1 287 ? -31.938 -12.336 6.672 1 96.94 287 ASP B N 1
ATOM 5778 C CA . ASP B 1 287 ? -31.172 -13.586 6.699 1 96.94 287 ASP B CA 1
ATOM 5779 C C . ASP B 1 287 ? -29.828 -13.422 5.992 1 96.94 287 ASP B C 1
ATOM 5781 O O . ASP B 1 287 ? -29.219 -14.406 5.598 1 96.94 287 ASP B O 1
ATOM 5785 N N . LEU B 1 288 ? -29.469 -12.242 5.789 1 97.75 288 LEU B N 1
ATOM 5786 C CA . LEU B 1 288 ? -28.188 -11.984 5.152 1 97.75 288 LEU B CA 1
ATOM 5787 C C . LEU B 1 288 ? -27.047 -12.648 5.922 1 97.75 288 LEU B C 1
ATOM 5789 O O . LEU B 1 288 ? -26.859 -12.391 7.109 1 97.75 288 LEU B O 1
ATOM 5793 N N . THR B 1 289 ? -26.281 -13.523 5.266 1 96.69 289 THR B N 1
ATOM 5794 C CA . THR B 1 289 ? -25.172 -14.211 5.918 1 96.69 289 THR B CA 1
ATOM 5795 C C . THR B 1 289 ? -23.844 -13.578 5.527 1 96.69 289 THR B C 1
ATOM 5797 O O . THR B 1 289 ? -22.859 -13.711 6.25 1 96.69 289 THR B O 1
ATOM 5800 N N . GLY B 1 290 ? -23.812 -12.945 4.355 1 98.25 290 GLY B N 1
ATOM 5801 C CA . GLY B 1 290 ? -22.609 -12.273 3.9 1 98.25 290 GLY B CA 1
ATOM 5802 C C . GLY B 1 290 ? -22.359 -10.938 4.578 1 98.25 290 GLY B C 1
ATOM 5803 O O . GLY B 1 290 ? -23.125 -10.547 5.473 1 98.25 290 GLY B O 1
ATOM 5804 N N . PRO B 1 291 ? -21.297 -10.234 4.211 1 98.81 291 PRO B N 1
ATOM 5805 C CA . PRO B 1 291 ? -20.969 -8.969 4.871 1 98.81 291 PRO B CA 1
ATOM 5806 C C . PRO B 1 291 ? -21.906 -7.832 4.488 1 98.81 291 PRO B C 1
ATOM 5808 O O . PRO B 1 291 ? -22.266 -7.695 3.318 1 98.81 291 PRO B O 1
ATOM 5811 N N . LEU B 1 292 ? -22.297 -7.051 5.457 1 98.94 292 LEU B N 1
ATOM 5812 C CA . LEU B 1 292 ? -23.016 -5.801 5.262 1 98.94 292 LEU B CA 1
ATOM 5813 C C . LEU B 1 292 ? -22.047 -4.617 5.215 1 98.94 292 LEU B C 1
ATOM 5815 O O . LEU B 1 292 ? -21.531 -4.199 6.25 1 98.94 292 LEU B O 1
ATOM 5819 N N . ALA B 1 293 ? -21.844 -4.109 4.035 1 98.94 293 ALA B N 1
ATOM 5820 C CA . ALA B 1 293 ? -20.984 -2.936 3.869 1 98.94 293 ALA B CA 1
ATOM 5821 C C . ALA B 1 293 ? -21.781 -1.646 4.02 1 98.94 293 ALA B C 1
ATOM 5823 O O . ALA B 1 293 ? -22.953 -1.589 3.639 1 98.94 293 ALA B O 1
ATOM 5824 N N . VAL B 1 294 ? -21.141 -0.633 4.551 1 98.88 294 VAL B N 1
ATOM 5825 C CA . VAL B 1 294 ? -21.812 0.654 4.695 1 98.88 294 VAL B CA 1
ATOM 5826 C C . VAL B 1 294 ? -20.969 1.752 4.051 1 98.88 294 VAL B C 1
ATOM 5828 O O . VAL B 1 294 ? -19.75 1.657 4.004 1 98.88 294 VAL B O 1
ATOM 5831 N N . VAL B 1 295 ? -21.594 2.725 3.504 1 98.75 295 VAL B N 1
ATOM 5832 C CA . VAL B 1 295 ? -21.016 3.967 3.014 1 98.75 295 VAL B CA 1
ATOM 5833 C C . VAL B 1 295 ? -21.672 5.16 3.699 1 98.75 295 VAL B C 1
ATOM 5835 O O . VAL B 1 295 ? -22.891 5.324 3.627 1 98.75 295 VAL B O 1
ATOM 5838 N N . VAL B 1 296 ? -20.922 5.875 4.438 1 97.44 296 VAL B N 1
ATOM 5839 C CA . VAL B 1 296 ? -21.344 7.129 5.047 1 97.44 296 VAL B CA 1
ATOM 5840 C C . VAL B 1 296 ? -20.469 8.273 4.547 1 97.44 296 VAL B C 1
ATOM 5842 O O . VAL B 1 296 ? -19.328 8.43 5 1 97.44 296 VAL B O 1
ATOM 5845 N N . SER B 1 297 ? -20.969 9.031 3.639 1 94.69 297 SER B N 1
ATOM 5846 C CA . SER B 1 297 ? -20.094 10.023 3.023 1 94.69 297 SER B CA 1
ATOM 5847 C C . SER B 1 297 ? -20.891 11 2.166 1 94.69 297 SER B C 1
ATOM 5849 O O . SER B 1 297 ? -22.062 10.781 1.899 1 94.69 297 SER B O 1
ATOM 5851 N N . ARG B 1 298 ? -20.203 12.117 1.825 1 92.31 298 ARG B N 1
ATOM 5852 C CA . ARG B 1 298 ? -20.688 12.883 0.683 1 92.31 298 ARG B CA 1
ATOM 5853 C C . ARG B 1 298 ? -20.672 12.039 -0.588 1 92.31 298 ARG B C 1
ATOM 5855 O O . ARG B 1 298 ? -19.75 11.242 -0.801 1 92.31 298 ARG B O 1
ATOM 5862 N N . LEU B 1 299 ? -21.703 12.219 -1.365 1 97.25 299 LEU B N 1
ATOM 5863 C CA . LEU B 1 299 ? -21.812 11.438 -2.594 1 97.25 299 LEU B CA 1
ATOM 5864 C C . LEU B 1 299 ? -21.234 12.211 -3.777 1 97.25 299 LEU B C 1
ATOM 5866 O O . LEU B 1 299 ? -21.969 12.859 -4.516 1 97.25 299 LEU B O 1
ATOM 5870 N N . THR B 1 300 ? -19.906 12.102 -3.939 1 96.06 300 THR B N 1
ATOM 5871 C CA . THR B 1 300 ? -19.156 12.828 -4.961 1 96.06 300 THR B CA 1
ATOM 5872 C C . THR B 1 300 ? -18.141 11.914 -5.648 1 96.06 300 THR B C 1
ATOM 5874 O O . THR B 1 300 ? -17.906 10.797 -5.191 1 96.06 300 THR B O 1
ATOM 5877 N N . ALA B 1 301 ? -17.594 12.422 -6.742 1 96.12 301 ALA B N 1
ATOM 5878 C CA . ALA B 1 301 ? -16.547 11.688 -7.453 1 96.12 301 ALA B CA 1
ATOM 5879 C C . ALA B 1 301 ? -15.305 11.516 -6.586 1 96.12 301 ALA B C 1
ATOM 5881 O O . ALA B 1 301 ? -14.633 10.484 -6.648 1 96.12 301 ALA B O 1
ATOM 5882 N N . GLN B 1 302 ? -14.938 12.492 -5.812 1 93.5 302 GLN B N 1
ATOM 5883 C CA . GLN B 1 302 ? -13.781 12.445 -4.922 1 93.5 302 GLN B CA 1
ATOM 5884 C C . GLN B 1 302 ? -13.891 11.281 -3.947 1 93.5 302 GLN B C 1
ATOM 5886 O O . GLN B 1 302 ? -12.883 10.648 -3.613 1 93.5 302 GLN B O 1
ATOM 5891 N N . LYS B 1 303 ? -15.094 10.984 -3.582 1 96.94 303 LYS B N 1
ATOM 5892 C CA . LYS B 1 303 ? -15.32 9.945 -2.58 1 96.94 303 LYS B CA 1
ATOM 5893 C C . LYS B 1 303 ? -15.492 8.578 -3.236 1 96.94 303 LYS B C 1
ATOM 5895 O O . LYS B 1 303 ? -15.727 7.578 -2.553 1 96.94 303 LYS B O 1
ATOM 5900 N N . GLY B 1 304 ? -15.344 8.516 -4.527 1 98 304 GLY B N 1
ATOM 5901 C CA . GLY B 1 304 ? -15.32 7.258 -5.25 1 98 304 GLY B CA 1
ATOM 5902 C C . GLY B 1 304 ? -16.688 6.625 -5.391 1 98 304 GLY B C 1
ATOM 5903 O O . GLY B 1 304 ? -16.812 5.398 -5.441 1 98 304 GLY B O 1
ATOM 5904 N N . ILE B 1 305 ? -17.734 7.414 -5.426 1 98.56 305 ILE B N 1
ATOM 5905 C CA . ILE B 1 305 ? -19.094 6.875 -5.457 1 98.56 305 ILE B CA 1
ATOM 5906 C C . ILE B 1 305 ? -19.344 6.188 -6.797 1 98.56 305 ILE B C 1
ATOM 5908 O O . ILE B 1 305 ? -20.047 5.168 -6.859 1 98.56 305 ILE B O 1
ATOM 5912 N N . ASP B 1 306 ? -18.766 6.703 -7.875 1 98.69 306 ASP B N 1
ATOM 5913 C CA . ASP B 1 306 ? -18.859 6.043 -9.172 1 98.69 306 ASP B CA 1
ATOM 5914 C C . ASP B 1 306 ? -18.234 4.652 -9.125 1 98.69 306 ASP B C 1
ATOM 5916 O O . ASP B 1 306 ? -18.719 3.723 -9.773 1 98.69 306 ASP B O 1
ATOM 5920 N N . LEU B 1 307 ? -17.141 4.484 -8.422 1 98.69 307 LEU B N 1
ATOM 5921 C CA . LEU B 1 307 ? -16.5 3.18 -8.258 1 98.69 307 LEU B CA 1
ATOM 5922 C C . LEU B 1 307 ? -17.422 2.217 -7.52 1 98.69 307 LEU B C 1
ATOM 5924 O O . LEU B 1 307 ? -17.484 1.032 -7.855 1 98.69 307 LEU B O 1
ATOM 5928 N N . VAL B 1 308 ? -18.109 2.721 -6.469 1 98.81 308 VAL B N 1
ATOM 5929 C CA . VAL B 1 308 ? -19.047 1.906 -5.711 1 98.81 308 VAL B CA 1
ATOM 5930 C C . VAL B 1 308 ? -20.141 1.38 -6.645 1 98.81 308 VAL B C 1
ATOM 5932 O O . VAL B 1 308 ? -20.453 0.186 -6.637 1 98.81 308 VAL B O 1
ATOM 5935 N N . HIS B 1 309 ? -20.641 2.256 -7.422 1 98.75 309 HIS B N 1
ATOM 5936 C CA . HIS B 1 309 ? -21.688 1.88 -8.367 1 98.75 309 HIS B CA 1
ATOM 5937 C C . HIS B 1 309 ? -21.234 0.744 -9.273 1 98.75 309 HIS B C 1
ATOM 5939 O O . HIS B 1 309 ? -22 -0.18 -9.555 1 98.75 309 HIS B O 1
ATOM 5945 N N . GLN B 1 310 ? -20.031 0.824 -9.688 1 98.44 310 GLN B N 1
ATOM 5946 C CA . GLN B 1 310 ? -19.484 -0.131 -10.648 1 98.44 310 GLN B CA 1
ATOM 5947 C C . GLN B 1 310 ? -19.156 -1.458 -9.977 1 98.44 310 GLN B C 1
ATOM 5949 O O . GLN B 1 310 ? -19.25 -2.518 -10.594 1 98.44 310 GLN B O 1
ATOM 5954 N N . ALA B 1 311 ? -18.781 -1.437 -8.742 1 98.5 311 ALA B N 1
ATOM 5955 C CA . ALA B 1 311 ? -18.188 -2.611 -8.094 1 98.5 311 ALA B CA 1
ATOM 5956 C C . ALA B 1 311 ? -19.25 -3.414 -7.352 1 98.5 311 ALA B C 1
ATOM 5958 O O . ALA B 1 311 ? -19.094 -4.617 -7.141 1 98.5 311 ALA B O 1
ATOM 5959 N N . ILE B 1 312 ? -20.375 -2.852 -6.98 1 98.56 312 ILE B N 1
ATOM 5960 C CA . ILE B 1 312 ? -21.297 -3.398 -6.004 1 98.56 312 ILE B CA 1
ATOM 5961 C C . ILE B 1 312 ? -22.047 -4.582 -6.609 1 98.56 312 ILE B C 1
ATOM 5963 O O . ILE B 1 312 ? -22.391 -5.543 -5.906 1 98.56 312 ILE B O 1
ATOM 5967 N N . PRO B 1 313 ? -22.375 -4.582 -7.91 1 98.31 313 PRO B N 1
ATOM 5968 C CA . PRO B 1 313 ? -23.078 -5.738 -8.469 1 98.31 313 PRO B CA 1
ATOM 5969 C C . PRO B 1 313 ? -22.359 -7.055 -8.203 1 98.31 313 PRO B C 1
ATOM 5971 O O . PRO B 1 313 ? -22.984 -8.031 -7.777 1 98.31 313 PRO B O 1
ATOM 5974 N N . ASP B 1 314 ? -21.047 -7.074 -8.383 1 97.06 314 ASP B N 1
ATOM 5975 C CA . ASP B 1 314 ? -20.266 -8.273 -8.117 1 97.06 314 ASP B CA 1
ATOM 5976 C C . ASP B 1 314 ? -20.281 -8.625 -6.633 1 97.06 314 ASP B C 1
ATOM 5978 O O . ASP B 1 314 ? -20.328 -9.805 -6.266 1 97.06 314 ASP B O 1
ATOM 5982 N N . PHE B 1 315 ? -20.266 -7.688 -5.844 1 98.56 315 PHE B N 1
ATOM 5983 C CA . PHE B 1 315 ? -20.266 -7.867 -4.398 1 98.56 315 PHE B CA 1
ATOM 5984 C C . PHE B 1 315 ? -21.578 -8.484 -3.932 1 98.56 315 PHE B C 1
ATOM 5986 O O . PHE B 1 315 ? -21.578 -9.406 -3.113 1 98.56 315 PHE B O 1
ATOM 5993 N N . VAL B 1 316 ? -22.672 -7.988 -4.469 1 98.75 316 VAL B N 1
ATOM 5994 C CA . VAL B 1 316 ? -24 -8.508 -4.156 1 98.75 316 VAL B CA 1
ATOM 5995 C C . VAL B 1 316 ? -24.109 -9.945 -4.648 1 98.75 316 VAL B C 1
ATOM 5997 O O . VAL B 1 316 ? -24.641 -10.812 -3.941 1 98.75 316 VAL B O 1
ATOM 6000 N N . ALA B 1 317 ? -23.578 -10.188 -5.816 1 97.75 317 ALA B N 1
ATOM 6001 C CA . ALA B 1 317 ? -23.609 -11.539 -6.375 1 97.75 317 ALA B CA 1
ATOM 6002 C C . ALA B 1 317 ? -22.844 -12.516 -5.48 1 97.75 317 ALA B C 1
ATOM 6004 O O . ALA B 1 317 ? -23.203 -13.695 -5.391 1 97.75 317 ALA B O 1
ATOM 6005 N N . GLY B 1 318 ? -21.891 -12.008 -4.805 1 97.44 318 GLY B N 1
ATOM 6006 C CA . GLY B 1 318 ? -21.094 -12.844 -3.912 1 97.44 318 GLY B CA 1
ATOM 6007 C C . GLY B 1 318 ? -21.703 -13.008 -2.539 1 97.44 318 GLY B C 1
ATOM 6008 O O . GLY B 1 318 ? -21.172 -13.711 -1.686 1 97.44 318 GLY B O 1
ATOM 6009 N N . GLY B 1 319 ? -22.766 -12.336 -2.305 1 98.25 319 GLY B N 1
ATOM 6010 C CA . GLY B 1 319 ? -23.484 -12.523 -1.056 1 98.25 319 GLY B CA 1
ATOM 6011 C C . GLY B 1 319 ? -23.453 -11.305 -0.153 1 98.25 319 GLY B C 1
ATOM 6012 O O . GLY B 1 319 ? -23.953 -11.336 0.969 1 98.25 319 GLY B O 1
ATOM 6013 N N . GLY B 1 320 ? -22.859 -10.211 -0.602 1 98.69 320 GLY B N 1
ATOM 6014 C CA . GLY B 1 320 ? -22.766 -9.008 0.203 1 98.69 320 GLY B CA 1
ATOM 6015 C C . GLY B 1 320 ? -23.984 -8.109 0.086 1 98.69 320 GLY B C 1
ATOM 6016 O O . GLY B 1 320 ? -24.859 -8.352 -0.752 1 98.69 320 GLY B O 1
ATOM 6017 N N . ALA B 1 321 ? -24.062 -7.176 0.965 1 98.88 321 ALA B N 1
ATOM 6018 C CA . ALA B 1 321 ? -25.094 -6.145 0.948 1 98.88 321 ALA B CA 1
ATOM 6019 C C . ALA B 1 321 ? -24.5 -4.766 1.232 1 98.88 321 ALA B C 1
ATOM 6021 O O . ALA B 1 321 ? -23.391 -4.66 1.752 1 98.88 321 ALA B O 1
ATOM 6022 N N . LEU B 1 322 ? -25.234 -3.703 0.815 1 98.94 322 LEU B N 1
ATOM 6023 C CA . LEU B 1 322 ? -24.719 -2.344 0.938 1 98.94 322 LEU B CA 1
ATOM 6024 C C . LEU B 1 322 ? -25.781 -1.414 1.522 1 98.94 322 LEU B C 1
ATOM 6026 O O . LEU B 1 322 ? -26.938 -1.441 1.099 1 98.94 322 LEU B O 1
ATOM 6030 N N . ALA B 1 323 ? -25.453 -0.705 2.539 1 98.94 323 ALA B N 1
ATOM 6031 C CA . ALA B 1 323 ? -26.25 0.403 3.061 1 98.94 323 ALA B CA 1
ATOM 6032 C C . ALA B 1 323 ? -25.547 1.735 2.861 1 98.94 323 ALA B C 1
ATOM 6034 O O . ALA B 1 323 ? -24.375 1.888 3.254 1 98.94 323 ALA B O 1
ATOM 6035 N N . VAL B 1 324 ? -26.203 2.693 2.264 1 98.81 324 VAL B N 1
ATOM 6036 C CA . VAL B 1 324 ? -25.578 3.967 1.929 1 98.81 324 VAL B CA 1
ATOM 6037 C C . VAL B 1 324 ? -26.328 5.109 2.607 1 98.81 324 VAL B C 1
ATOM 6039 O O . VAL B 1 324 ? -27.562 5.168 2.561 1 98.81 324 VAL B O 1
ATOM 6042 N N . LEU B 1 325 ? -25.578 5.941 3.281 1 98.62 325 LEU B N 1
ATOM 6043 C CA . LEU B 1 325 ? -26.078 7.207 3.807 1 98.62 325 LEU B CA 1
ATOM 6044 C C . LEU B 1 325 ? -25.219 8.367 3.316 1 98.62 325 LEU B C 1
ATOM 6046 O O . LEU B 1 325 ? -24 8.383 3.521 1 98.62 325 LEU B O 1
ATOM 6050 N N . GLY B 1 326 ? -25.812 9.273 2.615 1 96.31 326 GLY B N 1
ATOM 6051 C CA . GLY B 1 326 ? -25.078 10.445 2.18 1 96.31 326 GLY B CA 1
ATOM 6052 C C . GLY B 1 326 ? -25.844 11.328 1.219 1 96.31 326 GLY B C 1
ATOM 6053 O O . GLY B 1 326 ? -26.969 10.984 0.816 1 96.31 326 GLY B O 1
ATOM 6054 N N . THR B 1 327 ? -25.312 12.477 0.977 1 95.62 327 THR B N 1
ATOM 6055 C CA . THR B 1 327 ? -25.828 13.406 -0.014 1 95.62 327 THR B CA 1
ATOM 6056 C C . THR B 1 327 ? -24.703 14.086 -0.774 1 95.62 327 THR B C 1
ATOM 6058 O O . THR B 1 327 ? -23.547 14.086 -0.32 1 95.62 327 THR B O 1
ATOM 6061 N N . GLY B 1 328 ? -24.938 14.484 -2.045 1 95.31 328 GLY B N 1
ATOM 6062 C CA . GLY B 1 328 ? -23.938 15.133 -2.867 1 95.31 328 GLY B CA 1
ATOM 6063 C C . GLY B 1 328 ? -24.406 15.414 -4.281 1 95.31 328 GLY B C 1
ATOM 6064 O O . GLY B 1 328 ? -25.469 15.984 -4.48 1 95.31 328 GLY B O 1
ATOM 6065 N N . ASP B 1 329 ? -23.609 15.047 -5.25 1 96.5 329 ASP B N 1
ATOM 6066 C CA . ASP B 1 329 ? -23.922 15.305 -6.652 1 96.5 329 ASP B CA 1
ATOM 6067 C C . ASP B 1 329 ? -25.125 14.492 -7.105 1 96.5 329 ASP B C 1
ATOM 6069 O O . ASP B 1 329 ? -25.281 13.336 -6.715 1 96.5 329 ASP B O 1
ATOM 6073 N N . ALA B 1 330 ? -25.906 15.102 -7.891 1 97.75 330 ALA B N 1
ATOM 6074 C CA . ALA B 1 330 ? -27.125 14.469 -8.359 1 97.75 330 ALA B CA 1
ATOM 6075 C C . ALA B 1 330 ? -26.828 13.133 -9.039 1 97.75 330 ALA B C 1
ATOM 6077 O O . ALA B 1 330 ? -27.531 12.141 -8.812 1 97.75 330 ALA B O 1
ATOM 6078 N N . TRP B 1 331 ? -25.844 13.18 -9.875 1 98.12 331 TRP B N 1
ATOM 6079 C CA . TRP B 1 331 ? -25.516 11.953 -10.594 1 98.12 331 TRP B CA 1
ATOM 6080 C C . TRP B 1 331 ? -25.156 10.836 -9.625 1 98.12 331 TRP B C 1
ATOM 6082 O O . TRP B 1 331 ? -25.484 9.672 -9.859 1 98.12 331 TRP B O 1
ATOM 6092 N N . ALA B 1 332 ? -24.438 11.148 -8.617 1 98.44 332 ALA B N 1
ATOM 6093 C CA . ALA B 1 332 ? -24 10.156 -7.641 1 98.44 332 ALA B CA 1
ATOM 6094 C C . ALA B 1 332 ? -25.188 9.625 -6.836 1 98.44 332 ALA B C 1
ATOM 6096 O O . ALA B 1 332 ? -25.266 8.422 -6.57 1 98.44 332 ALA B O 1
ATOM 6097 N N . GLU B 1 333 ? -26.062 10.523 -6.414 1 98.5 333 GLU B N 1
ATOM 6098 C CA . GLU B 1 333 ? -27.266 10.102 -5.723 1 98.5 333 GLU B CA 1
ATOM 6099 C C . GLU B 1 333 ? -28.109 9.172 -6.598 1 98.5 333 GLU B C 1
ATOM 6101 O O . GLU B 1 333 ? -28.625 8.156 -6.117 1 98.5 333 GLU B O 1
ATOM 6106 N N . ASP B 1 334 ? -28.234 9.523 -7.82 1 98.56 334 ASP B N 1
ATOM 6107 C CA . ASP B 1 334 ? -29 8.719 -8.766 1 98.56 334 ASP B CA 1
ATOM 6108 C C . ASP B 1 334 ? -28.406 7.328 -8.922 1 98.56 334 ASP B C 1
ATOM 6110 O O . ASP B 1 334 ? -29.125 6.34 -9.016 1 98.56 334 ASP B O 1
ATOM 6114 N N . GLN B 1 335 ? -27.109 7.27 -8.969 1 98.62 335 GLN B N 1
ATOM 6115 C CA . GLN B 1 335 ? -26.422 5.98 -9.094 1 98.62 335 GLN B CA 1
ATOM 6116 C C . GLN B 1 335 ? -26.703 5.094 -7.887 1 98.62 335 GLN B C 1
ATOM 6118 O O . GLN B 1 335 ? -26.906 3.885 -8.023 1 98.62 335 GLN B O 1
ATOM 6123 N N . MET B 1 336 ? -26.703 5.664 -6.77 1 98.62 336 MET B N 1
ATOM 6124 C CA . MET B 1 336 ? -26.984 4.895 -5.562 1 98.62 336 MET B CA 1
ATOM 6125 C C . MET B 1 336 ? -28.438 4.441 -5.531 1 98.62 336 MET B C 1
ATOM 6127 O O . MET B 1 336 ? -28.734 3.303 -5.164 1 98.62 336 MET B O 1
ATOM 6131 N N . ARG B 1 337 ? -29.344 5.324 -5.902 1 98.38 337 ARG B N 1
ATOM 6132 C CA . ARG B 1 337 ? -30.75 4.961 -5.98 1 98.38 337 ARG B CA 1
ATOM 6133 C C . ARG B 1 337 ? -30.969 3.826 -6.98 1 98.38 337 ARG B C 1
ATOM 6135 O O . ARG B 1 337 ? -31.797 2.941 -6.75 1 98.38 337 ARG B O 1
ATOM 6142 N N . GLU B 1 338 ? -30.312 3.963 -8.031 1 98.62 338 GLU B N 1
ATOM 6143 C CA . GLU B 1 338 ? -30.422 2.918 -9.047 1 98.62 338 GLU B CA 1
ATOM 6144 C C . GLU B 1 338 ? -30.016 1.561 -8.484 1 98.62 338 GLU B C 1
ATOM 6146 O O . GLU B 1 338 ? -30.656 0.547 -8.766 1 98.62 338 GLU B O 1
ATOM 6151 N N . LEU B 1 339 ? -28.922 1.552 -7.766 1 98.62 339 LEU B N 1
ATOM 6152 C CA . LEU B 1 339 ? -28.469 0.306 -7.152 1 98.62 339 LEU B CA 1
ATOM 6153 C C . LEU B 1 339 ? -29.547 -0.261 -6.23 1 98.62 339 LEU B C 1
ATOM 6155 O O . LEU B 1 339 ? -29.781 -1.471 -6.219 1 98.62 339 LEU B O 1
ATOM 6159 N N . ALA B 1 340 ? -30.125 0.609 -5.434 1 98.5 340 ALA B N 1
ATOM 6160 C CA . ALA B 1 340 ? -31.172 0.166 -4.52 1 98.5 340 ALA B CA 1
ATOM 6161 C C . ALA B 1 340 ? -32.344 -0.438 -5.277 1 98.5 340 ALA B C 1
ATOM 6163 O O . ALA B 1 340 ? -32.969 -1.408 -4.824 1 98.5 340 ALA B O 1
ATOM 6164 N N . TRP B 1 341 ? -32.688 0.171 -6.316 1 98.31 341 TRP B N 1
ATOM 6165 C CA . TRP B 1 341 ? -33.781 -0.306 -7.156 1 98.31 341 TRP B CA 1
ATOM 6166 C C . TRP B 1 341 ? -33.438 -1.656 -7.777 1 98.31 341 TRP B C 1
ATOM 6168 O O . TRP B 1 341 ? -34.281 -2.551 -7.836 1 98.31 341 TRP B O 1
ATOM 6178 N N . ARG B 1 342 ? -32.25 -1.852 -8.25 1 98.38 342 ARG B N 1
ATOM 6179 C CA . ARG B 1 342 ? -31.812 -3.053 -8.953 1 98.38 342 ARG B CA 1
ATOM 6180 C C . ARG B 1 342 ? -31.672 -4.227 -7.988 1 98.38 342 ARG B C 1
ATOM 6182 O O . ARG B 1 342 ? -31.859 -5.379 -8.375 1 98.38 342 ARG B O 1
ATOM 6189 N N . TYR B 1 343 ? -31.312 -3.887 -6.758 1 98.62 343 TYR B N 1
ATOM 6190 C CA . TYR B 1 343 ? -31.031 -4.965 -5.82 1 98.62 343 TYR B CA 1
ATOM 6191 C C . TYR B 1 343 ? -31.828 -4.801 -4.531 1 98.62 343 TYR B C 1
ATOM 6193 O O . TYR B 1 343 ? -31.25 -4.672 -3.449 1 98.62 343 TYR B O 1
ATOM 6201 N N . PRO B 1 344 ? -33.125 -4.93 -4.609 1 98.06 344 PRO B N 1
ATOM 6202 C CA . PRO B 1 344 ? -33.938 -4.836 -3.398 1 98.06 344 PRO B CA 1
ATOM 6203 C C . PRO B 1 344 ? -33.562 -5.891 -2.357 1 98.06 344 PRO B C 1
ATOM 6205 O O . PRO B 1 344 ? -33.312 -7.043 -2.707 1 98.06 344 PRO B O 1
ATOM 6208 N N . GLY B 1 345 ? -33.438 -5.441 -1.137 1 98.31 345 GLY B N 1
ATOM 6209 C CA . GLY B 1 345 ? -33.062 -6.352 -0.058 1 98.31 345 GLY B CA 1
ATOM 6210 C C . GLY B 1 345 ? -31.578 -6.516 0.122 1 98.31 345 GLY B C 1
ATOM 6211 O O . GLY B 1 345 ? -31.125 -7.117 1.101 1 98.31 345 GLY B O 1
ATOM 6212 N N . ARG B 1 346 ? -30.859 -6 -0.83 1 98.81 346 ARG B N 1
ATOM 6213 C CA . ARG B 1 346 ? -29.406 -6.141 -0.751 1 98.81 346 ARG B CA 1
ATOM 6214 C C . ARG B 1 346 ? -28.719 -4.781 -0.741 1 98.81 346 ARG B C 1
ATOM 6216 O O . ARG B 1 346 ? -27.578 -4.66 -0.306 1 98.81 346 ARG B O 1
ATOM 6223 N N . VAL B 1 347 ? -29.391 -3.791 -1.297 1 98.88 347 VAL B N 1
ATOM 6224 C CA . VAL B 1 347 ? -28.859 -2.43 -1.27 1 98.88 347 VAL B CA 1
ATOM 6225 C C . VAL B 1 347 ? -29.906 -1.479 -0.708 1 98.88 347 VAL B C 1
ATOM 6227 O O . VAL B 1 347 ? -31.062 -1.478 -1.161 1 98.88 347 VAL B O 1
ATOM 6230 N N . GLY B 1 348 ? -29.609 -0.787 0.314 1 98.75 348 GLY B N 1
ATOM 6231 C CA . GLY B 1 348 ? -30.438 0.267 0.875 1 98.75 348 GLY B CA 1
ATOM 6232 C C . GLY B 1 348 ? -29.766 1.63 0.849 1 98.75 348 GLY B C 1
ATOM 6233 O O . GLY B 1 348 ? -28.562 1.745 1.101 1 98.75 348 GLY B O 1
ATOM 6234 N N . VAL B 1 349 ? -30.531 2.701 0.508 1 98.69 349 VAL B N 1
ATOM 6235 C CA . VAL B 1 349 ? -29.953 4.027 0.34 1 98.69 349 VAL B CA 1
ATOM 6236 C C . VAL B 1 349 ? -30.812 5.066 1.06 1 98.69 349 VAL B C 1
ATOM 6238 O O . VAL B 1 349 ? -32.031 5.035 0.97 1 98.69 349 VAL B O 1
ATOM 6241 N N . ARG B 1 350 ? -30.172 5.84 1.826 1 98.38 350 ARG B N 1
ATOM 6242 C CA . ARG B 1 350 ? -30.766 7.023 2.439 1 98.38 350 ARG B CA 1
ATOM 6243 C C . ARG B 1 350 ? -30.016 8.289 2.025 1 98.38 350 ARG B C 1
ATOM 6245 O O . ARG B 1 350 ? -28.844 8.453 2.35 1 98.38 350 ARG B O 1
ATOM 6252 N N . ILE B 1 351 ? -30.766 9.172 1.352 1 97.62 351 ILE B N 1
ATOM 6253 C CA . ILE B 1 351 ? -30.156 10.406 0.893 1 97.62 351 ILE B CA 1
ATOM 6254 C C . ILE B 1 351 ? -30.359 11.508 1.935 1 97.62 351 ILE B C 1
ATOM 6256 O O . ILE B 1 351 ? -31.5 11.789 2.332 1 97.62 351 ILE B O 1
ATOM 6260 N N . GLY B 1 352 ? -29.266 12.07 2.447 1 93.56 352 GLY B N 1
ATOM 6261 C CA . GLY B 1 352 ? -29.312 13.117 3.453 1 93.56 352 GLY B CA 1
ATOM 6262 C C . GLY B 1 352 ? -28.234 12.984 4.504 1 93.56 352 GLY B C 1
ATOM 6263 O O . GLY B 1 352 ? -27.281 12.219 4.328 1 93.56 352 GLY B O 1
ATOM 6264 N N . TYR B 1 353 ? -28.359 13.867 5.41 1 88.62 353 TYR B N 1
ATOM 6265 C CA . TYR B 1 353 ? -27.469 13.836 6.566 1 88.62 353 TYR B CA 1
ATOM 6266 C C . TYR B 1 353 ? -28.219 13.398 7.816 1 88.62 353 TYR B C 1
ATOM 6268 O O . TYR B 1 353 ? -29.312 13.906 8.102 1 88.62 353 TYR B O 1
ATOM 6276 N N . ASP B 1 354 ? -27.609 12.375 8.469 1 91.06 354 ASP B N 1
ATOM 6277 C CA . ASP B 1 354 ? -28.219 11.859 9.703 1 91.06 354 ASP B CA 1
ATOM 6278 C C . ASP B 1 354 ? -27.141 11.305 10.641 1 91.06 354 ASP B C 1
ATOM 6280 O O . ASP B 1 354 ? -26.703 10.172 10.484 1 91.06 354 ASP B O 1
ATOM 6284 N N . GLU B 1 355 ? -26.828 12.062 11.68 1 88.81 355 GLU B N 1
ATOM 6285 C CA . GLU B 1 355 ? -25.75 11.688 12.586 1 88.81 355 GLU B CA 1
ATOM 6286 C C . GLU B 1 355 ? -26.094 10.422 13.359 1 88.81 355 GLU B C 1
ATOM 6288 O O . GLU B 1 355 ? -25.25 9.539 13.531 1 88.81 355 GLU B O 1
ATOM 6293 N N . ALA B 1 356 ? -27.297 10.391 13.836 1 92.12 356 ALA B N 1
ATOM 6294 C CA . ALA B 1 356 ? -27.719 9.219 14.594 1 92.12 356 ALA B CA 1
ATOM 6295 C C . ALA B 1 356 ? -27.656 7.953 13.742 1 92.12 356 ALA B C 1
ATOM 6297 O O . ALA B 1 356 ? -27.188 6.91 14.203 1 92.12 356 ALA B O 1
ATOM 6298 N N . LEU B 1 357 ? -28.141 8.102 12.555 1 96.06 357 LEU B N 1
ATOM 6299 C CA . LEU B 1 357 ? -28.094 6.961 11.641 1 96.06 357 LEU B CA 1
ATOM 6300 C C . LEU B 1 357 ? -26.656 6.57 11.312 1 96.06 357 LEU B C 1
ATOM 6302 O O . LEU B 1 357 ? -26.359 5.391 11.141 1 96.06 357 LEU B O 1
ATOM 6306 N N . SER B 1 358 ? -25.797 7.535 11.18 1 95.69 358 SER B N 1
ATOM 6307 C CA . SER B 1 358 ? -24.391 7.258 10.945 1 95.69 358 SER B CA 1
ATOM 6308 C C . SER B 1 358 ? -23.812 6.371 12.047 1 95.69 358 SER B C 1
ATOM 6310 O O . SER B 1 358 ? -23.094 5.414 11.766 1 95.69 358 SER B O 1
ATOM 6312 N N . HIS B 1 359 ? -24.125 6.723 13.25 1 95.81 359 HIS B N 1
ATOM 6313 C CA . HIS B 1 359 ? -23.656 5.918 14.375 1 95.81 359 HIS B CA 1
ATOM 6314 C C . HIS B 1 359 ? -24.188 4.488 14.281 1 95.81 359 HIS B C 1
ATOM 6316 O O . HIS B 1 359 ? -23.422 3.535 14.492 1 95.81 359 HIS B O 1
ATOM 6322 N N . GLN B 1 360 ? -25.438 4.375 13.938 1 97.12 360 GLN B N 1
ATOM 6323 C CA . GLN B 1 360 ? -26.047 3.057 13.805 1 97.12 360 GLN B CA 1
ATOM 6324 C C . GLN B 1 360 ? -25.375 2.25 12.695 1 97.12 360 GLN B C 1
ATOM 6326 O O . GLN B 1 360 ? -25.234 1.031 12.805 1 97.12 360 GLN B O 1
ATOM 6331 N N . MET B 1 361 ? -25.016 2.9 11.711 1 98.31 361 MET B N 1
ATOM 6332 C CA . MET B 1 361 ? -24.406 2.232 10.57 1 98.31 361 MET B CA 1
ATOM 6333 C C . MET B 1 361 ? -23.016 1.69 10.922 1 98.31 361 MET B C 1
ATOM 6335 O O . MET B 1 361 ? -22.672 0.573 10.539 1 98.31 361 MET B O 1
ATOM 6339 N N . PHE B 1 362 ? -22.234 2.459 11.641 1 98.06 362 PHE B N 1
ATOM 6340 C CA . PHE B 1 362 ? -20.953 1.95 12.078 1 98.06 362 PHE B CA 1
ATOM 6341 C C . PHE B 1 362 ? -21.125 0.823 13.086 1 98.06 362 PHE B C 1
ATOM 6343 O O . PHE B 1 362 ? -20.359 -0.141 13.094 1 98.06 362 PHE B O 1
ATOM 6350 N N . ALA B 1 363 ? -22.125 0.933 13.914 1 98.19 363 ALA B N 1
ATOM 6351 C CA . ALA B 1 363 ? -22.375 -0.065 14.953 1 98.19 363 ALA B CA 1
ATOM 6352 C C . ALA B 1 363 ? -22.859 -1.379 14.344 1 98.19 363 ALA B C 1
ATOM 6354 O O . ALA B 1 363 ? -22.5 -2.459 14.812 1 98.19 363 ALA B O 1
ATOM 6355 N N . GLY B 1 364 ? -23.641 -1.258 13.367 1 98.31 364 GLY B N 1
ATOM 6356 C CA . GLY B 1 364 ? -24.266 -2.447 12.812 1 98.31 364 GLY B CA 1
ATOM 6357 C C . GLY B 1 364 ? -23.562 -2.986 11.586 1 98.31 364 GLY B C 1
ATOM 6358 O O . GLY B 1 364 ? -23.719 -4.156 11.234 1 98.31 364 GLY B O 1
ATOM 6359 N N . GLY B 1 365 ? -22.812 -2.178 10.883 1 98.62 365 GLY B N 1
ATOM 6360 C CA . GLY B 1 365 ? -22.141 -2.59 9.672 1 98.62 365 GLY B CA 1
ATOM 6361 C C . GLY B 1 365 ? -20.969 -3.525 9.93 1 98.62 365 GLY B C 1
ATOM 6362 O O . GLY B 1 365 ? -20.344 -3.473 10.992 1 98.62 365 GLY B O 1
ATOM 6363 N N . ASP B 1 366 ? -20.719 -4.434 8.945 1 98.88 366 ASP B N 1
ATOM 6364 C CA . ASP B 1 366 ? -19.547 -5.309 9.016 1 98.88 366 ASP B CA 1
ATOM 6365 C C . ASP B 1 366 ? -18.312 -4.609 8.461 1 98.88 366 ASP B C 1
ATOM 6367 O O . ASP B 1 366 ? -17.203 -4.816 8.961 1 98.88 366 ASP B O 1
ATOM 6371 N N . ALA B 1 367 ? -18.531 -3.812 7.434 1 98.88 367 ALA B N 1
ATOM 6372 C CA . ALA B 1 367 ? -17.422 -3.125 6.781 1 98.88 367 ALA B CA 1
ATOM 6373 C C . ALA B 1 367 ? -17.828 -1.723 6.34 1 98.88 367 ALA B C 1
ATOM 6375 O O . ALA B 1 367 ? -18.969 -1.496 5.945 1 98.88 367 ALA B O 1
ATOM 6376 N N . VAL B 1 368 ? -16.938 -0.813 6.406 1 98.88 368 VAL B N 1
ATOM 6377 C CA . VAL B 1 368 ? -17.172 0.533 5.895 1 98.88 368 VAL B CA 1
ATOM 6378 C C . VAL B 1 368 ? -16.312 0.772 4.656 1 98.88 368 VAL B C 1
ATOM 6380 O O . VAL B 1 368 ? -15.109 0.499 4.664 1 98.88 368 VAL B O 1
ATOM 6383 N N . LEU B 1 369 ? -16.922 1.209 3.559 1 98.88 369 LEU B N 1
ATOM 6384 C CA . LEU B 1 369 ? -16.234 1.474 2.301 1 98.88 369 LEU B CA 1
ATOM 6385 C C . LEU B 1 369 ? -15.836 2.941 2.199 1 98.88 369 LEU B C 1
ATOM 6387 O O . LEU B 1 369 ? -16.672 3.83 2.314 1 98.88 369 LEU B O 1
ATOM 6391 N N . VAL B 1 370 ? -14.531 3.176 2.037 1 98.56 370 VAL B N 1
ATOM 6392 C CA . VAL B 1 370 ? -14.008 4.523 1.834 1 98.56 370 VAL B CA 1
ATOM 6393 C C . VAL B 1 370 ? -13.094 4.543 0.615 1 98.56 370 VAL B C 1
ATOM 6395 O O . VAL B 1 370 ? -11.883 4.75 0.745 1 98.56 370 VAL B O 1
ATOM 6398 N N . PRO B 1 371 ? -13.688 4.422 -0.547 1 98.44 371 PRO B N 1
ATOM 6399 C CA . PRO B 1 371 ? -12.906 4.355 -1.784 1 98.44 371 PRO B CA 1
ATOM 6400 C C . PRO B 1 371 ? -12.555 5.734 -2.336 1 98.44 371 PRO B C 1
ATOM 6402 O O . PRO B 1 371 ? -12.68 5.973 -3.539 1 98.44 371 PRO B O 1
ATOM 6405 N N . SER B 1 372 ? -12.062 6.637 -1.479 1 97.44 372 SER B N 1
ATOM 6406 C CA . SER B 1 372 ? -11.805 8.031 -1.831 1 97.44 372 SER B CA 1
ATOM 6407 C C . SER B 1 372 ? -10.578 8.156 -2.729 1 97.44 372 SER B C 1
ATOM 6409 O O . SER B 1 372 ? -9.57 7.484 -2.504 1 97.44 372 SER B O 1
ATOM 6411 N N . ARG B 1 373 ? -10.68 8.984 -3.748 1 95.94 373 ARG B N 1
ATOM 6412 C CA . ARG B 1 373 ? -9.523 9.297 -4.594 1 95.94 373 ARG B CA 1
ATOM 6413 C C . ARG B 1 373 ? -8.562 10.234 -3.879 1 95.94 373 ARG B C 1
ATOM 6415 O O . ARG B 1 373 ? -7.375 10.289 -4.219 1 95.94 373 ARG B O 1
ATOM 6422 N N . PHE B 1 374 ? -9.094 10.953 -3.004 1 91.31 374 PHE B N 1
ATOM 6423 C CA . PHE B 1 374 ? -8.352 11.906 -2.189 1 91.31 374 PHE B CA 1
ATOM 6424 C C . PHE B 1 374 ? -8.945 12 -0.788 1 91.31 374 PHE B C 1
ATOM 6426 O O . PHE B 1 374 ? -10.156 12.133 -0.629 1 91.31 374 PHE B O 1
ATOM 6433 N N . GLU B 1 375 ? -8.102 11.727 0.219 1 93.31 375 GLU B N 1
ATOM 6434 C CA . GLU B 1 375 ? -8.539 11.789 1.611 1 93.31 375 GLU B CA 1
ATOM 6435 C C . GLU B 1 375 ? -7.391 12.211 2.529 1 93.31 375 GLU B C 1
ATOM 6437 O O . GLU B 1 375 ? -6.562 11.383 2.916 1 93.31 375 GLU B O 1
ATOM 6442 N N . PRO B 1 376 ? -7.324 13.492 2.945 1 93.69 376 PRO B N 1
ATOM 6443 C CA . PRO B 1 376 ? -6.203 13.945 3.77 1 93.69 376 PRO B CA 1
ATOM 6444 C C . PRO B 1 376 ? -5.988 13.078 5.008 1 93.69 376 PRO B C 1
ATOM 6446 O O . PRO B 1 376 ? -4.949 12.43 5.141 1 93.69 376 PRO B O 1
ATOM 6449 N N . CYS B 1 377 ? -6.918 12.898 5.844 1 92.81 377 CYS B N 1
ATOM 6450 C CA . CYS B 1 377 ? -6.824 12.047 7.023 1 92.81 377 CYS B CA 1
ATOM 6451 C C . CYS B 1 377 ? -7.941 11.016 7.039 1 92.81 377 CYS B C 1
ATOM 6453 O O . CYS B 1 377 ? -7.688 9.82 7.215 1 92.81 377 CYS B O 1
ATOM 6455 N N . GLY B 1 378 ? -9.102 11.422 6.781 1 88.69 378 GLY B N 1
ATOM 6456 C CA . GLY B 1 378 ? -10.258 10.547 6.914 1 88.69 378 GLY B CA 1
ATOM 6457 C C . GLY B 1 378 ? -10.578 10.211 8.359 1 88.69 378 GLY B C 1
ATOM 6458 O O . GLY B 1 378 ? -9.68 9.977 9.164 1 88.69 378 GLY B O 1
ATOM 6459 N N . LEU B 1 379 ? -11.852 10.273 8.695 1 90.38 379 LEU B N 1
ATOM 6460 C CA . LEU B 1 379 ? -12.297 9.922 10.039 1 90.38 379 LEU B CA 1
ATOM 6461 C C . LEU B 1 379 ? -13.195 8.688 10 1 90.38 379 LEU B C 1
ATOM 6463 O O . LEU B 1 379 ? -13.305 7.965 10.992 1 90.38 379 LEU B O 1
ATOM 6467 N N . THR B 1 380 ? -13.758 8.469 8.852 1 94.62 380 THR B N 1
ATOM 6468 C CA . THR B 1 380 ? -14.734 7.398 8.688 1 94.62 380 THR B CA 1
ATOM 6469 C C . THR B 1 380 ? -14.094 6.039 8.945 1 94.62 380 THR B C 1
ATOM 6471 O O . THR B 1 380 ? -14.688 5.176 9.594 1 94.62 380 THR B O 1
ATOM 6474 N N . GLN B 1 381 ? -12.867 5.867 8.398 1 97.5 381 GLN B N 1
ATOM 6475 C CA . GLN B 1 381 ? -12.18 4.594 8.617 1 97.5 381 GLN B CA 1
ATOM 6476 C C . GLN B 1 381 ? -11.82 4.41 10.086 1 97.5 381 GLN B C 1
ATOM 6478 O O . GLN B 1 381 ? -11.805 3.283 10.586 1 97.5 381 GLN B O 1
ATOM 6483 N N . MET B 1 382 ? -11.547 5.477 10.766 1 96.44 382 MET B N 1
ATOM 6484 C CA . MET B 1 382 ? -11.211 5.398 12.188 1 96.44 382 MET B CA 1
ATOM 6485 C C . MET B 1 382 ? -12.438 5.074 13.023 1 96.44 382 MET B C 1
ATOM 6487 O O . MET B 1 382 ? -12.359 4.312 13.992 1 96.44 382 MET B O 1
ATOM 6491 N N . TYR B 1 383 ? -13.617 5.703 12.648 1 96.19 383 TYR B N 1
ATOM 6492 C CA . TYR B 1 383 ? -14.867 5.301 13.281 1 96.19 383 TYR B CA 1
ATOM 6493 C C . TYR B 1 383 ? -15.125 3.812 13.086 1 96.19 383 TYR B C 1
ATOM 6495 O O . TYR B 1 383 ? -15.516 3.117 14.031 1 96.19 383 TYR B O 1
ATOM 6503 N N . GLY B 1 384 ? -14.93 3.398 11.844 1 97.88 384 GLY B N 1
ATOM 6504 C CA . GLY B 1 384 ? -15.102 1.985 11.555 1 97.88 384 GLY B CA 1
ATOM 6505 C C . GLY B 1 384 ? -14.266 1.085 12.445 1 97.88 384 GLY B C 1
ATOM 6506 O O . GLY B 1 384 ? -14.781 0.12 13.016 1 97.88 384 GLY B O 1
ATOM 6507 N N . LEU B 1 385 ? -13 1.423 12.539 1 98.06 385 LEU B N 1
ATOM 6508 C CA . LEU B 1 385 ? -12.109 0.641 13.391 1 98.06 385 LEU B CA 1
ATOM 6509 C C . LEU B 1 385 ? -12.617 0.601 14.828 1 98.06 385 LEU B C 1
ATOM 6511 O O . LEU B 1 385 ? -12.703 -0.471 15.43 1 98.06 385 LEU B O 1
ATOM 6515 N N . ARG B 1 386 ? -13.039 1.734 15.344 1 96.75 386 ARG B N 1
ATOM 6516 C CA . ARG B 1 386 ? -13.492 1.837 16.734 1 96.75 386 ARG B CA 1
ATOM 6517 C C . ARG B 1 386 ? -14.742 1.004 16.953 1 96.75 386 ARG B C 1
ATOM 6519 O O . ARG B 1 386 ? -14.922 0.426 18.031 1 96.75 386 ARG B O 1
ATOM 6526 N N . TYR B 1 387 ? -15.578 0.908 16.016 1 97.94 387 TYR B N 1
ATOM 6527 C CA . TYR B 1 387 ? -16.875 0.255 16.172 1 97.94 387 TYR B CA 1
ATOM 6528 C C . TYR B 1 387 ? -16.812 -1.19 15.688 1 97.94 387 TYR B C 1
ATOM 6530 O O . TYR B 1 387 ? -17.828 -1.895 15.695 1 97.94 387 TYR B O 1
ATOM 6538 N N . GLY B 1 388 ? -15.68 -1.646 15.242 1 98.19 388 GLY B N 1
ATOM 6539 C CA . GLY B 1 388 ? -15.562 -2.99 14.703 1 98.19 388 GLY B CA 1
ATOM 6540 C C . GLY B 1 388 ? -16.203 -3.137 13.336 1 98.19 388 GLY B C 1
ATOM 6541 O O . GLY B 1 388 ? -16.734 -4.199 13 1 98.19 388 GLY B O 1
ATOM 6542 N N . CYS B 1 389 ? -16.359 -2.121 12.68 1 98.56 389 CYS B N 1
ATOM 6543 C CA . CYS B 1 389 ? -16.734 -2.053 11.273 1 98.56 389 CYS B CA 1
ATOM 6544 C C . CYS B 1 389 ? -15.5 -1.976 10.383 1 98.56 389 CYS B C 1
ATOM 6546 O O . CYS B 1 389 ? -14.945 -0.896 10.172 1 98.56 389 CYS B O 1
ATOM 6548 N N . VAL B 1 390 ? -15.047 -3.066 9.766 1 98.81 390 VAL B N 1
ATOM 6549 C CA . VAL B 1 390 ? -13.75 -3.229 9.125 1 98.81 390 VAL B CA 1
ATOM 6550 C C . VAL B 1 390 ? -13.648 -2.297 7.918 1 98.81 390 VAL B C 1
ATOM 6552 O O . VAL B 1 390 ? -14.484 -2.348 7.012 1 98.81 390 VAL B O 1
ATOM 6555 N N . PRO B 1 391 ? -12.641 -1.5 7.863 1 98.88 391 PRO B N 1
ATOM 6556 C CA . PRO B 1 391 ? -12.547 -0.55 6.754 1 98.88 391 PRO B CA 1
ATOM 6557 C C . PRO B 1 391 ? -12.016 -1.189 5.473 1 98.88 391 PRO B C 1
ATOM 6559 O O . PRO B 1 391 ? -11.094 -2.002 5.52 1 98.88 391 PRO B O 1
ATOM 6562 N N . VAL B 1 392 ? -12.625 -0.955 4.391 1 98.94 392 VAL B N 1
ATOM 6563 C CA . VAL B 1 392 ? -12.141 -1.151 3.027 1 98.94 392 VAL B CA 1
ATOM 6564 C C . VAL B 1 392 ? -11.828 0.201 2.389 1 98.94 392 VAL B C 1
ATOM 6566 O O . VAL B 1 392 ? -12.742 0.933 1.997 1 98.94 392 VAL B O 1
ATOM 6569 N N . VAL B 1 393 ? -10.523 0.49 2.268 1 98.88 393 VAL B N 1
ATOM 6570 C CA . VAL B 1 393 ? -10.172 1.87 1.948 1 98.88 393 VAL B CA 1
ATOM 6571 C C . VAL B 1 393 ? -9.172 1.895 0.79 1 98.88 393 VAL B C 1
ATOM 6573 O O . VAL B 1 393 ? -8.453 0.919 0.562 1 98.88 393 VAL B O 1
ATOM 6576 N N . SER B 1 394 ? -9.195 3.033 0.034 1 98.31 394 SER B N 1
ATOM 6577 C CA . SER B 1 394 ? -8.141 3.277 -0.945 1 98.31 394 SER B CA 1
ATOM 6578 C C . SER B 1 394 ? -6.824 3.635 -0.264 1 98.31 394 SER B C 1
ATOM 6580 O O . SER B 1 394 ? -6.82 4.133 0.863 1 98.31 394 SER B O 1
ATOM 6582 N N . ALA B 1 395 ? -5.754 3.387 -0.937 1 97.62 395 ALA B N 1
ATOM 6583 C CA . ALA B 1 395 ? -4.426 3.666 -0.395 1 97.62 395 ALA B CA 1
ATOM 6584 C C . ALA B 1 395 ? -4.066 5.141 -0.562 1 97.62 395 ALA B C 1
ATOM 6586 O O . ALA B 1 395 ? -3.088 5.473 -1.237 1 97.62 395 ALA B O 1
ATOM 6587 N N . VAL B 1 396 ? -4.832 6.035 0.135 1 96.69 396 VAL B N 1
ATOM 6588 C CA . VAL B 1 396 ? -4.566 7.465 0.018 1 96.69 396 VAL B CA 1
ATOM 6589 C C . VAL B 1 396 ? -4.605 8.109 1.4 1 96.69 396 VAL B C 1
ATOM 6591 O O . VAL B 1 396 ? -5.383 7.699 2.264 1 96.69 396 VAL B O 1
ATOM 6594 N N . GLY B 1 397 ? -3.752 9.039 1.618 1 96.81 397 GLY B N 1
ATOM 6595 C CA . GLY B 1 397 ? -3.742 9.891 2.793 1 96.81 397 GLY B CA 1
ATOM 6596 C C . GLY B 1 397 ? -3.891 9.125 4.094 1 96.81 397 GLY B C 1
ATOM 6597 O O . GLY B 1 397 ? -3.188 8.141 4.32 1 96.81 397 GLY B O 1
ATOM 6598 N N . GLY B 1 398 ? -4.766 9.641 4.922 1 97.19 398 GLY B N 1
ATOM 6599 C CA . GLY B 1 398 ? -4.941 9.062 6.246 1 97.19 398 GLY B CA 1
ATOM 6600 C C . GLY B 1 398 ? -5.562 7.676 6.215 1 97.19 398 GLY B C 1
ATOM 6601 O O . GLY B 1 398 ? -5.461 6.926 7.188 1 97.19 398 GLY B O 1
ATOM 6602 N N . LEU B 1 399 ? -6.223 7.301 5.105 1 98.12 399 LEU B N 1
ATOM 6603 C CA . LEU B 1 399 ? -6.766 5.953 4.984 1 98.12 399 LEU B CA 1
ATOM 6604 C C . LEU B 1 399 ? -5.656 4.91 5.031 1 98.12 399 LEU B C 1
ATOM 6606 O O . LEU B 1 399 ? -5.738 3.943 5.793 1 98.12 399 LEU B O 1
ATOM 6610 N N . ALA B 1 400 ? -4.609 5.215 4.266 1 97.5 400 ALA B N 1
ATOM 6611 C CA . ALA B 1 400 ? -3.469 4.309 4.191 1 97.5 400 ALA B CA 1
ATOM 6612 C C . ALA B 1 400 ? -2.684 4.305 5.5 1 97.5 400 ALA B C 1
ATOM 6614 O O . ALA B 1 400 ? -2.029 3.316 5.836 1 97.5 400 ALA B O 1
ATOM 6615 N N . ASP B 1 401 ? -2.791 5.336 6.246 1 98 401 ASP B N 1
ATOM 6616 C CA . ASP B 1 401 ? -1.981 5.508 7.445 1 98 401 ASP B CA 1
ATOM 6617 C C . ASP B 1 401 ? -2.652 4.863 8.656 1 98 401 ASP B C 1
ATOM 6619 O O . ASP B 1 401 ? -2.004 4.625 9.68 1 98 401 ASP B O 1
ATOM 6623 N N . THR B 1 402 ? -3.928 4.57 8.531 1 98.06 402 THR B N 1
ATOM 6624 C CA . THR B 1 402 ? -4.637 4.176 9.742 1 98.06 402 THR B CA 1
ATOM 6625 C C . THR B 1 402 ? -5.125 2.734 9.641 1 98.06 402 THR B C 1
ATOM 6627 O O . THR B 1 402 ? -5.539 2.143 10.641 1 98.06 402 THR B O 1
ATOM 6630 N N . VAL B 1 403 ? -5.051 2.16 8.445 1 98.69 403 VAL B N 1
ATOM 6631 C CA . VAL B 1 403 ? -5.543 0.802 8.234 1 98.69 403 VAL B CA 1
ATOM 6632 C C . VAL B 1 403 ? -4.383 -0.115 7.855 1 98.69 403 VAL B C 1
ATOM 6634 O O . VAL B 1 403 ? -3.576 0.22 6.984 1 98.69 403 VAL B O 1
ATOM 6637 N N . ILE B 1 404 ? -4.207 -1.19 8.586 1 98.69 404 ILE B N 1
ATOM 6638 C CA . ILE B 1 404 ? -3.266 -2.227 8.18 1 98.69 404 ILE B CA 1
ATOM 6639 C C . ILE B 1 404 ? -3.959 -3.217 7.242 1 98.69 404 ILE B C 1
ATOM 6641 O O . ILE B 1 404 ? -4.75 -4.051 7.688 1 98.69 404 ILE B O 1
ATOM 6645 N N . GLY B 1 405 ? -3.652 -3.113 5.988 1 98.69 405 GLY B N 1
ATOM 6646 C CA . GLY B 1 405 ? -4.309 -3.938 4.984 1 98.69 405 GLY B CA 1
ATOM 6647 C C . GLY B 1 405 ? -4.027 -5.418 5.152 1 98.69 405 GLY B C 1
ATOM 6648 O O . GLY B 1 405 ? -2.918 -5.809 5.523 1 98.69 405 GLY B O 1
ATOM 6649 N N . ALA B 1 406 ? -5.008 -6.191 4.828 1 98.5 406 ALA B N 1
ATOM 6650 C CA . ALA B 1 406 ? -4.855 -7.645 4.859 1 98.5 406 ALA B CA 1
ATOM 6651 C C . ALA B 1 406 ? -3.979 -8.133 3.709 1 98.5 406 ALA B C 1
ATOM 6653 O O . ALA B 1 406 ? -4.316 -7.945 2.539 1 98.5 406 ALA B O 1
ATOM 6654 N N . THR B 1 407 ? -2.865 -8.625 3.93 1 97.56 407 THR B N 1
ATOM 6655 C CA . THR B 1 407 ? -1.908 -9.305 3.062 1 97.56 407 THR B CA 1
ATOM 6656 C C . THR B 1 407 ? -1.423 -10.602 3.701 1 97.56 407 THR B C 1
ATOM 6658 O O . THR B 1 407 ? -1.658 -10.844 4.887 1 97.56 407 THR B O 1
ATOM 6661 N N . PRO B 1 408 ? -0.759 -11.461 2.936 1 96.5 408 PRO B N 1
ATOM 6662 C CA . PRO B 1 408 ? -0.218 -12.664 3.57 1 96.5 408 PRO B CA 1
ATOM 6663 C C . PRO B 1 408 ? 0.661 -12.352 4.777 1 96.5 408 PRO B C 1
ATOM 6665 O O . PRO B 1 408 ? 0.565 -13.023 5.809 1 96.5 408 PRO B O 1
ATOM 6668 N N . ALA B 1 409 ? 1.39 -11.305 4.719 1 97.44 409 ALA B N 1
ATOM 6669 C CA . ALA B 1 409 ? 2.291 -10.945 5.809 1 97.44 409 ALA B CA 1
ATOM 6670 C C . ALA B 1 409 ? 1.511 -10.477 7.031 1 97.44 409 ALA B C 1
ATOM 6672 O O . ALA B 1 409 ? 1.762 -10.938 8.148 1 97.44 409 ALA B O 1
ATOM 6673 N N . SER B 1 410 ? 0.566 -9.562 6.82 1 98.12 410 SER B N 1
ATOM 6674 C CA . SER B 1 410 ? -0.156 -8.992 7.957 1 98.12 410 SER B CA 1
ATOM 6675 C C . SER B 1 410 ? -1.11 -10.016 8.57 1 98.12 410 SER B C 1
ATOM 6677 O O . SER B 1 410 ? -1.35 -10 9.773 1 98.12 410 SER B O 1
ATOM 6679 N N . GLU B 1 411 ? -1.648 -10.898 7.742 1 96.38 411 GLU B N 1
ATOM 6680 C CA . GLU B 1 411 ? -2.496 -11.969 8.258 1 96.38 411 GLU B CA 1
ATOM 6681 C C . GLU B 1 411 ? -1.689 -12.961 9.094 1 96.38 411 GLU B C 1
ATOM 6683 O O . GLU B 1 411 ? -2.123 -13.367 10.172 1 96.38 411 GLU B O 1
ATOM 6688 N N . ALA B 1 412 ? -0.532 -13.32 8.602 1 94.88 412 ALA B N 1
ATOM 6689 C CA . ALA B 1 412 ? 0.325 -14.242 9.336 1 94.88 412 ALA B CA 1
ATOM 6690 C C . ALA B 1 412 ? 0.759 -13.648 10.672 1 94.88 412 ALA B C 1
ATOM 6692 O O . ALA B 1 412 ? 0.899 -14.375 11.664 1 94.88 412 ALA B O 1
ATOM 6693 N N . ALA B 1 413 ? 0.934 -12.352 10.703 1 96.62 413 ALA B N 1
ATOM 6694 C CA . ALA B 1 413 ? 1.393 -11.672 11.906 1 96.62 413 ALA B CA 1
ATOM 6695 C C . ALA B 1 413 ? 0.224 -11.352 12.836 1 96.62 413 ALA B C 1
ATOM 6697 O O . ALA B 1 413 ? 0.424 -10.867 13.953 1 96.62 413 ALA B O 1
ATOM 6698 N N . GLY B 1 414 ? -1.001 -11.641 12.398 1 97.12 414 GLY B N 1
ATOM 6699 C CA . GLY B 1 414 ? -2.162 -11.227 13.172 1 97.12 414 GLY B CA 1
ATOM 6700 C C . GLY B 1 414 ? -2.25 -9.719 13.352 1 97.12 414 GLY B C 1
ATOM 6701 O O . GLY B 1 414 ? -2.535 -9.234 14.453 1 97.12 414 GLY B O 1
ATOM 6702 N N . ALA B 1 415 ? -2.006 -8.984 12.281 1 98.12 415 ALA B N 1
ATOM 6703 C CA . ALA B 1 415 ? -1.886 -7.539 12.422 1 98.12 415 ALA B CA 1
ATOM 6704 C C . ALA B 1 415 ? -2.926 -6.816 11.57 1 98.12 415 ALA B C 1
ATOM 6706 O O . ALA B 1 415 ? -3.195 -5.633 11.773 1 98.12 415 ALA B O 1
ATOM 6707 N N . ALA B 1 416 ? -3.559 -7.48 10.578 1 98.62 416 ALA B N 1
ATOM 6708 C CA . ALA B 1 416 ? -4.473 -6.844 9.633 1 98.62 416 ALA B CA 1
ATOM 6709 C C . ALA B 1 416 ? -5.688 -6.262 10.352 1 98.62 416 ALA B C 1
ATOM 6711 O O . ALA B 1 416 ? -6.258 -6.902 11.234 1 98.62 416 ALA B O 1
ATOM 6712 N N . THR B 1 417 ? -6.094 -5.004 9.961 1 98.81 417 THR B N 1
ATOM 6713 C CA . THR B 1 417 ? -7.262 -4.371 10.562 1 98.81 417 THR B CA 1
ATOM 6714 C C . THR B 1 417 ? -8.289 -3.998 9.492 1 98.81 417 THR B C 1
ATOM 6716 O O . THR B 1 417 ? -9.359 -3.473 9.805 1 98.81 417 THR B O 1
ATOM 6719 N N . GLY B 1 418 ? -7.973 -4.242 8.297 1 98.81 418 GLY B N 1
ATOM 6720 C CA . GLY B 1 418 ? -8.875 -3.934 7.203 1 98.81 418 GLY B CA 1
ATOM 6721 C C . GLY B 1 418 ? -8.312 -4.293 5.84 1 98.81 418 GLY B C 1
ATOM 6722 O O . GLY B 1 418 ? -7.52 -5.227 5.719 1 98.81 418 GLY B O 1
ATOM 6723 N N . ILE B 1 419 ? -8.867 -3.684 4.805 1 98.81 419 ILE B N 1
ATOM 6724 C CA . ILE B 1 419 ? -8.453 -3.914 3.426 1 98.81 419 ILE B CA 1
ATOM 6725 C C . ILE B 1 419 ? -8.047 -2.59 2.781 1 98.81 419 ILE B C 1
ATOM 6727 O O . ILE B 1 419 ? -8.766 -1.594 2.891 1 98.81 419 ILE B O 1
ATOM 6731 N N . VAL B 1 420 ? -6.871 -2.504 2.256 1 98.69 420 VAL B N 1
ATOM 6732 C CA . VAL B 1 420 ? -6.363 -1.339 1.541 1 98.69 420 VAL B CA 1
ATOM 6733 C C . VAL B 1 420 ? -6.117 -1.699 0.077 1 98.69 420 VAL B C 1
ATOM 6735 O O . VAL B 1 420 ? -5.473 -2.709 -0.221 1 98.69 420 VAL B O 1
ATOM 6738 N N . PHE B 1 421 ? -6.66 -0.872 -0.846 1 97.94 421 PHE B N 1
ATOM 6739 C CA . PHE B 1 421 ? -6.5 -1.264 -2.24 1 97.94 421 PHE B CA 1
ATOM 6740 C C . PHE B 1 421 ? -5.914 -0.119 -3.061 1 97.94 421 PHE B C 1
ATOM 6742 O O . PHE B 1 421 ? -6.031 1.047 -2.678 1 97.94 421 PHE B O 1
ATOM 6749 N N . HIS B 1 422 ? -5.305 -0.399 -4.09 1 96.19 422 HIS B N 1
ATOM 6750 C CA . HIS B 1 422 ? -4.758 0.458 -5.133 1 96.19 422 HIS B CA 1
ATOM 6751 C C . HIS B 1 422 ? -4.559 -0.316 -6.434 1 96.19 422 HIS B C 1
ATOM 6753 O O . HIS B 1 422 ? -4.371 -1.535 -6.41 1 96.19 422 HIS B O 1
ATOM 6759 N N . PRO B 1 423 ? -4.66 0.331 -7.594 1 95.88 423 PRO B N 1
ATOM 6760 C CA . PRO B 1 423 ? -5.023 1.725 -7.859 1 95.88 423 PRO B CA 1
ATOM 6761 C C . PRO B 1 423 ? -6.473 2.035 -7.504 1 95.88 423 PRO B C 1
ATOM 6763 O O . PRO B 1 423 ? -7.277 1.117 -7.32 1 95.88 423 PRO B O 1
ATOM 6766 N N . VAL B 1 424 ? -6.781 3.268 -7.434 1 97.06 424 VAL B N 1
ATOM 6767 C CA . VAL B 1 424 ? -8.117 3.699 -7.031 1 97.06 424 VAL B CA 1
ATOM 6768 C C . VAL B 1 424 ? -9.039 3.734 -8.25 1 97.06 424 VAL B C 1
ATOM 6770 O O . VAL B 1 424 ? -9.344 4.809 -8.773 1 97.06 424 VAL B O 1
ATOM 6773 N N . ASP B 1 425 ? -9.492 2.566 -8.617 1 97.56 425 ASP B N 1
ATOM 6774 C CA . ASP B 1 425 ? -10.414 2.408 -9.742 1 97.56 425 ASP B CA 1
ATOM 6775 C C . ASP B 1 425 ? -11.398 1.27 -9.484 1 97.56 425 ASP B C 1
ATOM 6777 O O . ASP B 1 425 ? -11.391 0.663 -8.414 1 97.56 425 ASP B O 1
ATOM 6781 N N . ALA B 1 426 ? -12.273 1.068 -10.406 1 97.88 426 ALA B N 1
ATOM 6782 C CA . ALA B 1 426 ? -13.367 0.12 -10.219 1 97.88 426 ALA B CA 1
ATOM 6783 C C . ALA B 1 426 ? -12.836 -1.298 -10.023 1 97.88 426 ALA B C 1
ATOM 6785 O O . ALA B 1 426 ? -13.328 -2.045 -9.18 1 97.88 426 ALA B O 1
ATOM 6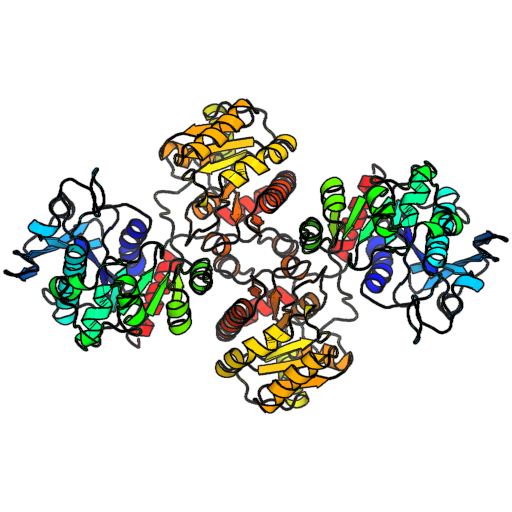786 N N . LEU B 1 427 ? -11.875 -1.72 -10.805 1 97.56 427 LEU B N 1
ATOM 6787 C CA . LEU B 1 427 ? -11.297 -3.053 -10.672 1 97.56 427 LEU B CA 1
ATOM 6788 C C . LEU B 1 427 ? -10.672 -3.242 -9.297 1 97.56 427 LEU B C 1
ATOM 6790 O O . LEU B 1 427 ? -10.852 -4.289 -8.664 1 97.56 427 LEU B O 1
ATOM 6794 N N . GLY B 1 428 ? -9.914 -2.211 -8.891 1 98 428 GLY B N 1
ATOM 6795 C CA . GLY B 1 428 ? -9.328 -2.27 -7.562 1 98 428 GLY B CA 1
ATOM 6796 C C . GLY B 1 428 ? -10.359 -2.455 -6.465 1 98 428 GLY B C 1
ATOM 6797 O O . GLY B 1 428 ? -10.172 -3.27 -5.559 1 98 428 GLY B O 1
ATOM 6798 N N . LEU B 1 429 ? -11.422 -1.694 -6.527 1 98.75 429 LEU B N 1
ATOM 6799 C CA . LEU B 1 429 ? -12.469 -1.816 -5.512 1 98.75 429 LEU B CA 1
ATOM 6800 C C . LEU B 1 429 ? -13.148 -3.178 -5.594 1 98.75 429 LEU B C 1
ATOM 6802 O O . LEU B 1 429 ? -13.461 -3.783 -4.566 1 98.75 429 LEU B O 1
ATOM 6806 N N . ARG B 1 430 ? -13.406 -3.697 -6.812 1 98.19 430 ARG B N 1
ATOM 6807 C CA . ARG B 1 430 ? -13.992 -5.023 -6.98 1 98.19 430 ARG B CA 1
ATOM 6808 C C . ARG B 1 430 ? -13.133 -6.09 -6.316 1 98.19 430 ARG B C 1
ATOM 6810 O O . ARG B 1 430 ? -13.648 -6.973 -5.629 1 98.19 430 ARG B O 1
ATOM 6817 N N . GLN B 1 431 ? -11.859 -6.004 -6.562 1 98 431 GLN B N 1
ATOM 6818 C CA . GLN B 1 431 ? -10.922 -6.961 -5.973 1 98 431 GLN B CA 1
ATOM 6819 C C . GLN B 1 431 ? -10.906 -6.852 -4.453 1 98 431 GLN B C 1
ATOM 6821 O O . GLN B 1 431 ? -10.844 -7.863 -3.752 1 98 431 GLN B O 1
ATOM 6826 N N . ALA B 1 432 ? -10.977 -5.633 -3.93 1 98.69 432 ALA B N 1
ATOM 6827 C CA . ALA B 1 432 ? -11.031 -5.414 -2.486 1 98.69 432 ALA B CA 1
ATOM 6828 C C . ALA B 1 432 ? -12.297 -6.027 -1.889 1 98.69 432 ALA B C 1
ATOM 6830 O O . ALA B 1 432 ? -12.258 -6.609 -0.802 1 98.69 432 ALA B O 1
ATOM 6831 N N . LEU B 1 433 ? -13.391 -5.906 -2.592 1 98.69 433 LEU B N 1
ATOM 6832 C CA . LEU B 1 433 ? -14.656 -6.434 -2.098 1 98.69 433 LEU B CA 1
ATOM 6833 C C . LEU B 1 433 ? -14.672 -7.957 -2.162 1 98.69 433 LEU B C 1
ATOM 6835 O O . LEU B 1 433 ? -15.273 -8.609 -1.307 1 98.69 433 LEU B O 1
ATOM 6839 N N . HIS B 1 434 ? -14.047 -8.516 -3.178 1 97.69 434 HIS B N 1
ATOM 6840 C CA . HIS B 1 434 ? -13.875 -9.969 -3.209 1 97.69 434 HIS B CA 1
ATOM 6841 C C . HIS B 1 434 ? -13.078 -10.453 -2.002 1 97.69 434 HIS B C 1
ATOM 6843 O O . HIS B 1 434 ? -13.406 -11.484 -1.413 1 97.69 434 HIS B O 1
ATOM 6849 N N . LYS B 1 435 ? -12.062 -9.742 -1.71 1 97.88 435 LYS B N 1
ATOM 6850 C CA . LYS B 1 435 ? -11.273 -10.055 -0.521 1 97.88 435 LYS B CA 1
ATOM 6851 C C . LYS B 1 435 ? -12.125 -9.938 0.744 1 97.88 435 LYS B C 1
ATOM 6853 O O . LYS B 1 435 ? -11.977 -10.742 1.669 1 97.88 435 LYS B O 1
ATOM 6858 N N . LEU B 1 436 ? -12.969 -8.914 0.778 1 98.75 436 LEU B N 1
ATOM 6859 C CA . LEU B 1 436 ? -13.859 -8.734 1.921 1 98.75 436 LEU B CA 1
ATOM 6860 C C . LEU B 1 436 ? -14.75 -9.953 2.117 1 98.75 436 LEU B C 1
ATOM 6862 O O . LEU B 1 436 ? -14.922 -10.43 3.242 1 98.75 436 LEU B O 1
ATOM 6866 N N . LEU B 1 437 ? -15.328 -10.477 1.027 1 98.44 437 LEU B N 1
ATOM 6867 C CA . LEU B 1 437 ? -16.188 -11.656 1.085 1 98.44 437 LEU B CA 1
ATOM 6868 C C . LEU B 1 437 ? -15.414 -12.852 1.644 1 98.44 437 LEU B C 1
ATOM 6870 O O . LEU B 1 437 ? -15.914 -13.562 2.514 1 98.44 437 LEU B O 1
ATOM 6874 N N . ALA B 1 438 ? -14.219 -13.023 1.212 1 97 438 ALA B N 1
ATOM 6875 C CA . ALA B 1 438 ? -13.398 -14.156 1.637 1 97 438 ALA B CA 1
ATOM 6876 C C . ALA B 1 438 ? -13.023 -14.039 3.111 1 97 438 ALA B C 1
ATOM 6878 O O . ALA B 1 438 ? -13.086 -15.023 3.854 1 97 438 ALA B O 1
ATOM 6879 N N . LEU B 1 439 ? -12.578 -12.859 3.525 1 98.31 439 LEU B N 1
ATOM 6880 C CA . LEU B 1 439 ? -12.188 -12.641 4.914 1 98.31 439 LEU B CA 1
ATOM 6881 C C . LEU B 1 439 ? -13.375 -12.836 5.848 1 98.31 439 LEU B C 1
ATOM 6883 O O . LEU B 1 439 ? -13.234 -13.43 6.922 1 98.31 439 LEU B O 1
ATOM 6887 N N . HIS B 1 440 ? -14.523 -12.352 5.426 1 98.62 440 HIS B N 1
ATOM 6888 C CA . HIS B 1 440 ? -15.727 -12.445 6.25 1 98.62 440 HIS B CA 1
ATOM 6889 C C . HIS B 1 440 ? -16.172 -13.898 6.406 1 98.62 440 HIS B C 1
ATOM 6891 O O . HIS B 1 440 ? -16.719 -14.273 7.449 1 98.62 440 HIS B O 1
ATOM 6897 N N . ALA B 1 441 ? -15.938 -14.711 5.406 1 97.38 441 ALA B N 1
ATOM 6898 C CA . ALA B 1 441 ? -16.344 -16.109 5.43 1 97.38 441 ALA B CA 1
ATOM 6899 C C . ALA B 1 441 ? -15.547 -16.906 6.465 1 97.38 441 ALA B C 1
ATOM 6901 O O . ALA B 1 441 ? -16.016 -17.906 6.992 1 97.38 441 ALA B O 1
ATOM 6902 N N . ASP B 1 442 ? -14.344 -16.469 6.738 1 96.31 442 ASP B N 1
ATOM 6903 C CA . ASP B 1 442 ? -13.539 -17.047 7.816 1 96.31 442 ASP B CA 1
ATOM 6904 C C . ASP B 1 442 ? -13.922 -16.438 9.164 1 96.31 442 ASP B C 1
ATOM 6906 O O . ASP B 1 442 ? -13.297 -15.484 9.625 1 96.31 442 ASP B O 1
ATOM 6910 N N . ARG B 1 443 ? -14.797 -17.062 9.875 1 96.06 443 ARG B N 1
ATOM 6911 C CA . ARG B 1 443 ? -15.438 -16.484 11.047 1 96.06 443 ARG B CA 1
ATOM 6912 C C . ARG B 1 443 ? -14.414 -16.156 12.125 1 96.06 443 ARG B C 1
ATOM 6914 O O . ARG B 1 443 ? -14.422 -15.062 12.688 1 96.06 443 ARG B O 1
ATOM 6921 N N . ALA B 1 444 ? -13.555 -17.094 12.398 1 96.56 444 ALA B N 1
ATOM 6922 C CA . ALA B 1 444 ? -12.57 -16.891 13.453 1 96.56 444 ALA B CA 1
ATOM 6923 C C . ALA B 1 444 ? -11.602 -15.766 13.102 1 96.56 444 ALA B C 1
ATOM 6925 O O . ALA B 1 444 ? -11.328 -14.891 13.922 1 96.56 444 ALA B O 1
ATOM 6926 N N . GLY B 1 445 ? -11.078 -15.789 11.867 1 97.12 445 GLY B N 1
ATOM 6927 C CA . GLY B 1 445 ? -10.172 -14.742 11.414 1 97.12 445 GLY B CA 1
ATOM 6928 C C . GLY B 1 445 ? -10.828 -13.375 11.359 1 97.12 445 GLY B C 1
ATOM 6929 O O . GLY B 1 445 ? -10.188 -12.367 11.68 1 97.12 445 GLY B O 1
ATOM 6930 N N . TRP B 1 446 ? -12.086 -13.367 11.016 1 97.88 446 TRP B N 1
ATOM 6931 C CA . TRP B 1 446 ? -12.836 -12.125 10.906 1 97.88 446 TRP B CA 1
ATOM 6932 C C . TRP B 1 446 ? -13.016 -11.477 12.273 1 97.88 446 TRP B C 1
ATOM 6934 O O . TRP B 1 446 ? -12.742 -10.281 12.445 1 97.88 446 TRP B O 1
ATOM 6944 N N . GLN B 1 447 ? -13.406 -12.258 13.227 1 97.56 447 GLN B N 1
ATOM 6945 C CA . GLN B 1 447 ? -13.625 -11.734 14.57 1 97.56 447 GLN B CA 1
ATOM 6946 C C . GLN B 1 447 ? -12.328 -11.203 15.172 1 97.56 447 GLN B C 1
ATOM 6948 O O . GLN B 1 447 ? -12.32 -10.18 15.859 1 97.56 447 GLN B O 1
ATOM 6953 N N . ALA B 1 448 ? -11.273 -11.922 14.898 1 97.94 448 ALA B N 1
ATOM 6954 C CA . ALA B 1 448 ? -9.969 -11.461 15.383 1 97.94 448 ALA B CA 1
ATOM 6955 C C . ALA B 1 448 ? -9.602 -10.109 14.773 1 97.94 448 ALA B C 1
ATOM 6957 O O . ALA B 1 448 ? -9.062 -9.234 15.453 1 97.94 448 ALA B O 1
ATOM 6958 N N . MET B 1 449 ? -9.844 -9.938 13.484 1 98.31 449 MET B N 1
ATOM 6959 C CA . MET B 1 449 ? -9.562 -8.68 12.797 1 98.31 449 MET B CA 1
ATOM 6960 C C . MET B 1 449 ? -10.406 -7.543 13.367 1 98.31 449 MET B C 1
ATOM 6962 O O . MET B 1 449 ? -9.898 -6.438 13.578 1 98.31 449 MET B O 1
ATOM 6966 N N . VAL B 1 450 ? -11.688 -7.801 13.625 1 98.44 450 VAL B N 1
ATOM 6967 C CA . VAL B 1 450 ? -12.602 -6.836 14.227 1 98.44 450 VAL B CA 1
ATOM 6968 C C . VAL B 1 450 ? -12.062 -6.387 15.578 1 98.44 450 VAL B C 1
ATOM 6970 O O . VAL B 1 450 ? -11.969 -5.188 15.852 1 98.44 450 VAL B O 1
ATOM 6973 N N . ARG B 1 451 ? -11.633 -7.312 16.391 1 98.12 451 ARG B N 1
ATOM 6974 C CA . ARG B 1 451 ? -11.141 -7.004 17.734 1 98.12 451 ARG B CA 1
ATOM 6975 C C . ARG B 1 451 ? -9.859 -6.18 17.672 1 98.12 451 ARG B C 1
ATOM 6977 O O . ARG B 1 451 ? -9.672 -5.258 18.469 1 98.12 451 ARG B O 1
ATOM 6984 N N . ARG B 1 452 ? -8.977 -6.527 16.75 1 97.88 452 ARG B N 1
ATOM 6985 C CA . ARG B 1 452 ? -7.75 -5.758 16.578 1 97.88 452 ARG B CA 1
ATOM 6986 C C . ARG B 1 452 ? -8.055 -4.301 16.25 1 97.88 452 ARG B C 1
ATOM 6988 O O . ARG B 1 452 ? -7.426 -3.391 16.797 1 97.88 452 ARG B O 1
ATOM 6995 N N . GLY B 1 453 ? -9 -4.109 15.32 1 97.94 453 GLY B N 1
ATOM 6996 C CA . GLY B 1 453 ? -9.406 -2.756 14.984 1 97.94 453 GLY B CA 1
ATOM 6997 C C . GLY B 1 453 ? -9.953 -1.982 16.172 1 97.94 453 GLY B C 1
ATOM 6998 O O . GLY B 1 453 ? -9.586 -0.826 16.391 1 97.94 453 GLY B O 1
ATOM 6999 N N . MET B 1 454 ? -10.758 -2.611 16.938 1 97.44 454 MET B N 1
ATOM 7000 C CA . MET B 1 454 ? -11.422 -1.959 18.062 1 97.44 454 MET B CA 1
ATOM 7001 C C . MET B 1 454 ? -10.422 -1.621 19.172 1 97.44 454 MET B C 1
ATOM 7003 O O . MET B 1 454 ? -10.656 -0.71 19.953 1 97.44 454 MET B O 1
ATOM 7007 N N . LYS B 1 455 ? -9.32 -2.328 19.203 1 96.44 455 LYS B N 1
ATOM 7008 C CA . LYS B 1 455 ? -8.328 -2.139 20.266 1 96.44 455 LYS B CA 1
ATOM 7009 C C . LYS B 1 455 ? -7.383 -0.987 19.922 1 96.44 455 LYS B C 1
ATOM 7011 O O . LYS B 1 455 ? -6.691 -0.468 20.812 1 96.44 455 LYS B O 1
ATOM 7016 N N . ALA B 1 456 ? -7.312 -0.605 18.672 1 94.19 456 ALA B N 1
ATOM 7017 C CA . ALA B 1 456 ? -6.406 0.467 18.266 1 94.19 456 ALA B CA 1
ATOM 7018 C C . ALA B 1 456 ? -6.809 1.794 18.906 1 94.19 456 ALA B C 1
ATOM 7020 O O . ALA B 1 456 ? -7.996 2.102 19.016 1 94.19 456 ALA B O 1
ATOM 7021 N N . ASP B 1 457 ? -5.859 2.574 19.312 1 91.88 457 ASP B N 1
ATOM 7022 C CA . ASP B 1 457 ? -6.121 3.875 19.922 1 91.88 457 ASP B CA 1
ATOM 7023 C C . ASP B 1 457 ? -5.961 5 18.891 1 91.88 457 ASP B C 1
ATOM 7025 O O . ASP B 1 457 ? -4.84 5.387 18.562 1 91.88 457 ASP B O 1
ATOM 7029 N N . TRP B 1 458 ? -7.062 5.535 18.5 1 91.94 458 TRP B N 1
ATOM 7030 C CA . TRP B 1 458 ? -7.035 6.648 17.562 1 91.94 458 TRP B CA 1
ATOM 7031 C C . TRP B 1 458 ? -7.531 7.934 18.219 1 91.94 458 TRP B C 1
ATOM 7033 O O . TRP B 1 458 ? -8.078 8.812 17.562 1 91.94 458 TRP B O 1
ATOM 7043 N N . SER B 1 459 ? -7.363 7.988 19.562 1 92.25 459 SER B N 1
ATOM 7044 C CA . SER B 1 459 ? -7.656 9.227 20.266 1 92.25 459 SER B CA 1
ATOM 7045 C C . SER B 1 459 ? -6.645 10.312 19.938 1 92.25 459 SER B C 1
ATOM 7047 O O . SER B 1 459 ? -5.711 10.078 19.156 1 92.25 459 SER B O 1
ATOM 7049 N N . TRP B 1 460 ? -6.824 11.461 20.484 1 93.38 460 TRP B N 1
ATOM 7050 C CA . TRP B 1 460 ? -5.953 12.602 20.219 1 93.38 460 TRP B CA 1
ATOM 7051 C C . TRP B 1 460 ? -4.652 12.484 21 1 93.38 460 TRP B C 1
ATOM 7053 O O . TRP B 1 460 ? -3.721 13.266 20.797 1 93.38 460 TRP B O 1
ATOM 7063 N N . ASN B 1 461 ? -4.504 11.5 21.812 1 92 461 ASN B N 1
ATOM 7064 C CA . ASN B 1 461 ? -3.336 11.375 22.672 1 92 461 ASN B CA 1
ATOM 7065 C C . ASN B 1 461 ? -2.047 11.281 21.859 1 92 461 ASN B C 1
ATOM 7067 O O . ASN B 1 461 ? -1.083 12 22.125 1 92 461 ASN B O 1
ATOM 7071 N N . ARG B 1 462 ? -2.057 10.523 20.922 1 90.81 462 ARG B N 1
ATOM 7072 C CA . ARG B 1 462 ? -0.856 10.336 20.109 1 90.81 462 ARG B CA 1
ATOM 7073 C C . ARG B 1 462 ? -0.558 11.57 19.266 1 90.81 462 ARG B C 1
ATOM 7075 O O . ARG B 1 462 ? 0.603 11.961 19.125 1 90.81 462 ARG B O 1
ATOM 7082 N N . SER B 1 463 ? -1.573 12.086 18.656 1 94.06 463 SER B N 1
ATOM 7083 C CA . SER B 1 463 ? -1.409 13.289 17.844 1 94.06 463 SER B CA 1
ATOM 7084 C C . SER B 1 463 ? -0.889 14.453 18.688 1 94.06 463 SER B C 1
ATOM 7086 O O . SER B 1 463 ? 0.009 15.18 18.25 1 94.06 463 SER B O 1
ATOM 7088 N N . ALA B 1 464 ? -1.44 14.594 19.875 1 96.5 464 ALA B N 1
ATOM 7089 C CA . ALA B 1 464 ? -1.028 15.672 20.766 1 96.5 464 ALA B CA 1
ATOM 7090 C C . ALA B 1 464 ? 0.435 15.516 21.172 1 96.5 464 ALA B C 1
ATOM 7092 O O . ALA B 1 464 ? 1.165 16.5 21.281 1 96.5 464 ALA B O 1
ATOM 7093 N N . ALA B 1 465 ? 0.778 14.312 21.422 1 96.31 465 ALA B N 1
ATOM 7094 C CA . ALA B 1 465 ? 2.17 14.055 21.781 1 96.31 465 ALA B CA 1
ATOM 7095 C C . ALA B 1 465 ? 3.109 14.461 20.641 1 96.31 465 ALA B C 1
ATOM 7097 O O . ALA B 1 465 ? 4.191 15 20.891 1 96.31 465 ALA B O 1
ATOM 7098 N N . ARG B 1 466 ? 2.715 14.219 19.469 1 96.19 466 ARG B N 1
ATOM 7099 C CA . ARG B 1 466 ? 3.527 14.578 18.312 1 96.19 466 ARG B CA 1
ATOM 7100 C C . ARG B 1 466 ? 3.613 16.094 18.141 1 96.19 466 ARG B C 1
ATOM 7102 O O . ARG B 1 466 ? 4.68 16.625 17.844 1 96.19 466 ARG B O 1
ATOM 7109 N N . TYR B 1 467 ? 2.521 16.75 18.297 1 97.75 467 TYR B N 1
ATOM 7110 C CA . TYR B 1 467 ? 2.527 18.203 18.234 1 97.75 467 TYR B CA 1
ATOM 7111 C C . TYR B 1 467 ? 3.404 18.797 19.328 1 97.75 467 TYR B C 1
ATOM 7113 O O . TYR B 1 467 ? 4.176 19.734 19.078 1 97.75 467 TYR B O 1
ATOM 7121 N N . ALA B 1 468 ? 3.229 18.219 20.531 1 98.06 468 ALA B N 1
ATOM 7122 C CA . ALA B 1 468 ? 4.031 18.703 21.656 1 98.06 468 ALA B CA 1
ATOM 7123 C C . ALA B 1 468 ? 5.523 18.562 21.359 1 98.06 468 ALA B C 1
ATOM 7125 O O . ALA B 1 468 ? 6.301 19.484 21.625 1 98.06 468 ALA B O 1
ATOM 7126 N N . ALA B 1 469 ? 5.879 17.453 20.828 1 97.25 469 ALA B N 1
ATOM 7127 C CA . ALA B 1 469 ? 7.277 17.219 20.484 1 97.25 469 ALA B CA 1
ATOM 7128 C C . ALA B 1 469 ? 7.754 18.203 19.422 1 97.25 469 ALA B C 1
ATOM 7130 O O . ALA B 1 469 ? 8.891 18.688 19.484 1 97.25 469 ALA B O 1
ATOM 7131 N N . LEU B 1 470 ? 6.91 18.453 18.469 1 97.88 470 LEU B N 1
ATOM 7132 C CA . LEU B 1 470 ? 7.23 19.438 17.438 1 97.88 470 LEU B CA 1
ATOM 7133 C C . LEU B 1 470 ? 7.445 20.812 18.031 1 97.88 470 LEU B C 1
ATOM 7135 O O . LEU B 1 470 ? 8.43 21.484 17.719 1 97.88 470 LEU B O 1
ATOM 7139 N N . TYR B 1 471 ? 6.527 21.234 18.906 1 98.38 471 TYR B N 1
ATOM 7140 C CA . TYR B 1 471 ? 6.656 22.531 19.578 1 98.38 471 TYR B CA 1
ATOM 7141 C C . TYR B 1 471 ? 7.949 22.594 20.375 1 98.38 471 TYR B C 1
ATOM 7143 O O . TYR B 1 471 ? 8.664 23.609 20.328 1 98.38 471 TYR B O 1
ATOM 7151 N N . ASP B 1 472 ? 8.219 21.531 21.062 1 98.12 472 ASP B N 1
ATOM 7152 C CA . ASP B 1 472 ? 9.438 21.469 21.875 1 98.12 472 ASP B CA 1
ATOM 7153 C C . ASP B 1 472 ? 10.68 21.641 21 1 98.12 472 ASP B C 1
ATOM 7155 O O . ASP B 1 472 ? 11.609 22.375 21.375 1 98.12 472 ASP B O 1
ATOM 7159 N N . ARG B 1 473 ? 10.672 20.984 19.891 1 97 473 ARG B N 1
ATOM 7160 C CA . ARG B 1 473 ? 11.805 21.094 18.984 1 97 473 ARG B CA 1
ATOM 7161 C C . ARG B 1 473 ? 11.969 22.531 18.484 1 97 473 ARG B C 1
ATOM 7163 O O . ARG B 1 473 ? 13.094 23 18.312 1 97 473 ARG B O 1
ATOM 7170 N N . LEU B 1 474 ? 10.906 23.172 18.234 1 97.5 474 LEU B N 1
ATOM 7171 C CA . LEU B 1 474 ? 10.93 24.516 17.656 1 97.5 474 LEU B CA 1
ATOM 7172 C C . LEU B 1 474 ? 11.445 25.531 18.688 1 97.5 474 LEU B C 1
ATOM 7174 O O . LEU B 1 474 ? 12.078 26.516 18.312 1 97.5 474 LEU B O 1
ATOM 7178 N N . ILE B 1 475 ? 11.25 25.281 19.969 1 96.5 475 ILE B N 1
ATOM 7179 C CA . ILE B 1 475 ? 11.672 26.25 20.953 1 96.5 475 ILE B CA 1
ATOM 7180 C C . ILE B 1 475 ? 12.992 25.812 21.578 1 96.5 475 ILE B C 1
ATOM 7182 O O . ILE B 1 475 ? 13.523 26.484 22.469 1 96.5 475 ILE B O 1
ATOM 7186 N N . GLY B 1 476 ? 13.742 24.719 21.078 1 88.12 476 GLY B N 1
ATOM 7187 C CA . GLY B 1 476 ? 15.016 24.25 21.594 1 88.12 476 GLY B CA 1
ATOM 7188 C C . GLY B 1 476 ? 14.906 23.594 22.953 1 88.12 476 GLY B C 1
ATOM 7189 O O . GLY B 1 476 ? 15.82 23.688 23.781 1 88.12 476 GLY B O 1
ATOM 7190 N N . ALA B 1 477 ? 13.805 23.047 23.391 1 67 477 ALA B N 1
ATOM 7191 C CA . ALA B 1 477 ? 13.578 22.531 24.734 1 67 477 ALA B CA 1
ATOM 7192 C C . ALA B 1 477 ? 13.68 21.016 24.766 1 67 477 ALA B C 1
ATOM 7194 O O . ALA B 1 477 ? 13.43 20.344 23.766 1 67 477 ALA B O 1
#